Protein AF-0000000083408712 (afdb_homodimer)

Solvent-accessible surface area (backbone atoms only — not comparable to full-atom values): 54453 Å² total; per-residue (Å²): 89,73,58,97,53,36,33,32,52,71,47,79,42,55,39,30,69,48,66,51,70,77,39,43,47,80,83,38,45,68,61,45,51,50,50,53,52,52,72,63,48,86,48,50,69,78,67,67,46,85,71,63,57,48,67,42,69,55,95,88,34,77,70,40,36,35,37,69,48,54,31,82,85,69,43,80,46,49,31,37,39,73,54,79,60,61,79,39,72,50,90,55,66,57,45,41,52,42,33,29,34,48,26,29,40,69,87,51,60,80,82,45,51,28,31,38,38,37,34,31,40,52,69,89,50,79,56,41,66,63,49,42,59,64,50,54,88,44,64,19,44,62,44,67,76,42,36,34,73,68,75,44,45,53,59,72,73,62,50,91,76,60,64,87,44,87,25,57,54,54,27,30,28,31,38,40,31,27,59,53,70,34,55,43,43,79,68,33,84,44,69,65,51,42,53,43,13,51,43,16,27,50,51,22,51,50,46,33,38,72,76,60,32,37,41,53,67,49,50,40,58,81,30,29,21,28,26,46,90,86,44,49,94,51,36,29,2,28,34,46,77,48,68,64,39,43,65,58,75,86,64,58,75,75,67,29,74,78,63,35,83,57,58,55,55,61,25,50,24,67,48,39,34,39,55,74,41,82,89,45,58,46,60,60,82,49,72,65,39,38,52,45,8,51,49,43,43,52,48,48,48,44,52,32,30,53,45,72,78,32,70,48,80,77,67,48,78,91,56,59,39,31,56,37,90,50,49,65,57,14,36,49,44,49,48,43,58,50,71,42,79,77,64,64,64,66,38,33,46,50,52,18,58,41,55,51,50,32,52,52,52,54,46,53,52,47,38,53,50,49,53,52,53,48,52,39,36,68,45,77,48,66,66,60,32,50,52,52,49,51,58,57,56,72,40,46,67,59,54,52,51,53,56,50,47,40,43,50,50,26,51,52,44,34,71,72,68,45,76,48,60,39,76,74,55,69,66,67,77,71,69,83,70,81,80,71,71,85,69,77,82,79,78,87,77,74,88,78,77,78,78,78,72,76,76,80,79,78,74,83,70,87,77,90,85,81,85,85,75,87,80,82,85,83,82,83,79,86,72,88,83,63,63,88,74,58,99,53,35,33,34,51,70,45,78,43,54,33,25,65,48,66,52,71,76,38,44,47,79,83,39,45,68,60,46,51,49,52,52,52,52,73,62,48,86,49,50,67,80,67,66,46,84,71,63,57,47,68,41,70,56,96,88,34,77,70,38,34,35,38,69,46,56,29,80,86,69,42,79,46,48,32,37,38,74,53,79,61,62,78,39,71,50,91,57,68,54,44,42,50,42,33,27,33,49,26,28,40,69,88,50,59,78,83,44,49,28,31,37,38,37,33,30,39,53,70,90,49,80,56,40,67,62,48,42,59,64,50,55,86,45,66,18,46,61,45,67,75,44,38,35,73,66,76,43,44,53,58,72,72,62,50,93,75,61,62,87,44,92,32,57,53,55,29,30,28,32,38,40,30,27,59,54,70,35,54,43,43,77,67,34,84,43,70,65,51,42,52,42,13,52,44,18,27,50,51,21,51,51,46,34,39,74,77,59,33,37,41,53,67,49,49,40,57,81,31,30,21,27,27,46,91,86,44,51,94,50,36,28,2,29,35,47,78,49,68,64,38,42,65,59,74,85,64,58,74,75,64,29,73,77,63,35,83,54,58,56,54,60,25,52,24,66,48,40,34,39,55,74,41,83,92,46,59,47,58,61,82,49,73,65,39,36,52,46,7,50,50,43,42,52,49,48,48,42,53,34,29,56,46,73,78,32,69,48,78,76,68,47,78,90,55,59,40,32,56,37,88,50,50,64,57,14,36,49,44,49,49,42,58,49,71,43,79,78,63,64,63,65,39,34,47,50,53,17,60,42,56,52,50,33,52,52,52,52,46,53,54,48,37,53,52,48,53,52,53,48,53,39,35,68,45,76,48,66,67,60,32,51,52,52,48,51,57,55,56,73,40,46,68,58,52,53,51,53,56,48,48,41,43,51,51,24,51,53,43,35,71,72,70,45,78,47,60,40,75,73,54,68,67,67,77,73,70,82,70,81,80,70,72,85,69,77,80,80,82,82,78,83,81,80,77,79,80,77,72,75,76,79,79,82,76,80,69,82,74,81,80,83,79,69,83,75,76,71,88,76,78,84,77,85,72,84,83,48,66

Structure (mmCIF, N/CA/C/O backbone):
data_AF-0000000083408712-model_v1
#
loop_
_entity.id
_entity.type
_entity.pdbx_description
1 polymer 'Protein kinase domain-containing protein'
#
loop_
_atom_site.group_PDB
_atom_site.id
_atom_site.type_symbol
_atom_site.label_atom_id
_atom_site.label_alt_id
_atom_site.label_comp_id
_atom_site.label_asym_id
_atom_site.label_entity_id
_atom_site.label_seq_id
_atom_site.pdbx_PDB_ins_code
_atom_site.Cartn_x
_atom_site.Cartn_y
_atom_site.Cartn_z
_atom_site.occupancy
_atom_site.B_iso_or_equiv
_atom_site.auth_seq_id
_atom_site.auth_comp_id
_atom_site.auth_asym_id
_atom_site.auth_atom_id
_atom_site.pdbx_PDB_model_num
ATOM 1 N N . MET A 1 1 ? -10.68 27.453 -24.656 1 87.81 1 MET A N 1
ATOM 2 C CA . MET A 1 1 ? -10.352 26.266 -25.453 1 87.81 1 MET A CA 1
ATOM 3 C C . MET A 1 1 ? -10.688 26.5 -26.922 1 87.81 1 MET A C 1
ATOM 5 O O . MET A 1 1 ? -11.789 26.922 -27.25 1 87.81 1 MET A O 1
ATOM 9 N N . ILE A 1 2 ? -9.711 26.312 -27.734 1 86.88 2 ILE A N 1
ATOM 10 C CA . ILE A 1 2 ? -9.891 26.516 -29.172 1 86.88 2 ILE A CA 1
ATOM 11 C C . ILE A 1 2 ? -9.461 25.266 -29.922 1 86.88 2 ILE A C 1
ATOM 13 O O . ILE A 1 2 ? -8.422 24.672 -29.625 1 86.88 2 ILE A O 1
ATOM 17 N N . THR A 1 3 ? -10.383 24.828 -30.656 1 87.44 3 THR A N 1
ATOM 18 C CA . THR A 1 3 ? -10.055 23.781 -31.609 1 87.44 3 THR A CA 1
ATOM 19 C C . THR A 1 3 ? -10.031 24.328 -33.031 1 87.44 3 THR A C 1
ATOM 21 O O . THR A 1 3 ? -10.062 25.547 -33.219 1 87.44 3 THR A O 1
ATOM 24 N N . GLU A 1 4 ? -9.922 23.469 -34.031 1 83.12 4 GLU A N 1
ATOM 25 C CA . GLU A 1 4 ? -9.82 23.906 -35.438 1 83.12 4 GLU A CA 1
ATOM 26 C C . GLU A 1 4 ? -11.055 24.688 -35.844 1 83.12 4 GLU A C 1
ATOM 28 O O . GLU A 1 4 ? -10.953 25.656 -36.625 1 83.12 4 GLU A O 1
ATOM 33 N N . HIS A 1 5 ? -12.188 24.344 -35.312 1 88.88 5 HIS A N 1
ATOM 34 C CA . HIS A 1 5 ? -13.391 24.984 -35.844 1 88.88 5 HIS A CA 1
ATOM 35 C C . HIS A 1 5 ? -14.242 25.562 -34.719 1 88.88 5 HIS A C 1
ATOM 37 O O . HIS A 1 5 ? -15.227 26.25 -34.969 1 88.88 5 HIS A O 1
ATOM 43 N N . GLN A 1 6 ? -13.805 25.172 -33.438 1 91.94 6 GLN A N 1
ATOM 44 C CA . GLN A 1 6 ? -14.68 25.562 -32.344 1 91.94 6 GLN A CA 1
ATOM 45 C C . GLN A 1 6 ? -13.891 26.25 -31.234 1 91.94 6 GLN A C 1
ATOM 47 O O . GLN A 1 6 ? -12.68 26.062 -31.109 1 91.94 6 GLN A O 1
ATOM 52 N N . VAL A 1 7 ? -14.609 27.125 -30.562 1 91.69 7 VAL A N 1
ATOM 53 C CA . VAL A 1 7 ? -14.023 27.781 -29.406 1 91.69 7 VAL A CA 1
ATOM 54 C C . VAL A 1 7 ? -15.039 27.844 -28.266 1 91.69 7 VAL A C 1
ATOM 56 O O . VAL A 1 7 ? -16.25 27.891 -28.516 1 91.69 7 VAL A O 1
ATOM 59 N N . ARG A 1 8 ? -14.562 27.641 -27.078 1 90.31 8 ARG A N 1
ATOM 60 C CA . ARG A 1 8 ? -15.406 27.875 -25.922 1 90.31 8 ARG A CA 1
ATOM 61 C C . ARG A 1 8 ? -14.617 28.547 -24.797 1 90.31 8 ARG A C 1
ATOM 63 O O . ARG A 1 8 ? -13.391 28.422 -24.734 1 90.31 8 ARG A O 1
ATOM 70 N N . LEU A 1 9 ? -15.344 29.203 -23.984 1 86.62 9 LEU A N 1
ATOM 71 C CA . LEU A 1 9 ? -14.766 29.875 -22.828 1 86.62 9 LEU A CA 1
ATOM 72 C C . LEU A 1 9 ? -14.938 29.016 -21.562 1 86.62 9 LEU A C 1
ATOM 74 O O . LEU A 1 9 ? -16.016 28.469 -21.328 1 86.62 9 LEU A O 1
ATOM 78 N N . LEU A 1 10 ? -13.766 28.812 -20.906 1 86.69 10 LEU A N 1
ATOM 79 C CA . LEU A 1 10 ? -13.789 28.141 -19.609 1 86.69 10 LEU A CA 1
ATOM 80 C C . LEU A 1 10 ? -13.414 29.109 -18.5 1 86.69 10 LEU A C 1
ATOM 82 O O . LEU A 1 10 ? -12.438 29.859 -18.625 1 86.69 10 LEU A O 1
ATOM 86 N N . HIS A 1 11 ? -14.25 29.188 -17.5 1 83.56 11 HIS A N 1
ATOM 87 C CA . HIS A 1 11 ? -13.953 29.969 -16.312 1 83.56 11 HIS A CA 1
ATOM 88 C C . HIS A 1 11 ? -13.82 29.062 -15.086 1 83.56 11 HIS A C 1
ATOM 90 O O . HIS A 1 11 ? -14.781 28.391 -14.695 1 83.56 11 HIS A O 1
ATOM 96 N N . PHE A 1 12 ? -12.555 29.125 -14.547 1 84.5 12 PHE A N 1
ATOM 97 C CA . PHE A 1 12 ? -12.305 28.297 -13.367 1 84.5 12 PHE A CA 1
ATOM 98 C C . PHE A 1 12 ? -12.461 29.125 -12.094 1 84.5 12 PHE A C 1
ATOM 100 O O . PHE A 1 12 ? -11.984 30.266 -12.023 1 84.5 12 PHE A O 1
ATOM 107 N N . ASP A 1 13 ? -13.242 28.578 -11.25 1 83.38 13 ASP A N 1
ATOM 108 C CA . ASP A 1 13 ? -13.305 29.141 -9.898 1 83.38 13 ASP A CA 1
ATOM 109 C C . ASP A 1 13 ? -13.117 28.047 -8.852 1 83.38 13 ASP A C 1
ATOM 111 O O . ASP A 1 13 ? -12.711 26.922 -9.18 1 83.38 13 ASP A O 1
ATOM 115 N N . ARG A 1 14 ? -13.281 28.391 -7.582 1 86.75 14 ARG A N 1
ATOM 116 C CA . ARG A 1 14 ? -12.945 27.469 -6.512 1 86.75 14 ARG A CA 1
ATOM 117 C C . ARG A 1 14 ? -14.031 26.406 -6.336 1 86.75 14 ARG A C 1
ATOM 119 O O . ARG A 1 14 ? -13.891 25.5 -5.52 1 86.75 14 ARG A O 1
ATOM 126 N N . SER A 1 15 ? -15.062 26.469 -7.195 1 86.25 15 SER A N 1
ATOM 127 C CA . SER A 1 15 ? -16.125 25.484 -7.16 1 86.25 15 SER A CA 1
ATOM 128 C C . SER A 1 15 ? -16.141 24.641 -8.43 1 86.25 15 SER A C 1
ATOM 130 O O . SER A 1 15 ? -17 23.781 -8.602 1 86.25 15 SER A O 1
ATOM 132 N N . GLY A 1 16 ? -15.219 24.969 -9.32 1 85.38 16 GLY A N 1
ATOM 133 C CA . GLY A 1 16 ? -15.164 24.203 -10.555 1 85.38 16 GLY A CA 1
ATOM 134 C C . GLY A 1 16 ? -15.023 25.062 -11.789 1 85.38 16 GLY A C 1
ATOM 135 O O . GLY A 1 16 ? -14.344 26.094 -11.766 1 85.38 16 GLY A O 1
ATOM 136 N N . VAL A 1 17 ? -15.57 24.516 -12.922 1 86.12 17 VAL A N 1
ATOM 137 C CA . VAL A 1 17 ? -15.398 25.203 -14.195 1 86.12 17 VAL A CA 1
ATOM 138 C C . VAL A 1 17 ? -16.766 25.453 -14.828 1 86.12 17 VAL A C 1
ATOM 140 O O . VAL A 1 17 ? -17.656 24.594 -14.758 1 86.12 17 VAL A O 1
ATOM 143 N N . LYS A 1 18 ? -16.938 26.625 -15.195 1 81.75 18 LYS A N 1
ATOM 144 C CA . LYS A 1 18 ? -18.047 26.984 -16.062 1 81.75 18 LYS A CA 1
ATOM 145 C C . LYS A 1 18 ? -17.594 27.188 -17.5 1 81.75 18 LYS A C 1
ATOM 147 O O . LYS A 1 18 ? -16.5 27.719 -17.75 1 81.75 18 LYS A O 1
ATOM 152 N N . TYR A 1 19 ? -18.328 26.609 -18.375 1 86.5 19 TYR A N 1
ATOM 153 C CA . TYR A 1 19 ? -17.906 26.734 -19.75 1 86.5 19 TYR A CA 1
ATOM 154 C C . TYR A 1 19 ? -19.047 27.188 -20.641 1 86.5 19 TYR A C 1
ATOM 156 O O . TYR A 1 19 ? -20.219 26.891 -20.359 1 86.5 19 TYR A O 1
ATOM 164 N N . SER A 1 20 ? -18.719 27.922 -21.656 1 84.31 20 SER A N 1
ATOM 165 C CA . SER A 1 20 ? -19.688 28.344 -22.656 1 84.31 20 SER A CA 1
ATOM 166 C C . SER A 1 20 ? -19.953 27.234 -23.672 1 84.31 20 SER A C 1
ATOM 168 O O . SER A 1 20 ? -19.188 26.281 -23.781 1 84.31 20 SER A O 1
ATOM 170 N N . PRO A 1 21 ? -21.094 27.391 -24.234 1 86.88 21 PRO A N 1
ATOM 171 C CA . PRO A 1 21 ? -21.25 26.484 -25.375 1 86.88 21 PRO A CA 1
ATOM 172 C C . PRO A 1 21 ? -20.156 26.672 -26.422 1 86.88 21 PRO A C 1
ATOM 174 O O . PRO A 1 21 ? -19.5 27.703 -26.453 1 86.88 21 PRO A O 1
ATOM 177 N N . PHE A 1 22 ? -20.047 25.734 -27.188 1 91.75 22 PHE A N 1
ATOM 178 C CA . PHE A 1 22 ? -19.094 25.844 -28.297 1 91.75 22 PHE A CA 1
ATOM 179 C C . PHE A 1 22 ? -19.594 26.828 -29.328 1 91.75 22 PHE A C 1
ATOM 181 O O . PHE A 1 22 ? -20.781 26.859 -29.641 1 91.75 22 PHE A O 1
ATOM 188 N N . ILE A 1 23 ? -18.703 27.609 -29.75 1 90.94 23 ILE A N 1
ATOM 189 C CA . ILE A 1 23 ? -18.953 28.562 -30.812 1 90.94 23 ILE A CA 1
ATOM 190 C C . ILE A 1 23 ? -18.141 28.188 -32.062 1 90.94 23 ILE A C 1
ATOM 192 O O . ILE A 1 23 ? -16.938 27.953 -31.969 1 90.94 23 ILE A O 1
ATOM 196 N N . ASN A 1 24 ? -18.812 28.094 -33.125 1 92.81 24 ASN A N 1
ATOM 197 C CA . ASN A 1 24 ? -18.094 27.828 -34.375 1 92.81 24 ASN A CA 1
ATOM 198 C C . ASN A 1 24 ? -17.375 29.078 -34.875 1 92.81 24 ASN A C 1
ATOM 200 O O . ASN A 1 24 ? -18.016 30.062 -35.219 1 92.81 24 ASN A O 1
ATOM 204 N N . ILE A 1 25 ? -16.109 29.016 -34.969 1 90.62 25 ILE A N 1
ATOM 205 C CA . ILE A 1 25 ? -15.25 30.156 -35.281 1 90.62 25 ILE A CA 1
ATOM 206 C C . ILE A 1 25 ? -15.555 30.672 -36.688 1 90.62 25 ILE A C 1
ATOM 208 O O . ILE A 1 25 ? -15.445 31.875 -36.938 1 90.62 25 ILE A O 1
ATOM 212 N N . HIS A 1 26 ? -15.992 29.812 -37.594 1 89.75 26 HIS A N 1
ATOM 213 C CA . HIS A 1 26 ? -16.219 30.188 -38.969 1 89.75 26 HIS A CA 1
ATOM 214 C C . HIS A 1 26 ? -17.656 30.656 -39.219 1 89.75 26 HIS A C 1
ATOM 216 O O . HIS A 1 26 ? -17.906 31.562 -40 1 89.75 26 HIS A O 1
ATOM 222 N N . ARG A 1 27 ? -18.547 30.094 -38.531 1 91.88 27 ARG A N 1
ATOM 223 C CA . ARG A 1 27 ? -19.953 30.406 -38.688 1 91.88 27 ARG A CA 1
ATOM 224 C C . ARG A 1 27 ? -20.344 31.672 -37.938 1 91.88 27 ARG A C 1
ATOM 226 O O . ARG A 1 27 ? -21.25 32.375 -38.312 1 91.88 27 ARG A O 1
ATOM 233 N N . ASP A 1 28 ? -19.719 31.859 -36.812 1 91.94 28 ASP A N 1
ATOM 234 C CA . ASP A 1 28 ? -20.016 33.031 -35.969 1 91.94 28 ASP A CA 1
ATOM 235 C C . ASP A 1 28 ? -18.734 33.812 -35.688 1 91.94 28 ASP A C 1
ATOM 237 O O . ASP A 1 28 ? -18.344 33.938 -34.5 1 91.94 28 ASP A O 1
ATOM 241 N N . PRO A 1 29 ? -18.141 34.406 -36.625 1 88.25 29 PRO A N 1
ATOM 242 C CA . PRO A 1 29 ? -16.859 35.094 -36.406 1 88.25 29 PRO A CA 1
ATOM 243 C C . PRO A 1 29 ? -16.984 36.281 -35.5 1 88.25 29 PRO A C 1
ATOM 245 O O . PRO A 1 29 ? -16.031 36.656 -34.812 1 88.25 29 PRO A O 1
ATOM 248 N N . PHE A 1 30 ? -18.203 36.938 -35.5 1 90.06 30 PHE A N 1
ATOM 249 C CA . PHE A 1 30 ? -18.391 38.125 -34.688 1 90.06 30 PHE A CA 1
ATOM 250 C C . PHE A 1 30 ? -18.297 37.75 -33.188 1 90.06 30 PHE A C 1
ATOM 252 O O . PHE A 1 30 ? -17.656 38.469 -32.406 1 90.06 30 PHE A O 1
ATOM 259 N N . THR A 1 31 ? -18.984 36.688 -32.906 1 90.69 31 THR A N 1
ATOM 260 C CA . THR A 1 31 ? -18.938 36.219 -31.531 1 90.69 31 THR A CA 1
ATOM 261 C C . THR A 1 31 ? -17.516 35.844 -31.141 1 90.69 31 THR A C 1
ATOM 263 O O . THR A 1 31 ? -17.078 36.094 -30.016 1 90.69 31 THR A O 1
ATOM 266 N N . PHE A 1 32 ? -16.828 35.25 -32 1 90.25 32 PHE A N 1
ATOM 267 C CA . PHE A 1 32 ? -15.445 34.844 -31.75 1 90.25 32 PHE A CA 1
ATOM 268 C C . PHE A 1 32 ? -14.562 36.031 -31.484 1 90.25 32 PHE A C 1
ATOM 270 O O . PHE A 1 32 ? -13.789 36.062 -30.531 1 90.25 32 PHE A O 1
ATOM 277 N N . VAL A 1 33 ? -14.664 37.031 -32.312 1 88.12 33 VAL A N 1
ATOM 278 C CA . VAL A 1 33 ? -13.859 38.219 -32.156 1 88.12 33 VAL A CA 1
ATOM 279 C C . VAL A 1 33 ? -14.195 38.938 -30.828 1 88.12 33 VAL A C 1
ATOM 281 O O . VAL A 1 33 ? -13.305 39.438 -30.141 1 88.12 33 VAL A O 1
ATOM 284 N N . ARG A 1 34 ? -15.453 38.969 -30.516 1 86.81 34 ARG A N 1
ATOM 285 C CA . ARG A 1 34 ? -15.875 39.531 -29.25 1 86.81 34 ARG A CA 1
ATOM 286 C C . ARG A 1 34 ? -15.25 38.781 -28.078 1 86.81 34 ARG A C 1
ATOM 288 O O . ARG A 1 34 ? -14.867 39.406 -27.078 1 86.81 34 ARG A O 1
ATOM 295 N N . LEU A 1 35 ? -15.25 37.531 -28.141 1 87 35 LEU A N 1
ATOM 296 C CA . LEU A 1 35 ? -14.648 36.719 -27.094 1 87 35 LEU A CA 1
ATOM 297 C C . LEU A 1 35 ? -13.164 37.031 -26.938 1 87 35 LEU A C 1
ATOM 299 O O . LEU A 1 35 ? -12.688 37.188 -25.812 1 87 35 LEU A O 1
ATOM 303 N N . ILE A 1 36 ? -12.469 37.156 -28 1 86.12 36 ILE A N 1
ATOM 304 C CA . ILE A 1 36 ? -11.031 37.406 -27.953 1 86.12 36 ILE A CA 1
ATOM 305 C C . ILE A 1 36 ? -10.789 38.812 -27.375 1 86.12 36 ILE A C 1
ATOM 307 O O . ILE A 1 36 ? -9.867 39 -26.578 1 86.12 36 ILE A O 1
ATOM 311 N N . LEU A 1 37 ? -11.617 39.719 -27.781 1 83.38 37 LEU A N 1
ATOM 312 C CA . LEU A 1 37 ? -11.484 41.094 -27.266 1 83.38 37 LEU A CA 1
ATOM 313 C C . LEU A 1 37 ? -11.797 41.156 -25.781 1 83.38 37 LEU A C 1
ATOM 315 O O . LEU A 1 37 ? -11.148 41.875 -25.031 1 83.38 37 LEU A O 1
ATOM 319 N N . GLY A 1 38 ? -12.789 40.406 -25.422 1 82.75 38 GLY A N 1
ATOM 320 C CA . GLY A 1 38 ? -13.086 40.312 -24 1 82.75 38 GLY A CA 1
ATOM 321 C C . GLY A 1 38 ? -11.938 39.781 -23.188 1 82.75 38 GLY A C 1
ATOM 322 O O . GLY A 1 38 ? -11.594 40.312 -22.141 1 82.75 38 GLY A O 1
ATOM 323 N N . LEU A 1 39 ? -11.328 38.75 -23.672 1 84.75 39 LEU A N 1
ATOM 324 C CA . LEU A 1 39 ? -10.242 38.094 -22.969 1 84.75 39 LEU A CA 1
ATOM 325 C C . LEU A 1 39 ? -8.984 38.938 -22.984 1 84.75 39 LEU A C 1
ATOM 327 O O . LEU A 1 39 ? -8.102 38.781 -22.141 1 84.75 39 LEU A O 1
ATOM 331 N N . SER A 1 40 ? -8.969 39.875 -23.953 1 82.88 40 SER A N 1
ATOM 332 C CA . SER A 1 40 ? -7.793 40.719 -24.078 1 82.88 40 SER A CA 1
ATOM 333 C C . SER A 1 40 ? -7.992 42.062 -23.344 1 82.88 40 SER A C 1
ATOM 335 O O . SER A 1 40 ? -7.211 43 -23.516 1 82.88 40 SER A O 1
ATOM 337 N N . SER A 1 41 ? -9.031 42.125 -22.594 1 81.62 41 SER A N 1
ATOM 338 C CA . SER A 1 41 ? -9.305 43.344 -21.844 1 81.62 41 SER A CA 1
ATOM 339 C C . SER A 1 41 ? -8.188 43.656 -20.859 1 81.62 41 SER A C 1
ATOM 341 O O . SER A 1 41 ? -7.656 42.75 -20.203 1 81.62 41 SER A O 1
ATOM 343 N N . PRO A 1 42 ? -7.738 44.906 -20.75 1 79.38 42 PRO A N 1
ATOM 344 C CA . PRO A 1 42 ? -6.719 45.25 -19.766 1 79.38 42 PRO A CA 1
ATOM 345 C C . PRO A 1 42 ? -7.277 45.375 -18.359 1 79.38 42 PRO A C 1
ATOM 347 O O . PRO A 1 42 ? -6.516 45.438 -17.391 1 79.38 42 PRO A O 1
ATOM 350 N N . LYS A 1 43 ? -8.57 45.438 -18.281 1 79.38 43 LYS A N 1
ATOM 351 C CA . LYS A 1 43 ? -9.203 45.562 -16.969 1 79.38 43 LYS A CA 1
ATOM 352 C C . LYS A 1 43 ? -9.328 44.188 -16.312 1 79.38 43 LYS A C 1
ATOM 354 O O . LYS A 1 43 ? -10.102 43.344 -16.766 1 79.38 43 LYS A O 1
ATOM 359 N N . GLU A 1 44 ? -8.617 44.062 -15.164 1 76.94 44 GLU A N 1
ATOM 360 C CA . GLU A 1 44 ? -8.594 42.812 -14.438 1 76.94 44 GLU A CA 1
ATOM 361 C C . GLU A 1 44 ? -9.984 42.438 -13.953 1 76.94 44 GLU A C 1
ATOM 363 O O . GLU A 1 44 ? -10.336 41.25 -13.914 1 76.94 44 GLU A O 1
ATOM 368 N N . GLU A 1 45 ? -10.766 43.406 -13.688 1 75.81 45 GLU A N 1
ATOM 369 C CA . GLU A 1 45 ? -12.117 43.156 -13.188 1 75.81 45 GLU A CA 1
ATOM 370 C C . GLU A 1 45 ? -12.984 42.469 -14.258 1 75.81 45 GLU A C 1
ATOM 372 O O . GLU A 1 45 ? -13.797 41.594 -13.945 1 75.81 45 GLU A O 1
ATOM 377 N N . VAL A 1 46 ? -12.727 42.938 -15.422 1 74.19 46 VAL A N 1
ATOM 378 C CA . VAL A 1 46 ? -13.508 42.406 -16.531 1 74.19 46 VAL A CA 1
ATOM 379 C C . VAL A 1 46 ? -13.125 40.969 -16.797 1 74.19 46 VAL A C 1
ATOM 381 O O . VAL A 1 46 ? -13.977 40.156 -17.172 1 74.19 46 VAL A O 1
ATOM 384 N N . LEU A 1 47 ? -11.867 40.75 -16.469 1 73 47 LEU A N 1
ATOM 385 C CA . LEU A 1 47 ? -11.367 39.406 -16.703 1 73 47 LEU A CA 1
ATOM 386 C C . LEU A 1 47 ? -11.742 38.469 -15.562 1 73 47 LEU A C 1
ATOM 388 O O . LEU A 1 47 ? -11.625 37.25 -15.688 1 73 47 LEU A O 1
ATOM 392 N N . GLY A 1 48 ? -12.305 39.031 -14.539 1 68.56 48 GLY A N 1
ATOM 393 C CA . GLY A 1 48 ? -12.688 38.25 -13.391 1 68.56 48 GLY A CA 1
ATOM 394 C C . GLY A 1 48 ? -11.516 37.906 -12.492 1 68.56 48 GLY A C 1
ATOM 395 O O . GLY A 1 48 ? -11.578 36.938 -11.711 1 68.56 48 GLY A O 1
ATOM 396 N N . LEU A 1 49 ? -10.477 38.656 -12.617 1 72.12 49 LEU A N 1
ATOM 397 C CA . LEU A 1 49 ? -9.297 38.375 -11.797 1 72.12 49 LEU A CA 1
ATOM 398 C C . LEU A 1 49 ? -9.43 39.062 -10.43 1 72.12 49 LEU A C 1
ATOM 400 O O . LEU A 1 49 ? -10.258 39.938 -10.25 1 72.12 49 LEU A O 1
ATOM 404 N N . ASP A 1 50 ? -8.742 38.469 -9.453 1 71.75 50 ASP A N 1
ATOM 405 C CA . ASP A 1 50 ? -8.781 38.969 -8.078 1 71.75 50 ASP A CA 1
ATOM 406 C C . ASP A 1 50 ? -8.156 40.344 -7.988 1 71.75 50 ASP A C 1
ATOM 408 O O . ASP A 1 50 ? -6.969 40.531 -8.281 1 71.75 50 ASP A O 1
ATOM 412 N N . THR A 1 51 ? -8.984 41.312 -7.684 1 77.62 51 THR A N 1
ATOM 413 C CA . THR A 1 51 ? -8.492 42.688 -7.613 1 77.62 51 THR A CA 1
ATOM 414 C C . THR A 1 51 ? -8.281 43.125 -6.164 1 77.62 51 THR A C 1
ATOM 416 O O . THR A 1 51 ? -8.156 44.312 -5.875 1 77.62 51 THR A O 1
ATOM 419 N N . ASN A 1 52 ? -8.281 42.188 -5.312 1 81.31 52 ASN A N 1
ATOM 420 C CA . ASN A 1 52 ? -8.164 42.5 -3.893 1 81.31 52 ASN A CA 1
ATOM 421 C C . ASN A 1 52 ? -6.77 43 -3.547 1 81.31 52 ASN A C 1
ATOM 423 O O . ASN A 1 52 ? -6.594 43.719 -2.564 1 81.31 52 ASN A O 1
ATOM 427 N N . VAL A 1 53 ? -5.812 42.562 -4.277 1 87.75 53 VAL A N 1
ATOM 428 C CA . VAL A 1 53 ? -4.453 43.062 -4.086 1 87.75 53 VAL A CA 1
ATOM 429 C C . VAL A 1 53 ? -4.16 44.156 -5.098 1 87.75 53 VAL A C 1
ATOM 431 O O . VAL A 1 53 ? -4.301 43.938 -6.309 1 87.75 53 VAL A O 1
ATOM 434 N N . GLN A 1 54 ? -3.787 45.25 -4.645 1 89.25 54 GLN A N 1
ATOM 435 C CA . GLN A 1 54 ? -3.355 46.344 -5.516 1 89.25 54 GLN A CA 1
ATOM 436 C C . GLN A 1 54 ? -1.851 46.281 -5.762 1 89.25 54 GLN A C 1
ATOM 438 O O . GLN A 1 54 ? -1.059 46.625 -4.875 1 89.25 54 GLN A O 1
ATOM 443 N N . TRP A 1 55 ? -1.501 45.969 -6.922 1 90 55 TRP A N 1
ATOM 444 C CA . TRP A 1 55 ? -0.099 45.75 -7.262 1 90 55 TRP A CA 1
ATOM 445 C C . TRP A 1 55 ? 0.532 47.031 -7.801 1 90 55 TRP A C 1
ATOM 447 O O . TRP A 1 55 ? -0.103 47.781 -8.547 1 90 55 TRP A O 1
ATOM 457 N N . LYS A 1 56 ? 1.678 47.281 -7.336 1 90.69 56 LYS A N 1
ATOM 458 C CA . LYS A 1 56 ? 2.533 48.281 -7.988 1 90.69 56 LYS A CA 1
ATOM 459 C C . LYS A 1 56 ? 3.434 47.625 -9.031 1 90.69 56 LYS A C 1
ATOM 461 O O . LYS A 1 56 ? 4.219 46.719 -8.711 1 90.69 56 LYS A O 1
ATOM 466 N N . ILE A 1 57 ? 3.258 47.969 -10.258 1 87.94 57 ILE A N 1
ATOM 467 C CA . ILE A 1 57 ? 3.996 47.375 -11.359 1 87.94 57 ILE A CA 1
ATOM 468 C C . ILE A 1 57 ? 5.031 48.375 -11.891 1 87.94 57 ILE A C 1
ATOM 470 O O . ILE A 1 57 ? 4.703 49.5 -12.195 1 87.94 57 ILE A O 1
ATOM 474 N N . GLU A 1 58 ? 6.281 47.938 -11.828 1 87.88 58 GLU A N 1
ATOM 475 C CA . GLU A 1 58 ? 7.383 48.688 -12.422 1 87.88 58 GLU A CA 1
ATOM 476 C C . GLU A 1 58 ? 8.086 47.875 -13.508 1 87.88 58 GLU A C 1
ATOM 478 O O . GLU A 1 58 ? 8.562 46.781 -13.25 1 87.88 58 GLU A O 1
ATOM 483 N N . ARG A 1 59 ? 8.172 48.438 -14.758 1 89.25 59 ARG A N 1
ATOM 484 C CA . ARG A 1 59 ? 8.82 47.781 -15.898 1 89.25 59 ARG A CA 1
ATOM 485 C C . ARG A 1 59 ? 8.227 46.406 -16.172 1 89.25 59 ARG A C 1
ATOM 487 O O . ARG A 1 59 ? 8.969 45.438 -16.312 1 89.25 59 ARG A O 1
ATOM 494 N N . GLY A 1 60 ? 6.961 46.312 -15.844 1 81.06 60 GLY A N 1
ATOM 495 C CA . GLY A 1 60 ? 6.254 45.094 -16.188 1 81.06 60 GLY A CA 1
ATOM 496 C C . GLY A 1 60 ? 6.297 44.031 -15.094 1 81.06 60 GLY A C 1
ATOM 497 O O . GLY A 1 60 ? 5.773 42.938 -15.266 1 81.06 60 GLY A O 1
ATOM 498 N N . ARG A 1 61 ? 6.949 44.375 -14.023 1 86.81 61 ARG A N 1
ATOM 499 C CA . ARG A 1 61 ? 7.055 43.406 -12.938 1 86.81 61 ARG A CA 1
ATOM 500 C C . ARG A 1 61 ? 6.379 43.938 -11.672 1 86.81 61 ARG A C 1
ATOM 502 O O . ARG A 1 61 ? 6.441 45.125 -11.375 1 86.81 61 ARG A O 1
ATOM 509 N N . LYS A 1 62 ? 5.668 43.031 -11 1 87.94 62 LYS A N 1
ATOM 510 C CA . LYS A 1 62 ? 5.113 43.375 -9.688 1 87.94 62 LYS A CA 1
ATOM 511 C C . LYS A 1 62 ? 6.223 43.625 -8.68 1 87.94 62 LYS A C 1
ATOM 513 O O . LYS A 1 62 ? 7.141 42.844 -8.523 1 87.94 62 LYS A O 1
ATOM 518 N N . VAL A 1 63 ? 6.18 44.75 -8.07 1 90.81 63 VAL A N 1
ATOM 519 C CA . VAL A 1 63 ? 7.238 45.156 -7.145 1 90.81 63 VAL A CA 1
ATOM 520 C C . VAL A 1 63 ? 6.691 45.156 -5.715 1 90.81 63 VAL A C 1
ATOM 522 O O . VAL A 1 63 ? 7.43 44.906 -4.762 1 90.81 63 VAL A O 1
ATOM 525 N N . SER A 1 64 ? 5.473 45.656 -5.594 1 91.38 64 SER A N 1
ATOM 526 C CA . SER A 1 64 ? 4.844 45.656 -4.277 1 91.38 64 SER A CA 1
ATOM 527 C C . SER A 1 64 ? 3.328 45.5 -4.391 1 91.38 64 SER A C 1
ATOM 529 O O . SER A 1 64 ? 2.76 45.719 -5.465 1 91.38 64 SER A O 1
ATOM 531 N N . GLY A 1 65 ? 2.715 45.062 -3.289 1 92.81 65 GLY A N 1
ATOM 532 C CA . GLY A 1 65 ? 1.271 44.875 -3.248 1 92.81 65 GLY A CA 1
ATOM 533 C C . GLY A 1 65 ? 0.649 45.375 -1.958 1 92.81 65 GLY A C 1
ATOM 534 O O . GLY A 1 65 ? 1.296 45.375 -0.909 1 92.81 65 GLY A O 1
ATOM 535 N N . THR A 1 66 ? -0.526 45.906 -2.119 1 93.69 66 THR A N 1
ATOM 536 C CA . THR A 1 66 ? -1.272 46.406 -0.969 1 93.69 66 THR A CA 1
ATOM 537 C C . THR A 1 66 ? -2.656 45.75 -0.904 1 93.69 66 THR A C 1
ATOM 539 O O . THR A 1 66 ? -3.309 45.562 -1.934 1 93.69 66 THR A O 1
ATOM 542 N N . ILE A 1 67 ? -3.061 45.406 0.321 1 93.25 67 ILE A N 1
ATOM 543 C CA . ILE A 1 67 ? -4.391 44.844 0.549 1 93.25 67 ILE A CA 1
ATOM 544 C C . ILE A 1 67 ? -5.176 45.75 1.491 1 93.25 67 ILE A C 1
ATOM 546 O O . ILE A 1 67 ? -4.703 46.062 2.584 1 93.25 67 ILE A O 1
ATOM 550 N N . LYS A 1 68 ? -6.344 46.125 1.029 1 90.88 68 LYS A N 1
ATOM 551 C CA . LYS A 1 68 ? -7.266 46.875 1.86 1 90.88 68 LYS A CA 1
ATOM 552 C C . LYS A 1 68 ? -8.492 46.062 2.24 1 90.88 68 LYS A C 1
ATOM 554 O O . LYS A 1 68 ? -9.031 45.312 1.412 1 90.88 68 LYS A O 1
ATOM 559 N N . MET A 1 69 ? -8.781 46.094 3.531 1 88.69 69 MET A N 1
ATOM 560 C CA . MET A 1 69 ? -9.969 45.344 3.945 1 88.69 69 MET A CA 1
ATOM 561 C C . MET A 1 69 ? -10.695 46.094 5.074 1 88.69 69 MET A C 1
ATOM 563 O O . MET A 1 69 ? -10.125 46.969 5.727 1 88.69 69 MET A O 1
ATOM 567 N N . VAL A 1 70 ? -11.945 45.75 5.156 1 88.25 70 VAL A N 1
ATOM 568 C CA . VAL A 1 70 ? -12.766 46.219 6.277 1 88.25 70 VAL A CA 1
ATOM 569 C C . VAL A 1 70 ? -12.922 45.094 7.293 1 88.25 70 VAL A C 1
ATOM 571 O O . VAL A 1 70 ? -13.422 44 6.961 1 88.25 70 VAL A O 1
ATOM 574 N N . ASP A 1 71 ? -12.445 45.344 8.438 1 82.62 71 ASP A N 1
ATOM 575 C CA . ASP A 1 71 ? -12.438 44.25 9.422 1 82.62 71 ASP A CA 1
ATOM 576 C C . ASP A 1 71 ? -13.812 44.062 10.055 1 82.62 71 ASP A C 1
ATOM 578 O O . ASP A 1 71 ? -14.773 44.719 9.648 1 82.62 71 ASP A O 1
ATOM 582 N N . SER A 1 72 ? -13.953 43.125 10.945 1 80.06 72 SER A N 1
ATOM 583 C CA . SER A 1 72 ? -15.227 42.75 11.555 1 80.06 72 SER A CA 1
ATOM 584 C C . SER A 1 72 ? -15.812 43.938 12.336 1 80.06 72 SER A C 1
ATOM 586 O O . SER A 1 72 ? -17.031 44.031 12.516 1 80.06 72 SER A O 1
ATOM 588 N N . ASN A 1 73 ? -14.977 44.875 12.797 1 82.94 73 ASN A N 1
ATOM 589 C CA . ASN A 1 73 ? -15.438 46.062 13.508 1 82.94 73 ASN A CA 1
ATOM 590 C C . ASN A 1 73 ? -15.766 47.188 12.547 1 82.94 73 ASN A C 1
ATOM 592 O O . ASN A 1 73 ? -15.961 48.344 12.977 1 82.94 73 ASN A O 1
ATOM 596 N N . GLN A 1 74 ? -15.688 46.938 11.297 1 86.19 74 GLN A N 1
ATOM 597 C CA . GLN A 1 74 ? -16.016 47.875 10.242 1 86.19 74 GLN A CA 1
ATOM 598 C C . GLN A 1 74 ? -14.945 48.969 10.117 1 86.19 74 GLN A C 1
ATOM 600 O O . GLN A 1 74 ? -15.242 50.094 9.75 1 86.19 74 GLN A O 1
ATOM 605 N N . GLU A 1 75 ? -13.852 48.625 10.578 1 87.5 75 GLU A N 1
ATOM 606 C CA . GLU A 1 75 ? -12.711 49.531 10.414 1 87.5 75 GLU A CA 1
ATOM 607 C C . GLU A 1 75 ? -11.898 49.156 9.18 1 87.5 75 GLU A C 1
ATOM 609 O O . GLU A 1 75 ? -11.695 47.969 8.883 1 87.5 75 GLU A O 1
ATOM 614 N N . SER A 1 76 ? -11.531 50.156 8.523 1 89.69 76 SER A N 1
ATOM 615 C CA . SER A 1 76 ? -10.711 49.969 7.336 1 89.69 76 SER A CA 1
ATOM 616 C C . SER A 1 76 ? -9.242 49.781 7.707 1 89.69 76 SER A C 1
ATOM 618 O O . SER A 1 76 ? -8.672 50.656 8.398 1 89.69 76 SER A O 1
ATOM 620 N N . VAL A 1 77 ? -8.711 48.719 7.332 1 91 77 VAL A N 1
ATOM 621 C CA . VAL A 1 77 ? -7.305 48.438 7.602 1 91 77 VAL A CA 1
ATOM 622 C C . VAL A 1 77 ? -6.57 48.188 6.289 1 91 77 VAL A C 1
ATOM 624 O O . VAL A 1 77 ? -7.129 47.562 5.375 1 91 77 VAL A O 1
ATOM 627 N N . THR A 1 78 ? -5.32 48.656 6.227 1 92.88 78 THR A N 1
ATOM 628 C CA . THR A 1 78 ? -4.504 48.5 5.031 1 92.88 78 THR A CA 1
ATOM 629 C C . THR A 1 78 ? -3.209 47.75 5.355 1 92.88 78 THR A C 1
ATOM 631 O O . THR A 1 78 ? -2.527 48.094 6.328 1 92.88 78 THR A O 1
ATOM 634 N N . PHE A 1 79 ? -2.908 46.781 4.523 1 94.12 79 PHE A N 1
ATOM 635 C CA . PHE A 1 79 ? -1.701 45.969 4.719 1 94.12 79 PHE A CA 1
ATOM 636 C C . PHE A 1 79 ? -0.779 46.094 3.512 1 94.12 79 PHE A C 1
ATOM 638 O O . PHE A 1 79 ? -1.241 46.094 2.367 1 94.12 79 PHE A O 1
ATOM 645 N N . ASP A 1 80 ? 0.478 46.25 3.805 1 94.06 80 ASP A N 1
ATOM 646 C CA . ASP A 1 80 ? 1.495 46.188 2.758 1 94.06 80 ASP A CA 1
ATOM 647 C C . ASP A 1 80 ? 2.172 44.812 2.707 1 94.06 80 ASP A C 1
ATOM 649 O O . ASP A 1 80 ? 2.748 44.375 3.701 1 94.06 80 ASP A O 1
ATOM 653 N N . LEU A 1 81 ? 2.102 44.219 1.562 1 93.81 81 LEU A N 1
ATOM 654 C CA . LEU A 1 81 ? 2.723 42.906 1.414 1 93.81 81 LEU A CA 1
ATOM 655 C C . LEU A 1 81 ? 4.242 43 1.504 1 93.81 81 LEU A C 1
ATOM 657 O O . LEU A 1 81 ? 4.836 43.938 0.988 1 93.81 81 LEU A O 1
ATOM 661 N N . ILE A 1 82 ? 4.828 42.094 2.178 1 90.5 82 ILE A N 1
ATOM 662 C CA . ILE A 1 82 ? 6.277 42.094 2.348 1 90.5 82 ILE A CA 1
ATOM 663 C C . ILE A 1 82 ? 6.938 41.531 1.088 1 90.5 82 ILE A C 1
ATOM 665 O O . ILE A 1 82 ? 8.023 41.938 0.708 1 90.5 82 ILE A O 1
ATOM 669 N N . ASP A 1 83 ? 6.324 40.531 0.46 1 89.62 83 ASP A N 1
ATOM 670 C CA . ASP A 1 83 ? 6.805 39.906 -0.762 1 89.62 83 ASP A CA 1
ATOM 671 C C . ASP A 1 83 ? 5.691 39.781 -1.802 1 89.62 83 ASP A C 1
ATOM 673 O O . ASP A 1 83 ? 4.512 39.75 -1.452 1 89.62 83 ASP A O 1
ATOM 677 N N . VAL A 1 84 ? 6.137 39.812 -3.01 1 90.56 84 VAL A N 1
ATOM 678 C CA . VAL A 1 84 ? 5.156 39.719 -4.086 1 90.56 84 VAL A CA 1
ATOM 679 C C . VAL A 1 84 ? 4.641 38.281 -4.211 1 90.56 84 VAL A C 1
ATOM 681 O O . VAL A 1 84 ? 3.568 38.062 -4.777 1 90.56 84 VAL A O 1
ATOM 684 N N . HIS A 1 85 ? 5.363 37.375 -3.668 1 90.94 85 HIS A N 1
ATOM 685 C CA . HIS A 1 85 ? 4.941 35.969 -3.697 1 90.94 85 HIS A CA 1
ATOM 686 C C . HIS A 1 85 ? 4.352 35.562 -2.357 1 90.94 85 HIS A C 1
ATOM 688 O O . HIS A 1 85 ? 4.852 35.938 -1.302 1 90.94 85 HIS A O 1
ATOM 694 N N . PRO A 1 86 ? 3.318 34.75 -2.479 1 90.31 86 PRO A N 1
ATOM 695 C CA . PRO A 1 86 ? 2.76 34.25 -1.227 1 90.31 86 PRO A CA 1
ATOM 696 C C . PRO A 1 86 ? 3.682 33.25 -0.538 1 90.31 86 PRO A C 1
ATOM 698 O O . PRO A 1 86 ? 4.484 32.562 -1.2 1 90.31 86 PRO A O 1
ATOM 701 N N . VAL A 1 87 ? 3.557 33.219 0.722 1 85.25 87 VAL A N 1
ATOM 702 C CA . VAL A 1 87 ? 4.367 32.281 1.499 1 85.25 87 VAL A CA 1
ATOM 703 C C . VAL A 1 87 ? 3.822 30.859 1.342 1 85.25 87 VAL A C 1
ATOM 705 O O . VAL A 1 87 ? 4.555 29.875 1.519 1 85.25 87 VAL A O 1
ATOM 708 N N . PHE A 1 88 ? 2.617 30.75 1.154 1 84.69 88 PHE A N 1
ATOM 709 C CA . PHE A 1 88 ? 1.955 29.469 0.926 1 84.69 88 PHE A CA 1
ATOM 710 C C . PHE A 1 88 ? 0.834 29.625 -0.097 1 84.69 88 PHE A C 1
ATOM 712 O O . PHE A 1 88 ? 0.122 30.625 -0.105 1 84.69 88 PHE A O 1
ATOM 719 N N . HIS A 1 89 ? 0.775 28.656 -0.935 1 86.88 89 HIS A N 1
ATOM 720 C CA . HIS A 1 89 ? -0.288 28.625 -1.933 1 86.88 89 HIS A CA 1
ATOM 721 C C . HIS A 1 89 ? -0.663 27.188 -2.289 1 86.88 89 HIS A C 1
ATOM 723 O O . HIS A 1 89 ? 0.19 26.406 -2.715 1 86.88 89 HIS A O 1
ATOM 729 N N . ARG A 1 90 ? -1.841 26.797 -2.049 1 81.31 90 ARG A N 1
ATOM 730 C CA . ARG A 1 90 ? -2.34 25.5 -2.455 1 81.31 90 ARG A CA 1
ATOM 731 C C . ARG A 1 90 ? -2.916 25.531 -3.867 1 81.31 90 ARG A C 1
ATOM 733 O O . ARG A 1 90 ? -4.016 26.047 -4.078 1 81.31 90 ARG A O 1
ATOM 740 N N . ALA A 1 91 ? -2.252 24.875 -4.766 1 77.56 91 ALA A N 1
ATOM 741 C CA . ALA A 1 91 ? -2.674 24.859 -6.16 1 77.56 91 ALA A CA 1
ATOM 742 C C . ALA A 1 91 ? -3.707 23.766 -6.414 1 77.56 91 ALA A C 1
ATOM 744 O O . ALA A 1 91 ? -3.412 22.578 -6.266 1 77.56 91 ALA A O 1
ATOM 745 N N . ALA A 1 92 ? -4.938 24.094 -6.473 1 77.12 92 ALA A N 1
ATOM 746 C CA . ALA A 1 92 ? -6.012 23.172 -6.82 1 77.12 92 ALA A CA 1
ATOM 747 C C . ALA A 1 92 ? -7.086 23.859 -7.652 1 77.12 92 ALA A C 1
ATOM 749 O O . ALA A 1 92 ? -7.328 25.062 -7.492 1 77.12 92 ALA A O 1
ATOM 750 N N . LEU A 1 93 ? -7.672 23.156 -8.531 1 78 93 LEU A N 1
ATOM 751 C CA . LEU A 1 93 ? -8.734 23.719 -9.359 1 78 93 LEU A CA 1
ATOM 752 C C . LEU A 1 93 ? -10 23.953 -8.531 1 78 93 LEU A C 1
ATOM 754 O O . LEU A 1 93 ? -10.633 25 -8.648 1 78 93 LEU A O 1
ATOM 758 N N . ARG A 1 94 ? -10.328 22.938 -7.793 1 83 94 ARG A N 1
ATOM 759 C CA . ARG A 1 94 ? -11.461 23.031 -6.875 1 83 94 ARG A CA 1
ATOM 760 C C . ARG A 1 94 ? -11 22.875 -5.43 1 83 94 ARG A C 1
ATOM 762 O O . ARG A 1 94 ? -10.125 22.047 -5.137 1 83 94 ARG A O 1
ATOM 769 N N . GLY A 1 95 ? -11.5 23.812 -4.609 1 82.81 95 GLY A N 1
ATOM 770 C CA . GLY A 1 95 ? -11.156 23.672 -3.203 1 82.81 95 GLY A CA 1
ATOM 771 C C . GLY A 1 95 ? -11 25 -2.492 1 82.81 95 GLY A C 1
ATOM 772 O O . GLY A 1 95 ? -11.555 26.016 -2.932 1 82.81 95 GLY A O 1
ATOM 773 N N . ARG A 1 96 ? -10.258 24.922 -1.416 1 83.31 96 ARG A N 1
ATOM 774 C CA . ARG A 1 96 ? -10.141 26.094 -0.556 1 83.31 96 ARG A CA 1
ATOM 775 C C . ARG A 1 96 ? -9.164 27.109 -1.142 1 83.31 96 ARG A C 1
ATOM 777 O O . ARG A 1 96 ? -9.258 28.312 -0.865 1 83.31 96 ARG A O 1
ATOM 784 N N . GLY A 1 97 ? -8.266 26.672 -1.931 1 85.06 97 GLY A N 1
ATOM 785 C CA . GLY A 1 97 ? -7.301 27.562 -2.533 1 85.06 97 GLY A CA 1
ATOM 786 C C . GLY A 1 97 ? -6.59 28.438 -1.518 1 85.06 97 GLY A C 1
ATOM 787 O O . GLY A 1 97 ? -6.391 29.641 -1.75 1 85.06 97 GLY A O 1
ATOM 788 N N . THR A 1 98 ? -6.207 27.859 -0.422 1 87.75 98 THR A N 1
ATOM 789 C CA . THR A 1 98 ? -5.598 28.609 0.669 1 87.75 98 THR A CA 1
ATOM 790 C C . THR A 1 98 ? -4.328 29.312 0.198 1 87.75 98 THR A C 1
ATOM 792 O O . THR A 1 98 ? -3.465 28.688 -0.428 1 87.75 98 THR A O 1
ATOM 795 N N . THR A 1 99 ? -4.305 30.672 0.441 1 90.44 99 THR A N 1
ATOM 796 C CA . THR A 1 99 ? -3.143 31.5 0.141 1 90.44 99 THR A CA 1
ATOM 797 C C . THR A 1 99 ? -2.75 32.344 1.352 1 90.44 99 THR A C 1
ATOM 799 O O . THR A 1 99 ? -3.607 32.969 1.99 1 90.44 99 THR A O 1
ATOM 802 N N . CYS A 1 100 ? -1.488 32.344 1.646 1 91.81 100 CYS A N 1
ATOM 803 C CA . CYS A 1 100 ? -1.001 33.094 2.789 1 91.81 100 CYS A CA 1
ATOM 804 C C . CYS A 1 100 ? 0.049 34.094 2.361 1 91.81 100 CYS A C 1
ATOM 806 O O . CYS A 1 100 ? 0.917 33.812 1.541 1 91.81 100 CYS A O 1
ATOM 808 N N . TRP A 1 101 ? -0.089 35.375 2.975 1 92.62 101 TRP A N 1
ATOM 809 C CA . TRP A 1 101 ? 0.827 36.469 2.68 1 92.62 101 TRP A CA 1
ATOM 810 C C . TRP A 1 101 ? 1.449 37 3.959 1 92.62 101 TRP A C 1
ATOM 812 O O . TRP A 1 101 ? 0.762 37.156 4.969 1 92.62 101 TRP A O 1
ATOM 822 N N . HIS A 1 102 ? 2.703 37.25 3.838 1 92.38 102 HIS A N 1
ATOM 823 C CA . HIS A 1 102 ? 3.291 38.094 4.867 1 92.38 102 HIS A CA 1
ATOM 824 C C . HIS A 1 102 ? 3.035 39.562 4.578 1 92.38 102 HIS A C 1
ATOM 826 O O . HIS A 1 102 ? 3.164 40 3.438 1 92.38 102 HIS A O 1
ATOM 832 N N . ALA A 1 103 ? 2.664 40.25 5.617 1 94.31 103 ALA A N 1
ATOM 833 C CA . ALA A 1 103 ? 2.34 41.656 5.418 1 94.31 103 ALA A CA 1
ATOM 834 C C . ALA A 1 103 ? 2.633 42.469 6.672 1 94.31 103 ALA A C 1
ATOM 836 O O . ALA A 1 103 ? 3.031 41.906 7.699 1 94.31 103 ALA A O 1
ATOM 837 N N . ARG A 1 104 ? 2.57 43.781 6.457 1 93.75 104 ARG A N 1
ATOM 838 C CA . ARG A 1 104 ? 2.678 44.719 7.559 1 93.75 104 ARG A CA 1
ATOM 839 C C . ARG A 1 104 ? 1.459 45.656 7.609 1 93.75 104 ARG A C 1
ATOM 841 O O . ARG A 1 104 ? 0.955 46.094 6.574 1 93.75 104 ARG A O 1
ATOM 848 N N . ASP A 1 105 ? 1.014 45.781 8.836 1 89.69 105 ASP A N 1
ATOM 849 C CA . ASP A 1 105 ? -0.057 46.781 9.023 1 89.69 105 ASP A CA 1
ATOM 850 C C . ASP A 1 105 ? 0.449 48.188 8.789 1 89.69 105 ASP A C 1
ATOM 852 O O . ASP A 1 105 ? 1.32 48.688 9.516 1 89.69 105 ASP A O 1
ATOM 856 N N . ARG A 1 106 ? -0.044 48.844 7.801 1 87.44 106 ARG A N 1
ATOM 857 C CA . ARG A 1 106 ? 0.431 50.156 7.43 1 87.44 106 ARG A CA 1
ATOM 858 C C . ARG A 1 106 ? 0.263 51.156 8.586 1 87.44 106 ARG A C 1
ATOM 860 O O . ARG A 1 106 ? 1.099 52.031 8.781 1 87.44 106 ARG A O 1
ATOM 867 N N . ASP A 1 107 ? -0.848 51.031 9.297 1 81.5 107 ASP A N 1
ATOM 868 C CA . ASP A 1 107 ? -1.151 52 10.367 1 81.5 107 ASP A CA 1
ATOM 869 C C . ASP A 1 107 ? -0.69 51.469 11.719 1 81.5 107 ASP A C 1
ATOM 871 O O . ASP A 1 107 ? -0.844 52.125 12.742 1 81.5 107 ASP A O 1
ATOM 875 N N . GLY A 1 108 ? -0.199 50.281 11.742 1 77.56 108 GLY A N 1
ATOM 876 C CA . GLY A 1 108 ? 0.241 49.688 13 1 77.56 108 GLY A CA 1
ATOM 877 C C . GLY A 1 108 ? 1.737 49.812 13.219 1 77.56 108 GLY A C 1
ATOM 878 O O . GLY A 1 108 ? 2.393 50.656 12.633 1 77.56 108 GLY A O 1
ATOM 879 N N . ASN A 1 109 ? 2.182 49.125 14.258 1 77.38 109 ASN A N 1
ATOM 880 C CA . ASN A 1 109 ? 3.615 49.062 14.516 1 77.38 109 ASN A CA 1
ATOM 881 C C . ASN A 1 109 ? 4.367 48.406 13.367 1 77.38 109 ASN A C 1
ATOM 883 O O . ASN A 1 109 ? 4.098 47.25 13.023 1 77.38 109 ASN A O 1
ATOM 887 N N . PRO A 1 110 ? 5.176 49.219 12.805 1 69.25 110 PRO A N 1
ATOM 888 C CA . PRO A 1 110 ? 5.902 48.719 11.633 1 69.25 110 PRO A CA 1
ATOM 889 C C . PRO A 1 110 ? 6.676 47.438 11.906 1 69.25 110 PRO A C 1
ATOM 891 O O . PRO A 1 110 ? 6.988 46.688 10.977 1 69.25 110 PRO A O 1
ATOM 894 N N . LEU A 1 111 ? 6.941 47.219 13.086 1 68.19 111 LEU A N 1
ATOM 895 C CA . LEU A 1 111 ? 7.754 46.062 13.414 1 68.19 111 LEU A CA 1
ATOM 896 C C . LEU A 1 111 ? 6.887 44.812 13.531 1 68.19 111 LEU A C 1
ATOM 898 O O . LEU A 1 111 ? 7.402 43.688 13.492 1 68.19 111 LEU A O 1
ATOM 902 N N . ASP A 1 112 ? 5.691 45.094 13.508 1 80.94 112 ASP A N 1
ATOM 903 C CA . ASP A 1 112 ? 4.801 43.938 13.688 1 80.94 112 ASP A CA 1
ATOM 904 C C . ASP A 1 112 ? 4.355 43.375 12.344 1 80.94 112 ASP A C 1
ATOM 906 O O . ASP A 1 112 ? 3.695 44.062 11.562 1 80.94 112 ASP A O 1
ATOM 910 N N . ALA A 1 113 ? 4.895 42.219 12.086 1 89.25 113 ALA A N 1
ATOM 911 C CA . ALA A 1 113 ? 4.488 41.531 10.859 1 89.25 113 ALA A CA 1
ATOM 912 C C . ALA A 1 113 ? 3.25 40.688 11.102 1 89.25 113 ALA A C 1
ATOM 914 O O . ALA A 1 113 ? 2.982 40.281 12.227 1 89.25 113 ALA A O 1
ATOM 915 N N . VAL A 1 114 ? 2.396 40.594 10.055 1 93.81 114 VAL A N 1
ATOM 916 C CA . VAL A 1 114 ? 1.172 39.812 10.148 1 93.81 114 VAL A CA 1
ATOM 917 C C . VAL A 1 114 ? 1.131 38.781 9.016 1 93.81 114 VAL A C 1
ATOM 919 O O . VAL A 1 114 ? 1.914 38.875 8.062 1 93.81 114 VAL A O 1
ATOM 922 N N . LEU A 1 115 ? 0.341 37.812 9.211 1 94 115 LEU A N 1
ATOM 923 C CA . LEU A 1 115 ? 0.054 36.812 8.172 1 94 115 LEU A CA 1
ATOM 924 C C . LEU A 1 115 ? -1.394 36.938 7.707 1 94 115 LEU A C 1
ATOM 926 O O . LEU A 1 115 ? -2.32 36.844 8.516 1 94 115 LEU A O 1
ATOM 930 N N . ILE A 1 116 ? -1.562 37.156 6.441 1 94.56 116 ILE A N 1
ATOM 931 C CA . ILE A 1 116 ? -2.895 37.188 5.848 1 94.56 116 ILE A CA 1
ATOM 932 C C . ILE A 1 116 ? -3.211 35.844 5.215 1 94.56 116 ILE A C 1
ATOM 934 O O . ILE A 1 116 ? -2.463 35.375 4.359 1 94.56 116 ILE A O 1
ATOM 938 N N . LYS A 1 117 ? -4.277 35.25 5.594 1 94.19 117 LYS A N 1
ATOM 939 C CA . LYS A 1 117 ? -4.711 33.969 5.059 1 94.19 117 LYS A CA 1
ATOM 940 C C . LYS A 1 117 ? -6.035 34.094 4.309 1 94.19 117 LYS A C 1
ATOM 942 O O . LYS A 1 117 ? -7.047 34.5 4.891 1 94.19 117 LYS A O 1
ATOM 947 N N . ASP A 1 118 ? -5.996 33.812 3.068 1 92.75 118 ASP A N 1
ATOM 948 C CA . ASP A 1 118 ? -7.191 33.781 2.229 1 92.75 118 ASP A CA 1
ATOM 949 C C . ASP A 1 118 ? -7.613 32.344 1.945 1 92.75 118 ASP A C 1
ATOM 951 O O . ASP A 1 118 ? -6.781 31.484 1.617 1 92.75 118 ASP A O 1
ATOM 955 N N . ALA A 1 119 ? -8.875 32.031 2.156 1 91.5 119 ALA A N 1
ATOM 956 C CA . ALA A 1 119 ? -9.375 30.703 1.881 1 91.5 119 ALA A CA 1
ATOM 957 C C . ALA A 1 119 ? -10.844 30.75 1.448 1 91.5 119 ALA A C 1
ATOM 959 O O . ALA A 1 119 ? -11.617 31.562 1.944 1 91.5 119 ALA A O 1
ATOM 960 N N . TRP A 1 120 ? -11.211 29.875 0.517 1 89.19 120 TRP A N 1
ATOM 961 C CA . TRP A 1 120 ? -12.594 29.719 0.08 1 89.19 120 TRP A CA 1
ATOM 962 C C . TRP A 1 120 ? -13.258 28.547 0.802 1 89.19 120 TRP A C 1
ATOM 964 O O . TRP A 1 120 ? -13.102 27.391 0.407 1 89.19 120 TRP A O 1
ATOM 974 N N . ARG A 1 121 ? -14.023 28.844 1.793 1 86.56 121 ARG A N 1
ATOM 975 C CA . ARG A 1 121 ? -14.656 27.797 2.602 1 86.56 121 ARG A CA 1
ATOM 976 C C . ARG A 1 121 ? -16.016 27.406 2.021 1 86.56 121 ARG A C 1
ATOM 978 O O . ARG A 1 121 ? -16.656 28.203 1.337 1 86.56 121 ARG A O 1
ATOM 985 N N . GLY A 1 122 ? -16.391 26.188 2.344 1 84.31 122 GLY A N 1
ATOM 986 C CA . GLY A 1 122 ? -17.75 25.812 2.002 1 84.31 122 GLY A CA 1
ATOM 987 C C . GLY A 1 122 ? -18.797 26.594 2.771 1 84.31 122 GLY A C 1
ATOM 988 O O . GLY A 1 122 ? -18.609 26.906 3.945 1 84.31 122 GLY A O 1
ATOM 989 N N . GLU A 1 123 ? -19.875 26.781 2.096 1 82.44 123 GLU A N 1
ATOM 990 C CA . GLU A 1 123 ? -20.938 27.594 2.699 1 82.44 123 GLU A CA 1
ATOM 991 C C . GLU A 1 123 ? -21.5 26.922 3.945 1 82.44 123 GLU A C 1
ATOM 993 O O . GLU A 1 123 ? -21.859 27.594 4.91 1 82.44 123 GLU A O 1
ATOM 998 N N . ASP A 1 124 ? -21.453 25.562 3.988 1 77.12 124 ASP A N 1
ATOM 999 C CA . ASP A 1 124 ? -22.078 24.797 5.07 1 77.12 124 ASP A CA 1
ATOM 1000 C C . ASP A 1 124 ? -21.078 24.516 6.191 1 77.12 124 ASP A C 1
ATOM 1002 O O . ASP A 1 124 ? -21.438 23.953 7.227 1 77.12 124 ASP A O 1
ATOM 1006 N N . ARG A 1 125 ? -19.938 25.016 6.137 1 76 125 ARG A N 1
ATOM 1007 C CA . ARG A 1 125 ? -18.922 24.734 7.141 1 76 125 ARG A CA 1
ATOM 1008 C C . ARG A 1 125 ? -18.75 25.891 8.102 1 76 125 ARG A C 1
ATOM 1010 O O . ARG A 1 125 ? -18.953 27.047 7.727 1 76 125 ARG A O 1
ATOM 1017 N N . VAL A 1 126 ? -18.422 25.484 9.336 1 79.12 126 VAL A N 1
ATOM 1018 C CA . VAL A 1 126 ? -18.062 26.516 10.305 1 79.12 126 VAL A CA 1
ATOM 1019 C C . VAL A 1 126 ? -16.812 27.25 9.852 1 79.12 126 VAL A C 1
ATOM 1021 O O . VAL A 1 126 ? -15.852 26.641 9.383 1 79.12 126 VAL A O 1
ATOM 1024 N N . SER A 1 127 ? -16.906 28.531 9.906 1 86.06 127 SER A N 1
ATOM 1025 C CA . SER A 1 127 ? -15.797 29.359 9.461 1 86.06 127 SER A CA 1
ATOM 1026 C C . SER A 1 127 ? -14.625 29.297 10.43 1 86.06 127 SER A C 1
ATOM 1028 O O . SER A 1 127 ? -14.828 29.203 11.648 1 86.06 127 SER A O 1
ATOM 1030 N N . GLU A 1 128 ? -13.461 29.344 9.914 1 89.69 128 GLU A N 1
ATOM 1031 C CA . GLU A 1 128 ? -12.25 29.312 10.727 1 89.69 128 GLU A CA 1
ATOM 1032 C C . GLU A 1 128 ? -12.195 30.484 11.703 1 89.69 128 GLU A C 1
ATOM 1034 O O . GLU A 1 128 ? -11.68 30.344 12.812 1 89.69 128 GLU A O 1
ATOM 1039 N N . HIS A 1 129 ? -12.711 31.656 11.258 1 91.69 129 HIS A N 1
ATOM 1040 C CA . HIS A 1 129 ? -12.633 32.812 12.125 1 91.69 129 HIS A CA 1
ATOM 1041 C C . HIS A 1 129 ? -13.406 32.594 13.422 1 91.69 129 HIS A C 1
ATOM 1043 O O . HIS A 1 129 ? -13.016 33.094 14.477 1 91.69 129 HIS A O 1
ATOM 1049 N N . ALA A 1 130 ? -14.523 31.812 13.344 1 91.62 130 ALA A N 1
ATOM 1050 C CA . ALA A 1 130 ? -15.312 31.531 14.539 1 91.62 130 ALA A CA 1
ATOM 1051 C C . ALA A 1 130 ? -14.5 30.703 15.539 1 91.62 130 ALA A C 1
ATOM 1053 O O . ALA A 1 130 ? -14.555 30.969 16.75 1 91.62 130 ALA A O 1
ATOM 1054 N N . MET A 1 131 ? -13.742 29.812 15.047 1 91.81 131 MET A N 1
ATOM 1055 C CA . MET A 1 131 ? -12.891 29 15.914 1 91.81 131 MET A CA 1
ATOM 1056 C C . MET A 1 131 ? -11.742 29.828 16.484 1 91.81 131 MET A C 1
ATOM 1058 O O . MET A 1 131 ? -11.391 29.672 17.656 1 91.81 131 MET A O 1
ATOM 1062 N N . LEU A 1 132 ? -11.172 30.672 15.633 1 94.62 132 LEU A N 1
ATOM 1063 C CA . LEU A 1 132 ? -10.062 31.5 16.062 1 94.62 132 LEU A CA 1
ATOM 1064 C C . LEU A 1 132 ? -10.508 32.5 17.141 1 94.62 132 LEU A C 1
ATOM 1066 O O . LEU A 1 132 ? -9.734 32.844 18.031 1 94.62 132 LEU A O 1
ATOM 1070 N N . GLU A 1 133 ? -11.75 32.875 17.031 1 94.25 133 GLU A N 1
ATOM 1071 C CA . GLU A 1 133 ? -12.305 33.75 18.062 1 94.25 133 GLU A CA 1
ATOM 1072 C C . GLU A 1 133 ? -12.477 33 19.375 1 94.25 133 GLU A C 1
ATOM 1074 O O . GLU A 1 133 ? -12.211 33.531 20.453 1 94.25 133 GLU A O 1
ATOM 1079 N N . LYS A 1 134 ? -12.859 31.844 19.266 1 93.31 134 LYS A N 1
ATOM 1080 C CA . LYS A 1 134 ? -13.102 31 20.438 1 93.31 134 LYS A CA 1
ATOM 1081 C C . LYS A 1 134 ? -11.797 30.703 21.172 1 93.31 134 LYS A C 1
ATOM 1083 O O . LYS A 1 134 ? -11.781 30.609 22.406 1 93.31 134 LYS A O 1
ATOM 1088 N N . VAL A 1 135 ? -10.734 30.578 20.422 1 95.5 135 VAL A N 1
ATOM 1089 C CA . VAL A 1 135 ? -9.492 30.141 21.047 1 95.5 135 VAL A CA 1
ATOM 1090 C C . VAL A 1 135 ? -8.617 31.344 21.359 1 95.5 135 VAL A C 1
ATOM 1092 O O . VAL A 1 135 ? -7.453 31.188 21.75 1 95.5 135 VAL A O 1
ATOM 1095 N N . LYS A 1 136 ? -9.148 32.5 21.266 1 95 136 LYS A N 1
ATOM 1096 C CA . LYS A 1 136 ? -8.406 33.719 21.578 1 95 136 LYS A CA 1
ATOM 1097 C C . LYS A 1 136 ? -7.844 33.688 22.984 1 95 136 LYS A C 1
ATOM 1099 O O . LYS A 1 136 ? -8.531 33.281 23.922 1 95 136 LYS A O 1
ATOM 1104 N N . GLY A 1 137 ? -6.555 34.031 23.141 1 94.44 137 GLY A N 1
ATOM 1105 C CA . GLY A 1 137 ? -5.945 34.125 24.453 1 94.44 137 GLY A CA 1
ATOM 1106 C C . GLY A 1 137 ? -5.238 32.875 24.891 1 94.44 137 GLY A C 1
ATOM 1107 O O . GLY A 1 137 ? -4.492 32.875 25.875 1 94.44 137 GLY A O 1
ATOM 1108 N N . VAL A 1 138 ? -5.441 31.75 24.203 1 96 138 VAL A N 1
ATOM 1109 C CA . VAL A 1 138 ? -4.789 30.5 24.578 1 96 138 VAL A CA 1
ATOM 1110 C C . VAL A 1 138 ? -3.307 30.562 24.219 1 96 138 VAL A C 1
ATOM 1112 O O . VAL A 1 138 ? -2.955 30.797 23.062 1 96 138 VAL A O 1
ATOM 1115 N N . ASN A 1 139 ? -2.516 30.344 25.203 1 95.25 139 ASN A N 1
ATOM 1116 C CA . ASN A 1 139 ? -1.07 30.391 25.016 1 95.25 139 ASN A CA 1
ATOM 1117 C C . ASN A 1 139 ? -0.603 29.312 24.031 1 95.25 139 ASN A C 1
ATOM 1119 O O . ASN A 1 139 ? -0.998 28.141 24.156 1 95.25 139 ASN A O 1
ATOM 1123 N N . GLY A 1 140 ? 0.201 29.672 23.062 1 96.19 140 GLY A N 1
ATOM 1124 C CA . GLY A 1 140 ? 0.757 28.719 22.109 1 96.19 140 GLY A CA 1
ATOM 1125 C C . GLY A 1 140 ? -0.11 28.531 20.891 1 96.19 140 GLY A C 1
ATOM 1126 O O . GLY A 1 140 ? 0.162 27.656 20.062 1 96.19 140 GLY A O 1
ATOM 1127 N N . VAL A 1 141 ? -1.164 29.312 20.734 1 96.75 141 VAL A N 1
ATOM 1128 C CA . VAL A 1 141 ? -2.076 29.25 19.609 1 96.75 141 VAL A CA 1
ATOM 1129 C C . VAL A 1 141 ? -2.031 30.578 18.844 1 96.75 141 VAL A C 1
ATOM 1131 O O . VAL A 1 141 ? -1.891 31.641 19.453 1 96.75 141 VAL A O 1
ATOM 1134 N N . ALA A 1 142 ? -2.092 30.484 17.578 1 94.81 142 ALA A N 1
ATOM 1135 C CA . ALA A 1 142 ? -2.076 31.688 16.734 1 94.81 142 ALA A CA 1
ATOM 1136 C C . ALA A 1 142 ? -3.242 32.594 17.078 1 94.81 142 ALA A C 1
ATOM 1138 O O . ALA A 1 142 ? -4.367 32.156 17.297 1 94.81 142 ALA A O 1
ATOM 1139 N N . GLN A 1 143 ? -2.93 33.875 17.125 1 94.5 143 GLN A N 1
ATOM 1140 C CA . GLN A 1 143 ? -3.936 34.875 17.484 1 94.5 143 GLN A CA 1
ATOM 1141 C C . GLN A 1 143 ? -4.41 35.625 16.25 1 94.5 143 GLN A C 1
ATOM 1143 O O . GLN A 1 143 ? -3.596 36.125 15.469 1 94.5 143 GLN A O 1
ATOM 1148 N N . MET A 1 144 ? -5.719 35.719 16.125 1 95.25 144 MET A N 1
ATOM 1149 C CA . MET A 1 144 ? -6.328 36.469 15.016 1 95.25 144 MET A CA 1
ATOM 1150 C C . MET A 1 144 ? -6.469 37.938 15.367 1 95.25 144 MET A C 1
ATOM 1152 O O . MET A 1 144 ? -6.91 38.281 16.469 1 95.25 144 MET A O 1
ATOM 1156 N N . LEU A 1 145 ? -6.098 38.781 14.445 1 92.12 145 LEU A N 1
ATOM 1157 C CA . LEU A 1 145 ? -6.176 40.25 14.633 1 92.12 145 LEU A CA 1
ATOM 1158 C C . LEU A 1 145 ? -7.418 40.812 13.953 1 92.12 145 LEU A C 1
ATOM 1160 O O . LEU A 1 145 ? -8.141 41.594 14.547 1 92.12 145 LEU A O 1
ATOM 1164 N N . HIS A 1 146 ? -7.562 40.438 12.734 1 92.19 146 HIS A N 1
ATOM 1165 C CA . HIS A 1 146 ? -8.688 40.875 11.922 1 92.19 146 HIS A CA 1
ATOM 1166 C C . HIS A 1 146 ? -9.258 39.75 11.078 1 92.19 146 HIS A C 1
ATOM 1168 O O . HIS A 1 146 ? -8.609 38.719 10.898 1 92.19 146 HIS A O 1
ATOM 1174 N N . TYR A 1 147 ? -10.461 39.906 10.703 1 93.88 147 TYR A N 1
ATOM 1175 C CA . TYR A 1 147 ? -11.008 39 9.711 1 93.88 147 TYR A CA 1
ATOM 1176 C C . TYR A 1 147 ? -12.125 39.656 8.914 1 93.88 147 TYR A C 1
ATOM 1178 O O . TYR A 1 147 ? -12.68 40.656 9.328 1 93.88 147 TYR A O 1
ATOM 1186 N N . CYS A 1 148 ? -12.359 39.188 7.758 1 91.88 148 CYS A N 1
ATOM 1187 C CA . CYS A 1 148 ? -13.492 39.531 6.898 1 91.88 148 CYS A CA 1
ATOM 1188 C C . CYS A 1 148 ? -14.086 38.281 6.266 1 91.88 148 CYS A C 1
ATOM 1190 O O . CYS A 1 148 ? -13.414 37.562 5.5 1 91.88 148 CYS A O 1
ATOM 1192 N N . ASP A 1 149 ? -15.211 38 6.691 1 89.81 149 ASP A N 1
ATOM 1193 C CA . ASP A 1 149 ? -15.914 36.875 6.129 1 89.81 149 ASP A CA 1
ATOM 1194 C C . ASP A 1 149 ? -16.812 37.281 4.973 1 89.81 149 ASP A C 1
ATOM 1196 O O . ASP A 1 149 ? -17.219 38.438 4.879 1 89.81 149 ASP A O 1
ATOM 1200 N N . ASN A 1 150 ? -17.016 36.406 3.979 1 87.75 150 ASN A N 1
ATOM 1201 C CA . ASN A 1 150 ? -17.922 36.625 2.857 1 87.75 150 ASN A CA 1
ATOM 1202 C C . ASN A 1 150 ? -17.438 37.75 1.953 1 87.75 150 ASN A C 1
ATOM 1204 O O . ASN A 1 150 ? -18.203 38.656 1.631 1 87.75 150 ASN A O 1
ATOM 1208 N N . LEU A 1 151 ? -16.156 37.812 1.696 1 88.38 151 LEU A N 1
ATOM 1209 C CA . LEU A 1 151 ? -15.594 38.75 0.745 1 88.38 151 LEU A CA 1
ATOM 1210 C C . LEU A 1 151 ? -16.188 38.562 -0.646 1 88.38 151 LEU A C 1
ATOM 1212 O O . LEU A 1 151 ? -16.375 39.531 -1.392 1 88.38 151 LEU A O 1
ATOM 1216 N N . ALA A 1 152 ? -16.328 37.344 -1.014 1 87.06 152 ALA A N 1
ATOM 1217 C CA . ALA A 1 152 ? -16.953 36.938 -2.271 1 87.06 152 ALA A CA 1
ATOM 1218 C C . ALA A 1 152 ? -17.484 35.5 -2.188 1 87.06 152 ALA A C 1
ATOM 1220 O O . ALA A 1 152 ? -17.109 34.75 -1.286 1 87.06 152 ALA A O 1
ATOM 1221 N N . GLN A 1 153 ? -18.391 35.219 -3.062 1 89.25 153 GLN A N 1
ATOM 1222 C CA . GLN A 1 153 ? -18.906 33.875 -3.197 1 89.25 153 GLN A CA 1
ATOM 1223 C C . GLN A 1 153 ? -18.781 33.375 -4.637 1 89.25 153 GLN A C 1
ATOM 1225 O O . GLN A 1 153 ? -18.969 34.156 -5.578 1 89.25 153 GLN A O 1
ATOM 1230 N N . THR A 1 154 ? -18.516 32.125 -4.738 1 87.44 154 THR A N 1
ATOM 1231 C CA . THR A 1 154 ? -18.359 31.562 -6.082 1 87.44 154 THR A CA 1
ATOM 1232 C C . THR A 1 154 ? -19.688 31.656 -6.852 1 87.44 154 THR A C 1
ATOM 1234 O O . THR A 1 154 ? -19.688 31.797 -8.078 1 87.44 154 THR A O 1
ATOM 1237 N N . LYS A 1 155 ? -20.812 31.594 -6.16 1 84.06 155 LYS A N 1
ATOM 1238 C CA . LYS A 1 155 ? -22.109 31.688 -6.82 1 84.06 155 LYS A CA 1
ATOM 1239 C C . LYS A 1 155 ? -22.266 33.031 -7.5 1 84.06 155 LYS A C 1
ATOM 1241 O O . LYS A 1 155 ? -22.969 33.156 -8.508 1 84.06 155 LYS A O 1
ATOM 1246 N N . ASP A 1 156 ? -21.625 34.031 -6.977 1 80.88 156 ASP A N 1
ATOM 1247 C CA . ASP A 1 156 ? -21.734 35.375 -7.516 1 80.88 156 ASP A CA 1
ATOM 1248 C C . ASP A 1 156 ? -21.078 35.469 -8.891 1 80.88 156 ASP A C 1
ATOM 1250 O O . ASP A 1 156 ? -21.391 36.375 -9.672 1 80.88 156 ASP A O 1
ATOM 1254 N N . PHE A 1 157 ? -20.188 34.562 -9.148 1 77.81 157 PHE A N 1
ATOM 1255 C CA . PHE A 1 157 ? -19.484 34.594 -10.43 1 77.81 157 PHE A CA 1
ATOM 1256 C C . PHE A 1 157 ? -20.312 33.906 -11.508 1 77.81 157 PHE A C 1
ATOM 1258 O O . PHE A 1 157 ? -20 34 -12.695 1 77.81 157 PHE A O 1
ATOM 1265 N N . ARG A 1 158 ? -21.219 33.062 -11.211 1 75.31 158 ARG A N 1
ATOM 1266 C CA . ARG A 1 158 ? -21.938 32.25 -12.164 1 75.31 158 ARG A CA 1
ATOM 1267 C C . ARG A 1 158 ? -23.172 32.969 -12.695 1 75.31 158 ARG A C 1
ATOM 1269 O O . ARG A 1 158 ? -23.812 32.469 -13.633 1 75.31 158 ARG A O 1
ATOM 1276 N N . GLY A 1 159 ? -23.344 34.125 -12.531 1 62.78 159 GLY A N 1
ATOM 1277 C CA . GLY A 1 159 ? -24.453 34.906 -13.055 1 62.78 159 GLY A CA 1
ATOM 1278 C C . GLY A 1 159 ? -25.797 34.531 -12.445 1 62.78 159 GLY A C 1
ATOM 1279 O O . GLY A 1 159 ? -25.844 33.656 -11.555 1 62.78 159 GLY A O 1
ATOM 1280 N N . ARG A 1 160 ? -26.891 35.188 -12.805 1 55.28 160 ARG A N 1
ATOM 1281 C CA . ARG A 1 160 ? -28.25 35.156 -12.289 1 55.28 160 ARG A CA 1
ATOM 1282 C C . ARG A 1 160 ? -28.797 33.75 -12.258 1 55.28 160 ARG A C 1
ATOM 1284 O O . ARG A 1 160 ? -29.594 33.406 -11.383 1 55.28 160 ARG A O 1
ATOM 1291 N N . GLN A 1 161 ? -28.609 32.906 -13.312 1 51.75 161 GLN A N 1
ATOM 1292 C CA . GLN A 1 161 ? -29.422 31.703 -13.438 1 51.75 161 GLN A CA 1
ATOM 1293 C C . GLN A 1 161 ? -28.75 30.5 -12.781 1 51.75 161 GLN A C 1
ATOM 1295 O O . GLN A 1 161 ? -28.578 29.453 -13.414 1 51.75 161 GLN A O 1
ATOM 1300 N N . VAL A 1 162 ? -27.984 30.641 -11.859 1 54.09 162 VAL A N 1
ATOM 1301 C CA . VAL A 1 162 ? -27.344 29.406 -11.414 1 54.09 162 VAL A CA 1
ATOM 1302 C C . VAL A 1 162 ? -28.375 28.484 -10.773 1 54.09 162 VAL A C 1
ATOM 1304 O O . VAL A 1 162 ? -28.859 28.766 -9.672 1 54.09 162 VAL A O 1
ATOM 1307 N N . PRO A 1 163 ? -29.156 27.906 -11.547 1 50.84 163 PRO A N 1
ATOM 1308 C CA . PRO A 1 163 ? -29.969 26.859 -10.891 1 50.84 163 PRO A CA 1
ATOM 1309 C C . PRO A 1 163 ? -29.141 26 -9.938 1 50.84 163 PRO A C 1
ATOM 1311 O O . PRO A 1 163 ? -27.922 25.906 -10.086 1 50.84 163 PRO A O 1
ATOM 1314 N N . GLU A 1 164 ? -29.734 25.703 -8.828 1 56.94 164 GLU A N 1
ATOM 1315 C CA . GLU A 1 164 ? -29.328 24.672 -7.879 1 56.94 164 GLU A CA 1
ATOM 1316 C C . GLU A 1 164 ? -28.75 23.453 -8.594 1 56.94 164 GLU A C 1
ATOM 1318 O O . GLU A 1 164 ? -29.5 22.594 -9.062 1 56.94 164 GLU A O 1
ATOM 1323 N N . GLN A 1 165 ? -27.859 23.703 -9.375 1 61.19 165 GLN A N 1
ATOM 1324 C CA . GLN A 1 165 ? -27.297 22.516 -9.992 1 61.19 165 GLN A CA 1
ATOM 1325 C C . GLN A 1 165 ? -26.75 21.547 -8.938 1 61.19 165 GLN A C 1
ATOM 1327 O O . GLN A 1 165 ? -26.125 21.969 -7.973 1 61.19 165 GLN A O 1
ATOM 1332 N N . PRO A 1 166 ? -27.203 20.344 -8.969 1 64.31 166 PRO A N 1
ATOM 1333 C CA . PRO A 1 166 ? -26.875 19.312 -7.988 1 64.31 166 PRO A CA 1
ATOM 1334 C C . PRO A 1 166 ? -25.359 19.172 -7.758 1 64.31 166 PRO A C 1
ATOM 1336 O O . PRO A 1 166 ? -24.938 18.812 -6.66 1 64.31 166 PRO A O 1
ATOM 1339 N N . ASN A 1 167 ? -24.562 19.672 -8.75 1 70.75 167 ASN A N 1
ATOM 1340 C CA . ASN A 1 167 ? -23.125 19.406 -8.57 1 70.75 167 ASN A CA 1
ATOM 1341 C C . ASN A 1 167 ? -22.359 20.688 -8.258 1 70.75 167 ASN A C 1
ATOM 1343 O O . ASN A 1 167 ? -21.125 20.719 -8.32 1 70.75 167 ASN A O 1
ATOM 1347 N N . PHE A 1 168 ? -23.203 21.734 -7.953 1 77.94 168 PHE A N 1
ATOM 1348 C CA . PHE A 1 168 ? -22.516 22.984 -7.637 1 77.94 168 PHE A CA 1
ATOM 1349 C C . PHE A 1 168 ? -22.406 23.172 -6.129 1 77.94 168 PHE A C 1
ATOM 1351 O O . PHE A 1 168 ? -23.406 23.078 -5.406 1 77.94 168 PHE A O 1
ATOM 1358 N N . PHE A 1 169 ? -21.156 23.344 -5.605 1 82.19 169 PHE A N 1
ATOM 1359 C CA . PHE A 1 169 ? -20.875 23.625 -4.203 1 82.19 169 PHE A CA 1
ATOM 1360 C C . PHE A 1 169 ? -20.375 25.062 -4.031 1 82.19 169 PHE A C 1
ATOM 1362 O O . PHE A 1 169 ? -19.234 25.359 -4.406 1 82.19 169 PHE A O 1
ATOM 1369 N N . ASN A 1 170 ? -21.219 25.859 -3.467 1 87.06 170 ASN A N 1
ATOM 1370 C CA . ASN A 1 170 ? -20.844 27.266 -3.275 1 87.06 170 ASN A CA 1
ATOM 1371 C C . ASN A 1 170 ? -19.75 27.406 -2.229 1 87.06 170 ASN A C 1
ATOM 1373 O O . ASN A 1 170 ? -19.719 26.672 -1.239 1 87.06 170 ASN A O 1
ATOM 1377 N N . ARG A 1 171 ? -18.828 28.297 -2.486 1 90.25 171 ARG A N 1
ATOM 1378 C CA . ARG A 1 171 ? -17.75 28.594 -1.536 1 90.25 171 ARG A CA 1
ATOM 1379 C C . ARG A 1 171 ? -17.688 30.094 -1.226 1 90.25 171 ARG A C 1
ATOM 1381 O O . ARG A 1 171 ? -18.031 30.922 -2.072 1 90.25 171 ARG A O 1
ATOM 1388 N N . VAL A 1 172 ? -17.359 30.359 -0.006 1 91.56 172 VAL A N 1
ATOM 1389 C CA . VAL A 1 172 ? -17.328 31.719 0.504 1 91.56 172 VAL A CA 1
ATOM 1390 C C . VAL A 1 172 ? -15.883 32.125 0.828 1 91.56 172 VAL A C 1
ATOM 1392 O O . VAL A 1 172 ? -15.172 31.375 1.513 1 91.56 172 VAL A O 1
ATOM 1395 N N . TRP A 1 173 ? -15.477 33.281 0.344 1 92 173 TRP A N 1
ATOM 1396 C CA . TRP A 1 173 ? -14.117 33.75 0.549 1 92 173 TRP A CA 1
ATOM 1397 C C . TRP A 1 173 ? -13.953 34.344 1.943 1 92 173 TRP A C 1
ATOM 1399 O O . TRP A 1 173 ? -14.633 35.312 2.297 1 92 173 TRP A O 1
ATOM 1409 N N . LEU A 1 174 ? -13.062 33.75 2.656 1 93 174 LEU A N 1
ATOM 1410 C CA . LEU A 1 174 ? -12.711 34.219 3.998 1 93 174 LEU A CA 1
ATOM 1411 C C . LEU A 1 174 ? -11.273 34.719 4.043 1 93 174 LEU A C 1
ATOM 1413 O O . LEU A 1 174 ? -10.367 34.062 3.506 1 93 174 LEU A O 1
ATOM 1417 N N . ARG A 1 175 ? -11.133 35.875 4.625 1 94.5 175 ARG A N 1
ATOM 1418 C CA . ARG A 1 175 ? -9.797 36.406 4.906 1 94.5 175 ARG A CA 1
ATOM 1419 C C . ARG A 1 175 ? -9.586 36.562 6.41 1 94.5 175 ARG A C 1
ATOM 1421 O O . ARG A 1 175 ? -10.383 37.188 7.094 1 94.5 175 ARG A O 1
ATOM 1428 N N . VAL A 1 176 ? -8.5 36 6.836 1 95.06 176 VAL A N 1
ATOM 1429 C CA . VAL A 1 176 ? -8.125 36.156 8.242 1 95.06 176 VAL A CA 1
ATOM 1430 C C . VAL A 1 176 ? -6.719 36.75 8.336 1 95.06 176 VAL A C 1
ATOM 1432 O O . VAL A 1 176 ? -5.84 36.406 7.539 1 95.06 176 VAL A O 1
ATOM 1435 N N . VAL A 1 177 ? -6.547 37.656 9.25 1 94.5 177 VAL A N 1
ATOM 1436 C CA . VAL A 1 177 ? -5.242 38.25 9.531 1 94.5 177 VAL A CA 1
ATOM 1437 C C . VAL A 1 177 ? -4.746 37.781 10.891 1 94.5 177 VAL A C 1
ATOM 1439 O O . VAL A 1 177 ? -5.391 38 11.914 1 94.5 177 VAL A O 1
ATOM 1442 N N . LEU A 1 178 ? -3.613 37.125 10.852 1 94.69 178 LEU A N 1
ATOM 1443 C CA . LEU A 1 178 ? -3.035 36.562 12.062 1 94.69 178 LEU A CA 1
ATOM 1444 C C . LEU A 1 178 ? -1.732 37.281 12.422 1 94.69 178 LEU A C 1
ATOM 1446 O O . LEU A 1 178 ? -1.072 37.844 11.555 1 94.69 178 LEU A O 1
ATOM 1450 N N . LYS A 1 179 ? -1.473 37.219 13.75 1 92.69 179 LYS A N 1
ATOM 1451 C CA . LYS A 1 179 ? -0.12 37.594 14.148 1 92.69 179 LYS A CA 1
ATOM 1452 C C . LYS A 1 179 ? 0.918 36.688 13.516 1 92.69 179 LYS A C 1
ATOM 1454 O O . LYS A 1 179 ? 0.686 35.5 13.367 1 92.69 179 LYS A O 1
ATOM 1459 N N . GLN A 1 180 ? 2 37.25 13.102 1 91.38 180 GLN A N 1
ATOM 1460 C CA . GLN A 1 180 ? 3.051 36.438 12.5 1 91.38 180 GLN A CA 1
ATOM 1461 C C . GLN A 1 180 ? 3.914 35.781 13.57 1 91.38 180 GLN A C 1
ATOM 1463 O O . GLN A 1 180 ? 4.23 36.375 14.586 1 91.38 180 GLN A O 1
ATOM 1468 N N . TYR A 1 181 ? 4.215 34.594 13.344 1 92.38 181 TYR A N 1
ATOM 1469 C CA . TYR A 1 181 ? 5.109 33.812 14.195 1 92.38 181 TYR A CA 1
ATOM 1470 C C . TYR A 1 181 ? 6.289 33.25 13.398 1 92.38 181 TYR A C 1
ATOM 1472 O O . TYR A 1 181 ? 6.738 33.906 12.438 1 92.38 181 TYR A O 1
ATOM 1480 N N . GLY A 1 182 ? 6.969 32.219 13.969 1 91 182 GLY A N 1
ATOM 1481 C CA . GLY A 1 182 ? 8.117 31.656 13.273 1 91 182 GLY A CA 1
ATOM 1482 C C . GLY A 1 182 ? 7.727 30.812 12.07 1 91 182 GLY A C 1
ATOM 1483 O O . GLY A 1 182 ? 6.562 30.797 11.672 1 91 182 GLY A O 1
ATOM 1484 N N . ARG A 1 183 ? 8.703 30.266 11.445 1 91.06 183 ARG A N 1
ATOM 1485 C CA . ARG A 1 183 ? 8.5 29.391 10.297 1 91.06 183 ARG A CA 1
ATOM 1486 C C . ARG A 1 183 ? 7.969 28.031 10.727 1 91.06 183 ARG A C 1
ATOM 1488 O O . ARG A 1 183 ? 7.793 27.781 11.922 1 91.06 183 ARG A O 1
ATOM 1495 N N . SER A 1 184 ? 7.656 27.266 9.695 1 93.06 184 SER A N 1
ATOM 1496 C CA . SER A 1 184 ? 7.145 25.938 9.984 1 93.06 184 SER A CA 1
ATOM 1497 C C . SER A 1 184 ? 8.188 25.094 10.719 1 93.06 184 SER A C 1
ATOM 1499 O O . SER A 1 184 ? 9.383 25.391 10.672 1 93.06 184 SER A O 1
ATOM 1501 N N . LEU A 1 185 ? 7.762 24.062 11.312 1 96.5 185 LEU A N 1
ATOM 1502 C CA . LEU A 1 185 ? 8.578 23.219 12.18 1 96.5 185 LEU A CA 1
ATOM 1503 C C . LEU A 1 185 ? 9.75 22.625 11.398 1 96.5 185 LEU A C 1
ATOM 1505 O O . LEU A 1 185 ? 10.812 22.375 11.969 1 96.5 185 LEU A O 1
ATOM 1509 N N . LYS A 1 186 ? 9.625 22.438 10.125 1 94.38 186 LYS A N 1
ATOM 1510 C CA . LYS A 1 186 ? 10.664 21.781 9.328 1 94.38 186 LYS A CA 1
ATOM 1511 C C . LYS A 1 186 ? 11.914 22.656 9.242 1 94.38 186 LYS A C 1
ATOM 1513 O O . LYS A 1 186 ? 12.992 22.172 8.891 1 94.38 186 LYS A O 1
ATOM 1518 N N . HIS A 1 187 ? 11.789 23.984 9.625 1 95 187 HIS A N 1
ATOM 1519 C CA . HIS A 1 187 ? 12.906 24.922 9.531 1 95 187 HIS A CA 1
ATOM 1520 C C . HIS A 1 187 ? 13.617 25.062 10.875 1 95 187 HIS A C 1
ATOM 1522 O O . HIS A 1 187 ? 14.164 26.125 11.18 1 95 187 HIS A O 1
ATOM 1528 N N . PHE A 1 188 ? 13.555 24.047 11.641 1 96.5 188 PHE A N 1
ATOM 1529 C CA . PHE A 1 188 ? 14.227 24.078 12.93 1 96.5 188 PHE A CA 1
ATOM 1530 C C . PHE A 1 188 ? 15.719 24.359 12.766 1 96.5 188 PHE A C 1
ATOM 1532 O O . PHE A 1 188 ? 16.297 24.062 11.719 1 96.5 188 PHE A O 1
ATOM 1539 N N . THR A 1 189 ? 16.344 24.953 13.805 1 95.75 189 THR A N 1
ATOM 1540 C CA . THR A 1 189 ? 17.75 25.312 13.727 1 95.75 189 THR A CA 1
ATOM 1541 C C . THR A 1 189 ? 18.578 24.547 14.75 1 95.75 189 THR A C 1
ATOM 1543 O O . THR A 1 189 ? 19.797 24.641 14.781 1 95.75 189 THR A O 1
ATOM 1546 N N . SER A 1 190 ? 17.922 23.859 15.602 1 95.56 190 SER A N 1
ATOM 1547 C CA . SER A 1 190 ? 18.562 22.969 16.578 1 95.56 190 SER A CA 1
ATOM 1548 C C . SER A 1 190 ? 17.594 21.875 17.031 1 95.56 190 SER A C 1
ATOM 1550 O O . SER A 1 190 ? 16.375 22 16.859 1 95.56 190 SER A O 1
ATOM 1552 N N . GLN A 1 191 ? 18.156 20.812 17.578 1 96.5 191 GLN A N 1
ATOM 1553 C CA . GLN A 1 191 ? 17.312 19.766 18.125 1 96.5 191 GLN A CA 1
ATOM 1554 C C . GLN A 1 191 ? 16.422 20.312 19.234 1 96.5 191 GLN A C 1
ATOM 1556 O O . GLN A 1 191 ? 15.234 19.984 19.312 1 96.5 191 GLN A O 1
ATOM 1561 N N . ARG A 1 192 ? 17.047 21.141 20.047 1 96.31 192 ARG A N 1
ATOM 1562 C CA . ARG A 1 192 ? 16.328 21.719 21.172 1 96.31 192 ARG A CA 1
ATOM 1563 C C . ARG A 1 192 ? 15.125 22.547 20.688 1 96.31 192 ARG A C 1
ATOM 1565 O O . ARG A 1 192 ? 14.055 22.484 21.297 1 96.31 192 ARG A O 1
ATOM 1572 N N . GLN A 1 193 ? 15.312 23.266 19.656 1 96.88 193 GLN A N 1
ATOM 1573 C CA . GLN A 1 193 ? 14.227 24.078 19.109 1 96.88 193 GLN A CA 1
ATOM 1574 C C . GLN A 1 193 ? 13.086 23.219 18.594 1 96.88 193 GLN A C 1
ATOM 1576 O O . GLN A 1 193 ? 11.914 23.5 18.844 1 96.88 193 GLN A O 1
ATOM 1581 N N . ALA A 1 194 ? 13.398 22.203 17.828 1 97.69 194 ALA A N 1
ATOM 1582 C CA . ALA A 1 194 ? 12.398 21.312 17.25 1 97.69 194 ALA A CA 1
ATOM 1583 C C . ALA A 1 194 ? 11.586 20.609 18.344 1 97.69 194 ALA A C 1
ATOM 1585 O O . ALA A 1 194 ? 10.352 20.641 18.312 1 97.69 194 ALA A O 1
ATOM 1586 N N . ILE A 1 195 ? 12.305 20.031 19.312 1 98.31 195 ILE A N 1
ATOM 1587 C CA . ILE A 1 195 ? 11.672 19.281 20.391 1 98.31 195 ILE A CA 1
ATOM 1588 C C . ILE A 1 195 ? 10.875 20.234 21.281 1 98.31 195 ILE A C 1
ATOM 1590 O O . ILE A 1 195 ? 9.773 19.906 21.719 1 98.31 195 ILE A O 1
ATOM 1594 N N . GLY A 1 196 ? 11.469 21.391 21.516 1 98.12 196 GLY A N 1
ATOM 1595 C CA . GLY A 1 196 ? 10.789 22.391 22.328 1 98.12 196 GLY A CA 1
ATOM 1596 C C . GLY A 1 196 ? 9.508 22.891 21.688 1 98.12 196 GLY A C 1
ATOM 1597 O O . GLY A 1 196 ? 8.508 23.094 22.375 1 98.12 196 GLY A O 1
ATOM 1598 N N . ALA A 1 197 ? 9.547 23.125 20.406 1 98.44 197 ALA A N 1
ATOM 1599 C CA . ALA A 1 197 ? 8.367 23.578 19.688 1 98.44 197 ALA A CA 1
ATOM 1600 C C . ALA A 1 197 ? 7.25 22.531 19.75 1 98.44 197 ALA A C 1
ATOM 1602 O O . ALA A 1 197 ? 6.086 22.875 19.969 1 98.44 197 ALA A O 1
ATOM 1603 N N . LEU A 1 198 ? 7.629 21.266 19.547 1 98.75 198 LEU A N 1
ATOM 1604 C CA . LEU A 1 198 ? 6.648 20.188 19.625 1 98.75 198 LEU A CA 1
ATOM 1605 C C . LEU A 1 198 ? 6.047 20.078 21.016 1 98.75 198 LEU A C 1
ATOM 1607 O O . LEU A 1 198 ? 4.832 19.922 21.156 1 98.75 198 LEU A O 1
ATOM 1611 N N . ARG A 1 199 ? 6.887 20.203 21.984 1 98.69 199 ARG A N 1
ATOM 1612 C CA . ARG A 1 199 ? 6.441 20.141 23.375 1 98.69 199 ARG A CA 1
ATOM 1613 C C . ARG A 1 199 ? 5.43 21.25 23.672 1 98.69 199 ARG A C 1
ATOM 1615 O O . ARG A 1 199 ? 4.383 20.984 24.266 1 98.69 199 ARG A O 1
ATOM 1622 N N . ASP A 1 200 ? 5.746 22.438 23.25 1 98.56 200 ASP A N 1
ATOM 1623 C CA . ASP A 1 200 ? 4.906 23.578 23.578 1 98.56 200 ASP A CA 1
ATOM 1624 C C . ASP A 1 200 ? 3.607 23.547 22.781 1 98.56 200 ASP A C 1
ATOM 1626 O O . ASP A 1 200 ? 2.561 23.984 23.266 1 98.56 200 ASP A O 1
ATOM 1630 N N . THR A 1 201 ? 3.643 23.078 21.547 1 98.62 201 THR A N 1
ATOM 1631 C CA . THR A 1 201 ? 2.412 22.969 20.766 1 98.62 201 THR A CA 1
ATOM 1632 C C . THR A 1 201 ? 1.521 21.859 21.344 1 98.62 201 THR A C 1
ATOM 1634 O O . THR A 1 201 ? 0.293 21.969 21.312 1 98.62 201 THR A O 1
ATOM 1637 N N . LEU A 1 202 ? 2.113 20.812 21.812 1 98.69 202 LEU A N 1
ATOM 1638 C CA . LEU A 1 202 ? 1.347 19.781 22.516 1 98.69 202 LEU A CA 1
ATOM 1639 C C . LEU A 1 202 ? 0.648 20.359 23.734 1 98.69 202 LEU A C 1
ATOM 1641 O O . LEU A 1 202 ? -0.521 20.062 23.984 1 98.69 202 LEU A O 1
ATOM 1645 N N . ALA A 1 203 ? 1.396 21.141 24.484 1 98.5 203 ALA A N 1
ATOM 1646 C CA . ALA A 1 203 ? 0.815 21.812 25.641 1 98.5 203 ALA A CA 1
ATOM 1647 C C . ALA A 1 203 ? -0.328 22.734 25.234 1 98.5 203 ALA A C 1
ATOM 1649 O O . ALA A 1 203 ? -1.346 22.812 25.922 1 98.5 203 ALA A O 1
ATOM 1650 N N . ALA A 1 204 ? -0.127 23.438 24.172 1 98.31 204 ALA A N 1
ATOM 1651 C CA . ALA A 1 204 ? -1.176 24.312 23.656 1 98.31 204 ALA A CA 1
ATOM 1652 C C . ALA A 1 204 ? -2.424 23.516 23.297 1 98.31 204 ALA A C 1
ATOM 1654 O O . ALA A 1 204 ? -3.545 23.938 23.578 1 98.31 204 ALA A O 1
ATOM 1655 N N . HIS A 1 205 ? -2.197 22.391 22.641 1 98.19 205 HIS A N 1
ATOM 1656 C CA . HIS A 1 205 ? -3.303 21.516 22.266 1 98.19 205 HIS A CA 1
ATOM 1657 C C . HIS A 1 205 ? -4.07 21.047 23.5 1 98.19 205 HIS A C 1
ATOM 1659 O O . HIS A 1 205 ? -5.301 21 23.5 1 98.19 205 HIS A O 1
ATOM 1665 N N . SER A 1 206 ? -3.316 20.734 24.516 1 97.81 206 SER A N 1
ATOM 1666 C CA . SER A 1 206 ? -3.932 20.344 25.781 1 97.81 206 SER A CA 1
ATOM 1667 C C . SER A 1 206 ? -4.777 21.469 26.359 1 97.81 206 SER A C 1
ATOM 1669 O O . SER A 1 206 ? -5.902 21.234 26.797 1 97.81 206 SER A O 1
ATOM 1671 N N . ARG A 1 207 ? -4.289 22.656 26.344 1 97.06 207 ARG A N 1
ATOM 1672 C CA . ARG A 1 207 ? -4.996 23.828 26.859 1 97.06 207 ARG A CA 1
ATOM 1673 C C . ARG A 1 207 ? -6.258 24.109 26.047 1 97.06 207 ARG A C 1
ATOM 1675 O O . ARG A 1 207 ? -7.281 24.516 26.609 1 97.06 207 ARG A O 1
ATOM 1682 N N . LEU A 1 208 ? -6.168 23.906 24.75 1 96.44 208 LEU A N 1
ATOM 1683 C CA . LEU A 1 208 ? -7.32 24.094 23.875 1 96.44 208 LEU A CA 1
ATOM 1684 C C . LEU A 1 208 ? -8.492 23.234 24.328 1 96.44 208 LEU A C 1
ATOM 1686 O O . LEU A 1 208 ? -9.633 23.703 24.406 1 96.44 208 LEU A O 1
ATOM 1690 N N . LEU A 1 209 ? -8.148 22.047 24.578 1 94.31 209 LEU A N 1
ATOM 1691 C CA . LEU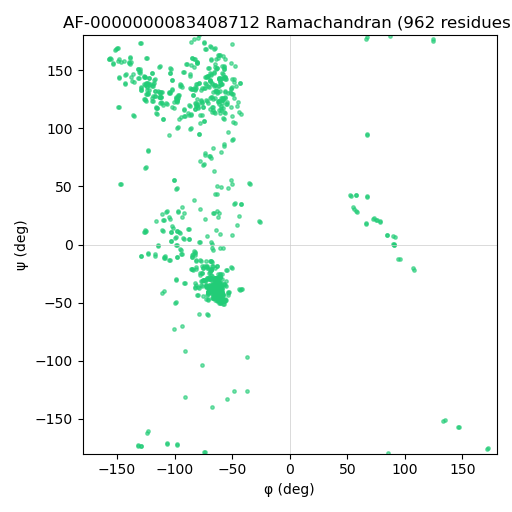 A 1 209 ? -9.188 21.109 24.984 1 94.31 209 LEU A CA 1
ATOM 1692 C C . LEU A 1 209 ? -9.68 21.422 26.391 1 94.31 209 LEU A C 1
ATOM 1694 O O . LEU A 1 209 ? -10.883 21.375 26.656 1 94.31 209 LEU A O 1
ATOM 1698 N N . GLU A 1 210 ? -8.789 21.75 27.281 1 93.62 210 GLU A N 1
ATOM 1699 C CA . GLU A 1 210 ? -9.109 21.953 28.688 1 93.62 210 GLU A CA 1
ATOM 1700 C C . GLU A 1 210 ? -9.898 23.234 28.891 1 93.62 210 GLU A C 1
ATOM 1702 O O . GLU A 1 210 ? -10.883 23.25 29.641 1 93.62 210 GLU A O 1
ATOM 1707 N N . HIS A 1 211 ? -9.5 24.281 28.234 1 94.19 211 HIS A N 1
ATOM 1708 C CA . HIS A 1 211 ? -10.039 25.609 28.547 1 94.19 211 HIS A CA 1
ATOM 1709 C C . HIS A 1 211 ? -11.141 25.984 27.562 1 94.19 211 HIS A C 1
ATOM 1711 O O . HIS A 1 211 ? -12.047 26.75 27.906 1 94.19 211 HIS A O 1
ATOM 1717 N N . LYS A 1 212 ? -11.062 25.484 26.344 1 94.69 212 LYS A N 1
ATOM 1718 C CA . LYS A 1 212 ? -11.984 25.969 25.328 1 94.69 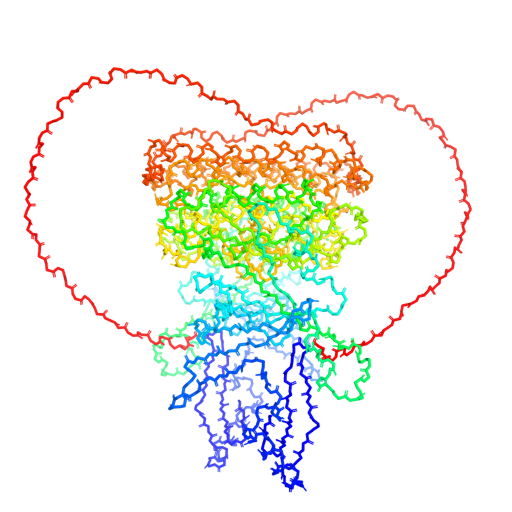212 LYS A CA 1
ATOM 1719 C C . LYS A 1 212 ? -12.797 24.828 24.719 1 94.69 212 LYS A C 1
ATOM 1721 O O . LYS A 1 212 ? -13.711 25.062 23.938 1 94.69 212 LYS A O 1
ATOM 1726 N N . SER A 1 213 ? -12.484 23.547 25.031 1 93.56 213 SER A N 1
ATOM 1727 C CA . SER A 1 213 ? -13.141 22.359 24.5 1 93.56 213 SER A CA 1
ATOM 1728 C C . SER A 1 213 ? -13.07 22.328 22.984 1 93.56 213 SER A C 1
ATOM 1730 O O . SER A 1 213 ? -14.078 22.078 22.312 1 93.56 213 SER A O 1
ATOM 1732 N N . VAL A 1 214 ? -11.961 22.656 22.484 1 93.38 214 VAL A N 1
ATOM 1733 C CA . VAL A 1 214 ? -11.75 22.656 21.047 1 93.38 214 VAL A CA 1
ATOM 1734 C C . VAL A 1 214 ? -10.758 21.562 20.656 1 93.38 214 VAL A C 1
ATOM 1736 O O . VAL A 1 214 ? -9.703 21.422 21.281 1 93.38 214 VAL A O 1
ATOM 1739 N N . LEU A 1 215 ? -11.141 20.734 19.734 1 93.12 215 LEU A N 1
ATOM 1740 C CA . LEU A 1 215 ? -10.266 19.734 19.141 1 93.12 215 LEU A CA 1
ATOM 1741 C C . LEU A 1 215 ? -9.711 20.234 17.797 1 93.12 215 LEU A C 1
ATOM 1743 O O . LEU A 1 215 ? -10.469 20.641 16.922 1 93.12 215 LEU A O 1
ATOM 1747 N N . HIS A 1 216 ? -8.398 20.25 17.594 1 93.62 216 HIS A N 1
ATOM 1748 C CA . HIS A 1 216 ? -7.77 20.812 16.406 1 93.62 216 HIS A CA 1
ATOM 1749 C C . HIS A 1 216 ? -8.023 19.953 15.172 1 93.62 216 HIS A C 1
ATOM 1751 O O . HIS A 1 216 ? -8.523 20.438 14.156 1 93.62 216 HIS A O 1
ATOM 1757 N N . ARG A 1 217 ? -7.574 18.594 15.133 1 92.62 217 ARG A N 1
ATOM 1758 C CA . ARG A 1 217 ? -7.91 17.516 14.203 1 92.62 217 ARG A CA 1
ATOM 1759 C C . ARG A 1 217 ? -7.031 17.578 12.953 1 92.62 217 ARG A C 1
ATOM 1761 O O . ARG A 1 217 ? -7.238 16.828 12.008 1 92.62 217 ARG A O 1
ATOM 1768 N N . ASP A 1 218 ? -6.012 18.453 12.945 1 93.25 218 ASP A N 1
ATOM 1769 C CA . ASP A 1 218 ? -5.117 18.5 11.789 1 93.25 218 ASP A CA 1
ATOM 1770 C C . ASP A 1 218 ? -3.695 18.859 12.219 1 93.25 218 ASP A C 1
ATOM 1772 O O . ASP A 1 218 ? -3.098 19.797 11.672 1 93.25 218 ASP A O 1
ATOM 1776 N N . ILE A 1 219 ? -3.213 18.156 13.141 1 96.88 219 ILE A N 1
ATOM 1777 C CA . ILE A 1 219 ? -1.816 18.312 13.539 1 96.88 219 ILE A CA 1
ATOM 1778 C C . ILE A 1 219 ? -0.907 17.844 12.406 1 96.88 219 ILE A C 1
ATOM 1780 O O . ILE A 1 219 ? -0.985 16.688 11.969 1 96.88 219 ILE A O 1
ATOM 1784 N N . SER A 1 220 ? -0.107 18.719 11.875 1 95.69 220 SER A N 1
ATOM 1785 C CA . SER A 1 220 ? 0.804 18.422 10.773 1 95.69 220 SER A CA 1
ATOM 1786 C C . SER A 1 220 ? 2.037 19.312 10.82 1 95.69 220 SER A C 1
ATOM 1788 O O . SER A 1 220 ? 2.078 20.281 11.594 1 95.69 220 SER A O 1
ATOM 1790 N N . MET A 1 221 ? 3.01 18.984 10.055 1 94 221 MET A N 1
ATOM 1791 C CA . MET A 1 221 ? 4.262 19.734 9.992 1 94 221 MET A CA 1
ATOM 1792 C C . MET A 1 221 ? 4.008 21.188 9.648 1 94 221 MET A C 1
ATOM 1794 O O . MET A 1 221 ? 4.672 22.078 10.18 1 94 221 MET A O 1
ATOM 1798 N N . GLN A 1 222 ? 3.055 21.438 8.844 1 89.81 222 GLN A N 1
ATOM 1799 C CA . GLN A 1 222 ? 2.771 22.781 8.352 1 89.81 222 GLN A CA 1
ATOM 1800 C C . GLN A 1 222 ? 1.963 23.578 9.367 1 89.81 222 GLN A C 1
ATOM 1802 O O . GLN A 1 222 ? 1.979 24.812 9.359 1 89.81 222 GLN A O 1
ATOM 1807 N N . ASN A 1 223 ? 1.305 22.859 10.266 1 94.12 223 ASN A N 1
ATOM 1808 C CA . ASN A 1 223 ? 0.427 23.547 11.219 1 94.12 223 ASN A CA 1
ATOM 1809 C C . ASN A 1 223 ? 1.109 23.75 12.562 1 94.12 223 ASN A C 1
ATOM 1811 O O . ASN A 1 223 ? 0.473 24.172 13.531 1 94.12 223 ASN A O 1
ATOM 1815 N N . LEU A 1 224 ? 2.354 23.422 12.617 1 97.5 224 LEU A N 1
ATOM 1816 C CA . LEU A 1 224 ? 3.201 23.672 13.781 1 97.5 224 LEU A CA 1
ATOM 1817 C C . LEU A 1 224 ? 4.32 24.641 13.438 1 97.5 224 LEU A C 1
ATOM 1819 O O . LEU A 1 224 ? 5.266 24.281 12.727 1 97.5 224 LEU A O 1
ATOM 1823 N N . LEU A 1 225 ? 4.242 25.812 14.039 1 96.44 225 LEU A N 1
ATOM 1824 C CA . LEU A 1 225 ? 5.238 26.844 13.75 1 96.44 225 LEU A CA 1
ATOM 1825 C C . LEU A 1 225 ? 6.25 26.953 14.883 1 96.44 225 LEU A C 1
ATOM 1827 O O . LEU A 1 225 ? 5.922 26.688 16.047 1 96.44 225 LEU A O 1
ATOM 1831 N N . LEU A 1 226 ? 7.402 27.359 14.477 1 96.75 226 LEU A N 1
ATOM 1832 C CA . LEU A 1 226 ? 8.391 27.75 15.477 1 96.75 226 LEU A CA 1
ATOM 1833 C C . LEU A 1 226 ? 8.031 29.094 16.109 1 96.75 226 LEU A C 1
ATOM 1835 O O . LEU A 1 226 ? 7.41 29.938 15.461 1 96.75 226 LEU A O 1
ATOM 1839 N N . GLY A 1 227 ? 8.32 29.219 17.375 1 94.81 227 GLY A N 1
ATOM 1840 C CA . GLY A 1 227 ? 8.164 30.516 18.016 1 94.81 227 GLY A CA 1
ATOM 1841 C C . GLY A 1 227 ? 9.117 31.562 17.484 1 94.81 227 GLY A C 1
ATOM 1842 O O . GLY A 1 227 ? 10 31.25 16.688 1 94.81 227 GLY A O 1
ATOM 1843 N N . LEU A 1 228 ? 8.859 32.781 17.844 1 91.19 228 LEU A N 1
ATOM 1844 C CA . LEU A 1 228 ? 9.773 33.844 17.5 1 91.19 228 LEU A CA 1
ATOM 1845 C C . LEU A 1 228 ? 11.141 33.625 18.156 1 91.19 228 LEU A C 1
ATOM 1847 O O . LEU A 1 228 ? 11.266 32.844 19.078 1 91.19 228 LEU A O 1
ATOM 1851 N N . PRO A 1 229 ? 12.125 34.312 17.562 1 87.56 229 PRO A N 1
ATOM 1852 C CA . PRO A 1 229 ? 13.445 34.156 18.188 1 87.56 229 PRO A CA 1
ATOM 1853 C C . PRO A 1 229 ? 13.43 34.469 19.672 1 87.56 229 PRO A C 1
ATOM 1855 O O . PRO A 1 229 ? 12.758 35.406 20.109 1 87.56 229 PRO A O 1
ATOM 1858 N N . ASP A 1 230 ? 13.906 33.75 20.562 1 85.69 230 ASP A N 1
ATOM 1859 C CA . ASP A 1 230 ? 14.047 33.906 22 1 85.69 230 ASP A CA 1
ATOM 1860 C C . ASP A 1 230 ? 12.711 33.688 22.719 1 85.69 230 ASP A C 1
ATOM 1862 O O . ASP A 1 230 ? 12.461 34.25 23.766 1 85.69 230 ASP A O 1
ATOM 1866 N N . ALA A 1 231 ? 11.867 33 22 1 91.31 231 ALA A N 1
ATOM 1867 C CA . ALA A 1 231 ? 10.578 32.688 22.609 1 91.31 231 ALA A CA 1
ATOM 1868 C C . ALA A 1 231 ? 10.766 31.953 23.922 1 91.31 231 ALA A C 1
ATOM 1870 O O . ALA A 1 231 ? 11.656 31.109 24.047 1 91.31 231 ALA A O 1
ATOM 1871 N N . LEU A 1 232 ? 9.945 32.219 24.938 1 91.19 232 LEU A N 1
ATOM 1872 C CA . LEU A 1 232 ? 9.969 31.594 26.25 1 91.19 232 LEU A CA 1
ATOM 1873 C C . LEU A 1 232 ? 9.266 30.234 26.203 1 91.19 232 LEU A C 1
ATOM 1875 O O . LEU A 1 232 ? 8.469 29.969 25.297 1 91.19 232 LEU A O 1
ATOM 1879 N N . PRO A 1 233 ? 9.688 29.422 27.188 1 91.88 233 PRO A N 1
ATOM 1880 C CA . PRO A 1 233 ? 8.922 28.172 27.266 1 91.88 233 PRO A CA 1
ATOM 1881 C C . PRO A 1 233 ? 7.414 28.391 27.266 1 91.88 233 PRO A C 1
ATOM 1883 O O . PRO A 1 233 ? 6.926 29.312 27.938 1 91.88 233 PRO A O 1
ATOM 1886 N N . GLY A 1 234 ? 6.77 27.703 26.438 1 93.38 234 GLY A N 1
ATOM 1887 C CA . GLY A 1 234 ? 5.344 27.891 26.234 1 93.38 234 GLY A CA 1
ATOM 1888 C C . GLY A 1 234 ? 5.008 28.547 24.906 1 93.38 234 GLY A C 1
ATOM 1889 O O . GLY A 1 234 ? 3.881 28.453 24.422 1 93.38 234 GLY A O 1
ATOM 1890 N N . LEU A 1 235 ? 6.055 29.234 24.406 1 95.62 235 LEU A N 1
ATOM 1891 C CA . LEU A 1 235 ? 5.836 29.953 23.141 1 95.62 235 LEU A CA 1
ATOM 1892 C C . LEU A 1 235 ? 6.863 29.531 22.094 1 95.62 235 LEU A C 1
ATOM 1894 O O . LEU A 1 235 ? 7.016 30.203 21.078 1 95.62 235 LEU A O 1
ATOM 1898 N N . ARG A 1 236 ? 7.59 28.453 22.391 1 96.62 236 ARG A N 1
ATOM 1899 C CA . ARG A 1 236 ? 8.594 27.969 21.453 1 96.62 236 ARG A CA 1
ATOM 1900 C C . ARG A 1 236 ? 7.945 27.375 20.219 1 96.62 236 ARG A C 1
ATOM 1902 O O . ARG A 1 236 ? 8.586 27.234 19.172 1 96.62 236 ARG A O 1
ATOM 1909 N N . GLY A 1 237 ? 6.711 26.922 20.359 1 97.69 237 GLY A N 1
ATOM 1910 C CA . GLY A 1 237 ? 5.879 26.422 19.266 1 97.69 237 GLY A CA 1
ATOM 1911 C C . GLY A 1 237 ? 4.488 27.031 19.25 1 97.69 237 GLY A C 1
ATOM 1912 O O . GLY A 1 237 ? 3.918 27.312 20.312 1 97.69 237 GLY A O 1
ATOM 1913 N N . ILE A 1 238 ? 4.016 27.25 18.062 1 97.75 238 ILE A N 1
ATOM 1914 C CA . ILE A 1 238 ? 2.705 27.859 17.906 1 97.75 238 ILE A CA 1
ATOM 1915 C C . ILE A 1 238 ? 1.823 26.984 17.016 1 97.75 238 ILE A C 1
ATOM 1917 O O . ILE A 1 238 ? 2.221 26.609 15.914 1 97.75 238 ILE A O 1
ATOM 1921 N N . LEU A 1 239 ? 0.683 26.625 17.516 1 97.69 239 LEU A N 1
ATOM 1922 C CA . LEU A 1 239 ? -0.306 25.859 16.766 1 97.69 239 LEU A CA 1
ATOM 1923 C C . LEU A 1 239 ? -1.16 26.781 15.906 1 97.69 239 LEU A C 1
ATOM 1925 O O . LEU A 1 239 ? -1.677 27.781 16.375 1 97.69 239 LEU A O 1
ATOM 1929 N N . VAL A 1 240 ? -1.27 26.438 14.602 1 94.69 240 VAL A N 1
ATOM 1930 C CA . VAL A 1 240 ? -2.01 27.297 13.688 1 94.69 240 VAL A CA 1
ATOM 1931 C C . VAL A 1 240 ? -3.023 26.469 12.898 1 94.69 240 VAL A C 1
ATOM 1933 O O . VAL A 1 240 ? -3.1 25.25 13.07 1 94.69 240 VAL A O 1
ATOM 1936 N N . ASP A 1 241 ? -3.865 27.094 12.125 1 91.56 241 ASP A N 1
ATOM 1937 C CA . ASP A 1 241 ? -4.824 26.547 11.172 1 91.56 241 ASP A CA 1
ATOM 1938 C C . ASP A 1 241 ? -5.93 25.766 11.883 1 91.56 241 ASP A C 1
ATOM 1940 O O . ASP A 1 241 ? -5.84 24.547 12.031 1 91.56 241 ASP A O 1
ATOM 1944 N N . PHE A 1 242 ? -6.973 26.375 12.133 1 91.81 242 PHE A N 1
ATOM 1945 C CA . PHE A 1 242 ? -8.102 25.797 12.859 1 91.81 242 PHE A CA 1
ATOM 1946 C C . PHE A 1 242 ? -9.266 25.516 11.914 1 91.81 242 PHE A C 1
ATOM 1948 O O . PHE A 1 242 ? -10.422 25.5 12.344 1 91.81 242 PHE A O 1
ATOM 1955 N N . ASP A 1 243 ? -8.93 25.281 10.711 1 84.12 243 ASP A N 1
ATOM 1956 C CA . ASP A 1 243 ? -9.945 25.031 9.695 1 84.12 243 ASP A CA 1
ATOM 1957 C C . ASP A 1 243 ? -10.711 23.734 9.984 1 84.12 243 ASP A C 1
ATOM 1959 O O . ASP A 1 243 ? -11.891 23.625 9.648 1 84.12 243 ASP A O 1
ATOM 1963 N N . MET A 1 244 ? -10.016 22.797 10.578 1 86.12 244 MET A N 1
ATOM 1964 C CA . MET A 1 244 ? -10.633 21.484 10.805 1 86.12 244 MET A CA 1
ATOM 1965 C C . MET A 1 244 ? -11.062 21.344 12.266 1 86.12 244 MET A C 1
ATOM 1967 O O . MET A 1 244 ? -11.562 20.297 12.664 1 86.12 244 MET A O 1
ATOM 1971 N N . ALA A 1 245 ? -10.883 22.359 13.016 1 90.19 245 ALA A N 1
ATOM 1972 C CA . ALA A 1 245 ? -11.164 22.312 14.453 1 90.19 245 ALA A CA 1
ATOM 1973 C C . ALA A 1 245 ? -12.664 22.188 14.711 1 90.19 245 ALA A C 1
ATOM 1975 O O . ALA A 1 245 ? -13.477 22.656 13.914 1 90.19 245 ALA A O 1
ATOM 1976 N N . VAL A 1 246 ? -12.977 21.5 15.773 1 87.62 246 VAL A N 1
ATOM 1977 C CA . VAL A 1 246 ? -14.375 21.328 16.156 1 87.62 246 VAL A CA 1
ATOM 1978 C C . VAL A 1 246 ? -14.508 21.469 17.672 1 87.62 246 VAL A C 1
ATOM 1980 O O . VAL A 1 246 ? -13.523 21.328 18.406 1 87.62 246 VAL A O 1
ATOM 1983 N N . GLN A 1 247 ? -15.727 21.734 18.078 1 87.88 247 GLN A N 1
ATOM 1984 C CA . GLN A 1 247 ? -16.031 21.703 19.5 1 87.88 247 GLN A CA 1
ATOM 1985 C C . GLN A 1 247 ? -16.141 20.281 20.016 1 87.88 247 GLN A C 1
ATOM 1987 O O . GLN A 1 247 ? -16.859 19.453 19.438 1 87.88 247 GLN A O 1
ATOM 1992 N N . ALA A 1 248 ? -15.352 19.906 20.984 1 82.38 248 ALA A N 1
ATOM 1993 C CA . ALA A 1 248 ? -15.289 18.531 21.5 1 82.38 248 ALA A CA 1
ATOM 1994 C C . ALA A 1 248 ? -16.562 18.172 22.266 1 82.38 248 ALA A C 1
ATOM 1996 O O . ALA A 1 248 ? -17.031 17.031 22.203 1 82.38 248 ALA A O 1
ATOM 1997 N N . GLU A 1 249 ? -17.203 19.125 23.062 1 69.06 249 GLU A N 1
ATOM 1998 C CA . GLU A 1 249 ? -18.359 18.859 23.906 1 69.06 249 GLU A CA 1
ATOM 1999 C C . GLU A 1 249 ? -19.641 18.766 23.078 1 69.06 249 GLU A C 1
ATOM 2001 O O . GLU A 1 249 ? -19.812 19.5 22.109 1 69.06 249 GLU A O 1
ATOM 2006 N N . GLY A 1 250 ? -20.5 17.75 23.281 1 58.12 250 GLY A N 1
ATOM 2007 C CA . GLY A 1 250 ? -21.828 17.609 22.719 1 58.12 250 GLY A CA 1
ATOM 2008 C C . GLY A 1 250 ? -21.828 16.859 21.406 1 58.12 250 GLY A C 1
ATOM 2009 O O . GLY A 1 250 ? -22.859 16.812 20.703 1 58.12 250 GLY A O 1
ATOM 2010 N N . ARG A 1 251 ? -20.766 16.484 20.984 1 53.47 251 ARG A N 1
ATOM 2011 C CA . ARG A 1 251 ? -20.75 15.859 19.672 1 53.47 251 ARG A CA 1
ATOM 2012 C C . ARG A 1 251 ? -21.328 14.453 19.719 1 53.47 251 ARG A C 1
ATOM 2014 O O . ARG A 1 251 ? -20.953 13.656 20.578 1 53.47 251 ARG A O 1
ATOM 2021 N N . ASP A 1 252 ? -22.531 14.406 19.172 1 46.53 252 ASP A N 1
ATOM 2022 C CA . ASP A 1 252 ? -23.156 13.102 18.953 1 46.53 252 ASP A CA 1
ATOM 2023 C C . ASP A 1 252 ? -22.312 12.25 18 1 46.53 252 ASP A C 1
ATOM 2025 O O . ASP A 1 252 ? -21.594 12.789 17.156 1 46.53 252 ASP A O 1
ATOM 2029 N N . VAL A 1 253 ? -22.219 11 18.219 1 46.69 253 VAL A N 1
ATOM 2030 C CA . VAL A 1 253 ? -21.578 9.93 17.484 1 46.69 253 VAL A CA 1
ATOM 2031 C C . VAL A 1 253 ? -21.828 10.109 15.984 1 46.69 253 VAL A C 1
ATOM 2033 O O . VAL A 1 253 ? -21 9.719 15.156 1 46.69 253 VAL A O 1
ATOM 2036 N N . SER A 1 254 ? -23.016 10.531 15.742 1 43 254 SER A N 1
ATOM 2037 C CA . SER A 1 254 ? -23.484 10.562 14.359 1 43 254 SER A CA 1
ATOM 2038 C C . SER A 1 254 ? -22.656 11.523 13.516 1 43 254 SER A C 1
ATOM 2040 O O . SER A 1 254 ? -22.547 11.352 12.305 1 43 254 SER A O 1
ATOM 2042 N N . ASP A 1 255 ? -22.297 12.555 14.023 1 46.5 255 ASP A N 1
ATOM 2043 C CA . ASP A 1 255 ? -21.578 13.594 13.297 1 46.5 255 ASP A CA 1
ATOM 2044 C C . ASP A 1 255 ? -20.172 13.125 12.93 1 46.5 255 ASP A C 1
ATOM 2046 O O . ASP A 1 255 ? -19.406 13.859 12.305 1 46.5 255 ASP A O 1
ATOM 2050 N N . ILE A 1 256 ? -19.922 11.961 13.273 1 45.06 256 ILE A N 1
ATOM 2051 C CA . ILE A 1 256 ? -18.641 11.258 13.281 1 45.06 256 ILE A CA 1
ATOM 2052 C C . ILE A 1 256 ? -18.25 10.883 11.852 1 45.06 256 ILE A C 1
ATOM 2054 O O . ILE A 1 256 ? -17.062 10.906 11.5 1 45.06 256 ILE A O 1
ATOM 2058 N N . SER A 1 257 ? -19.25 10.375 11.109 1 44.84 257 SER A N 1
ATOM 2059 C CA . SER A 1 257 ? -18.906 9.727 9.844 1 44.84 257 SER A CA 1
ATOM 2060 C C . SER A 1 257 ? -18.234 10.703 8.891 1 44.84 257 SER A C 1
ATOM 2062 O O . SER A 1 257 ? -17.297 10.336 8.164 1 44.84 257 SER A O 1
ATOM 2064 N N . VAL A 1 258 ? -18.906 11.867 8.734 1 46.84 258 VAL A N 1
ATOM 2065 C CA . VAL A 1 258 ? -18.484 12.781 7.672 1 46.84 258 VAL A CA 1
ATOM 2066 C C . VAL A 1 258 ? -17.172 13.461 8.047 1 46.84 258 VAL A C 1
ATOM 2068 O O . VAL A 1 258 ? -16.359 13.773 7.184 1 46.84 258 VAL A O 1
ATOM 2071 N N . ASP A 1 259 ? -17 13.633 9.336 1 48.62 259 ASP A N 1
ATOM 2072 C CA . ASP A 1 259 ? -16.016 14.578 9.859 1 48.62 259 ASP A CA 1
ATOM 2073 C C . ASP A 1 259 ? -14.625 13.961 9.891 1 48.62 259 ASP A C 1
ATOM 2075 O O . ASP A 1 259 ? -13.633 14.664 10.07 1 48.62 259 ASP A O 1
ATOM 2079 N N . CYS A 1 260 ? -14.539 12.664 9.641 1 48.84 260 CYS A N 1
ATOM 2080 C CA . CYS A 1 260 ? -13.281 12.047 10.031 1 48.84 260 CYS A CA 1
ATOM 2081 C C . CYS A 1 260 ? -12.305 12.016 8.867 1 48.84 260 CYS A C 1
ATOM 2083 O O . CYS A 1 260 ? -11.109 11.773 9.055 1 48.84 260 CYS A O 1
ATOM 2085 N N . ARG A 1 261 ? -12.812 12.383 7.707 1 53.62 261 ARG A N 1
ATOM 2086 C CA . ARG A 1 261 ? -11.891 12.125 6.602 1 53.62 261 ARG A CA 1
ATOM 2087 C C . ARG A 1 261 ? -11.133 13.391 6.215 1 53.62 261 ARG A C 1
ATOM 2089 O O . ARG A 1 261 ? -11.281 13.898 5.098 1 53.62 261 ARG A O 1
ATOM 2096 N N . THR A 1 262 ? -10.602 14.055 7.359 1 61.41 262 THR A N 1
ATOM 2097 C CA . THR A 1 262 ? -9.922 15.336 7.168 1 61.41 262 THR A CA 1
ATOM 2098 C C . THR A 1 262 ? -8.477 15.258 7.641 1 61.41 262 THR A C 1
ATOM 2100 O O . THR A 1 262 ? -8.094 14.32 8.344 1 61.41 262 THR A O 1
ATOM 2103 N N . GLY A 1 263 ? -7.648 15.977 7 1 68.5 263 GLY A N 1
ATOM 2104 C CA . GLY A 1 263 ? -6.285 16.172 7.469 1 68.5 263 GLY A CA 1
ATOM 2105 C C . GLY A 1 263 ? -5.238 15.781 6.441 1 68.5 263 GLY A C 1
ATOM 2106 O O . GLY A 1 263 ? -5.578 15.336 5.344 1 68.5 263 GLY A O 1
ATOM 2107 N N . THR A 1 264 ? -4.117 16.016 6.844 1 82.62 264 THR A N 1
ATOM 2108 C CA . THR A 1 264 ? -2.953 15.68 6.027 1 82.62 264 THR A CA 1
ATOM 2109 C C . THR A 1 264 ? -2.65 14.188 6.117 1 82.62 264 THR A C 1
ATOM 2111 O O . THR A 1 264 ? -2.27 13.688 7.18 1 82.62 264 THR A O 1
ATOM 2114 N N . ARG A 1 265 ? -2.838 13.461 5.047 1 89.12 265 ARG A N 1
ATOM 2115 C CA . ARG A 1 265 ? -2.699 12.016 4.992 1 89.12 265 ARG A CA 1
ATOM 2116 C C . ARG A 1 265 ? -1.446 11.555 5.727 1 89.12 265 ARG A C 1
ATOM 2118 O O . ARG A 1 265 ? -1.493 10.602 6.508 1 89.12 265 ARG A O 1
ATOM 2125 N N . MET A 1 266 ? -0.472 12.273 5.598 1 93.88 266 MET A N 1
ATOM 2126 C CA . MET A 1 266 ? 0.829 11.922 6.164 1 93.88 266 MET A CA 1
ATOM 2127 C C . MET A 1 266 ? 0.744 11.789 7.68 1 93.88 266 MET A C 1
ATOM 2129 O O . MET A 1 266 ? 1.472 11 8.281 1 93.88 266 MET A O 1
ATOM 2133 N N . TYR A 1 267 ? -0.236 12.484 8.266 1 96.5 267 TYR A N 1
ATOM 2134 C CA . TYR A 1 267 ? -0.238 12.539 9.727 1 96.5 267 TYR A CA 1
ATOM 2135 C C . TYR A 1 267 ? -1.583 12.094 10.289 1 96.5 267 TYR A C 1
ATOM 2137 O O . TYR A 1 267 ? -1.873 12.305 11.469 1 96.5 267 TYR A O 1
ATOM 2145 N N . GLN A 1 268 ? -2.395 11.539 9.414 1 94.44 268 GLN A N 1
ATOM 2146 C CA . GLN A 1 268 ? -3.67 11.016 9.891 1 94.44 268 GLN A CA 1
ATOM 2147 C C . GLN A 1 268 ? -3.463 9.844 10.836 1 94.44 268 GLN A C 1
ATOM 2149 O O . GLN A 1 268 ? -2.598 8.992 10.609 1 94.44 268 GLN A O 1
ATOM 2154 N N . SER A 1 269 ? -4.215 9.852 11.883 1 94.44 269 SER A N 1
ATOM 2155 C CA . SER A 1 269 ? -4.129 8.781 12.875 1 94.44 269 SER A CA 1
ATOM 2156 C C . SER A 1 269 ? -4.75 7.496 12.352 1 94.44 269 SER A C 1
ATOM 2158 O O . SER A 1 269 ? -5.441 7.5 11.328 1 94.44 269 SER A O 1
ATOM 2160 N N . MET A 1 270 ? -4.496 6.414 13.102 1 92.31 270 MET A N 1
ATOM 2161 C CA . MET A 1 270 ? -5.043 5.102 12.766 1 92.31 270 MET A CA 1
ATOM 2162 C C . MET A 1 270 ? -6.566 5.137 12.742 1 92.31 270 MET A C 1
ATOM 2164 O O . MET A 1 270 ? -7.191 4.602 11.82 1 92.31 270 MET A O 1
ATOM 2168 N N . SER A 1 271 ? -7.152 5.762 13.727 1 89.75 271 SER A N 1
ATOM 2169 C CA . SER A 1 271 ? -8.609 5.801 13.812 1 89.75 271 SER A CA 1
ATOM 2170 C C . SER A 1 271 ? -9.211 6.531 12.617 1 89.75 271 SER A C 1
ATOM 2172 O O . SER A 1 271 ? -10.234 6.109 12.078 1 89.75 271 SER A O 1
ATOM 2174 N N . VAL A 1 272 ? -8.586 7.605 12.289 1 90.12 272 VAL A N 1
ATOM 2175 C CA . VAL A 1 272 ? -9.062 8.383 11.148 1 90.12 272 VAL A CA 1
ATOM 2176 C C . VAL A 1 272 ? -8.938 7.551 9.867 1 90.12 272 VAL A C 1
ATOM 2178 O O . VAL A 1 272 ? -9.867 7.512 9.062 1 90.12 272 VAL A O 1
ATOM 2181 N N . LEU A 1 273 ? -7.855 6.867 9.719 1 91.5 273 LEU A N 1
ATOM 2182 C CA . LEU A 1 273 ? -7.629 6.059 8.523 1 91.5 273 LEU A CA 1
ATOM 2183 C C . LEU A 1 273 ? -8.594 4.879 8.469 1 91.5 273 LEU A C 1
ATOM 2185 O O . LEU A 1 273 ? -9.07 4.504 7.398 1 91.5 273 LEU A O 1
ATOM 2189 N N . TRP A 1 274 ? -8.891 4.297 9.57 1 89.06 274 TRP A N 1
ATOM 2190 C CA . TRP A 1 274 ? -9.844 3.199 9.633 1 89.06 274 TRP A CA 1
ATOM 2191 C C . TRP A 1 274 ? -11.242 3.67 9.227 1 89.06 274 TRP A C 1
ATOM 2193 O O . TRP A 1 274 ? -12.039 2.885 8.711 1 89.06 274 TRP A O 1
ATOM 2203 N N . SER A 1 275 ? -11.531 4.914 9.445 1 86.88 275 SER A N 1
ATOM 2204 C CA . SER A 1 275 ? -12.859 5.445 9.156 1 86.88 275 SER A CA 1
ATOM 2205 C C . SER A 1 275 ? -13.141 5.445 7.66 1 86.88 275 SER A C 1
ATOM 2207 O O . SER A 1 275 ? -14.297 5.523 7.242 1 86.88 275 SER A O 1
ATOM 2209 N N . TYR A 1 276 ? -12.055 5.348 6.871 1 84.69 276 TYR A N 1
ATOM 2210 C CA . TYR A 1 276 ? -12.234 5.289 5.426 1 84.69 276 TYR A CA 1
ATOM 2211 C C . TYR A 1 276 ? -12.727 3.912 4.992 1 84.69 276 TYR A C 1
ATOM 2213 O O . TYR A 1 276 ? -13.188 3.738 3.863 1 84.69 276 TYR A O 1
ATOM 2221 N N . GLU A 1 277 ? -12.531 2.9 5.816 1 80.25 277 GLU A N 1
ATOM 2222 C CA . GLU A 1 277 ? -12.945 1.538 5.492 1 80.25 277 GLU A CA 1
ATOM 2223 C C . GLU A 1 277 ? -14.414 1.304 5.844 1 80.25 277 GLU A C 1
ATOM 2225 O O . GLU A 1 277 ? -14.859 1.687 6.926 1 80.25 277 GLU A O 1
ATOM 2230 N N . PRO A 1 278 ? -15.031 0.69 4.848 1 72.81 278 PRO A N 1
ATOM 2231 C CA . PRO A 1 278 ? -16.438 0.419 5.137 1 72.81 278 PRO A CA 1
ATOM 2232 C C . PRO A 1 278 ? -16.641 -0.508 6.336 1 72.81 278 PRO A C 1
ATOM 2234 O O . PRO A 1 278 ? -15.82 -1.41 6.559 1 72.81 278 PRO A O 1
ATOM 2237 N N . GLU A 1 279 ? -17.562 -0.294 7.043 1 65.81 279 GLU A N 1
ATOM 2238 C CA . GLU A 1 279 ? -18 -1.146 8.141 1 65.81 279 GLU A CA 1
ATOM 2239 C C . GLU A 1 279 ? -16.969 -1.2 9.258 1 65.81 279 GLU A C 1
ATOM 2241 O O . GLU A 1 279 ? -16.906 -2.174 10.008 1 65.81 279 GLU A O 1
ATOM 2246 N N . SER A 1 280 ? -16.094 -0.141 9.109 1 71.06 280 SER A N 1
ATOM 2247 C CA . SER A 1 280 ? -15.156 -0.097 10.219 1 71.06 280 SER A CA 1
ATOM 2248 C C . SER A 1 280 ? -15.781 0.536 11.453 1 71.06 280 SER A C 1
ATOM 2250 O O . SER A 1 280 ? -16.609 1.441 11.344 1 71.06 280 SER A O 1
ATOM 2252 N N . ASN A 1 281 ? -15.93 -0.128 12.594 1 71.31 281 ASN A N 1
ATOM 2253 C CA . ASN A 1 281 ? -16.391 0.431 13.859 1 71.31 281 ASN A CA 1
ATOM 2254 C C . ASN A 1 281 ? -15.422 1.467 14.406 1 71.31 281 ASN A C 1
ATOM 2256 O O . ASN A 1 281 ? -15.133 1.481 15.602 1 71.31 281 ASN A O 1
ATOM 2260 N N . ALA A 1 282 ? -14.953 2.359 13.367 1 71.44 282 ALA A N 1
ATOM 2261 C CA . ALA A 1 282 ? -13.984 3.361 13.805 1 71.44 282 ALA A CA 1
ATOM 2262 C C . ALA A 1 282 ? -14.641 4.422 14.68 1 71.44 282 ALA A C 1
ATOM 2264 O O . ALA A 1 282 ? -15.828 4.73 14.508 1 71.44 282 ALA A O 1
ATOM 2265 N N . THR A 1 283 ? -13.875 4.852 15.617 1 73.75 283 THR A N 1
ATOM 2266 C CA . THR A 1 283 ? -14.352 5.871 16.547 1 73.75 283 THR A CA 1
ATOM 2267 C C . THR A 1 283 ? -14.148 7.27 15.961 1 73.75 283 THR A C 1
ATOM 2269 O O . THR A 1 283 ? -13.375 7.449 15.023 1 73.75 283 THR A O 1
ATOM 2272 N N . ALA A 1 284 ? -14.875 8.141 16.516 1 79.38 284 ALA A N 1
ATOM 2273 C CA . ALA A 1 284 ? -14.719 9.539 16.125 1 79.38 284 ALA A CA 1
ATOM 2274 C C . ALA A 1 284 ? -13.328 10.062 16.469 1 79.38 284 ALA A C 1
ATOM 2276 O O . ALA A 1 284 ? -12.695 9.57 17.406 1 79.38 284 ALA A O 1
ATOM 2277 N N . HIS A 1 285 ? -12.914 11.016 15.688 1 88.31 285 HIS A N 1
ATOM 2278 C CA . HIS A 1 285 ? -11.648 11.688 15.961 1 88.31 285 HIS A CA 1
ATOM 2279 C C . HIS A 1 285 ? -11.617 12.273 17.359 1 88.31 285 HIS A C 1
ATOM 2281 O O . HIS A 1 285 ? -12.539 12.984 17.766 1 88.31 285 HIS A O 1
ATOM 2287 N N . ASP A 1 286 ? -10.656 11.961 18.125 1 90.88 286 ASP A N 1
ATOM 2288 C CA . ASP A 1 286 ? -10.523 12.5 19.469 1 90.88 286 ASP A CA 1
ATOM 2289 C C . ASP A 1 286 ? -9.117 13.023 19.719 1 90.88 286 ASP A C 1
ATOM 2291 O O . ASP A 1 286 ? -8.32 13.156 18.781 1 90.88 286 ASP A O 1
ATOM 2295 N N . TYR A 1 287 ? -8.859 13.406 21.016 1 94.88 287 TYR A N 1
ATOM 2296 C CA . TYR A 1 287 ? -7.598 14.07 21.328 1 94.88 287 TYR A CA 1
ATOM 2297 C C . TYR A 1 287 ? -6.426 13.109 21.172 1 94.88 287 TYR A C 1
ATOM 2299 O O . TYR A 1 287 ? -5.305 13.531 20.891 1 94.88 287 TYR A O 1
ATOM 2307 N N . LEU A 1 288 ? -6.668 11.844 21.328 1 95.75 288 LEU A N 1
ATOM 2308 C CA . LEU A 1 288 ? -5.609 10.852 21.172 1 95.75 288 LEU A CA 1
ATOM 2309 C C . LEU A 1 288 ? -5.168 10.742 19.719 1 95.75 288 LEU A C 1
ATOM 2311 O O . LEU A 1 288 ? -4.008 10.438 19.438 1 95.75 288 LEU A O 1
ATOM 2315 N N . ASP A 1 289 ? -6.109 11.008 18.812 1 94.31 289 ASP A N 1
ATOM 2316 C CA . ASP A 1 289 ? -5.762 11.047 17.391 1 94.31 289 ASP A CA 1
ATOM 2317 C C . ASP A 1 289 ? -4.797 12.195 17.094 1 94.31 289 ASP A C 1
ATOM 2319 O O . ASP A 1 289 ? -3.852 12.039 16.328 1 94.31 289 ASP A O 1
ATOM 2323 N N . ASP A 1 290 ? -5.035 13.297 17.719 1 96.81 290 ASP A N 1
ATOM 2324 C CA . ASP A 1 290 ? -4.125 14.422 17.562 1 96.81 290 ASP A CA 1
ATOM 2325 C C . ASP A 1 290 ? -2.764 14.125 18.188 1 96.81 290 ASP A C 1
ATOM 2327 O O . ASP A 1 290 ? -1.725 14.492 17.625 1 96.81 290 ASP A O 1
ATOM 2331 N N . ILE A 1 291 ? -2.803 13.477 19.344 1 98.38 291 ILE A N 1
ATOM 2332 C CA . ILE A 1 291 ? -1.548 13.094 19.984 1 98.38 291 ILE A CA 1
ATOM 2333 C C . ILE A 1 291 ? -0.764 12.156 19.078 1 98.38 291 ILE A C 1
ATOM 2335 O O . ILE A 1 291 ? 0.458 12.273 18.953 1 98.38 291 ILE A O 1
ATOM 2339 N N . GLU A 1 292 ? -1.474 11.227 18.469 1 97.88 292 GLU A N 1
ATOM 2340 C CA . GLU A 1 292 ? -0.821 10.344 17.516 1 97.88 292 GLU A CA 1
ATOM 2341 C C . GLU A 1 292 ? -0.205 11.133 16.359 1 97.88 292 GLU A C 1
ATOM 2343 O O . GLU A 1 292 ? 0.891 10.812 15.891 1 97.88 292 GLU A O 1
ATOM 2348 N N . SER A 1 293 ? -0.916 12.133 15.859 1 97.75 293 SER A N 1
ATOM 2349 C CA . SER A 1 293 ? -0.388 12.977 14.789 1 97.75 293 SER A CA 1
ATOM 2350 C C . SER A 1 293 ? 0.89 13.688 15.227 1 97.75 293 SER A C 1
ATOM 2352 O O . SER A 1 293 ? 1.809 13.867 14.422 1 97.75 293 SER A O 1
ATOM 2354 N N . PHE A 1 294 ? 0.971 14.109 16.516 1 98.69 294 PHE A N 1
ATOM 2355 C CA . PHE A 1 294 ? 2.201 14.688 17.047 1 98.69 294 PHE A CA 1
ATOM 2356 C C . PHE A 1 294 ? 3.357 13.703 16.922 1 98.69 294 PHE A C 1
ATOM 2358 O O . PHE A 1 294 ? 4.469 14.078 16.547 1 98.69 294 PHE A O 1
ATOM 2365 N N . PHE A 1 295 ? 3.051 12.508 17.266 1 98.62 295 PHE A N 1
ATOM 2366 C CA . PHE A 1 295 ? 4.066 11.469 17.156 1 98.62 295 PHE A CA 1
ATOM 2367 C C . PHE A 1 295 ? 4.512 11.297 15.711 1 98.62 295 PHE A C 1
ATOM 2369 O O . PHE A 1 295 ? 5.707 11.148 15.438 1 98.62 295 PHE A O 1
ATOM 2376 N N . LEU A 1 296 ? 3.557 11.234 14.828 1 97.94 296 LEU A N 1
ATOM 2377 C CA . LEU A 1 296 ? 3.881 11.039 13.422 1 97.94 296 LEU A CA 1
ATOM 2378 C C . L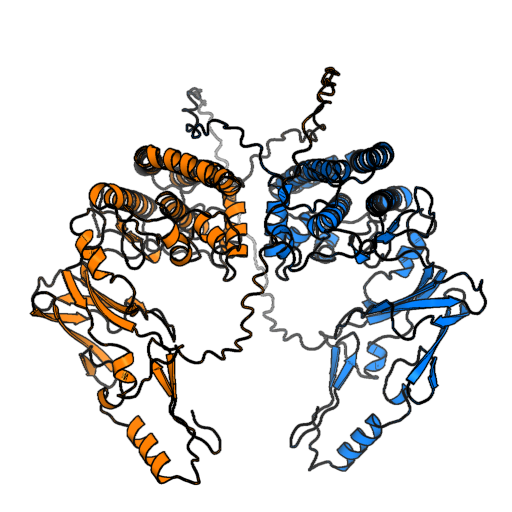EU A 1 296 ? 4.742 12.188 12.906 1 97.94 296 LEU A C 1
ATOM 2380 O O . LEU A 1 296 ? 5.648 11.977 12.094 1 97.94 296 LEU A O 1
ATOM 2384 N N . VAL A 1 297 ? 4.48 13.375 13.312 1 98.19 297 VAL A N 1
ATOM 2385 C CA . VAL A 1 297 ? 5.305 14.523 12.945 1 98.19 297 VAL A CA 1
ATOM 2386 C C . VAL A 1 297 ? 6.723 14.336 13.484 1 98.19 297 VAL A C 1
ATOM 2388 O O . VAL A 1 297 ? 7.699 14.539 12.758 1 98.19 297 VAL A O 1
ATOM 2391 N N . LEU A 1 298 ? 6.816 13.961 14.781 1 98.38 298 LEU A N 1
ATOM 2392 C CA . LEU A 1 298 ? 8.117 13.719 15.391 1 98.38 298 LEU A CA 1
ATOM 2393 C C . LEU A 1 298 ? 8.891 12.648 14.617 1 98.38 298 LEU A C 1
ATOM 2395 O O . LEU A 1 298 ? 10.07 12.836 14.312 1 98.38 298 LEU A O 1
ATOM 2399 N N . ALA A 1 299 ? 8.219 11.562 14.336 1 97.5 299 ALA A N 1
ATOM 2400 C CA . ALA A 1 299 ? 8.836 10.477 13.578 1 97.5 299 ALA A CA 1
ATOM 2401 C C . ALA A 1 299 ? 9.281 10.953 12.195 1 97.5 299 ALA A C 1
ATOM 2403 O O . ALA A 1 299 ? 10.383 10.633 11.742 1 97.5 299 ALA A O 1
ATOM 2404 N N . HIS A 1 300 ? 8.43 11.688 11.539 1 96.75 300 HIS A N 1
ATOM 2405 C CA . HIS A 1 300 ? 8.758 12.234 10.227 1 96.75 300 HIS A CA 1
ATOM 2406 C C . HIS A 1 300 ? 10.016 13.094 10.289 1 96.75 300 HIS A C 1
ATOM 2408 O O . HIS A 1 300 ? 10.883 13 9.422 1 96.75 300 HIS A O 1
ATOM 2414 N N . LEU A 1 301 ? 10.141 13.922 11.281 1 96.38 301 LEU A N 1
ATOM 2415 C CA . LEU A 1 301 ? 11.312 14.773 11.461 1 96.38 301 LEU A CA 1
ATOM 2416 C C . LEU A 1 301 ? 12.57 13.938 11.648 1 96.38 301 LEU A C 1
ATOM 2418 O O . LEU A 1 301 ? 13.586 14.172 10.984 1 96.38 301 LEU A O 1
ATOM 2422 N N . MET A 1 302 ? 12.477 12.984 12.461 1 96.25 302 MET A N 1
ATOM 2423 C CA . MET A 1 302 ? 13.672 12.25 12.875 1 96.25 302 MET A CA 1
ATOM 2424 C C . MET A 1 302 ? 14.117 11.273 11.789 1 96.25 302 MET A C 1
ATOM 2426 O O . MET A 1 302 ? 15.312 11.055 11.602 1 96.25 302 MET A O 1
ATOM 2430 N N . PHE A 1 303 ? 13.172 10.68 11.07 1 95.5 303 PHE A N 1
ATOM 2431 C CA . PHE A 1 303 ? 13.523 9.766 9.984 1 95.5 303 PHE A CA 1
ATOM 2432 C C . PHE A 1 303 ? 13.789 10.539 8.695 1 95.5 303 PHE A C 1
ATOM 2434 O O . PHE A 1 303 ? 14.516 10.062 7.82 1 95.5 303 PHE A O 1
ATOM 2441 N N . GLY A 1 304 ? 13.273 11.742 8.609 1 95.12 304 GLY A N 1
ATOM 2442 C CA . GLY A 1 304 ? 13.266 12.438 7.336 1 95.12 304 GLY A CA 1
ATOM 2443 C C . GLY A 1 304 ? 14.312 13.531 7.246 1 95.12 304 GLY A C 1
ATOM 2444 O O . GLY A 1 304 ? 14.57 14.062 6.164 1 95.12 304 GLY A O 1
ATOM 2445 N N . TRP A 1 305 ? 14.922 13.938 8.344 1 95.56 305 TRP A N 1
ATOM 2446 C CA . TRP A 1 305 ? 15.922 15 8.32 1 95.56 305 TRP A CA 1
ATOM 2447 C C . TRP A 1 305 ? 17.25 14.516 8.914 1 95.56 305 TRP A C 1
ATOM 2449 O O . TRP A 1 305 ? 17.266 13.953 10.008 1 95.56 305 TRP A O 1
ATOM 2459 N N . SER A 1 306 ? 18.328 14.734 8.211 1 94.56 306 SER A N 1
ATOM 2460 C CA . SER A 1 306 ? 19.656 14.336 8.672 1 94.56 306 SER A CA 1
ATOM 2461 C C . SER A 1 306 ? 20.391 15.508 9.312 1 94.56 306 SER A C 1
ATOM 2463 O O . SER A 1 306 ? 21.547 15.367 9.742 1 94.56 306 SER A O 1
ATOM 2465 N N . GLY A 1 307 ? 19.766 16.609 9.336 1 94.56 307 GLY A N 1
ATOM 2466 C CA . GLY A 1 307 ? 20.312 17.828 9.906 1 94.56 307 GLY A CA 1
ATOM 2467 C C . GLY A 1 307 ? 19.453 19.047 9.625 1 94.56 307 GLY A C 1
ATOM 2468 O O . GLY A 1 307 ? 18.312 18.922 9.148 1 94.56 307 GLY A O 1
ATOM 2469 N N . ILE A 1 308 ? 19.984 20.141 10.055 1 94.5 308 ILE A N 1
ATOM 2470 C CA . ILE A 1 308 ? 19.281 21.406 9.844 1 94.5 308 ILE A CA 1
ATOM 2471 C C . ILE A 1 308 ? 19.125 21.656 8.344 1 94.5 308 ILE A C 1
ATOM 2473 O O . ILE A 1 308 ? 20.094 21.609 7.59 1 94.5 308 ILE A O 1
ATOM 2477 N N . GLU A 1 309 ? 17.906 21.844 7.887 1 93.31 309 GLU A N 1
ATOM 2478 C CA . GLU A 1 309 ? 17.547 22.109 6.5 1 93.31 309 GLU A CA 1
ATOM 2479 C C . GLU A 1 309 ? 18.031 21 5.578 1 93.31 309 GLU A C 1
ATOM 2481 O O . GLU A 1 309 ? 18.422 21.266 4.434 1 93.31 309 GLU A O 1
ATOM 2486 N N . GLN A 1 310 ? 18.141 19.781 6.094 1 94.75 310 GLN A N 1
ATOM 2487 C CA . GLN A 1 310 ? 18.625 18.656 5.312 1 94.75 310 GLN A CA 1
ATOM 2488 C C . GLN A 1 310 ? 17.609 17.516 5.301 1 94.75 310 GLN A C 1
ATOM 2490 O O . GLN A 1 310 ? 17.812 16.484 5.953 1 94.75 310 GLN A O 1
ATOM 2495 N N . GLU A 1 311 ? 16.719 17.75 4.434 1 93.88 311 GLU A N 1
ATOM 2496 C CA . GLU A 1 311 ? 15.727 16.703 4.238 1 93.88 311 GLU A CA 1
ATOM 2497 C C . GLU A 1 311 ? 16.312 15.531 3.463 1 93.88 311 GLU A C 1
ATOM 2499 O O . GLU A 1 311 ? 17.047 15.727 2.492 1 93.88 311 GLU A O 1
ATOM 2504 N N . ILE A 1 312 ? 16.062 14.344 3.9 1 92.69 312 ILE A N 1
ATOM 2505 C CA . ILE A 1 312 ? 16.578 13.148 3.254 1 92.69 312 ILE A CA 1
ATOM 2506 C C . ILE A 1 312 ? 15.781 12.844 1.992 1 92.69 312 ILE A C 1
ATOM 2508 O O . ILE A 1 312 ? 14.555 12.742 2.043 1 92.69 312 ILE A O 1
ATOM 2512 N N . LYS A 1 313 ? 16.547 12.758 0.865 1 87.31 313 LYS A N 1
ATOM 2513 C CA . LYS A 1 313 ? 15.953 12.391 -0.417 1 87.31 313 LYS A CA 1
ATOM 2514 C C . LYS A 1 313 ? 16.734 11.258 -1.074 1 87.31 313 LYS A C 1
ATOM 2516 O O . LYS A 1 313 ? 17.969 11.266 -1.076 1 87.31 313 LYS A O 1
ATOM 2521 N N . PRO A 1 314 ? 16 10.195 -1.623 1 84.25 314 PRO A N 1
ATOM 2522 C CA . PRO A 1 314 ? 14.555 10 -1.577 1 84.25 314 PRO A CA 1
ATOM 2523 C C . PRO A 1 314 ? 14.047 9.688 -0.173 1 84.25 314 PRO A C 1
ATOM 2525 O O . PRO A 1 314 ? 14.828 9.297 0.699 1 84.25 314 PRO A O 1
ATOM 2528 N N . LYS A 1 315 ? 12.719 9.93 0.014 1 86.12 315 LYS A N 1
ATOM 2529 C CA . LYS A 1 315 ? 12.078 9.641 1.292 1 86.12 315 LYS A CA 1
ATOM 2530 C C . LYS A 1 315 ? 12.383 8.219 1.752 1 86.12 315 LYS A C 1
ATOM 2532 O O . LYS A 1 315 ? 12.344 7.285 0.952 1 86.12 315 LYS A O 1
ATOM 2537 N N . PRO A 1 316 ? 12.711 8.133 2.996 1 86.38 316 PRO A N 1
ATOM 2538 C CA . PRO A 1 316 ? 12.977 6.789 3.512 1 86.38 316 PRO A CA 1
ATOM 2539 C C . PRO A 1 316 ? 11.789 5.84 3.326 1 86.38 316 PRO A C 1
ATOM 2541 O O . PRO A 1 316 ? 10.633 6.266 3.406 1 86.38 316 PRO A O 1
ATOM 2544 N N . VAL A 1 317 ? 12.055 4.594 3.197 1 80 317 VAL A N 1
ATOM 2545 C CA . VAL A 1 317 ? 11.086 3.551 2.891 1 80 317 VAL A CA 1
ATOM 2546 C C . VAL A 1 317 ? 10.039 3.473 4.004 1 80 317 VAL A C 1
ATOM 2548 O O . VAL A 1 317 ? 8.867 3.207 3.744 1 80 317 VAL A O 1
ATOM 2551 N N . SER A 1 318 ? 10.461 3.77 5.195 1 81.5 318 SER A N 1
ATOM 2552 C CA . SER A 1 318 ? 9.578 3.658 6.355 1 81.5 318 SER A CA 1
ATOM 2553 C C . SER A 1 318 ? 8.477 4.707 6.309 1 81.5 318 SER A C 1
ATOM 2555 O O . SER A 1 318 ? 7.414 4.523 6.914 1 81.5 318 SER A O 1
ATOM 2557 N N . LEU A 1 319 ? 8.695 5.762 5.57 1 89.44 319 LEU A N 1
ATOM 2558 C CA . LEU A 1 319 ? 7.754 6.875 5.555 1 89.44 319 LEU A CA 1
ATOM 2559 C C . LEU A 1 319 ? 7.004 6.93 4.227 1 89.44 319 LEU A C 1
ATOM 2561 O O . LEU A 1 319 ? 5.996 7.629 4.109 1 89.44 319 LEU A O 1
ATOM 2565 N N . LEU A 1 320 ? 7.41 6.199 3.238 1 86.44 320 LEU A N 1
ATOM 2566 C CA . LEU A 1 320 ? 7.016 6.367 1.843 1 86.44 320 LEU A CA 1
ATOM 2567 C C . LEU A 1 320 ? 5.508 6.207 1.68 1 86.44 320 LEU A C 1
ATOM 2569 O O . LEU A 1 320 ? 4.879 6.957 0.928 1 86.44 320 LEU A O 1
ATOM 2573 N N . ASP A 1 321 ? 4.93 5.355 2.443 1 90.94 321 ASP A N 1
ATOM 2574 C CA . ASP A 1 321 ? 3.531 5.043 2.166 1 90.94 321 ASP A CA 1
ATOM 2575 C C . ASP A 1 321 ? 2.605 5.738 3.16 1 90.94 321 ASP A C 1
ATOM 2577 O O . ASP A 1 321 ? 1.389 5.551 3.121 1 90.94 321 ASP A O 1
ATOM 2581 N N . TRP A 1 322 ? 3.066 6.66 3.973 1 94.44 322 TRP A N 1
ATOM 2582 C CA . TRP A 1 322 ? 2.24 7.355 4.953 1 94.44 322 TRP A CA 1
ATOM 2583 C C . TRP A 1 322 ? 1.295 8.336 4.27 1 94.44 322 TRP A C 1
ATOM 2585 O O . TRP A 1 322 ? 0.232 8.664 4.805 1 94.44 322 TRP A O 1
ATOM 2595 N N . ASP A 1 323 ? 1.738 8.852 3.113 1 92.19 323 ASP A N 1
ATOM 2596 C CA . ASP A 1 323 ? 0.918 9.836 2.416 1 92.19 323 ASP A CA 1
ATOM 2597 C C . ASP A 1 323 ? 0.316 9.25 1.142 1 92.19 323 ASP A C 1
ATOM 2599 O O . ASP A 1 323 ? 0.012 9.984 0.197 1 92.19 323 ASP A O 1
ATOM 2603 N N . ASN A 1 324 ? 0.263 7.863 1.139 1 92.62 324 ASN A N 1
ATOM 2604 C CA . ASN A 1 324 ? -0.324 7.215 -0.03 1 92.62 324 ASN A CA 1
ATOM 2605 C C . ASN A 1 324 ? -1.747 7.707 -0.285 1 92.62 324 ASN A C 1
ATOM 2607 O O . ASN A 1 324 ? -2.516 7.914 0.656 1 92.62 324 ASN A O 1
ATOM 2611 N N . ASP A 1 325 ? -2.143 7.828 -1.518 1 89.12 325 ASP A N 1
ATOM 2612 C CA . ASP A 1 325 ? -3.457 8.336 -1.89 1 89.12 325 ASP A CA 1
ATOM 2613 C C . ASP A 1 325 ? -4.562 7.359 -1.495 1 89.12 325 ASP A C 1
ATOM 2615 O O . ASP A 1 325 ? -5.711 7.758 -1.303 1 89.12 325 ASP A O 1
ATOM 2619 N N . VAL A 1 326 ? -4.219 6.148 -1.469 1 90.38 326 VAL A N 1
ATOM 2620 C CA . VAL A 1 326 ? -5.16 5.141 -0.987 1 90.38 326 VAL A CA 1
ATOM 2621 C C . VAL A 1 326 ? -5.062 5.027 0.532 1 90.38 326 VAL A C 1
ATOM 2623 O O . VAL A 1 326 ? -4.07 4.523 1.061 1 90.38 326 VAL A O 1
ATOM 2626 N N . PRO A 1 327 ? -6.117 5.441 1.278 1 90.62 327 PRO A N 1
ATOM 2627 C CA . PRO A 1 327 ? -6.047 5.492 2.74 1 90.62 327 PRO A CA 1
ATOM 2628 C C . PRO A 1 327 ? -5.691 4.145 3.361 1 90.62 327 PRO A C 1
ATOM 2630 O O . PRO A 1 327 ? -4.984 4.094 4.371 1 90.62 327 PRO A O 1
ATOM 2633 N N . ARG A 1 328 ? -6.129 3.096 2.787 1 91.25 328 ARG A N 1
ATOM 2634 C CA . ARG A 1 328 ? -5.859 1.766 3.326 1 91.25 328 ARG A CA 1
ATOM 2635 C C . ARG A 1 328 ? -4.363 1.473 3.336 1 91.25 328 ARG A C 1
ATOM 2637 O O . ARG A 1 328 ? -3.85 0.871 4.281 1 91.25 328 ARG A O 1
ATOM 2644 N N . ILE A 1 329 ? -3.699 1.812 2.254 1 93.5 329 ILE A N 1
ATOM 2645 C CA . ILE A 1 329 ? -2.264 1.573 2.148 1 93.5 329 ILE A CA 1
ATOM 2646 C C . ILE A 1 329 ? -1.525 2.387 3.209 1 93.5 329 ILE A C 1
ATOM 2648 O O . ILE A 1 329 ? -0.614 1.878 3.865 1 93.5 329 ILE A O 1
ATOM 2652 N N . ALA A 1 330 ? -1.962 3.654 3.398 1 94.62 330 ALA A N 1
ATOM 2653 C CA . ALA A 1 330 ? -1.374 4.492 4.441 1 94.62 330 ALA A CA 1
ATOM 2654 C C . ALA A 1 330 ? -1.622 3.896 5.824 1 94.62 330 ALA A C 1
ATOM 2656 O O . ALA A 1 330 ? -0.731 3.898 6.676 1 94.62 330 ALA A O 1
ATOM 2657 N N . ARG A 1 331 ? -2.807 3.416 6.012 1 93.38 331 ARG A N 1
ATOM 2658 C CA . ARG A 1 331 ? -3.176 2.812 7.289 1 93.38 331 ARG A CA 1
ATOM 2659 C C . ARG A 1 331 ? -2.283 1.617 7.609 1 93.38 331 ARG A C 1
ATOM 2661 O O . ARG A 1 331 ? -1.75 1.512 8.711 1 93.38 331 ARG A O 1
ATOM 2668 N N . VAL A 1 332 ? -2.117 0.743 6.637 1 94.19 332 VAL A N 1
ATOM 2669 C CA . VAL A 1 332 ? -1.34 -0.478 6.82 1 94.19 332 VAL A CA 1
ATOM 2670 C C . VAL A 1 332 ? 0.117 -0.123 7.113 1 94.19 332 VAL A C 1
ATOM 2672 O O . VAL A 1 332 ? 0.744 -0.72 7.988 1 94.19 332 VAL A O 1
ATOM 2675 N N . ALA A 1 333 ? 0.62 0.808 6.414 1 95 333 ALA A N 1
ATOM 2676 C CA . ALA A 1 333 ? 2.002 1.24 6.609 1 95 333 ALA A CA 1
ATOM 2677 C C . ALA A 1 333 ? 2.209 1.804 8.008 1 95 333 ALA A C 1
ATOM 2679 O O . ALA A 1 333 ? 3.178 1.454 8.688 1 95 333 ALA A O 1
ATOM 2680 N N . LYS A 1 334 ? 1.334 2.635 8.422 1 95.75 334 LYS A N 1
ATOM 2681 C CA . LYS A 1 334 ? 1.462 3.254 9.734 1 95.75 334 LYS A CA 1
ATOM 2682 C C . LYS A 1 334 ? 1.22 2.236 10.852 1 95.75 334 LYS A C 1
ATOM 2684 O O . LYS A 1 334 ? 1.837 2.314 11.914 1 95.75 334 LYS A O 1
ATOM 2689 N N . GLU A 1 335 ? 0.268 1.376 10.609 1 94.5 335 GLU A N 1
ATOM 2690 C CA . GLU A 1 335 ? 0.005 0.336 11.602 1 94.5 335 GLU A CA 1
ATOM 2691 C C . GLU A 1 335 ? 1.237 -0.535 11.828 1 94.5 335 GLU A C 1
ATOM 2693 O O . GLU A 1 335 ? 1.566 -0.872 12.969 1 94.5 335 GLU A O 1
ATOM 2698 N N . LEU A 1 336 ? 1.83 -0.94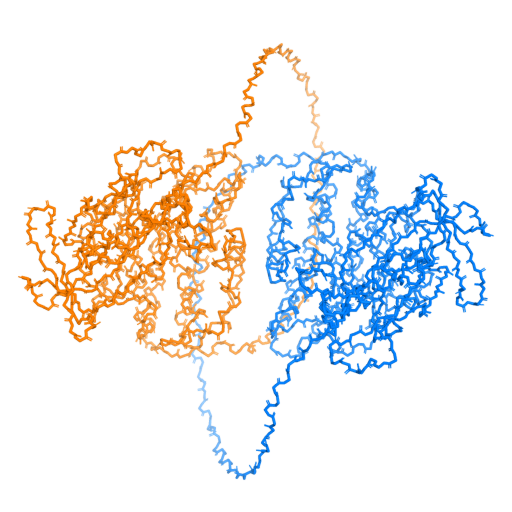5 10.727 1 93.94 336 LEU A N 1
ATOM 2699 C CA . LEU A 1 336 ? 3.053 -1.732 10.844 1 93.94 336 LEU A CA 1
ATOM 2700 C C . LEU A 1 336 ? 4.129 -0.962 11.602 1 93.94 336 LEU A C 1
ATOM 2702 O O . LEU A 1 336 ? 4.832 -1.533 12.438 1 93.94 336 LEU A O 1
ATOM 2706 N N . PHE A 1 337 ? 4.285 0.32 11.375 1 94.5 337 PHE A N 1
ATOM 2707 C CA . PHE A 1 337 ? 5.27 1.175 12.031 1 94.5 337 PHE A CA 1
ATOM 2708 C C . PHE A 1 337 ? 5.027 1.229 13.531 1 94.5 337 PHE A C 1
ATOM 2710 O O . PHE A 1 337 ? 5.977 1.265 14.32 1 94.5 337 PHE A O 1
ATOM 2717 N N . LEU A 1 338 ? 3.777 1.258 13.883 1 93.94 338 LEU A N 1
ATOM 2718 C CA . LEU A 1 338 ? 3.414 1.348 15.297 1 93.94 338 LEU A CA 1
ATOM 2719 C C . LEU A 1 338 ? 3.59 0.001 15.984 1 93.94 338 LEU A C 1
ATOM 2721 O O . LEU A 1 338 ? 3.898 -0.053 17.188 1 93.94 338 LEU A O 1
ATOM 2725 N N . LEU A 1 339 ? 3.393 -1.079 15.258 1 92.44 339 LEU A N 1
ATOM 2726 C CA . LEU A 1 339 ? 3.416 -2.412 15.852 1 92.44 339 LEU A CA 1
ATOM 2727 C C . LEU A 1 339 ? 4.848 -2.916 16 1 92.44 339 LEU A C 1
ATOM 2729 O O . LEU A 1 339 ? 5.188 -3.551 17 1 92.44 339 LEU A O 1
ATOM 2733 N N . LYS A 1 340 ? 5.641 -2.605 15.062 1 90.94 340 LYS A N 1
ATOM 2734 C CA . LYS A 1 340 ? 7.02 -3.092 15.086 1 90.94 340 LYS A CA 1
ATOM 2735 C C . LYS A 1 340 ? 7.902 -2.215 15.969 1 90.94 340 LYS A C 1
ATOM 2737 O O . LYS A 1 340 ? 7.59 -1.044 16.188 1 90.94 340 LYS A O 1
ATOM 2742 N N . ASP A 1 341 ? 8.961 -2.855 16.328 1 88.62 341 ASP A N 1
ATOM 2743 C CA . ASP A 1 341 ? 9.961 -2.041 17 1 88.62 341 ASP A CA 1
ATOM 2744 C C . ASP A 1 341 ? 10.617 -1.057 16.031 1 88.62 341 ASP A C 1
ATOM 2746 O O . ASP A 1 341 ? 10.859 -1.39 14.875 1 88.62 341 ASP A O 1
ATOM 2750 N N . LEU A 1 342 ? 10.836 0.086 16.578 1 90.56 342 LEU A N 1
ATOM 2751 C CA . LEU A 1 342 ? 11.43 1.119 15.742 1 90.56 342 LEU A CA 1
ATOM 2752 C C . LEU A 1 342 ? 12.836 0.716 15.297 1 90.56 342 LEU A C 1
ATOM 2754 O O . LEU A 1 342 ? 13.609 0.172 16.078 1 90.56 342 LEU A O 1
ATOM 2758 N N . ASP A 1 343 ? 13.047 0.879 14.055 1 85.5 343 ASP A N 1
ATOM 2759 C CA . ASP A 1 343 ? 14.406 0.699 13.555 1 85.5 343 ASP A CA 1
ATOM 2760 C C . ASP A 1 343 ? 15.266 1.928 13.844 1 85.5 343 ASP A C 1
ATOM 2762 O O . ASP A 1 343 ? 15.383 2.824 13.008 1 85.5 343 ASP A O 1
ATOM 2766 N N . MET A 1 344 ? 15.945 1.912 14.852 1 87.69 344 MET A N 1
ATOM 2767 C CA . MET A 1 344 ? 16.719 3.061 15.32 1 87.69 344 MET A CA 1
ATOM 2768 C C . MET A 1 344 ? 17.875 3.357 14.375 1 87.69 344 MET A C 1
ATOM 2770 O O . MET A 1 344 ? 18.375 4.484 14.336 1 87.69 344 MET A O 1
ATOM 2774 N N . THR A 1 345 ? 18.297 2.34 13.594 1 84.06 345 THR A N 1
ATOM 2775 C CA . THR A 1 345 ? 19.422 2.521 12.672 1 84.06 345 THR A CA 1
ATOM 2776 C C . THR A 1 345 ? 19.016 3.395 11.492 1 84.06 345 THR A C 1
ATOM 2778 O O . THR A 1 345 ? 19.859 3.961 10.805 1 84.06 345 THR A O 1
ATOM 2781 N N . ALA A 1 346 ? 17.75 3.479 11.336 1 86.19 346 ALA A N 1
ATOM 2782 C CA . ALA A 1 346 ? 17.25 4.258 10.211 1 86.19 346 ALA A CA 1
ATOM 2783 C C . ALA A 1 346 ? 17.156 5.738 10.562 1 86.19 346 ALA A C 1
ATOM 2785 O O . ALA A 1 346 ? 16.984 6.586 9.68 1 86.19 346 ALA A O 1
ATOM 2786 N N . ILE A 1 347 ? 17.312 6.125 11.836 1 92.75 347 ILE A N 1
ATOM 2787 C CA . ILE A 1 347 ? 17.25 7.512 12.281 1 92.75 347 ILE A CA 1
ATOM 2788 C C . ILE A 1 347 ? 18.594 8.188 12.047 1 92.75 347 ILE A C 1
ATOM 2790 O O . ILE A 1 347 ? 19.641 7.613 12.352 1 92.75 347 ILE A O 1
ATOM 2794 N N . ALA A 1 348 ? 18.594 9.344 11.5 1 89.06 348 ALA A N 1
ATOM 2795 C CA . ALA A 1 348 ? 19.812 10.078 11.195 1 89.06 348 ALA A CA 1
ATOM 2796 C C . ALA A 1 348 ? 20.641 10.305 12.461 1 89.06 348 ALA A C 1
ATOM 2798 O O . ALA A 1 348 ? 20.094 10.539 13.539 1 89.06 348 ALA A O 1
ATOM 2799 N N . SER A 1 349 ? 21.938 10.312 12.32 1 90.88 349 SER A N 1
ATOM 2800 C CA . SER A 1 349 ? 22.859 10.477 13.445 1 90.88 349 SER A CA 1
ATOM 2801 C C . SER A 1 349 ? 22.781 11.883 14.023 1 90.88 349 SER A C 1
ATOM 2803 O O . SER A 1 349 ? 23.234 12.125 15.148 1 90.88 349 SER A O 1
ATOM 2805 N N . PHE A 1 350 ? 22.203 12.703 13.32 1 94.44 350 PHE A N 1
ATOM 2806 C CA . PHE A 1 350 ? 22.016 14.078 13.758 1 94.44 350 PHE A CA 1
ATOM 2807 C C . PHE A 1 350 ? 21.234 14.133 15.07 1 94.44 350 PHE A C 1
ATOM 2809 O O . PHE A 1 350 ? 21.516 14.977 15.922 1 94.44 350 PHE A O 1
ATOM 2816 N N . TRP A 1 351 ? 20.281 13.273 15.219 1 96.44 351 TRP A N 1
ATOM 2817 C CA . TRP A 1 351 ? 19.422 13.258 16.391 1 96.44 351 TRP A CA 1
ATOM 2818 C C . TRP A 1 351 ? 20.094 12.539 17.562 1 96.44 351 TRP A C 1
ATOM 2820 O O . TRP A 1 351 ? 20.438 11.359 17.469 1 96.44 351 TRP A O 1
ATOM 2830 N N . SER A 1 352 ? 20.281 13.273 18.609 1 95.75 352 SER A N 1
ATOM 2831 C CA . SER A 1 352 ? 21 12.789 19.781 1 95.75 352 SER A CA 1
ATOM 2832 C C . SER A 1 352 ? 20.219 11.711 20.516 1 95.75 352 SER A C 1
ATOM 2834 O O . SER A 1 352 ? 19.047 11.461 20.203 1 95.75 352 SER A O 1
ATOM 2836 N N . ASP A 1 353 ? 20.812 11.07 21.438 1 95.31 353 ASP A N 1
ATOM 2837 C CA . ASP A 1 353 ? 20.219 9.953 22.172 1 95.31 353 ASP A CA 1
ATOM 2838 C C . ASP A 1 353 ? 18.969 10.391 22.922 1 95.31 353 ASP A C 1
ATOM 2840 O O . ASP A 1 353 ? 17.969 9.664 22.953 1 95.31 353 ASP A O 1
ATOM 2844 N N . PRO A 1 354 ? 19 11.609 23.5 1 96.75 354 PRO A N 1
ATOM 2845 C CA . PRO A 1 354 ? 17.766 12.039 24.172 1 96.75 354 PRO A CA 1
ATOM 2846 C C . PRO A 1 354 ? 16.578 12.117 23.219 1 96.75 354 PRO A C 1
ATOM 2848 O O . PRO A 1 354 ? 15.445 11.781 23.594 1 96.75 354 PRO A O 1
ATOM 2851 N N . CYS A 1 355 ? 16.797 12.578 22.031 1 97.75 355 CYS A N 1
ATOM 2852 C CA . CYS A 1 355 ? 15.727 12.617 21.031 1 97.75 355 CYS A CA 1
ATOM 2853 C C . CYS A 1 355 ? 15.258 11.211 20.672 1 97.75 355 CYS A C 1
ATOM 2855 O O . CYS A 1 355 ? 14.055 10.977 20.547 1 97.75 355 CYS A O 1
ATOM 2857 N N . ARG A 1 356 ? 16.188 10.336 20.547 1 96.69 356 ARG A N 1
ATOM 2858 C CA . ARG A 1 356 ? 15.875 8.953 20.219 1 96.69 356 ARG A CA 1
ATOM 2859 C C . ARG A 1 356 ? 15.07 8.281 21.328 1 96.69 356 ARG A C 1
ATOM 2861 O O . ARG A 1 356 ? 14.125 7.543 21.047 1 96.69 356 ARG A O 1
ATOM 2868 N N . ASP A 1 357 ? 15.484 8.555 22.5 1 97.06 357 ASP A N 1
ATOM 2869 C CA . ASP A 1 357 ? 14.766 8.008 23.656 1 97.06 357 ASP A CA 1
ATOM 2870 C C . ASP A 1 357 ? 13.328 8.531 23.703 1 97.06 357 ASP A C 1
ATOM 2872 O O . ASP A 1 357 ? 12.406 7.797 24.062 1 97.06 357 ASP A O 1
ATOM 2876 N N . LEU A 1 358 ? 13.18 9.789 23.422 1 98.44 358 LEU A N 1
ATOM 2877 C CA . LEU A 1 358 ? 11.852 10.383 23.359 1 98.44 358 LEU A CA 1
ATOM 2878 C C . LEU A 1 358 ? 10.977 9.656 22.344 1 98.44 358 LEU A C 1
ATOM 2880 O O . LEU A 1 358 ? 9.836 9.289 22.641 1 98.44 358 LEU A O 1
ATOM 2884 N N . LEU A 1 359 ? 11.5 9.438 21.156 1 98.25 359 LEU A N 1
ATOM 2885 C CA . LEU A 1 359 ? 10.758 8.758 20.094 1 98.25 359 LEU A CA 1
ATOM 2886 C C . LEU A 1 359 ? 10.359 7.352 20.531 1 98.25 359 LEU A C 1
ATOM 2888 O O . LEU A 1 359 ? 9.234 6.918 20.281 1 98.25 359 LEU A O 1
ATOM 2892 N N . GLU A 1 360 ? 11.281 6.66 21.125 1 97.44 360 GLU A N 1
ATOM 2893 C CA . GLU A 1 360 ? 11.031 5.293 21.562 1 97.44 360 GLU A CA 1
ATOM 2894 C C . GLU A 1 360 ? 9.938 5.258 22.625 1 97.44 360 GLU A C 1
ATOM 2896 O O . GLU A 1 360 ? 9.062 4.395 22.594 1 97.44 360 GLU A O 1
ATOM 2901 N N . SER A 1 361 ? 10.031 6.172 23.594 1 98.19 361 SER A N 1
ATOM 2902 C CA . SER A 1 361 ? 9.031 6.23 24.656 1 98.19 361 SER A CA 1
ATOM 2903 C C . SER A 1 361 ? 7.66 6.609 24.109 1 98.19 361 SER A C 1
ATOM 2905 O O . SER A 1 361 ? 6.645 6.043 24.516 1 98.19 361 SER A O 1
ATOM 2907 N N . PHE A 1 362 ? 7.645 7.586 23.266 1 98.62 362 PHE A N 1
ATOM 2908 C CA . PHE A 1 362 ? 6.402 8.023 22.641 1 98.62 362 PHE A CA 1
ATOM 2909 C C . PHE A 1 362 ? 5.789 6.895 21.828 1 98.62 362 PHE A C 1
ATOM 2911 O O . PHE A 1 362 ? 4.574 6.688 21.859 1 98.62 362 PHE A O 1
ATOM 2918 N N . HIS A 1 363 ? 6.625 6.156 21.094 1 98.31 363 HIS A N 1
ATOM 2919 C CA . HIS A 1 363 ? 6.207 5 20.297 1 98.31 363 HIS A CA 1
ATOM 2920 C C . HIS A 1 363 ? 5.555 3.943 21.188 1 98.31 363 HIS A C 1
ATOM 2922 O O . HIS A 1 363 ? 4.492 3.416 20.844 1 98.31 363 HIS A O 1
ATOM 2928 N N . ALA A 1 364 ? 6.219 3.658 22.266 1 97.69 364 ALA A N 1
ATOM 2929 C CA . ALA A 1 364 ? 5.695 2.662 23.203 1 97.69 364 ALA A CA 1
ATOM 2930 C C . ALA A 1 364 ? 4.332 3.084 23.75 1 97.69 364 ALA A C 1
ATOM 2932 O O . ALA A 1 364 ? 3.43 2.256 23.891 1 97.69 364 ALA A O 1
ATOM 2933 N N . PHE A 1 365 ? 4.223 4.352 24.125 1 98.06 365 PHE A N 1
ATOM 2934 C CA . PHE A 1 365 ? 2.963 4.898 24.625 1 98.06 365 PHE A CA 1
ATOM 2935 C C . PHE A 1 365 ? 1.853 4.695 23.594 1 98.06 365 PHE A C 1
ATOM 2937 O O . PHE A 1 365 ? 0.777 4.195 23.922 1 98.06 365 PHE A O 1
ATOM 2944 N N . LEU A 1 366 ? 2.07 5.031 22.328 1 97.69 366 LEU A N 1
ATOM 2945 C CA . LEU A 1 366 ? 1.05 4.957 21.297 1 97.69 366 LEU A CA 1
ATOM 2946 C C . LEU A 1 366 ? 0.739 3.506 20.938 1 97.69 366 LEU A C 1
ATOM 2948 O O . LEU A 1 366 ? -0.389 3.184 20.562 1 97.69 366 LEU A O 1
ATOM 2952 N N . LYS A 1 367 ? 1.817 2.672 20.953 1 95.94 367 LYS A N 1
ATOM 2953 C CA . LYS A 1 367 ? 1.577 1.246 20.75 1 95.94 367 LYS A CA 1
ATOM 2954 C C . LYS A 1 367 ? 0.527 0.72 21.719 1 95.94 367 LYS A C 1
ATOM 2956 O O . LYS A 1 367 ? -0.362 -0.041 21.344 1 95.94 367 LYS A O 1
ATOM 2961 N N . GLY A 1 368 ? 0.61 1.171 22.969 1 94.62 368 GLY A N 1
ATOM 2962 C CA . GLY A 1 368 ? -0.381 0.806 23.969 1 94.62 368 GLY A CA 1
ATOM 2963 C C . GLY A 1 368 ? -1.762 1.357 23.672 1 94.62 368 GLY A C 1
ATOM 2964 O O . GLY A 1 368 ? -2.758 0.639 23.766 1 94.62 368 GLY A O 1
ATOM 2965 N N . ILE A 1 369 ? -1.826 2.594 23.312 1 94.88 369 ILE A N 1
ATOM 2966 C CA . ILE A 1 369 ? -3.098 3.242 23.016 1 94.88 369 ILE A CA 1
ATOM 2967 C C . ILE A 1 369 ? -3.746 2.566 21.812 1 94.88 369 ILE A C 1
ATOM 2969 O O . ILE A 1 369 ? -4.961 2.348 21.797 1 94.88 369 ILE A O 1
ATOM 2973 N N . SER A 1 370 ? -2.92 2.281 20.828 1 92.5 370 SER A N 1
ATOM 2974 C CA . SER A 1 370 ? -3.416 1.652 19.609 1 92.5 370 SER A CA 1
ATOM 2975 C C . SER A 1 370 ? -4.027 0.287 19.891 1 92.5 370 SER A C 1
ATOM 2977 O O . SER A 1 370 ? -5.023 -0.098 19.281 1 92.5 370 SER A O 1
ATOM 2979 N N . ALA A 1 371 ? -3.414 -0.457 20.766 1 90.75 371 ALA A N 1
ATOM 2980 C CA . ALA A 1 371 ? -3.938 -1.767 21.141 1 90.75 371 ALA A CA 1
ATOM 2981 C C . ALA A 1 371 ? -5.316 -1.642 21.781 1 90.75 371 ALA A C 1
ATOM 2983 O O . ALA A 1 371 ? -6.215 -2.434 21.484 1 90.75 371 ALA A O 1
ATOM 2984 N N . VAL A 1 372 ? -5.461 -0.649 22.578 1 90.62 372 VAL A N 1
ATOM 2985 C CA . VAL A 1 372 ? -6.734 -0.416 23.25 1 90.62 372 VAL A CA 1
ATOM 2986 C C . VAL A 1 372 ? -7.793 -0.022 22.219 1 90.62 372 VAL A C 1
ATOM 2988 O O . VAL A 1 372 ? -8.914 -0.542 22.25 1 90.62 372 VAL A O 1
ATOM 2991 N N . LYS A 1 373 ? -7.48 0.849 21.359 1 89.75 373 LYS A N 1
ATOM 2992 C CA . LYS A 1 373 ? -8.43 1.311 20.359 1 89.75 373 LYS A CA 1
ATOM 2993 C C . LYS A 1 373 ? -8.797 0.185 19.391 1 89.75 373 LYS A C 1
ATOM 2995 O O . LYS A 1 373 ? -9.93 0.125 18.906 1 89.75 373 LYS A O 1
ATOM 3000 N N . GLU A 1 374 ? -7.836 -0.643 19.125 1 87.69 374 GLU A N 1
ATOM 3001 C CA . GLU A 1 374 ? -8.117 -1.785 18.25 1 87.69 374 GLU A CA 1
ATOM 3002 C C . GLU A 1 374 ? -9.133 -2.727 18.891 1 87.69 374 GLU A C 1
ATOM 3004 O O . GLU A 1 374 ? -10.039 -3.225 18.219 1 87.69 374 GLU A O 1
ATOM 3009 N N . LYS A 1 375 ? -8.945 -3.002 20.109 1 85.19 375 LYS A N 1
ATOM 3010 C CA . LYS A 1 375 ? -9.898 -3.838 20.828 1 85.19 375 LYS A CA 1
ATOM 3011 C C . LYS A 1 375 ? -11.297 -3.221 20.812 1 85.19 375 LYS A C 1
ATOM 3013 O O . LYS A 1 375 ? -12.297 -3.932 20.703 1 85.19 375 LYS A O 1
ATOM 3018 N N . MET A 1 376 ? -11.312 -1.956 20.953 1 85.62 376 MET A N 1
ATOM 3019 C CA . MET A 1 376 ? -12.586 -1.244 20.906 1 85.62 376 MET A CA 1
ATOM 3020 C C . MET A 1 376 ? -13.25 -1.4 19.547 1 85.62 376 MET A C 1
ATOM 3022 O O . MET A 1 376 ? -14.453 -1.618 19.469 1 85.62 376 MET A O 1
ATOM 3026 N N . ARG A 1 377 ? -12.531 -1.316 18.562 1 83.75 377 ARG A N 1
ATOM 3027 C CA . ARG A 1 377 ? -13.062 -1.412 17.203 1 83.75 377 ARG A CA 1
ATOM 3028 C C . ARG A 1 377 ? -13.586 -2.814 16.922 1 83.75 377 ARG A C 1
ATOM 3030 O O . ARG A 1 377 ? -14.57 -2.979 16.203 1 83.75 377 ARG A O 1
ATOM 3037 N N . LYS A 1 378 ? -12.938 -3.76 17.484 1 79.81 378 LYS A N 1
ATOM 3038 C CA . LYS A 1 378 ? -13.305 -5.152 17.234 1 79.81 378 LYS A CA 1
ATOM 3039 C C . LYS A 1 378 ? -14.484 -5.574 18.094 1 79.81 378 LYS A C 1
ATOM 3041 O O . LYS A 1 378 ? -15.117 -6.605 17.828 1 79.81 378 LYS A O 1
ATOM 3046 N N . ALA A 1 379 ? -14.758 -4.758 19.047 1 78.5 379 ALA A N 1
ATOM 3047 C CA . ALA A 1 379 ? -15.883 -5.078 19.922 1 78.5 379 ALA A CA 1
ATOM 3048 C C . ALA A 1 379 ? -17.203 -4.969 19.172 1 78.5 379 ALA A C 1
ATOM 3050 O O . ALA A 1 379 ? -17.438 -4.004 18.438 1 78.5 379 ALA A O 1
ATOM 3051 N N . SER A 1 380 ? -18.031 -5.98 19.188 1 73.94 380 SER A N 1
ATOM 3052 C CA . SER A 1 380 ? -19.297 -6.047 18.453 1 73.94 380 SER A CA 1
ATOM 3053 C C . SER A 1 380 ? -20.359 -5.176 19.109 1 73.94 380 SER A C 1
ATOM 3055 O O . SER A 1 380 ? -21.203 -4.602 18.422 1 73.94 380 SER A O 1
ATOM 3057 N N . ASN A 1 381 ? -20.312 -5.02 20.359 1 80.94 381 ASN A N 1
ATOM 3058 C CA . ASN A 1 381 ? -21.328 -4.281 21.109 1 80.94 381 ASN A CA 1
ATOM 3059 C C . ASN A 1 381 ? -21.016 -2.791 21.156 1 80.94 381 ASN A C 1
ATOM 3061 O O . ASN A 1 381 ? -20 -2.385 21.734 1 80.94 381 ASN A O 1
ATOM 3065 N N . PRO A 1 382 ? -21.859 -2.004 20.641 1 80.94 382 PRO A N 1
ATOM 3066 C CA . PRO A 1 382 ? -21.641 -0.557 20.641 1 80.94 382 PRO A CA 1
ATOM 3067 C C . PRO A 1 382 ? -21.578 0.025 22.062 1 80.94 382 PRO A C 1
ATOM 3069 O O . PRO A 1 382 ? -20.828 0.981 22.297 1 80.94 382 PRO A O 1
ATOM 3072 N N . ASN A 1 383 ? -22.344 -0.582 22.906 1 82.25 383 ASN A N 1
ATOM 3073 C CA . ASN A 1 383 ? -22.328 -0.095 24.281 1 82.25 383 ASN A CA 1
ATOM 3074 C C . ASN A 1 383 ? -20.984 -0.365 24.969 1 82.25 383 ASN A C 1
ATOM 3076 O O . ASN A 1 383 ? -20.5 0.457 25.734 1 82.25 383 ASN A O 1
ATOM 3080 N N . SER A 1 384 ? -20.484 -1.493 24.672 1 82.44 384 SER A N 1
ATOM 3081 C CA . SER A 1 384 ? -19.172 -1.83 25.188 1 82.44 384 SER A CA 1
ATOM 3082 C C . SER A 1 384 ? -18.094 -0.888 24.641 1 82.44 384 SER A C 1
ATOM 3084 O O . SER A 1 384 ? -17.188 -0.486 25.359 1 82.44 384 SER A O 1
ATOM 3086 N N . ARG A 1 385 ? -18.25 -0.496 23.484 1 82.81 385 ARG A N 1
ATOM 3087 C CA . ARG A 1 385 ? -17.312 0.43 22.844 1 82.81 385 ARG A CA 1
ATOM 3088 C C . ARG A 1 385 ? -17.375 1.804 23.5 1 82.81 385 ARG A C 1
ATOM 3090 O O . ARG A 1 385 ? -16.328 2.414 23.766 1 82.81 385 ARG A O 1
ATOM 3097 N N . LEU A 1 386 ? -18.578 2.238 23.766 1 82.56 386 LEU A N 1
ATOM 3098 C CA . LEU A 1 386 ? -18.781 3.549 24.375 1 82.56 386 LEU A CA 1
ATOM 3099 C C . LEU A 1 386 ? -18.188 3.58 25.781 1 82.56 386 LEU A C 1
ATOM 3101 O O . LEU A 1 386 ? -17.578 4.57 26.188 1 82.56 386 LEU A O 1
ATOM 3105 N N . LYS A 1 387 ? -18.375 2.48 26.484 1 84.75 387 LYS A N 1
ATOM 3106 C CA . LYS A 1 387 ? -17.859 2.402 27.844 1 84.75 387 LYS A CA 1
ATOM 3107 C C . LYS A 1 387 ? -16.328 2.434 27.859 1 84.75 387 LYS A C 1
ATOM 3109 O O . LYS A 1 387 ? -15.719 3.102 28.688 1 84.75 387 LYS A O 1
ATOM 3114 N N . ARG A 1 388 ? -15.766 1.776 26.938 1 85 388 ARG A N 1
ATOM 3115 C CA . ARG A 1 388 ? -14.312 1.739 26.828 1 85 388 ARG A CA 1
ATOM 3116 C C . ARG A 1 388 ? -13.758 3.1 26.422 1 85 388 ARG A C 1
ATOM 3118 O O . ARG A 1 388 ? -12.695 3.514 26.906 1 85 388 ARG A O 1
ATOM 3125 N N . LEU A 1 389 ? -14.469 3.734 25.641 1 85.81 389 LEU A N 1
ATOM 3126 C CA . LEU A 1 389 ? -14.047 5.059 25.188 1 85.81 389 LEU A CA 1
ATOM 3127 C C . LEU A 1 389 ? -14.109 6.062 26.328 1 85.81 389 LEU A C 1
ATOM 3129 O O . LEU A 1 389 ? -13.219 6.902 26.469 1 85.81 389 LEU A O 1
ATOM 3133 N N . GLN A 1 390 ? -15.133 5.945 27.078 1 86.88 390 GLN A N 1
ATOM 3134 C CA . GLN A 1 390 ? -15.281 6.836 28.219 1 86.88 390 GLN A CA 1
ATOM 3135 C C . GLN A 1 390 ? -14.172 6.609 29.234 1 86.88 390 GLN A C 1
ATOM 3137 O O . GLN A 1 390 ? -13.656 7.562 29.828 1 86.88 390 GLN A O 1
ATOM 3142 N N . LYS A 1 391 ? -13.828 5.375 29.344 1 89.56 391 LYS A N 1
ATOM 3143 C CA . LYS A 1 391 ? -12.742 5.051 30.266 1 89.56 391 LYS A CA 1
ATOM 3144 C C . LYS A 1 391 ? -11.414 5.609 29.766 1 89.56 391 LYS A C 1
ATOM 3146 O O . LYS A 1 391 ? -10.602 6.094 30.562 1 89.56 391 LYS A O 1
ATOM 3151 N N . LEU A 1 392 ? -11.258 5.527 28.562 1 89.81 392 LEU A N 1
ATOM 3152 C CA . LEU A 1 392 ? -10.039 6.051 27.953 1 89.81 392 LEU A CA 1
ATOM 3153 C C . LEU A 1 392 ? -9.969 7.566 28.078 1 89.81 392 LEU A C 1
ATOM 3155 O O . LEU A 1 392 ? -8.914 8.125 28.406 1 89.81 392 LEU A O 1
ATOM 3159 N N . HIS A 1 393 ? -11.07 8.25 27.953 1 89.62 393 HIS A N 1
ATOM 3160 C CA . HIS A 1 393 ? -11.133 9.711 27.984 1 89.62 393 HIS A CA 1
ATOM 3161 C C . HIS A 1 393 ? -11.008 10.242 29.406 1 89.62 393 HIS A C 1
ATOM 3163 O O . HIS A 1 393 ? -10.633 11.398 29.609 1 89.62 393 HIS A O 1
ATOM 3169 N N . ALA A 1 394 ? -11.367 9.398 30.328 1 91.94 394 ALA A N 1
ATOM 3170 C CA . ALA A 1 394 ? -11.227 9.781 31.734 1 91.94 394 ALA A CA 1
ATOM 3171 C C . ALA A 1 394 ? -9.766 10.016 32.094 1 91.94 394 ALA A C 1
ATOM 3173 O O . ALA A 1 394 ? -9.461 10.742 33.031 1 91.94 394 ALA A O 1
ATOM 3174 N N . LYS A 1 395 ? -8.891 9.5 31.266 1 95.25 395 LYS A N 1
ATOM 3175 C CA . LYS A 1 395 ? -7.457 9.602 31.531 1 95.25 395 LYS A CA 1
ATOM 3176 C C . LYS A 1 395 ? -6.809 10.672 30.641 1 95.25 395 LYS A C 1
ATOM 3178 O O . LYS A 1 395 ? -5.598 10.656 30.438 1 95.25 395 LYS A O 1
ATOM 3183 N N . ARG A 1 396 ? -7.539 11.578 30.156 1 95.25 396 ARG A N 1
ATOM 3184 C CA . ARG A 1 396 ? -7.066 12.57 29.203 1 95.25 396 ARG A CA 1
ATOM 3185 C C . ARG A 1 396 ? -5.887 13.359 29.75 1 95.25 396 ARG A C 1
ATOM 3187 O O . ARG A 1 396 ? -4.836 13.453 29.109 1 95.25 396 ARG A O 1
ATOM 3194 N N . GLN A 1 397 ? -6.098 13.875 30.969 1 95.81 397 GLN A N 1
ATOM 3195 C CA . GLN A 1 397 ? -5.051 14.695 31.562 1 95.81 397 GLN A CA 1
ATOM 3196 C C . GLN A 1 397 ? -3.781 13.883 31.797 1 95.81 397 GLN A C 1
ATOM 3198 O O . GLN A 1 397 ? -2.674 14.375 31.578 1 95.81 397 GLN A O 1
ATOM 3203 N N . ALA A 1 398 ? -3.963 12.688 32.25 1 97.25 398 ALA A N 1
ATOM 3204 C CA . ALA A 1 398 ? -2.822 11.805 32.469 1 97.25 398 ALA A CA 1
ATOM 3205 C C . ALA A 1 398 ? -2.076 11.516 31.172 1 97.25 398 ALA A C 1
ATOM 3207 O O . ALA A 1 398 ? -0.848 11.406 31.172 1 97.25 398 ALA A O 1
ATOM 3208 N N . HIS A 1 399 ? -2.809 11.312 30.125 1 97.94 399 HIS A N 1
ATOM 3209 C CA . HIS A 1 399 ? -2.195 11.078 28.828 1 97.94 399 HIS A CA 1
ATOM 3210 C C . HIS A 1 399 ? -1.315 12.25 28.406 1 97.94 399 HIS A C 1
ATOM 3212 O O . HIS A 1 399 ? -0.164 12.062 28 1 97.94 399 HIS A O 1
ATOM 3218 N N . TYR A 1 400 ? -1.846 13.445 28.531 1 98.19 400 TYR A N 1
ATOM 3219 C CA . TYR A 1 400 ? -1.075 14.633 28.172 1 98.19 400 TYR A CA 1
ATOM 3220 C C . TYR A 1 400 ? 0.154 14.773 29.062 1 98.19 400 TYR A C 1
ATOM 3222 O O . TYR A 1 400 ? 1.249 15.062 28.578 1 98.19 400 TYR A O 1
ATOM 3230 N N . ASP A 1 401 ? -0.041 14.547 30.328 1 98.19 401 ASP A N 1
ATOM 3231 C CA . ASP A 1 401 ? 1.058 14.688 31.281 1 98.19 401 ASP A CA 1
ATOM 3232 C C . ASP A 1 401 ? 2.184 13.703 30.969 1 98.19 401 ASP A C 1
ATOM 3234 O O . ASP A 1 401 ? 3.361 14.055 31.047 1 98.19 401 ASP A O 1
ATOM 3238 N N . THR A 1 402 ? 1.792 12.531 30.609 1 98.5 402 THR A N 1
ATOM 3239 C CA . THR A 1 402 ? 2.771 11.5 30.281 1 98.5 402 THR A CA 1
ATOM 3240 C C . THR A 1 402 ? 3.598 11.906 29.062 1 98.5 402 THR A C 1
ATOM 3242 O O . THR A 1 402 ? 4.828 11.836 29.094 1 98.5 402 THR A O 1
ATOM 3245 N N . VAL A 1 403 ? 2.973 12.336 28.031 1 98.75 403 VAL A N 1
ATOM 3246 C CA . VAL A 1 403 ? 3.676 12.664 26.797 1 98.75 403 VAL A CA 1
ATOM 3247 C C . VAL A 1 403 ? 4.504 13.938 27 1 98.75 403 VAL A C 1
ATOM 3249 O O . VAL A 1 403 ? 5.648 14.016 26.547 1 98.75 403 VAL A O 1
ATOM 3252 N N . LYS A 1 404 ? 3.938 14.93 27.719 1 98.5 404 LYS A N 1
ATOM 3253 C CA . LYS A 1 404 ? 4.688 16.141 28.016 1 98.5 404 LYS A CA 1
ATOM 3254 C C . LYS A 1 404 ? 5.945 15.836 28.828 1 98.5 404 LYS A C 1
ATOM 3256 O O . LYS A 1 404 ? 7.004 16.422 28.578 1 98.5 404 LYS A O 1
ATOM 3261 N N . ALA A 1 405 ? 5.797 14.914 29.719 1 98.69 405 ALA A N 1
ATOM 3262 C CA . ALA A 1 405 ? 6.938 14.539 30.547 1 98.69 405 ALA A CA 1
ATOM 3263 C C . ALA A 1 405 ? 8.055 13.93 29.703 1 98.69 405 ALA A C 1
ATOM 3265 O O . ALA A 1 405 ? 9.234 14.125 30 1 98.69 405 ALA A O 1
ATOM 3266 N N . MET A 1 406 ? 7.719 13.18 28.719 1 98.69 406 MET A N 1
ATOM 3267 C CA . MET A 1 406 ? 8.719 12.609 27.812 1 98.69 406 MET A CA 1
ATOM 3268 C C . MET A 1 406 ? 9.508 13.711 27.109 1 98.69 406 MET A C 1
ATOM 3270 O O . MET A 1 406 ? 10.734 13.617 26.984 1 98.69 406 MET A O 1
ATOM 3274 N N . PHE A 1 407 ? 8.781 14.68 26.672 1 98.75 407 PHE A N 1
ATOM 3275 C CA . PHE A 1 407 ? 9.43 15.805 26.016 1 98.75 407 PHE A CA 1
ATOM 3276 C C . PHE A 1 407 ? 10.312 16.578 26.984 1 98.75 407 PHE A C 1
ATOM 3278 O O . PHE A 1 407 ? 11.43 16.969 26.641 1 98.75 407 PHE A O 1
ATOM 3285 N N . ASP A 1 408 ? 9.781 16.797 28.172 1 98.62 408 ASP A N 1
ATOM 3286 C CA . ASP A 1 408 ? 10.539 17.531 29.188 1 98.62 408 ASP A CA 1
ATOM 3287 C C . ASP A 1 408 ? 11.836 16.812 29.531 1 98.62 408 ASP A C 1
ATOM 3289 O O . ASP A 1 408 ? 12.891 17.438 29.672 1 98.62 408 ASP A O 1
ATOM 3293 N N . LYS A 1 409 ? 11.719 15.547 29.656 1 98.44 409 LYS A N 1
ATOM 3294 C CA . LYS A 1 409 ? 12.914 14.758 29.938 1 98.44 409 LYS A CA 1
ATOM 3295 C C . LYS A 1 409 ? 13.945 14.898 28.812 1 98.44 409 LYS A C 1
ATOM 3297 O O . LYS A 1 409 ? 15.141 15.07 29.094 1 98.44 409 LYS A O 1
ATOM 3302 N N . ALA A 1 410 ? 13.562 14.805 27.625 1 98.25 410 ALA A N 1
ATOM 3303 C CA . ALA A 1 410 ? 14.469 14.938 26.469 1 98.25 410 ALA A CA 1
ATOM 3304 C C . ALA A 1 410 ? 15.125 16.312 26.453 1 98.25 410 ALA A C 1
ATOM 3306 O O . ALA A 1 410 ? 16.328 16.438 26.219 1 98.25 410 ALA A O 1
ATOM 3307 N N . LEU A 1 411 ? 14.336 17.359 26.719 1 97.81 411 LEU A N 1
ATOM 3308 C CA . LEU A 1 411 ? 14.852 18.734 26.719 1 97.81 411 LEU A CA 1
ATOM 3309 C C . LEU A 1 411 ? 15.875 18.922 27.828 1 97.81 411 LEU A C 1
ATOM 3311 O O . LEU A 1 411 ? 16.906 19.578 27.625 1 97.81 411 LEU A O 1
ATOM 3315 N N . ASP A 1 412 ? 15.57 18.344 28.953 1 97.81 412 ASP A N 1
ATOM 3316 C CA . ASP A 1 412 ? 16.5 18.422 30.078 1 97.81 412 ASP A CA 1
ATOM 3317 C C . ASP A 1 412 ? 17.828 17.75 29.734 1 97.81 412 ASP A C 1
ATOM 3319 O O . ASP A 1 412 ? 18.891 18.266 30.047 1 97.81 412 ASP A O 1
ATOM 3323 N N . GLU A 1 413 ? 17.766 16.641 29.094 1 97.06 413 GLU A N 1
ATOM 3324 C CA . GLU A 1 413 ? 18.969 15.875 28.734 1 97.06 413 GLU A CA 1
ATOM 3325 C C . GLU A 1 413 ? 19.734 16.562 27.609 1 97.06 413 GLU A C 1
ATOM 3327 O O . GLU A 1 413 ? 20.969 16.531 27.594 1 97.06 413 GLU A O 1
ATOM 3332 N N . ILE A 1 414 ? 19.062 17.141 26.719 1 96.38 414 ILE A N 1
ATOM 3333 C CA . ILE A 1 414 ? 19.719 17.891 25.656 1 96.38 414 ILE A CA 1
ATOM 3334 C C . ILE A 1 414 ? 20.484 19.078 26.266 1 96.38 414 ILE A C 1
ATOM 3336 O O . ILE A 1 414 ? 21.594 19.391 25.828 1 96.38 414 ILE A O 1
ATOM 3340 N N . GLU A 1 415 ? 19.828 19.672 27.219 1 94.25 415 GLU A N 1
ATOM 3341 C CA . GLU A 1 415 ? 20.469 20.812 27.891 1 94.25 415 GLU A CA 1
ATOM 3342 C C . GLU A 1 415 ? 21.688 20.359 28.688 1 94.25 415 GLU A C 1
ATOM 3344 O O . GLU A 1 415 ? 22.703 21.062 28.719 1 94.25 415 GLU A O 1
ATOM 3349 N N . ARG A 1 416 ? 21.625 19.234 29.25 1 93.88 416 ARG A N 1
ATOM 3350 C CA . ARG A 1 416 ? 22.672 18.719 30.125 1 93.88 416 ARG A CA 1
ATOM 3351 C C . ARG A 1 416 ? 23.828 18.156 29.297 1 93.88 416 ARG A C 1
ATOM 3353 O O . ARG A 1 416 ? 25 18.375 29.641 1 93.88 416 ARG A O 1
ATOM 3360 N N . TYR A 1 417 ? 23.547 17.406 28.234 1 90.88 417 TYR A N 1
ATOM 3361 C CA . TYR A 1 417 ? 24.578 16.641 27.531 1 90.88 417 TYR A CA 1
ATOM 3362 C C . TYR A 1 417 ? 24.875 17.25 26.172 1 90.88 417 TYR A C 1
ATOM 3364 O O . TYR A 1 417 ? 25.828 16.859 25.5 1 90.88 417 TYR A O 1
ATOM 3372 N N . GLY A 1 418 ? 24.094 18.141 25.734 1 87.81 418 GLY A N 1
ATOM 3373 C CA . GLY A 1 418 ? 24.297 18.734 24.422 1 87.81 418 GLY A CA 1
ATOM 3374 C C . GLY A 1 418 ? 23.641 17.953 23.312 1 87.81 418 GLY A C 1
ATOM 3375 O O . GLY A 1 418 ? 23 16.922 23.562 1 87.81 418 GLY A O 1
ATOM 3376 N N . GLU A 1 419 ? 23.75 18.391 22.109 1 90.44 419 GLU A N 1
ATOM 3377 C CA . GLU A 1 419 ? 23.141 17.797 20.922 1 90.44 419 GLU A CA 1
ATOM 3378 C C . GLU A 1 419 ? 24.156 16.953 20.141 1 90.44 419 GLU A C 1
ATOM 3380 O O . GLU A 1 419 ? 24.266 17.094 18.922 1 90.44 419 GLU A O 1
ATOM 3385 N N . LYS A 1 420 ? 24.734 16.031 20.812 1 86.62 420 LYS A N 1
ATOM 3386 C CA . LYS A 1 420 ? 25.766 15.211 20.188 1 86.62 420 LYS A CA 1
ATOM 3387 C C . LYS A 1 420 ? 25.141 14.125 19.312 1 86.62 420 LYS A C 1
ATOM 3389 O O . LYS A 1 420 ? 24.125 13.531 19.688 1 86.62 420 LYS A O 1
ATOM 3394 N N . PRO A 1 421 ? 25.75 13.945 18.188 1 84.88 421 PRO A N 1
ATOM 3395 C CA . PRO A 1 421 ? 25.25 12.867 17.344 1 84.88 421 PRO A CA 1
ATOM 3396 C C . PRO A 1 421 ? 25.312 11.5 18.016 1 84.88 421 PRO A C 1
ATOM 3398 O O . PRO A 1 421 ? 26.219 11.242 18.812 1 84.88 421 PRO A O 1
ATOM 3401 N N . SER A 1 422 ? 24.328 10.727 17.766 1 80.38 422 SER A N 1
ATOM 3402 C CA . SER A 1 422 ? 24.203 9.422 18.406 1 80.38 422 SER A CA 1
ATOM 3403 C C . SER A 1 422 ? 25.219 8.438 17.828 1 80.38 422 SER A C 1
ATOM 3405 O O . SER A 1 422 ? 25.5 8.445 16.625 1 80.38 422 SER A O 1
ATOM 3407 N N . THR A 1 423 ? 25.812 7.66 18.703 1 70.75 423 THR A N 1
ATOM 3408 C CA . THR A 1 423 ? 26.719 6.594 18.297 1 70.75 423 THR A CA 1
ATOM 3409 C C . THR A 1 423 ? 26 5.25 18.266 1 70.75 423 THR A C 1
ATOM 3411 O O . THR A 1 423 ? 26.594 4.227 17.906 1 70.75 423 THR A O 1
ATOM 3414 N N . ARG A 1 424 ? 24.844 5.137 18.766 1 62.81 424 ARG A N 1
ATOM 3415 C CA . ARG A 1 424 ? 24.062 3.908 18.875 1 62.81 424 ARG A CA 1
ATOM 3416 C C . ARG A 1 424 ? 23.781 3.316 17.5 1 62.81 424 ARG A C 1
ATOM 3418 O O . ARG A 1 424 ? 23.438 2.137 17.375 1 62.81 424 ARG A O 1
ATOM 3425 N N . GLY A 1 425 ? 23.703 3.826 16.469 1 55.62 425 GLY A N 1
ATOM 3426 C CA . GLY A 1 425 ? 23.281 3.279 15.188 1 55.62 425 GLY A CA 1
ATOM 3427 C C . GLY A 1 425 ? 24.141 2.105 14.742 1 55.62 425 GLY A C 1
ATOM 3428 O O . GLY A 1 425 ? 23.844 1.459 13.742 1 55.62 425 GLY A O 1
ATOM 3429 N N . SER A 1 426 ? 25.438 2.029 15.109 1 46.62 426 SER A N 1
ATOM 3430 C CA . SER A 1 426 ? 26.312 1.019 14.508 1 46.62 426 SER A CA 1
ATOM 3431 C C . SER A 1 426 ? 26 -0.37 15.055 1 46.62 426 SER A C 1
ATOM 3433 O O . SER A 1 426 ? 26.016 -0.583 16.266 1 46.62 426 SER A O 1
ATOM 3435 N N . GLY A 1 427 ? 25.016 -0.933 14.625 1 43.28 427 GLY A N 1
ATOM 3436 C CA . GLY A 1 427 ? 24.375 -2.219 14.867 1 43.28 427 GLY A CA 1
ATOM 3437 C C . GLY A 1 427 ? 25.359 -3.285 15.336 1 43.28 427 GLY A C 1
ATOM 3438 O O . GLY A 1 427 ? 25.328 -4.418 14.844 1 43.28 427 GLY A O 1
ATOM 3439 N N . ASP A 1 428 ? 26.484 -2.955 15.852 1 38.94 428 ASP A N 1
ATOM 3440 C CA . ASP A 1 428 ? 27.391 -4.062 16.141 1 38.94 428 ASP A CA 1
ATOM 3441 C C . ASP A 1 428 ? 26.844 -4.953 17.25 1 38.94 428 ASP A C 1
ATOM 3443 O O . ASP A 1 428 ? 27.594 -5.73 17.844 1 38.94 428 ASP A O 1
ATOM 3447 N N . SER A 1 429 ? 25.766 -4.648 17.859 1 38.94 429 SER A N 1
ATOM 3448 C CA . SER A 1 429 ? 25.688 -5.605 18.969 1 38.94 429 SER A CA 1
ATOM 3449 C C . SER A 1 429 ? 25.281 -6.988 18.469 1 38.94 429 SER A C 1
ATOM 3451 O O . SER A 1 429 ? 24.094 -7.234 18.188 1 38.94 429 SER A O 1
ATOM 3453 N N . ASP A 1 430 ? 26.031 -7.66 17.781 1 40.62 430 ASP A N 1
ATOM 3454 C CA . ASP A 1 430 ? 25.938 -9.078 17.453 1 40.62 430 ASP A CA 1
ATOM 3455 C C . ASP A 1 430 ? 25.672 -9.922 18.688 1 40.62 430 ASP A C 1
ATOM 3457 O O . ASP A 1 430 ? 26.609 -10.453 19.297 1 40.62 430 ASP A O 1
ATOM 3461 N N . SER A 1 431 ? 24.906 -9.508 19.688 1 38.25 431 SER A N 1
ATOM 3462 C CA . SER A 1 431 ? 24.766 -10.547 20.688 1 38.25 431 SER A CA 1
ATOM 3463 C C . SER A 1 431 ? 24.219 -11.836 20.094 1 38.25 431 SER A C 1
ATOM 3465 O O . SER A 1 431 ? 23.297 -11.805 19.281 1 38.25 431 SER A O 1
ATOM 3467 N N . GLU A 1 432 ? 24.953 -12.883 20.047 1 38.81 432 GLU A N 1
ATOM 3468 C CA . GLU A 1 432 ? 24.719 -14.289 19.734 1 38.81 432 GLU A CA 1
ATOM 3469 C C . GLU A 1 432 ? 23.422 -14.789 20.359 1 38.81 432 GLU A C 1
ATOM 3471 O O . GLU A 1 432 ? 23.438 -15.336 21.469 1 38.81 432 GLU A O 1
ATOM 3476 N N . ASP A 1 433 ? 22.391 -14.094 20.5 1 40.03 433 ASP A N 1
ATOM 3477 C CA . ASP A 1 433 ? 21.281 -14.766 21.156 1 40.03 433 ASP A CA 1
ATOM 3478 C C . ASP A 1 433 ? 20.875 -16.031 20.391 1 40.03 433 ASP A C 1
ATOM 3480 O O . ASP A 1 433 ? 20.891 -16.047 19.156 1 40.03 433 ASP A O 1
ATOM 3484 N N . ASP A 1 434 ? 20.859 -17.188 21.062 1 39.41 434 ASP A N 1
ATOM 3485 C CA . ASP A 1 434 ? 20.469 -18.562 20.734 1 39.41 434 ASP A CA 1
ATOM 3486 C C . ASP A 1 434 ? 19.078 -18.594 20.094 1 39.41 434 ASP A C 1
ATOM 3488 O O . ASP A 1 434 ? 18.094 -18.172 20.703 1 39.41 434 ASP A O 1
ATOM 3492 N N . LEU A 1 435 ? 18.969 -18.5 18.906 1 41.25 435 LEU A N 1
ATOM 3493 C CA . LEU A 1 435 ? 17.766 -18.641 18.078 1 41.25 435 LEU A CA 1
ATOM 3494 C C . LEU A 1 435 ? 17.047 -19.938 18.406 1 41.25 435 LEU A C 1
ATOM 3496 O O . LEU A 1 435 ? 17.344 -20.984 17.828 1 41.25 435 LEU A O 1
ATOM 3500 N N . SER A 1 436 ? 16.641 -20.266 19.672 1 37.53 436 SER A N 1
ATOM 3501 C CA . SER A 1 436 ? 15.828 -21.469 19.906 1 37.53 436 SER A CA 1
ATOM 3502 C C . SER A 1 436 ? 14.539 -21.406 19.094 1 37.53 436 SER A C 1
ATOM 3504 O O . SER A 1 436 ? 13.852 -20.391 19.078 1 37.53 436 SER A O 1
ATOM 3506 N N . SER A 1 437 ? 14.398 -22.125 18.156 1 38.78 437 SER A N 1
ATOM 3507 C CA . SER A 1 437 ? 13.203 -22.344 17.344 1 38.78 437 SER A CA 1
ATOM 3508 C C . SER A 1 437 ? 11.961 -22.484 18.219 1 38.78 437 SER A C 1
ATOM 3510 O O . SER A 1 437 ? 11.984 -23.188 19.219 1 38.78 437 SER A O 1
ATOM 3512 N N . PRO A 1 438 ? 11.008 -21.641 18.219 1 36.16 438 PRO A N 1
ATOM 3513 C CA . PRO A 1 438 ? 9.836 -21.781 19.078 1 36.16 438 PRO A CA 1
ATOM 3514 C C . PRO A 1 438 ? 9.211 -23.172 19.016 1 36.16 438 PRO A C 1
ATOM 3516 O O . PRO A 1 438 ? 9.047 -23.734 17.938 1 36.16 438 PRO A O 1
ATOM 3519 N N . THR A 1 439 ? 9.391 -24.016 20.062 1 32.72 439 THR A N 1
ATOM 3520 C CA . THR A 1 439 ? 8.664 -25.266 20.266 1 32.72 439 THR A CA 1
ATOM 3521 C C . THR A 1 439 ? 7.16 -25.016 20.375 1 32.72 439 THR A C 1
ATOM 3523 O O . THR A 1 439 ? 6.734 -24.094 21.062 1 32.72 439 THR A O 1
ATOM 3526 N N . PRO A 1 440 ? 6.391 -25.562 19.5 1 34.34 440 PRO A N 1
ATOM 3527 C CA . PRO A 1 440 ? 4.938 -25.391 19.578 1 34.34 440 PRO A CA 1
ATOM 3528 C C . PRO A 1 440 ? 4.402 -25.594 21 1 34.34 440 PRO A C 1
ATOM 3530 O O . PRO A 1 440 ? 4.965 -26.391 21.766 1 34.34 440 PRO A O 1
ATOM 3533 N N . PRO A 1 441 ? 3.775 -24.641 21.641 1 28.62 441 PRO A N 1
ATOM 3534 C CA . PRO A 1 441 ? 3.293 -24.953 22.984 1 28.62 441 PRO A CA 1
ATOM 3535 C C . PRO A 1 441 ? 2.48 -26.234 23.047 1 28.62 441 PRO A C 1
ATOM 3537 O O . PRO A 1 441 ? 1.867 -26.641 22.062 1 28.62 441 PRO A O 1
ATOM 3540 N N . ALA A 1 442 ? 2.75 -27.156 24.078 1 24.48 442 ALA A N 1
ATOM 3541 C CA . ALA A 1 442 ? 2.104 -28.406 24.469 1 24.48 442 ALA A CA 1
ATOM 3542 C C . ALA A 1 442 ? 0.596 -28.219 24.609 1 24.48 442 ALA A C 1
ATOM 3544 O O . ALA A 1 442 ? 0.114 -27.109 24.812 1 24.48 442 ALA A O 1
ATOM 3545 N N . ARG A 1 443 ? -0.096 -29.375 24.812 1 25.81 443 ARG A N 1
ATOM 3546 C CA . ARG A 1 443 ? -1.457 -29.906 24.844 1 25.81 443 ARG A CA 1
ATOM 3547 C C . ARG A 1 443 ? -2.24 -29.328 26.016 1 25.81 443 ARG A C 1
ATOM 3549 O O . ARG A 1 443 ? -1.839 -29.469 27.172 1 25.81 443 ARG A O 1
ATOM 3556 N N . ILE A 1 444 ? -2.891 -28.125 26.047 1 22.75 444 ILE A N 1
ATOM 3557 C CA . ILE A 1 444 ? -3.76 -27.906 27.203 1 22.75 444 ILE A CA 1
ATOM 3558 C C . ILE A 1 444 ? -4.684 -29.109 27.375 1 22.75 444 ILE A C 1
ATOM 3560 O O . ILE A 1 444 ? -5.383 -29.5 26.453 1 22.75 444 ILE A O 1
ATOM 3564 N N . SER A 1 445 ? -4.43 -29.859 28.453 1 18.61 445 SER A N 1
ATOM 3565 C CA . SER A 1 445 ? -5.109 -31.047 28.984 1 18.61 445 SER A CA 1
ATOM 3566 C C . SER A 1 445 ? -6.617 -30.828 29.047 1 18.61 445 SER A C 1
ATOM 3568 O O . SER A 1 445 ? -7.383 -31.594 28.453 1 18.61 445 SER A O 1
ATOM 3570 N N . LYS A 1 446 ? -7.18 -31.094 30.391 1 21.42 446 LYS A N 1
ATOM 3571 C CA . LYS A 1 446 ? -8.164 -32.031 30.922 1 21.42 446 LYS A CA 1
ATOM 3572 C C . LYS A 1 446 ? -9.555 -31.406 30.953 1 21.42 446 LYS A C 1
ATOM 3574 O O . LYS A 1 446 ? -10.023 -31 32.031 1 21.42 446 LYS A O 1
ATOM 3579 N N . ARG A 1 447 ? -10.164 -30.531 30.203 1 19.94 447 ARG A N 1
ATOM 3580 C CA . ARG A 1 447 ? -11.383 -30.031 30.844 1 19.94 447 ARG A CA 1
ATOM 3581 C C . ARG A 1 447 ? -12.336 -31.188 31.156 1 19.94 447 ARG A C 1
ATOM 3583 O O . ARG A 1 447 ? -12.492 -32.125 30.375 1 19.94 447 ARG A O 1
ATOM 3590 N N . GLY A 1 448 ? -12.664 -31.438 32.5 1 18.86 448 GLY A N 1
ATOM 3591 C CA . GLY A 1 448 ? -13.562 -32.281 33.281 1 18.86 448 GLY A CA 1
ATOM 3592 C C . GLY A 1 448 ? -14.984 -32.281 32.75 1 18.86 448 GLY A C 1
ATOM 3593 O O . GLY A 1 448 ? -15.383 -31.344 32.031 1 18.86 448 GLY A O 1
ATOM 3594 N N . SER A 1 449 ? -15.664 -33.438 32.656 1 18.86 449 SER A N 1
ATOM 3595 C CA . SER A 1 449 ? -16.906 -34.062 32.188 1 18.86 449 SER A CA 1
ATOM 3596 C C . SER A 1 449 ? -18.109 -33.469 32.938 1 18.86 449 SER A C 1
ATOM 3598 O O . SER A 1 449 ? -19.219 -34.031 32.844 1 18.86 449 SER A O 1
ATOM 3600 N N . ASP A 1 450 ? -18.031 -32.219 33.5 1 18.48 450 ASP A N 1
ATOM 3601 C CA . ASP A 1 450 ? -19.156 -32.156 34.438 1 18.48 450 ASP A CA 1
ATOM 3602 C C . ASP A 1 450 ? -20.484 -32.438 33.75 1 18.48 450 ASP A C 1
ATOM 3604 O O . ASP A 1 450 ? -20.609 -32.25 32.531 1 18.48 450 ASP A O 1
ATOM 3608 N N . ASP A 1 451 ? -21.453 -33.125 34.438 1 18.95 451 ASP A N 1
ATOM 3609 C CA . ASP A 1 451 ? -22.734 -33.812 34.469 1 18.95 451 ASP A CA 1
ATOM 3610 C C . ASP A 1 451 ? -23.875 -32.844 34.125 1 18.95 451 ASP A C 1
ATOM 3612 O O . ASP A 1 451 ? -24.25 -32 34.938 1 18.95 451 ASP A O 1
ATOM 3616 N N . VAL A 1 452 ? -23.703 -32.125 33.031 1 18.55 452 VAL A N 1
ATOM 3617 C CA . VAL A 1 452 ? -24.797 -31.188 32.781 1 18.55 452 VAL A CA 1
ATOM 3618 C C . VAL A 1 452 ? -26.125 -31.938 32.781 1 18.55 452 VAL A C 1
ATOM 3620 O O . VAL A 1 452 ? -26.281 -32.906 32.031 1 18.55 452 VAL A O 1
ATOM 3623 N N . GLU A 1 453 ? -26.719 -31.891 33.875 1 17.67 453 GLU A N 1
ATOM 3624 C CA . GLU A 1 453 ? -28.094 -32.312 34.188 1 17.67 453 GLU A CA 1
ATOM 3625 C C . GLU A 1 453 ? -29.078 -31.734 33.156 1 17.67 453 GLU A C 1
ATOM 3627 O O . GLU A 1 453 ? -28.859 -30.641 32.625 1 17.67 453 GLU A O 1
ATOM 3632 N N . GLU A 1 454 ? -30.031 -32.562 32.781 1 17.48 454 GLU A N 1
ATOM 3633 C CA . GLU A 1 454 ? -31.031 -32.781 31.75 1 17.48 454 GLU A CA 1
ATOM 3634 C C . GLU A 1 454 ? -32.094 -31.672 31.75 1 17.48 454 GLU A C 1
ATOM 3636 O O . GLU A 1 454 ? -32.969 -31.656 30.891 1 17.48 454 GLU A O 1
ATOM 3641 N N . THR A 1 455 ? -31.812 -30.531 32.5 1 17.78 455 THR A N 1
ATOM 3642 C CA . THR A 1 455 ? -33.188 -30.203 32.844 1 17.78 455 THR A CA 1
ATOM 3643 C C . THR A 1 455 ? -34 -29.828 31.609 1 17.78 455 THR A C 1
ATOM 3645 O O . THR A 1 455 ? -33.438 -29.25 30.672 1 17.78 455 THR A O 1
ATOM 3648 N N . PRO A 1 456 ? -35.344 -30.031 31.594 1 18.31 456 PRO A N 1
ATOM 3649 C CA . PRO A 1 456 ? -36.469 -30.266 30.672 1 18.31 456 PRO A CA 1
ATOM 3650 C C . PRO A 1 456 ? -36.938 -29 29.984 1 18.31 456 PRO A C 1
ATOM 3652 O O . PRO A 1 456 ? -37.312 -28.031 30.641 1 18.31 456 PRO A O 1
ATOM 3655 N N . SER A 1 457 ? -36.094 -28.547 29.062 1 16.55 457 SER A N 1
ATOM 3656 C CA . SER A 1 457 ? -36.469 -27.25 28.484 1 16.55 457 SER A CA 1
ATOM 3657 C C . SER A 1 457 ? -37.875 -27.281 27.922 1 16.55 457 SER A C 1
ATOM 3659 O O . SER A 1 457 ? -38.281 -28.25 27.266 1 16.55 457 SER A O 1
ATOM 3661 N N . LYS A 1 458 ? -38.719 -26.344 28.453 1 17.28 458 LYS A N 1
ATOM 3662 C CA . LYS A 1 458 ? -40.125 -26.031 28.234 1 17.28 458 LYS A CA 1
ATOM 3663 C C . LYS A 1 458 ? -40.406 -25.641 26.781 1 17.28 458 LYS A C 1
ATOM 3665 O O . LYS A 1 458 ? -39.594 -24.984 26.156 1 17.28 458 LYS A O 1
ATOM 3670 N N . ARG A 1 459 ? -41.469 -26.062 26.125 1 16.5 459 ARG A N 1
ATOM 3671 C CA . ARG A 1 459 ? -42.156 -26.281 24.875 1 16.5 459 ARG A CA 1
ATOM 3672 C C . ARG A 1 459 ? -42.656 -24.969 24.281 1 16.5 459 ARG A C 1
ATOM 3674 O O . ARG A 1 459 ? -43.375 -24.953 23.281 1 16.5 459 ARG A O 1
ATOM 3681 N N . ASN A 1 460 ? -42.062 -23.812 24.672 1 15.09 460 ASN A N 1
ATOM 3682 C CA . ASN A 1 460 ? -43.156 -22.859 24.391 1 15.09 460 ASN A CA 1
ATOM 3683 C C . ASN A 1 460 ? -43.344 -22.672 22.891 1 15.09 460 ASN A C 1
ATOM 3685 O O . ASN A 1 460 ? -42.375 -22.453 22.156 1 15.09 460 ASN A O 1
ATOM 3689 N N . ARG A 1 461 ? -44.562 -22.953 22.312 1 16.25 461 ARG A N 1
ATOM 3690 C CA . ARG A 1 461 ? -45.219 -23.078 21.031 1 16.25 461 ARG A CA 1
ATOM 3691 C C . ARG A 1 461 ? -45.406 -21.703 20.375 1 16.25 461 ARG A C 1
ATOM 3693 O O . ARG A 1 461 ? -45.969 -21.609 19.281 1 16.25 461 ARG A O 1
ATOM 3700 N N . THR A 1 462 ? -44.875 -20.594 20.875 1 15.72 462 THR A N 1
ATOM 3701 C CA . THR A 1 462 ? -45.844 -19.578 20.5 1 15.72 462 THR A CA 1
ATOM 3702 C C . THR A 1 462 ? -45.844 -19.375 18.984 1 15.72 462 THR A C 1
ATOM 3704 O O . THR A 1 462 ? -44.812 -19.5 18.312 1 15.72 462 THR A O 1
ATOM 3707 N N . SER A 1 463 ? -47.062 -19.062 18.375 1 15.93 463 SER A N 1
ATOM 3708 C CA . SER A 1 463 ? -47.906 -19.094 17.172 1 15.93 463 SER A CA 1
ATOM 3709 C C . SER A 1 463 ? -47.5 -18 16.188 1 15.93 463 SER A C 1
ATOM 3711 O O . SER A 1 463 ? -47.406 -18.25 14.984 1 15.93 463 SER A O 1
ATOM 3713 N N . GLU A 1 464 ? -47.531 -16.641 16.5 1 16.14 464 GLU A N 1
ATOM 3714 C CA . GLU A 1 464 ? -48.531 -15.867 15.75 1 16.14 464 GLU A CA 1
ATOM 3715 C C . GLU A 1 464 ? -47.969 -15.422 14.398 1 16.14 464 GLU A C 1
ATOM 3717 O O . GLU A 1 464 ? -46.75 -15.383 14.203 1 16.14 464 GLU A O 1
ATOM 3722 N N . TYR A 1 465 ? -48.844 -14.773 13.523 1 16.05 465 TYR A N 1
ATOM 3723 C CA . TYR A 1 465 ? -49.406 -14.656 12.188 1 16.05 465 TYR A CA 1
ATOM 3724 C C . TYR A 1 465 ? -48.625 -13.688 11.328 1 16.05 465 TYR A C 1
ATOM 3726 O O . TYR A 1 465 ? -48.188 -14.031 10.227 1 16.05 465 TYR A O 1
ATOM 3734 N N . ASN A 1 466 ? -49 -12.359 11.297 1 15.38 466 ASN A N 1
ATOM 3735 C CA . ASN A 1 466 ? -49.75 -11.805 10.164 1 15.38 466 ASN A CA 1
ATOM 3736 C C . ASN A 1 466 ? -48.812 -11.039 9.219 1 15.38 466 ASN A C 1
ATOM 3738 O O . ASN A 1 466 ? -48.875 -11.242 8 1 15.38 466 ASN A O 1
ATOM 3742 N N . GLY A 1 467 ? -48.312 -9.82 9.617 1 15.87 467 GLY A N 1
ATOM 3743 C CA . GLY A 1 467 ? -48.75 -8.656 8.867 1 15.87 467 GLY A CA 1
ATOM 3744 C C . GLY A 1 467 ? -47.969 -8.422 7.605 1 15.87 467 GLY A C 1
ATOM 3745 O O . GLY A 1 467 ? -46.875 -8.984 7.438 1 15.87 467 GLY A O 1
ATOM 3746 N N . THR A 1 468 ? -48.344 -7.398 6.809 1 16.47 468 THR A N 1
ATOM 3747 C CA . THR A 1 468 ? -48.719 -6.938 5.473 1 16.47 468 THR A CA 1
ATOM 3748 C C . THR A 1 468 ? -47.469 -6.465 4.715 1 16.47 468 THR A C 1
ATOM 3750 O O . THR A 1 468 ? -46.406 -6.305 5.305 1 16.47 468 THR A O 1
ATOM 3753 N N . HIS A 1 469 ? -47.531 -5.25 4.102 1 16.73 469 HIS A N 1
ATOM 3754 C CA . HIS A 1 469 ? -47.594 -4.734 2.738 1 16.73 469 HIS A CA 1
ATOM 3755 C C . HIS A 1 469 ? -46.281 -4.012 2.361 1 16.73 469 HIS A C 1
ATOM 3757 O O . HIS A 1 469 ? -46.219 -3.352 1.321 1 16.73 469 HIS A O 1
ATOM 3763 N N . LEU A 1 470 ? -45.125 -4.309 2.939 1 15.69 470 LEU A N 1
ATOM 3764 C CA . LEU A 1 470 ? -44.25 -3.162 2.771 1 15.69 470 LEU A CA 1
ATOM 3765 C C . LEU A 1 470 ? -44 -2.865 1.292 1 15.69 470 LEU A C 1
ATOM 3767 O O . LEU A 1 470 ? -43.781 -3.781 0.499 1 15.69 470 LEU A O 1
ATOM 3771 N N . SER A 1 471 ? -44.156 -1.534 0.977 1 16.38 471 SER A N 1
ATOM 3772 C CA . SER A 1 471 ? -44.25 -0.625 -0.163 1 16.38 471 SER A CA 1
ATOM 3773 C C . SER A 1 471 ? -42.938 -0.65 -0.972 1 16.38 471 SER A C 1
ATOM 3775 O O . SER A 1 471 ? -41.875 -0.996 -0.447 1 16.38 471 SER A O 1
ATOM 3777 N N . GLN A 1 472 ? -42.969 -0.383 -2.311 1 16.56 472 GLN A N 1
ATOM 3778 C CA . GLN A 1 472 ? -42.406 -0.44 -3.656 1 16.56 472 GLN A CA 1
ATOM 3779 C C . GLN A 1 472 ? -41.312 0.583 -3.828 1 16.56 472 GLN A C 1
ATOM 3781 O O . GLN A 1 472 ? -41.531 1.67 -4.363 1 16.56 472 GLN A O 1
ATOM 3786 N N . ALA A 1 473 ? -40.5 1.007 -2.762 1 16.42 473 ALA A N 1
ATOM 3787 C CA . ALA A 1 473 ? -39.875 2.26 -3.15 1 16.42 473 ALA A CA 1
ATOM 3788 C C . ALA A 1 473 ? -39.094 2.096 -4.457 1 16.42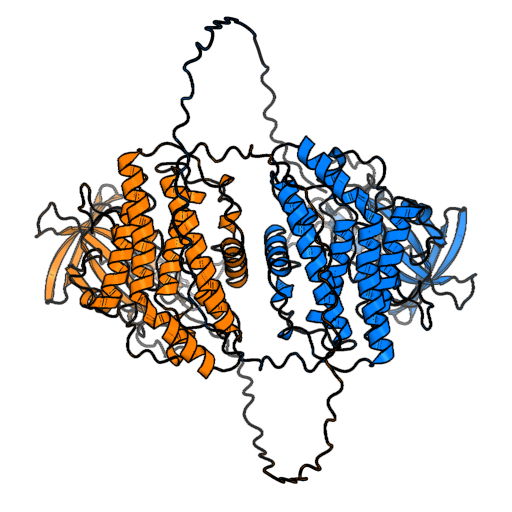 473 ALA A C 1
ATOM 3790 O O . ALA A 1 473 ? -38.656 0.995 -4.789 1 16.42 473 ALA A O 1
ATOM 3791 N N . VAL A 1 474 ? -38.844 3.34 -5.16 1 17.3 474 VAL A N 1
ATOM 3792 C CA . VAL A 1 474 ? -38.594 4.074 -6.391 1 17.3 474 VAL A CA 1
ATOM 3793 C C . VAL A 1 474 ? -37.094 3.934 -6.754 1 17.3 474 VAL A C 1
ATOM 3795 O O . VAL A 1 474 ? -36.219 4.027 -5.887 1 17.3 474 VAL A O 1
ATOM 3798 N N . ASP A 1 475 ? -36.656 3.477 -7.934 1 17.66 475 ASP A N 1
ATOM 3799 C CA . ASP A 1 475 ? -35.531 3.121 -8.797 1 17.66 475 ASP A CA 1
ATOM 3800 C C . ASP A 1 475 ? -34.625 4.332 -9.062 1 17.66 475 ASP A C 1
ATOM 3802 O O . ASP A 1 475 ? -33.656 4.242 -9.828 1 17.66 475 ASP A O 1
ATOM 3806 N N . GLU A 1 476 ? -34.812 5.633 -8.625 1 17.73 476 GLU A N 1
ATOM 3807 C CA . GLU A 1 476 ? -34.375 6.676 -9.547 1 17.73 476 GLU A CA 1
ATOM 3808 C C . GLU A 1 476 ? -32.844 6.637 -9.727 1 17.73 476 GLU A C 1
ATOM 3810 O O . GLU A 1 476 ? -32.125 6.332 -8.781 1 17.73 476 GLU A O 1
ATOM 3815 N N . ASP A 1 477 ? -32.25 6.781 -11.039 1 18.95 477 ASP A N 1
ATOM 3816 C CA . ASP A 1 477 ? -31.125 6.863 -11.961 1 18.95 477 ASP A CA 1
ATOM 3817 C C . ASP A 1 477 ? -30.234 8.055 -11.625 1 18.95 477 ASP A C 1
ATOM 3819 O O . ASP A 1 477 ? -29.312 8.383 -12.391 1 18.95 477 ASP A O 1
ATOM 3823 N N . ASN A 1 478 ? -30.281 8.844 -10.562 1 17.78 478 ASN A N 1
ATOM 3824 C CA . ASN A 1 478 ? -29.734 10.188 -10.742 1 17.78 478 ASN A CA 1
ATOM 3825 C C . ASN A 1 478 ? -28.25 10.156 -11.102 1 17.78 478 ASN A C 1
ATOM 3827 O O . ASN A 1 478 ? -27.469 9.492 -10.422 1 17.78 478 ASN A O 1
ATOM 3831 N N . GLU A 1 479 ? -27.781 10.781 -12.398 1 19.55 479 GLU A N 1
ATOM 3832 C CA . GLU A 1 479 ? -26.719 11.367 -13.203 1 19.55 479 GLU A CA 1
ATOM 3833 C C . GLU A 1 479 ? -25.922 12.391 -12.406 1 19.55 479 GLU A C 1
ATOM 3835 O O . GLU A 1 479 ? -25.094 13.117 -12.961 1 19.55 479 GLU A O 1
ATOM 3840 N N . THR A 1 480 ? -25.859 12.57 -11.172 1 18.31 480 THR A N 1
ATOM 3841 C CA . THR A 1 480 ? -25.406 13.883 -10.742 1 18.31 480 THR A CA 1
ATOM 3842 C C . THR A 1 480 ? -24.047 14.203 -11.367 1 18.31 480 THR A C 1
ATOM 3844 O O . THR A 1 480 ? -23.141 13.375 -11.359 1 18.31 480 THR A O 1
ATOM 3847 N N . LEU A 1 481 ? -23.984 15.469 -12.242 1 18.02 481 LEU A N 1
ATOM 3848 C CA . LEU A 1 481 ? -23.25 16.469 -13.008 1 18.02 481 LEU A CA 1
ATOM 3849 C C . LEU A 1 481 ? -21.922 16.812 -12.344 1 18.02 481 LEU A C 1
ATOM 3851 O O . LEU A 1 481 ? -20.859 16.719 -12.977 1 18.02 481 LEU A O 1
ATOM 3855 N N . ASP A 1 482 ? -21.875 18.375 -12.148 1 17.8 482 ASP A N 1
ATOM 3856 C CA . ASP A 1 482 ? -21.25 19.672 -12.398 1 17.8 482 ASP A CA 1
ATOM 3857 C C . ASP A 1 482 ? -20.266 20.016 -11.289 1 17.8 482 ASP A C 1
ATOM 3859 O O . ASP A 1 482 ? -19.266 20.719 -11.531 1 17.8 482 ASP A O 1
ATOM 3863 N N . ASP A 1 483 ? -20.562 20.344 -9.992 1 18.88 483 ASP A N 1
ATOM 3864 C CA . ASP A 1 483 ? -19.625 21.25 -9.336 1 18.88 483 ASP A CA 1
ATOM 3865 C C . ASP A 1 483 ? -18.328 20.531 -8.969 1 18.88 483 ASP A C 1
ATOM 3867 O O . ASP A 1 483 ? -18.359 19.391 -8.492 1 18.88 483 ASP A O 1
ATOM 3871 N N . MET B 1 1 ? -1.119 -0.333 -38.625 1 87.5 1 MET B N 1
ATOM 3872 C CA . MET B 1 1 ? -1.506 1.004 -38.188 1 87.5 1 MET B CA 1
ATOM 3873 C C . MET B 1 1 ? -1.679 1.941 -39.375 1 87.5 1 MET B C 1
ATOM 3875 O O . MET B 1 1 ? -0.806 2.018 -40.219 1 87.5 1 MET B O 1
ATOM 3879 N N . ILE B 1 2 ? -2.836 2.514 -39.469 1 86.94 2 ILE B N 1
ATOM 3880 C CA . ILE B 1 2 ? -3.141 3.416 -40.562 1 86.94 2 ILE B CA 1
ATOM 3881 C C . ILE B 1 2 ? -3.609 4.762 -40.031 1 86.94 2 ILE B C 1
ATOM 3883 O O . ILE B 1 2 ? -4.418 4.816 -39.094 1 86.94 2 ILE B O 1
ATOM 3887 N N . THR B 1 3 ? -2.895 5.699 -40.469 1 87.12 3 THR B N 1
ATOM 3888 C CA . THR B 1 3 ? -3.365 7.055 -40.219 1 87.12 3 THR B CA 1
ATOM 3889 C C . THR B 1 3 ? -3.914 7.684 -41.5 1 87.12 3 THR B C 1
ATOM 3891 O O . THR B 1 3 ? -4.125 6.988 -42.5 1 87.12 3 THR B O 1
ATOM 3894 N N . GLU B 1 4 ? -4.207 8.969 -41.469 1 82.75 4 GLU B N 1
ATOM 3895 C CA . GLU B 1 4 ? -4.801 9.648 -42.625 1 82.75 4 GLU B CA 1
ATOM 3896 C C . GLU B 1 4 ? -3.887 9.562 -43.844 1 82.75 4 GLU B C 1
ATOM 3898 O O . GLU B 1 4 ? -4.359 9.422 -44.969 1 82.75 4 GLU B O 1
ATOM 3903 N N . HIS B 1 5 ? -2.598 9.57 -43.656 1 88.88 5 HIS B N 1
ATOM 3904 C CA . HIS B 1 5 ? -1.721 9.656 -44.812 1 88.88 5 HIS B CA 1
ATOM 3905 C C . HIS B 1 5 ? -0.646 8.578 -44.781 1 88.88 5 HIS B C 1
ATOM 3907 O O . HIS B 1 5 ? 0.099 8.398 -45.75 1 88.88 5 HIS B O 1
ATOM 3913 N N . GLN B 1 6 ? -0.607 7.891 -43.562 1 91.81 6 GLN B N 1
ATOM 3914 C CA . GLN B 1 6 ? 0.506 6.957 -43.406 1 91.81 6 GLN B CA 1
ATOM 3915 C C . GLN B 1 6 ? 0.018 5.59 -42.938 1 91.81 6 GLN B C 1
ATOM 3917 O O . GLN B 1 6 ? -1.049 5.477 -42.344 1 91.81 6 GLN B O 1
ATOM 3922 N N . VAL B 1 7 ? 0.767 4.617 -43.375 1 91.62 7 VAL B N 1
ATOM 3923 C CA . VAL B 1 7 ? 0.486 3.256 -42.938 1 91.62 7 VAL B CA 1
ATOM 3924 C C . VAL B 1 7 ? 1.791 2.555 -42.562 1 91.62 7 VAL B C 1
ATOM 3926 O O . VAL B 1 7 ? 2.844 2.848 -43.125 1 91.62 7 VAL B O 1
ATOM 3929 N N . ARG B 1 8 ? 1.748 1.788 -41.5 1 90.25 8 ARG B N 1
ATOM 3930 C CA . ARG B 1 8 ? 2.875 0.916 -41.188 1 90.25 8 ARG B CA 1
ATOM 3931 C C . ARG B 1 8 ? 2.396 -0.448 -40.719 1 90.25 8 ARG B C 1
ATOM 3933 O O . ARG B 1 8 ? 1.282 -0.575 -40.219 1 90.25 8 ARG B O 1
ATOM 3940 N N . LEU B 1 9 ? 3.244 -1.391 -40.906 1 86.62 9 LEU B N 1
ATOM 3941 C CA . LEU B 1 9 ? 2.977 -2.752 -40.438 1 86.62 9 LEU B CA 1
ATOM 3942 C C . LEU B 1 9 ? 3.646 -3.021 -39.094 1 86.62 9 LEU B C 1
ATOM 3944 O O . LEU B 1 9 ? 4.805 -2.65 -38.906 1 86.62 9 LEU B O 1
ATOM 3948 N N . LEU B 1 10 ? 2.781 -3.496 -38.188 1 86.81 10 LEU B N 1
ATOM 3949 C CA . LEU B 1 10 ? 3.305 -3.941 -36.906 1 86.81 10 LEU B CA 1
ATOM 3950 C C . LEU B 1 10 ? 3.166 -5.453 -36.75 1 86.81 10 LEU B C 1
ATOM 3952 O O . LEU B 1 10 ? 2.113 -6.02 -37.062 1 86.81 10 LEU B O 1
ATOM 3956 N N . HIS B 1 11 ? 4.254 -6.09 -36.438 1 83.56 11 HIS B N 1
ATOM 3957 C CA . HIS B 1 11 ? 4.242 -7.516 -36.125 1 83.56 11 HIS B CA 1
ATOM 3958 C C . HIS B 1 11 ? 4.633 -7.766 -34.688 1 83.56 11 HIS B C 1
ATOM 3960 O O . HIS B 1 11 ? 5.754 -7.449 -34.281 1 83.56 11 HIS B O 1
ATOM 3966 N N . PHE B 1 12 ? 3.604 -8.352 -33.969 1 84.56 12 PHE B N 1
ATOM 3967 C CA . PHE B 1 12 ? 3.859 -8.648 -32.562 1 84.56 12 PHE B CA 1
ATOM 3968 C C . PHE B 1 12 ? 4.301 -10.102 -32.375 1 84.56 12 PHE B C 1
ATOM 3970 O O . PHE B 1 12 ? 3.732 -11.008 -33 1 84.56 12 PHE B O 1
ATOM 3977 N N . ASP B 1 13 ? 5.371 -10.203 -31.703 1 83.44 13 ASP B N 1
ATOM 3978 C CA . ASP B 1 13 ? 5.777 -11.531 -31.25 1 83.44 13 ASP B CA 1
ATOM 3979 C C . ASP B 1 13 ? 6.082 -11.531 -29.766 1 83.44 13 ASP B C 1
ATOM 3981 O O . ASP B 1 13 ? 5.766 -10.578 -29.062 1 83.44 13 ASP B O 1
ATOM 3985 N N . ARG B 1 14 ? 6.598 -12.656 -29.266 1 86.75 14 ARG B N 1
ATOM 3986 C CA . ARG B 1 14 ? 6.746 -12.812 -27.812 1 86.75 14 ARG B CA 1
ATOM 3987 C C . ARG B 1 14 ? 7.969 -12.055 -27.312 1 86.75 14 ARG B C 1
ATOM 3989 O O . ARG B 1 14 ? 8.219 -12 -26.094 1 86.75 14 ARG B O 1
ATOM 3996 N N . SER B 1 15 ? 8.656 -11.352 -28.234 1 86.12 15 SER B N 1
ATOM 3997 C CA . SER B 1 15 ? 9.805 -10.539 -27.859 1 86.12 15 SER B CA 1
ATOM 3998 C C . SER B 1 15 ? 9.531 -9.055 -28.078 1 86.12 15 SER B C 1
ATOM 4000 O O . SER B 1 15 ? 10.406 -8.219 -27.844 1 86.12 15 SER B O 1
ATOM 4002 N N . GLY B 1 16 ? 8.328 -8.781 -28.562 1 85.31 16 GLY B N 1
ATOM 4003 C CA . GLY B 1 16 ? 7.988 -7.387 -28.797 1 85.31 16 GLY B CA 1
ATOM 4004 C C . GLY B 1 16 ? 7.352 -7.141 -30.156 1 85.31 16 GLY B C 1
ATOM 4005 O O . GLY B 1 16 ? 6.578 -7.965 -30.641 1 85.31 16 GLY B O 1
ATOM 4006 N N . VAL B 1 17 ? 7.586 -5.871 -30.656 1 86.06 17 VAL B N 1
ATOM 4007 C CA . VAL B 1 17 ? 6.934 -5.48 -31.891 1 86.06 17 VAL B CA 1
ATOM 4008 C C . VAL B 1 17 ? 7.984 -5.031 -32.906 1 86.06 17 VAL B C 1
ATOM 4010 O O . VAL B 1 17 ? 8.961 -4.375 -32.562 1 86.06 17 VAL B O 1
ATOM 4013 N N . LYS B 1 18 ? 7.859 -5.586 -34.031 1 81.75 18 LYS B N 1
ATOM 4014 C CA . LYS B 1 18 ? 8.586 -5.078 -35.188 1 81.75 18 LYS B CA 1
ATOM 4015 C C . LYS B 1 18 ? 7.668 -4.262 -36.094 1 81.75 18 LYS B C 1
ATOM 4017 O O . LYS B 1 18 ? 6.496 -4.605 -36.281 1 81.75 18 LYS B O 1
ATOM 4022 N N . TYR B 1 19 ? 8.172 -3.152 -36.469 1 86.56 19 TYR B N 1
ATOM 4023 C CA . TYR B 1 19 ? 7.309 -2.32 -37.312 1 86.56 19 TYR B CA 1
ATOM 4024 C C . TYR B 1 19 ? 8.047 -1.839 -38.562 1 86.56 19 TYR B C 1
ATOM 4026 O O . TYR B 1 19 ? 9.266 -1.671 -38.531 1 86.56 19 TYR B O 1
ATOM 4034 N N . SER B 1 20 ? 7.328 -1.679 -39.594 1 84.75 20 SER B N 1
ATOM 4035 C CA . SER B 1 20 ? 7.855 -1.132 -40.844 1 84.75 20 SER B CA 1
ATOM 4036 C C . SER B 1 20 ? 7.941 0.389 -40.781 1 84.75 20 SER B C 1
ATOM 4038 O O . SER B 1 20 ? 7.324 1.02 -39.938 1 84.75 20 SER B O 1
ATOM 4040 N N . PRO B 1 21 ? 8.805 0.842 -41.625 1 86.75 21 PRO B N 1
ATOM 4041 C CA . PRO B 1 21 ? 8.719 2.299 -41.719 1 86.75 21 PRO B CA 1
ATOM 4042 C C . PRO B 1 21 ? 7.34 2.771 -42.188 1 86.75 21 PRO B C 1
ATOM 4044 O O . PRO B 1 21 ? 6.562 1.982 -42.719 1 86.75 21 PRO B O 1
ATOM 4047 N N . PHE B 1 22 ? 7.125 3.936 -41.969 1 91.69 22 PHE B N 1
ATOM 4048 C CA . PHE B 1 22 ? 5.875 4.516 -42.438 1 91.69 22 PHE B CA 1
ATOM 4049 C C . PHE B 1 22 ? 5.871 4.637 -43.938 1 91.69 22 PHE B C 1
ATOM 4051 O O . PHE B 1 22 ? 6.883 4.996 -44.562 1 91.69 22 PHE B O 1
ATOM 4058 N N . ILE B 1 23 ? 4.785 4.258 -44.469 1 90.75 23 ILE B N 1
ATOM 4059 C CA . ILE B 1 23 ? 4.555 4.379 -45.906 1 90.75 23 ILE B CA 1
ATOM 4060 C C . ILE B 1 23 ? 3.461 5.41 -46.188 1 90.75 23 ILE B C 1
ATOM 4062 O O . ILE B 1 23 ? 2.385 5.348 -45.562 1 90.75 23 ILE B O 1
ATOM 4066 N N . ASN B 1 24 ? 3.789 6.316 -47 1 92.69 24 ASN B N 1
ATOM 4067 C CA . ASN B 1 24 ? 2.764 7.285 -47.375 1 92.69 24 ASN B CA 1
ATOM 4068 C C . ASN B 1 24 ? 1.757 6.684 -48.344 1 92.69 24 ASN B C 1
ATOM 4070 O O . ASN B 1 24 ? 2.111 6.34 -49.469 1 92.69 24 ASN B O 1
ATOM 4074 N N . ILE B 1 25 ? 0.551 6.625 -47.969 1 90.5 25 ILE B N 1
ATOM 4075 C CA . ILE B 1 25 ? -0.508 5.934 -48.719 1 90.5 25 ILE B CA 1
ATOM 4076 C C . ILE B 1 25 ? -0.741 6.617 -50.062 1 90.5 25 ILE B C 1
ATOM 4078 O O . ILE B 1 25 ? -1.089 5.961 -51.031 1 90.5 25 ILE B O 1
ATOM 4082 N N . HIS B 1 26 ? -0.497 7.902 -50.156 1 89.75 26 HIS B N 1
ATOM 4083 C CA . HIS B 1 26 ? -0.777 8.664 -51.375 1 89.75 26 HIS B CA 1
ATOM 4084 C C . HIS B 1 26 ? 0.437 8.703 -52.281 1 89.75 26 HIS B C 1
ATOM 4086 O O . HIS B 1 26 ? 0.292 8.672 -53.5 1 89.75 26 HIS B O 1
ATOM 4092 N N . ARG B 1 27 ? 1.562 8.719 -51.75 1 91.81 27 ARG B N 1
ATOM 4093 C CA . ARG B 1 27 ? 2.791 8.812 -52.531 1 91.81 27 ARG B CA 1
ATOM 4094 C C . ARG B 1 27 ? 3.209 7.449 -53.062 1 91.81 27 ARG B C 1
ATOM 4096 O O . ARG B 1 27 ? 3.812 7.348 -54.125 1 91.81 27 ARG B O 1
ATOM 4103 N N . ASP B 1 28 ? 2.941 6.449 -52.312 1 91.81 28 ASP B N 1
ATOM 4104 C CA . ASP B 1 28 ? 3.307 5.094 -52.688 1 91.81 28 ASP B CA 1
ATOM 4105 C C . ASP B 1 28 ? 2.098 4.164 -52.656 1 91.81 28 ASP B C 1
ATOM 4107 O O . ASP B 1 28 ? 2.076 3.197 -51.875 1 91.81 28 ASP B O 1
ATOM 4111 N N . PRO B 1 29 ? 1.164 4.348 -53.469 1 88.19 29 PRO B N 1
ATOM 4112 C CA . PRO B 1 29 ? -0.07 3.561 -53.438 1 88.19 29 PRO B CA 1
ATOM 4113 C C . PRO B 1 29 ? 0.159 2.084 -53.75 1 88.19 29 PRO B C 1
ATOM 4115 O O . PRO B 1 29 ? -0.57 1.221 -53.25 1 88.19 29 PRO B O 1
ATOM 4118 N N . PHE B 1 30 ? 1.207 1.803 -54.594 1 90 30 PHE B N 1
ATOM 4119 C CA . PHE B 1 30 ? 1.472 0.417 -54.969 1 90 30 PHE B CA 1
ATOM 4120 C C . PHE B 1 30 ? 1.909 -0.393 -53.75 1 90 30 PHE B C 1
ATOM 4122 O O . PHE B 1 30 ? 1.442 -1.516 -53.531 1 90 30 PHE B O 1
ATOM 4129 N N . THR B 1 31 ? 2.785 0.235 -53.031 1 90.56 31 THR B N 1
ATOM 4130 C CA . THR B 1 31 ? 3.238 -0.434 -51.812 1 90.56 31 THR B CA 1
ATOM 4131 C C . THR B 1 31 ? 2.078 -0.627 -50.844 1 90.56 31 THR B C 1
ATOM 4133 O O . THR B 1 31 ? 1.986 -1.662 -50.156 1 90.56 31 THR B O 1
ATOM 4136 N N . PHE B 1 32 ? 1.251 0.283 -50.719 1 90.12 32 PHE B N 1
ATOM 4137 C CA . PHE B 1 32 ? 0.094 0.211 -49.844 1 90.12 32 PHE B CA 1
ATOM 4138 C C . PHE B 1 32 ? -0.827 -0.934 -50.25 1 90.12 32 PHE B C 1
ATOM 4140 O O . PHE B 1 32 ? -1.254 -1.723 -49.406 1 90.12 32 PHE B O 1
ATOM 4147 N N . VAL B 1 33 ? -1.108 -1.004 -51.5 1 88.06 33 VAL B N 1
ATOM 4148 C CA . VAL B 1 33 ? -1.992 -2.053 -52 1 88.06 33 VAL B CA 1
ATOM 4149 C C . VAL B 1 33 ? -1.356 -3.42 -51.75 1 88.06 33 VAL B C 1
ATOM 4151 O O . VAL B 1 33 ? -2.041 -4.375 -51.375 1 88.06 33 VAL B O 1
ATOM 4154 N N . ARG B 1 34 ? -0.09 -3.514 -52 1 86.69 34 ARG B N 1
ATOM 4155 C CA . ARG B 1 34 ? 0.625 -4.758 -51.719 1 86.69 34 ARG B CA 1
ATOM 4156 C C . ARG B 1 34 ? 0.52 -5.16 -50.281 1 86.69 34 ARG B C 1
ATOM 4158 O O . ARG B 1 34 ? 0.379 -6.344 -49.938 1 86.69 34 ARG B O 1
ATOM 4165 N N . LEU B 1 35 ? 0.672 -4.242 -49.406 1 86.94 35 LEU B N 1
ATOM 4166 C CA . LEU B 1 35 ? 0.561 -4.492 -47.969 1 86.94 35 LEU B CA 1
ATOM 4167 C C . LEU B 1 35 ? -0.819 -5.035 -47.625 1 86.94 35 LEU B C 1
ATOM 4169 O O . LEU B 1 35 ? -0.935 -6.008 -46.875 1 86.94 35 LEU B O 1
ATOM 4173 N N . ILE B 1 36 ? -1.834 -4.445 -48.156 1 85.88 36 ILE B N 1
ATOM 4174 C CA . ILE B 1 36 ? -3.203 -4.859 -47.875 1 85.88 36 ILE B CA 1
ATOM 4175 C C . ILE B 1 36 ? -3.445 -6.266 -48.406 1 85.88 36 ILE B C 1
ATOM 4177 O O . ILE B 1 36 ? -4.086 -7.086 -47.75 1 85.88 36 ILE B O 1
ATOM 4181 N N . LEU B 1 37 ? -2.928 -6.516 -49.562 1 83.12 37 LEU B N 1
ATOM 4182 C CA . LEU B 1 37 ? -3.086 -7.84 -50.156 1 83.12 37 LEU B CA 1
ATOM 4183 C C . LEU B 1 37 ? -2.328 -8.891 -49.375 1 83.12 37 LEU B C 1
ATOM 4185 O O . LEU B 1 37 ? -2.807 -10.016 -49.188 1 83.12 37 LEU B O 1
ATOM 4189 N N . GLY B 1 38 ? -1.192 -8.492 -48.938 1 82.44 38 GLY B N 1
ATOM 4190 C CA . GLY B 1 38 ? -0.444 -9.398 -48.062 1 82.44 38 GLY B CA 1
ATOM 4191 C C . GLY B 1 38 ? -1.178 -9.742 -46.781 1 82.44 38 GLY B C 1
ATOM 4192 O O . GLY B 1 38 ? -1.243 -10.914 -46.406 1 82.44 38 GLY B O 1
ATOM 4193 N N . LEU B 1 39 ? -1.761 -8.781 -46.188 1 84.31 39 LEU B N 1
ATOM 4194 C CA . LEU B 1 39 ? -2.463 -8.961 -44.938 1 84.31 39 LEU B CA 1
ATOM 4195 C C . LEU B 1 39 ? -3.764 -9.727 -45.125 1 84.31 39 LEU B C 1
ATOM 4197 O O . LEU B 1 39 ? -4.297 -10.32 -44.188 1 84.31 39 LEU B O 1
ATOM 4201 N N . SER B 1 40 ? -4.215 -9.695 -46.406 1 82.75 40 SER B N 1
ATOM 4202 C CA . SER B 1 40 ? -5.477 -10.359 -46.719 1 82.75 40 SER B CA 1
ATOM 4203 C C . SER B 1 40 ? -5.242 -11.773 -47.25 1 82.75 40 SER B C 1
ATOM 4205 O O . SER B 1 40 ? -6.168 -12.414 -47.75 1 82.75 40 SER B O 1
ATOM 4207 N N . SER B 1 41 ? -4.039 -12.211 -47.156 1 81.62 41 SER B N 1
ATOM 4208 C CA . SER B 1 41 ? -3.715 -13.555 -47.656 1 81.62 41 SER B CA 1
ATOM 4209 C C . SER B 1 41 ? -4.492 -14.617 -46.875 1 81.62 41 SER B C 1
ATOM 4211 O O . SER B 1 41 ? -4.645 -14.523 -45.656 1 81.62 41 SER B O 1
ATOM 4213 N N . PRO B 1 42 ? -5.062 -15.609 -47.5 1 79.31 42 PRO B N 1
ATOM 4214 C CA . PRO B 1 42 ? -5.758 -16.688 -46.812 1 79.31 42 PRO B CA 1
ATOM 4215 C C . PRO B 1 42 ? -4.797 -17.703 -46.188 1 79.31 42 PRO B C 1
ATOM 4217 O O . PRO B 1 42 ? -5.211 -18.531 -45.344 1 79.31 42 PRO B O 1
ATOM 4220 N N . LYS B 1 43 ? -3.572 -17.625 -46.594 1 79.5 43 LYS B N 1
ATOM 4221 C CA . LYS B 1 43 ? -2.582 -18.547 -46.062 1 79.5 43 LYS B CA 1
ATOM 4222 C C . LYS B 1 43 ? -2.061 -18.047 -44.719 1 79.5 43 LYS B C 1
ATOM 4224 O O . LYS B 1 43 ? -1.366 -17.031 -44.656 1 79.5 43 LYS B O 1
ATOM 4229 N N . GLU B 1 44 ? -2.342 -18.875 -43.688 1 77.06 44 GLU B N 1
ATOM 4230 C CA . GLU B 1 44 ? -1.967 -18.516 -42.312 1 77.06 44 GLU B CA 1
ATOM 4231 C C . GLU B 1 44 ? -0.452 -18.406 -42.156 1 77.06 44 GLU B C 1
ATOM 4233 O O . GLU B 1 44 ? 0.048 -17.547 -41.438 1 77.06 44 GLU B O 1
ATOM 4238 N N . GLU B 1 45 ? 0.23 -19.156 -42.938 1 75.69 45 GLU B N 1
ATOM 4239 C CA . GLU B 1 45 ? 1.688 -19.156 -42.844 1 75.69 45 GLU B CA 1
ATOM 4240 C C . GLU B 1 45 ? 2.266 -17.844 -43.344 1 75.69 45 GLU B C 1
ATOM 4242 O O . GLU B 1 45 ? 3.248 -17.344 -42.781 1 75.69 45 GLU B O 1
ATOM 4247 N N . VAL B 1 46 ? 1.593 -17.359 -44.312 1 74.06 46 VAL B N 1
ATOM 4248 C CA . VAL B 1 46 ? 2.057 -16.125 -44.906 1 74.06 46 VAL B CA 1
ATOM 4249 C C . VAL B 1 46 ? 1.819 -14.961 -43.938 1 74.06 46 VAL B C 1
ATOM 4251 O O . VAL B 1 46 ? 2.611 -14.023 -43.906 1 74.06 46 VAL B O 1
ATOM 4254 N N . LEU B 1 47 ? 0.77 -15.219 -43.188 1 73.12 47 LEU B N 1
ATOM 4255 C CA . LEU B 1 47 ? 0.414 -14.172 -42.25 1 73.12 47 LEU B CA 1
ATOM 4256 C C . LEU B 1 47 ? 1.254 -14.281 -40.969 1 73.12 47 LEU B C 1
ATOM 4258 O O . LEU B 1 47 ? 1.262 -13.359 -40.156 1 73.12 47 LEU B O 1
ATOM 4262 N N . GLY B 1 48 ? 2.02 -15.32 -40.906 1 68.69 48 GLY B N 1
ATOM 4263 C CA . GLY B 1 48 ? 2.848 -15.523 -39.719 1 68.69 48 GLY B CA 1
ATOM 4264 C C . GLY B 1 48 ? 2.08 -16.078 -38.531 1 68.69 48 GLY B C 1
ATOM 4265 O O . GLY B 1 48 ? 2.512 -15.945 -37.406 1 68.69 48 GLY B O 1
ATOM 4266 N N . LEU B 1 49 ? 0.959 -16.641 -38.844 1 72.12 49 LEU B N 1
ATOM 4267 C CA . LEU B 1 49 ? 0.145 -17.203 -37.75 1 72.12 49 LEU B CA 1
ATOM 4268 C C . LEU B 1 49 ? 0.613 -18.609 -37.375 1 72.12 49 LEU B C 1
ATOM 4270 O O . LEU B 1 49 ? 1.314 -19.25 -38.156 1 72.12 49 LEU B O 1
ATOM 4274 N N . ASP B 1 50 ? 0.372 -18.984 -36.125 1 71.5 50 ASP B N 1
ATOM 4275 C CA . ASP B 1 50 ? 0.774 -20.297 -35.625 1 71.5 50 ASP B CA 1
ATOM 4276 C C . ASP B 1 50 ? 0.016 -21.422 -36.312 1 71.5 50 ASP B C 1
ATOM 4278 O O . ASP B 1 50 ? -1.213 -21.484 -36.25 1 71.5 50 ASP B O 1
ATOM 4282 N N . THR B 1 51 ? 0.763 -22.203 -37.062 1 77.31 51 THR B N 1
ATOM 4283 C CA . THR B 1 51 ? 0.126 -23.266 -37.812 1 77.31 51 THR B CA 1
ATOM 4284 C C . THR B 1 51 ? 0.337 -24.609 -37.125 1 77.31 51 THR B C 1
ATOM 4286 O O . THR B 1 51 ? 0.147 -25.672 -37.75 1 77.31 51 THR B O 1
ATOM 4289 N N . ASN B 1 52 ? 0.735 -24.562 -35.906 1 80.88 52 ASN B N 1
ATOM 4290 C CA . ASN B 1 52 ? 1.03 -25.781 -35.188 1 80.88 52 ASN B CA 1
ATOM 4291 C C . ASN B 1 52 ? -0.24 -26.578 -34.875 1 80.88 52 ASN B C 1
ATOM 4293 O O . ASN B 1 52 ? -0.2 -27.797 -34.75 1 80.88 52 ASN B O 1
ATOM 4297 N N . VAL B 1 53 ? -1.321 -25.875 -34.75 1 87.56 53 VAL B N 1
ATOM 4298 C CA . VAL B 1 53 ? -2.602 -26.547 -34.531 1 87.56 53 VAL B CA 1
ATOM 4299 C C . VAL B 1 53 ? -3.35 -26.641 -35.875 1 87.56 53 VAL B C 1
ATOM 4301 O O . VAL B 1 53 ? -3.568 -25.641 -36.531 1 87.56 53 VAL B O 1
ATOM 4304 N N . GLN B 1 54 ? -3.717 -27.781 -36.219 1 89.06 54 GLN B N 1
ATOM 4305 C CA . GLN B 1 54 ? -4.547 -27.984 -37.406 1 89.06 54 GLN B CA 1
ATOM 4306 C C . GLN B 1 54 ? -6.027 -27.969 -37.062 1 89.06 54 GLN B C 1
ATOM 4308 O O . GLN B 1 54 ? -6.535 -28.922 -36.438 1 89.06 54 GLN B O 1
ATOM 4313 N N . TRP B 1 55 ? -6.68 -27 -37.469 1 89.94 55 TRP B N 1
ATOM 4314 C CA . TRP B 1 55 ? -8.07 -26.797 -37.062 1 89.94 55 TRP B CA 1
ATOM 4315 C C . TRP B 1 55 ? -9.016 -27.391 -38.125 1 89.94 55 TRP B C 1
ATOM 4317 O O . TRP B 1 55 ? -8.758 -27.297 -39.312 1 89.94 55 TRP B O 1
ATOM 4327 N N . LYS B 1 56 ? -9.969 -28.047 -37.625 1 90.62 56 LYS B N 1
ATOM 4328 C CA . LYS B 1 56 ? -11.109 -28.391 -38.469 1 90.62 56 LYS B CA 1
ATOM 4329 C C . LYS B 1 56 ? -12.195 -27.328 -38.375 1 90.62 56 LYS B C 1
ATOM 4331 O O . LYS B 1 56 ? -12.711 -27.031 -37.312 1 90.62 56 LYS B O 1
ATOM 4336 N N . ILE B 1 57 ? -12.461 -26.688 -39.469 1 87.94 57 ILE B N 1
ATOM 4337 C CA . ILE B 1 57 ? -13.422 -25.594 -39.5 1 87.94 57 ILE B CA 1
ATOM 4338 C C . ILE B 1 57 ? -14.695 -26.047 -40.219 1 87.94 57 ILE B C 1
ATOM 4340 O O . ILE B 1 57 ? -14.641 -26.594 -41.344 1 87.94 57 ILE B O 1
ATOM 4344 N N . GLU B 1 58 ? -15.789 -25.953 -39.5 1 87.81 58 GLU B N 1
ATOM 4345 C CA . GLU B 1 58 ? -17.109 -26.219 -40.062 1 87.81 58 GLU B CA 1
ATOM 4346 C C . GLU B 1 58 ? -18 -24.984 -39.969 1 87.81 58 GLU B C 1
ATOM 4348 O O . GLU B 1 58 ? -18.234 -24.453 -38.875 1 87.81 58 GLU B O 1
ATOM 4353 N N . ARG B 1 59 ? -18.547 -24.5 -41.094 1 89.19 59 ARG B N 1
ATOM 4354 C CA . ARG B 1 59 ? -19.438 -23.344 -41.188 1 89.19 59 ARG B CA 1
ATOM 4355 C C . ARG B 1 59 ? -18.781 -22.109 -40.562 1 89.19 59 ARG B C 1
ATOM 4357 O O . ARG B 1 59 ? -19.391 -21.422 -39.75 1 89.19 59 ARG B O 1
ATOM 4364 N N . GLY B 1 60 ? -17.469 -22.094 -40.688 1 81.19 60 GLY B N 1
ATOM 4365 C CA . GLY B 1 60 ? -16.75 -20.891 -40.25 1 81.19 60 GLY B CA 1
ATOM 4366 C C . GLY B 1 60 ? -16.312 -20.953 -38.812 1 81.19 60 GLY B C 1
ATOM 4367 O O . GLY B 1 60 ? -15.727 -19.984 -38.281 1 81.19 60 GLY B O 1
ATOM 4368 N N . ARG B 1 61 ? -16.625 -22.047 -38.156 1 86.81 61 ARG B N 1
ATOM 4369 C CA . ARG B 1 61 ? -16.25 -22.141 -36.75 1 86.81 61 ARG B CA 1
ATOM 4370 C C . ARG B 1 61 ? -15.289 -23.312 -36.531 1 86.81 61 ARG B C 1
ATOM 4372 O O . ARG B 1 61 ? -15.414 -24.359 -37.156 1 86.81 61 ARG B O 1
ATOM 4379 N N . LYS B 1 62 ? -14.289 -23.047 -35.719 1 87.81 62 LYS B N 1
ATOM 4380 C CA . LYS B 1 62 ? -13.398 -24.125 -35.281 1 87.81 62 LYS B CA 1
ATOM 4381 C C . LYS B 1 62 ? -14.156 -25.188 -34.469 1 87.81 62 LYS B C 1
ATOM 4383 O O . LYS B 1 62 ? -14.859 -24.859 -33.531 1 87.81 62 LYS B O 1
ATOM 4388 N N . VAL B 1 63 ? -14.086 -26.391 -34.906 1 90.75 63 VAL B N 1
ATOM 4389 C CA . VAL B 1 63 ? -14.836 -27.453 -34.25 1 90.75 63 VAL B CA 1
ATOM 4390 C C . VAL B 1 63 ? -13.875 -28.391 -33.5 1 90.75 63 VAL B C 1
ATOM 4392 O O . VAL B 1 63 ? -14.227 -28.984 -32.5 1 90.75 63 VAL B O 1
ATOM 4395 N N . SER B 1 64 ? -12.758 -28.641 -34.156 1 91.25 64 SER B N 1
ATOM 4396 C CA . SER B 1 64 ? -11.75 -29.484 -33.531 1 91.25 64 SER B CA 1
ATOM 4397 C C . SER B 1 64 ? -10.344 -29.109 -33.969 1 91.25 64 SER B C 1
ATOM 4399 O O . SER B 1 64 ? -10.18 -28.406 -34.969 1 91.25 64 SER B O 1
ATOM 4401 N N . GLY B 1 65 ? -9.359 -29.484 -33.156 1 92.69 65 GLY B N 1
ATOM 4402 C CA . GLY B 1 65 ? -7.965 -29.203 -33.469 1 92.69 65 GLY B CA 1
ATOM 4403 C C . GLY B 1 65 ? -7.043 -30.375 -33.219 1 92.69 65 GLY B C 1
ATOM 4404 O O . GLY B 1 65 ? -7.32 -31.203 -32.344 1 92.69 65 GLY B O 1
ATOM 4405 N N . THR B 1 66 ? -6.062 -30.453 -34.031 1 93.56 66 THR B N 1
ATOM 4406 C CA . THR B 1 66 ? -5.066 -31.516 -33.906 1 93.56 66 THR B CA 1
ATOM 4407 C C . THR B 1 66 ? -3.658 -30.922 -33.844 1 93.56 66 THR B C 1
ATOM 4409 O O . THR B 1 66 ? -3.348 -29.969 -34.562 1 93.56 66 THR B O 1
ATOM 4412 N N . ILE B 1 67 ? -2.832 -31.484 -32.938 1 92.88 67 ILE B N 1
ATOM 4413 C CA . ILE B 1 67 ? -1.436 -31.0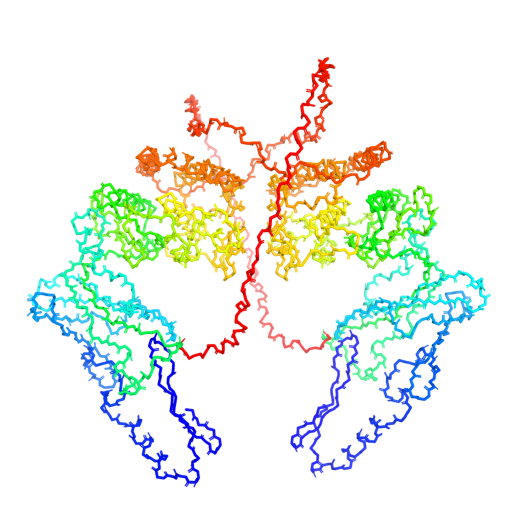78 -32.844 1 92.88 67 ILE B CA 1
ATOM 4414 C C . ILE B 1 67 ? -0.523 -32.25 -33.125 1 92.88 67 ILE B C 1
ATOM 4416 O O . ILE B 1 67 ? -0.662 -33.312 -32.5 1 92.88 67 ILE B O 1
ATOM 4420 N N . LYS B 1 68 ? 0.375 -32.031 -34.031 1 90.62 68 LYS B N 1
ATOM 4421 C CA . LYS B 1 68 ? 1.396 -33.031 -34.344 1 90.62 68 LYS B CA 1
ATOM 4422 C C . LYS B 1 68 ? 2.779 -32.562 -33.906 1 90.62 68 LYS B C 1
ATOM 4424 O O . LYS B 1 68 ? 3.123 -31.375 -34.094 1 90.62 68 LYS B O 1
ATOM 4429 N N . MET B 1 69 ? 3.445 -33.469 -33.219 1 88.44 69 MET B N 1
ATOM 4430 C CA . MET B 1 69 ? 4.793 -33.062 -32.812 1 88.44 69 MET B CA 1
ATOM 4431 C C . MET B 1 69 ? 5.734 -34.281 -32.812 1 88.44 69 MET B C 1
ATOM 4433 O O . MET B 1 69 ? 5.285 -35.406 -32.844 1 88.44 69 MET B O 1
ATOM 4437 N N . VAL B 1 70 ? 6.984 -33.938 -32.938 1 88.06 70 VAL B N 1
ATOM 4438 C CA . VAL B 1 70 ? 8.047 -34.938 -32.812 1 88.06 70 VAL B CA 1
ATOM 4439 C C . VAL B 1 70 ? 8.672 -34.844 -31.438 1 88.06 70 VAL B C 1
ATOM 4441 O O . VAL B 1 70 ? 9.18 -33.781 -31.047 1 88.06 70 VAL B O 1
ATOM 4444 N N . ASP B 1 71 ? 8.555 -35.875 -30.719 1 82.31 71 ASP B N 1
ATOM 4445 C CA . ASP B 1 71 ? 9 -35.812 -29.328 1 82.31 71 ASP B CA 1
ATOM 4446 C C . ASP B 1 71 ? 10.516 -35.969 -29.25 1 82.31 71 ASP B C 1
ATOM 4448 O O . ASP B 1 71 ? 11.203 -36 -30.266 1 82.31 71 ASP B O 1
ATOM 4452 N N . SER B 1 72 ? 11.055 -35.875 -28.047 1 79.69 72 SER B N 1
ATOM 4453 C CA . SER B 1 72 ? 12.492 -35.906 -27.812 1 79.69 72 SER B CA 1
ATOM 4454 C C . SER B 1 72 ? 13.125 -37.188 -28.328 1 79.69 72 SER B C 1
ATOM 4456 O O . SER B 1 72 ? 14.312 -37.219 -28.656 1 79.69 72 SER B O 1
ATOM 4458 N N . ASN B 1 73 ? 12.359 -38.281 -28.422 1 82.75 73 ASN B N 1
ATOM 4459 C CA . ASN B 1 73 ? 12.852 -39.562 -28.953 1 82.75 73 ASN B CA 1
ATOM 4460 C C . ASN B 1 73 ? 12.695 -39.625 -30.469 1 82.75 73 ASN B C 1
ATOM 4462 O O . ASN B 1 73 ? 12.852 -40.688 -31.062 1 82.75 73 ASN B O 1
ATOM 4466 N N . GLN B 1 74 ? 12.266 -38.562 -31.062 1 86 74 GLN B N 1
ATOM 4467 C CA . GLN B 1 74 ? 12.109 -38.438 -32.5 1 86 74 GLN B CA 1
ATOM 4468 C C . GLN B 1 74 ? 10.914 -39.25 -33 1 86 74 GLN B C 1
ATOM 4470 O O . GLN B 1 74 ? 10.922 -39.75 -34.125 1 86 74 GLN B O 1
ATOM 4475 N N . GLU B 1 75 ? 10.086 -39.469 -32.094 1 87.31 75 GLU B N 1
ATOM 4476 C CA . GLU B 1 75 ? 8.836 -40.125 -32.469 1 87.31 75 GLU B CA 1
ATOM 4477 C C . GLU B 1 75 ? 7.73 -39.125 -32.75 1 87.31 75 GLU B C 1
ATOM 4479 O O . GLU B 1 75 ? 7.613 -38.125 -32.062 1 87.31 75 GLU B O 1
ATOM 4484 N N . SER B 1 76 ? 7.051 -39.438 -33.781 1 89.44 76 SER B N 1
ATOM 4485 C CA . SER B 1 76 ? 5.93 -38.562 -34.125 1 89.44 76 SER B CA 1
ATOM 4486 C C . SER B 1 76 ? 4.691 -38.906 -33.312 1 89.44 76 SER B C 1
ATOM 4488 O O . SER B 1 76 ? 4.254 -40.062 -33.281 1 89.44 76 SER B O 1
ATOM 4490 N N . VAL B 1 77 ? 4.238 -37.969 -32.625 1 90.75 77 VAL B N 1
ATOM 4491 C CA . VAL B 1 77 ? 3.035 -38.156 -31.812 1 90.75 77 VAL B CA 1
ATOM 4492 C C . VAL B 1 77 ? 1.969 -37.156 -32.219 1 90.75 77 VAL B C 1
ATOM 4494 O O . VAL B 1 77 ? 2.287 -36 -32.562 1 90.75 77 VAL B O 1
ATOM 4497 N N . THR B 1 78 ? 0.707 -37.594 -32.188 1 92.69 78 THR B N 1
ATOM 4498 C CA . THR B 1 78 ? -0.419 -36.75 -32.594 1 92.69 78 THR B CA 1
ATOM 4499 C C . THR B 1 78 ? -1.43 -36.656 -31.453 1 92.69 78 THR B C 1
ATOM 4501 O O . THR B 1 78 ? -1.804 -37.656 -30.844 1 92.69 78 THR B O 1
ATOM 4504 N N . PHE B 1 79 ? -1.839 -35.438 -31.203 1 94 79 PHE B N 1
ATOM 4505 C CA . PHE B 1 79 ? -2.803 -35.156 -30.141 1 94 79 PHE B CA 1
ATOM 4506 C C . PHE B 1 79 ? -4.062 -34.531 -30.688 1 94 79 PHE B C 1
ATOM 4508 O O . PHE B 1 79 ? -3.988 -33.656 -31.547 1 94 79 PHE B O 1
ATOM 4515 N N . ASP B 1 80 ? -5.176 -35 -30.203 1 93.94 80 ASP B N 1
ATOM 4516 C CA . ASP B 1 80 ? -6.453 -34.375 -30.516 1 93.94 80 ASP B CA 1
ATOM 4517 C C . ASP B 1 80 ? -6.918 -33.469 -29.359 1 93.94 80 ASP B C 1
ATOM 4519 O O . ASP B 1 80 ? -7.09 -33.938 -28.234 1 93.94 80 ASP B O 1
ATOM 4523 N N . LEU B 1 81 ? -7.125 -32.219 -29.688 1 93.69 81 LEU B N 1
ATOM 4524 C CA . LEU B 1 81 ? -7.578 -31.297 -28.656 1 93.69 81 LEU B CA 1
ATOM 4525 C C . LEU B 1 81 ? -8.992 -31.641 -28.203 1 93.69 81 LEU B C 1
ATOM 4527 O O . LEU B 1 81 ? -9.844 -32.031 -29 1 93.69 81 LEU B O 1
ATOM 4531 N N . ILE B 1 82 ? -9.211 -31.562 -26.938 1 90.38 82 ILE B N 1
ATOM 4532 C CA . ILE B 1 82 ? -10.516 -31.859 -26.359 1 90.38 82 ILE B CA 1
ATOM 4533 C C . ILE B 1 82 ? -11.453 -30.672 -26.562 1 90.38 82 ILE B C 1
ATOM 4535 O O . ILE B 1 82 ? -12.656 -30.859 -26.766 1 90.38 82 ILE B O 1
ATOM 4539 N N . ASP B 1 83 ? -10.938 -29.469 -26.453 1 89.56 83 ASP B N 1
ATOM 4540 C CA . ASP B 1 83 ? -11.688 -28.234 -26.625 1 89.56 83 ASP B CA 1
ATOM 4541 C C . ASP B 1 83 ? -10.953 -27.266 -27.562 1 89.56 83 ASP B C 1
ATOM 4543 O O . ASP B 1 83 ? -9.734 -27.344 -27.703 1 89.56 83 ASP B O 1
ATOM 4547 N N . VAL B 1 84 ? -11.75 -26.484 -28.203 1 90.44 84 VAL B N 1
ATOM 4548 C CA . VAL B 1 84 ? -11.156 -25.547 -29.141 1 90.44 84 VAL B CA 1
ATOM 4549 C C . VAL B 1 84 ? -10.516 -24.391 -28.375 1 90.44 84 VAL B C 1
ATOM 4551 O O . VAL B 1 84 ? -9.648 -23.688 -28.906 1 90.44 84 VAL B O 1
ATOM 4554 N N . HIS B 1 85 ? -10.906 -24.234 -27.141 1 90.75 85 HIS B N 1
ATOM 4555 C CA . HIS B 1 85 ? -10.32 -23.172 -26.312 1 90.75 85 HIS B CA 1
ATOM 4556 C C . HIS B 1 85 ? -9.289 -23.75 -25.359 1 90.75 85 HIS B C 1
ATOM 4558 O O . HIS B 1 85 ? -9.477 -24.828 -24.797 1 90.75 85 HIS B O 1
ATOM 4564 N N . PRO B 1 86 ? -8.25 -22.953 -25.219 1 90.06 86 PRO B N 1
ATOM 4565 C CA . PRO B 1 86 ? -7.254 -23.406 -24.234 1 90.06 86 PRO B CA 1
ATOM 4566 C C . PRO B 1 86 ? -7.766 -23.312 -22.797 1 90.06 86 PRO B C 1
ATOM 4568 O O . PRO B 1 86 ? -8.641 -22.5 -22.5 1 90.06 86 PRO B O 1
ATOM 4571 N N . VAL B 1 87 ? -7.246 -24.156 -22.016 1 84.94 87 VAL B N 1
ATOM 4572 C CA . VAL B 1 87 ? -7.633 -24.172 -20.609 1 84.94 87 VAL B CA 1
ATOM 4573 C C . VAL B 1 87 ? -6.977 -23 -19.891 1 84.94 87 VAL B C 1
ATOM 4575 O O . VAL B 1 87 ? -7.484 -22.531 -18.859 1 84.94 87 VAL B O 1
ATOM 4578 N N . PHE B 1 88 ? -5.898 -22.625 -20.312 1 84.25 88 PHE B N 1
ATOM 4579 C CA . PHE B 1 88 ? -5.172 -21.484 -19.766 1 84.25 88 PHE B CA 1
ATOM 4580 C C . PHE B 1 88 ? -4.465 -20.719 -20.859 1 84.25 88 PHE B C 1
ATOM 4582 O O . PHE B 1 88 ? -3.936 -21.312 -21.812 1 84.25 88 PHE B O 1
ATOM 4589 N N . HIS B 1 89 ? -4.539 -19.453 -20.75 1 86.75 89 HIS B N 1
ATOM 4590 C CA . HIS B 1 89 ? -3.852 -18.578 -21.688 1 86.75 89 HIS B CA 1
ATOM 4591 C C . HIS B 1 89 ? -3.414 -17.281 -21.016 1 86.75 89 HIS B C 1
ATOM 4593 O O . HIS B 1 89 ? -4.242 -16.547 -20.469 1 86.75 89 HIS B O 1
ATOM 4599 N N . ARG B 1 90 ? -2.18 -17.016 -20.969 1 81.38 90 ARG B N 1
ATOM 4600 C CA . ARG B 1 90 ? -1.659 -15.75 -20.469 1 81.38 90 ARG B CA 1
ATOM 4601 C C . ARG B 1 90 ? -1.571 -14.711 -21.578 1 81.38 90 ARG B C 1
ATOM 4603 O O . ARG B 1 90 ? -0.676 -14.773 -22.422 1 81.38 90 ARG B O 1
ATOM 4610 N N . ALA B 1 91 ? -2.387 -13.703 -21.453 1 77.69 91 ALA B N 1
ATOM 4611 C CA . ALA B 1 91 ? -2.43 -12.648 -22.469 1 77.69 91 ALA B CA 1
ATOM 4612 C C . ALA B 1 91 ? -1.388 -11.57 -22.188 1 77.69 91 ALA B C 1
ATOM 4614 O O . ALA B 1 91 ? -1.452 -10.891 -21.156 1 77.69 91 ALA B O 1
ATOM 4615 N N . ALA B 1 92 ? -0.296 -11.609 -22.844 1 77 92 ALA B N 1
ATOM 4616 C CA . ALA B 1 92 ? 0.728 -10.57 -22.75 1 77 92 ALA B CA 1
ATOM 4617 C C . ALA B 1 92 ? 1.376 -10.312 -24.094 1 77 92 ALA B C 1
ATOM 4619 O O . ALA B 1 92 ? 1.491 -11.219 -24.922 1 77 92 ALA B O 1
ATOM 4620 N N . LEU B 1 93 ? 1.749 -9.094 -24.344 1 77.94 93 LEU B N 1
ATOM 4621 C CA . LEU B 1 93 ? 2.41 -8.758 -25.594 1 77.94 93 LEU B CA 1
ATOM 4622 C C . LEU B 1 93 ? 3.822 -9.328 -25.641 1 77.94 93 LEU B C 1
ATOM 4624 O O . LEU B 1 93 ? 4.234 -9.891 -26.656 1 77.94 93 LEU B O 1
ATOM 4628 N N . ARG B 1 94 ? 4.512 -9.117 -24.578 1 82.94 94 ARG B N 1
ATOM 4629 C CA . ARG B 1 94 ? 5.848 -9.68 -24.422 1 82.94 94 ARG B CA 1
ATOM 4630 C C . ARG B 1 94 ? 5.898 -10.648 -23.25 1 82.94 94 ARG B C 1
ATOM 4632 O O . ARG B 1 94 ? 5.285 -10.398 -22.203 1 82.94 94 ARG B O 1
ATOM 4639 N N . GLY B 1 95 ? 6.492 -11.812 -23.562 1 82.62 95 GLY B N 1
ATOM 4640 C CA . GLY B 1 95 ? 6.629 -12.758 -22.453 1 82.62 95 GLY B CA 1
ATOM 4641 C C . GLY B 1 95 ? 6.523 -14.203 -22.891 1 82.62 95 GLY B C 1
ATOM 4642 O O . GLY B 1 95 ? 6.754 -14.523 -24.062 1 82.62 95 GLY B O 1
ATOM 4643 N N . ARG B 1 96 ? 6.172 -15.008 -21.922 1 83.25 96 ARG B N 1
ATOM 4644 C CA . ARG B 1 96 ? 6.172 -16.453 -22.156 1 83.25 96 ARG B CA 1
ATOM 4645 C C . ARG B 1 96 ? 4.93 -16.875 -22.938 1 83.25 96 ARG B C 1
ATOM 4647 O O . ARG B 1 96 ? 4.945 -17.891 -23.641 1 83.25 96 ARG B O 1
ATOM 4654 N N . GLY B 1 97 ? 3.904 -16.125 -22.828 1 84.75 97 GLY B N 1
ATOM 4655 C CA . GLY B 1 97 ? 2.682 -16.469 -23.547 1 84.75 97 GLY B CA 1
ATOM 4656 C C . GLY B 1 97 ? 2.215 -17.891 -23.281 1 84.75 97 GLY B C 1
ATOM 4657 O O . GLY B 1 97 ? 1.79 -18.594 -24.203 1 84.75 97 GLY B O 1
ATOM 4658 N N . THR B 1 98 ? 2.289 -18.297 -22.047 1 87.62 98 THR B N 1
ATOM 4659 C CA . THR B 1 98 ? 1.96 -19.672 -21.703 1 87.62 98 THR B CA 1
ATOM 4660 C C . THR B 1 98 ? 0.523 -20 -22.094 1 87.62 98 THR B C 1
ATOM 4662 O O . THR B 1 98 ? -0.401 -19.25 -21.766 1 87.62 98 THR B O 1
ATOM 4665 N N . THR B 1 99 ? 0.392 -21.125 -22.891 1 90.25 99 THR B N 1
ATOM 4666 C CA . THR B 1 99 ? -0.909 -21.641 -23.297 1 90.25 99 THR B CA 1
ATOM 4667 C C . THR B 1 99 ? -1.008 -23.141 -23 1 90.25 99 THR B C 1
ATOM 4669 O O . THR B 1 99 ? -0.088 -23.891 -23.297 1 90.25 99 THR B O 1
ATOM 4672 N N . CYS B 1 100 ? -2.098 -23.516 -22.406 1 91.56 100 CYS B N 1
ATOM 4673 C CA . CYS B 1 100 ? -2.297 -24.922 -22.062 1 91.56 100 CYS B CA 1
ATOM 4674 C C . CYS B 1 100 ? -3.559 -25.469 -22.719 1 91.56 100 CYS B C 1
ATOM 4676 O O . CYS B 1 100 ? -4.59 -24.797 -22.75 1 91.56 100 CYS B O 1
ATOM 4678 N N . TRP B 1 101 ? -3.404 -26.75 -23.25 1 92.56 101 TRP B N 1
ATOM 4679 C CA . TRP B 1 101 ? -4.508 -27.422 -23.922 1 92.56 101 TRP B CA 1
ATOM 4680 C C . TRP B 1 101 ? -4.766 -28.797 -23.297 1 92.56 101 TRP B C 1
ATOM 4682 O O . TRP B 1 101 ? -3.824 -29.531 -22.984 1 92.56 101 TRP B O 1
ATOM 4692 N N . HIS B 1 102 ? -6.02 -29.047 -23.141 1 92.19 102 HIS B N 1
ATOM 4693 C CA . HIS B 1 102 ? -6.367 -30.438 -22.906 1 92.19 102 HIS B CA 1
ATOM 4694 C C . HIS B 1 102 ? -6.422 -31.234 -24.203 1 92.19 102 HIS B C 1
ATOM 4696 O O . HIS B 1 102 ? -6.969 -30.75 -25.203 1 92.19 102 HIS B O 1
ATOM 4702 N N . ALA B 1 103 ? -5.828 -32.375 -24.141 1 94.19 103 ALA B N 1
ATOM 4703 C CA . ALA B 1 103 ? -5.781 -33.188 -25.359 1 94.19 103 ALA B CA 1
ATOM 4704 C C . ALA B 1 103 ? -5.773 -34.688 -25.047 1 94.19 103 ALA B C 1
ATOM 4706 O O . ALA B 1 103 ? -5.746 -35.062 -23.875 1 94.19 103 ALA B O 1
ATOM 4707 N N . ARG B 1 104 ? -5.961 -35.438 -26.141 1 93.5 104 ARG B N 1
ATOM 4708 C CA . ARG B 1 104 ? -5.844 -36.875 -26.062 1 93.5 104 ARG B CA 1
ATOM 4709 C C . ARG B 1 104 ? -4.809 -37.406 -27.062 1 93.5 104 ARG B C 1
ATOM 4711 O O . ARG B 1 104 ? -4.723 -36.906 -28.188 1 93.5 104 ARG B O 1
ATOM 4718 N N . ASP B 1 105 ? -4.031 -38.312 -26.516 1 89.5 105 ASP B N 1
ATOM 4719 C CA . ASP B 1 105 ? -3.1 -38.969 -27.438 1 89.5 105 ASP B CA 1
ATOM 4720 C C . ASP B 1 105 ? -3.842 -39.875 -28.422 1 89.5 105 ASP B C 1
ATOM 4722 O O . ASP B 1 105 ? -4.492 -40.844 -28.016 1 89.5 105 ASP B O 1
ATOM 4726 N N . ARG B 1 106 ? -3.775 -39.562 -29.656 1 87.31 106 ARG B N 1
ATOM 4727 C CA . ARG B 1 106 ? -4.523 -40.281 -30.672 1 87.31 106 ARG B CA 1
ATOM 4728 C C . ARG B 1 106 ? -4.129 -41.75 -30.688 1 87.31 106 ARG B C 1
ATOM 4730 O O . ARG B 1 106 ? -4.973 -42.625 -30.922 1 87.31 106 ARG B O 1
ATOM 4737 N N . ASP B 1 107 ? -2.836 -42.031 -30.516 1 81.25 107 ASP B N 1
ATOM 4738 C CA . ASP B 1 107 ? -2.34 -43.406 -30.609 1 81.25 107 ASP B CA 1
ATOM 4739 C C . ASP B 1 107 ? -2.264 -44.062 -29.234 1 81.25 107 ASP B C 1
ATOM 4741 O O . ASP B 1 107 ? -1.875 -45.219 -29.109 1 81.25 107 ASP B O 1
ATOM 4745 N N . GLY B 1 108 ? -2.551 -43.312 -28.219 1 77.31 108 GLY B N 1
ATOM 4746 C CA . GLY B 1 108 ? -2.482 -43.844 -26.875 1 77.31 108 GLY B CA 1
ATOM 4747 C C . GLY B 1 108 ? -3.832 -44.281 -26.328 1 77.31 108 GLY B C 1
ATOM 4748 O O . GLY B 1 108 ? -4.758 -44.562 -27.094 1 77.31 108 GLY B O 1
ATOM 4749 N N . ASN B 1 109 ? -3.82 -44.625 -25.047 1 77.31 109 ASN B N 1
ATOM 4750 C CA . ASN B 1 109 ? -5.074 -44.938 -24.391 1 77.31 109 ASN B CA 1
ATOM 4751 C C . ASN B 1 109 ? -6.055 -43.781 -24.406 1 77.31 109 ASN B C 1
ATOM 4753 O O . ASN B 1 109 ? -5.75 -42.688 -23.906 1 77.31 109 ASN B O 1
ATOM 4757 N N . PRO B 1 110 ? -7.117 -44.062 -25.094 1 68.56 110 PRO B N 1
ATOM 4758 C CA . PRO B 1 110 ? -8.102 -43 -25.25 1 68.56 110 PRO B CA 1
ATOM 4759 C C . PRO B 1 110 ? -8.562 -42.406 -23.922 1 68.56 110 PRO B C 1
ATOM 4761 O O . PRO B 1 110 ? -9.055 -41.281 -23.891 1 68.56 110 PRO B O 1
ATOM 4764 N N . LEU B 1 111 ? -8.406 -43.125 -22.938 1 67.56 111 LEU B N 1
ATOM 4765 C CA . LEU B 1 111 ? -8.891 -42.656 -21.641 1 67.56 111 LEU B CA 1
ATOM 4766 C C . LEU B 1 111 ? -7.871 -41.75 -20.969 1 67.56 111 LEU B C 1
ATOM 4768 O O . LEU B 1 111 ? -8.211 -41 -20.031 1 67.56 111 LEU B O 1
ATOM 4772 N N . ASP B 1 112 ? -6.801 -41.75 -21.594 1 80.69 112 ASP B N 1
ATOM 4773 C CA . ASP B 1 112 ? -5.75 -40.969 -20.953 1 80.69 112 ASP B CA 1
ATOM 4774 C C . ASP B 1 112 ? -5.688 -39.562 -21.547 1 80.69 112 ASP B C 1
ATOM 4776 O O . ASP B 1 112 ? -5.383 -39.375 -22.719 1 80.69 112 ASP B O 1
ATOM 4780 N N . ALA B 1 113 ? -6.141 -38.625 -20.719 1 89.12 113 ALA B N 1
ATOM 4781 C CA . ALA B 1 113 ? -6.059 -37.25 -21.141 1 89.12 113 ALA B CA 1
ATOM 4782 C C . ALA B 1 113 ? -4.703 -36.625 -20.781 1 89.12 113 ALA B C 1
ATOM 4784 O O . ALA B 1 113 ? -4.039 -37.094 -19.859 1 89.12 113 ALA B O 1
ATOM 4785 N N . VAL B 1 114 ? -4.223 -35.719 -21.672 1 93.56 114 VAL B N 1
ATOM 4786 C CA . VAL B 1 114 ? -2.938 -35.062 -21.438 1 93.56 114 VAL B CA 1
ATOM 4787 C C . VAL B 1 114 ? -3.119 -33.562 -21.453 1 93.56 114 VAL B C 1
ATOM 4789 O O . VAL B 1 114 ? -4.168 -33.062 -21.859 1 93.56 114 VAL B O 1
ATOM 4792 N N . LEU B 1 115 ? -2.172 -32.906 -20.891 1 93.88 115 LEU B N 1
ATOM 4793 C CA . LEU B 1 115 ? -2.098 -31.453 -20.953 1 93.88 115 LEU B CA 1
ATOM 4794 C C . LEU B 1 115 ? -0.904 -31 -21.781 1 93.88 115 LEU B C 1
ATOM 4796 O O . LEU B 1 115 ? 0.236 -31.375 -21.484 1 93.88 115 LEU B O 1
ATOM 4800 N N . ILE B 1 116 ? -1.178 -30.25 -22.797 1 94.44 116 ILE B N 1
ATOM 4801 C CA . ILE B 1 116 ? -0.12 -29.672 -23.609 1 94.44 116 ILE B CA 1
ATOM 4802 C C . ILE B 1 116 ? 0.162 -28.25 -23.156 1 94.44 116 ILE B C 1
ATOM 4804 O O . ILE B 1 116 ? -0.745 -27.406 -23.109 1 94.44 116 ILE B O 1
ATOM 4808 N N . LYS B 1 117 ? 1.364 -27.938 -22.844 1 93.94 117 LYS B N 1
ATOM 4809 C CA . LYS B 1 117 ? 1.785 -26.609 -22.406 1 93.94 117 LYS B CA 1
ATOM 4810 C C . LYS B 1 117 ? 2.77 -26 -23.406 1 93.94 117 LYS B C 1
ATOM 4812 O O . LYS B 1 117 ? 3.848 -26.547 -23.641 1 93.94 117 LYS B O 1
ATOM 4817 N N . ASP B 1 118 ? 2.383 -24.922 -23.969 1 92.62 118 ASP B N 1
ATOM 4818 C CA . ASP B 1 118 ? 3.24 -24.141 -24.859 1 92.62 118 ASP B CA 1
ATOM 4819 C C . ASP B 1 118 ? 3.748 -22.891 -24.156 1 92.62 118 ASP B C 1
ATOM 4821 O O . ASP B 1 118 ? 2.977 -22.172 -23.5 1 92.62 118 ASP B O 1
ATOM 4825 N N . ALA B 1 119 ? 5.027 -22.672 -24.219 1 91.38 119 ALA B N 1
ATOM 4826 C CA . ALA B 1 119 ? 5.598 -21.484 -23.609 1 91.38 119 ALA B CA 1
ATOM 4827 C C . ALA B 1 119 ? 6.828 -21 -24.391 1 91.38 119 ALA B C 1
ATOM 4829 O O . ALA B 1 119 ? 7.605 -21.812 -24.891 1 91.38 119 ALA B O 1
ATOM 4830 N N . TRP B 1 120 ? 6.996 -19.672 -24.484 1 89.06 120 TRP B N 1
ATOM 4831 C CA . TRP B 1 120 ? 8.18 -19.078 -25.078 1 89.06 120 TRP B CA 1
ATOM 4832 C C . TRP B 1 120 ? 9.195 -18.688 -24.016 1 89.06 120 TRP B C 1
ATOM 4834 O O . TRP B 1 120 ? 9.078 -17.625 -23.391 1 89.06 120 TRP B O 1
ATOM 4844 N N . ARG B 1 121 ? 10.195 -19.484 -23.844 1 86.5 121 ARG B N 1
ATOM 4845 C CA . ARG B 1 121 ? 11.188 -19.234 -22.797 1 86.5 121 ARG B CA 1
ATOM 4846 C C . ARG B 1 121 ? 12.328 -18.375 -23.312 1 86.5 121 ARG B C 1
ATOM 4848 O O . ARG B 1 121 ? 12.609 -18.359 -24.516 1 86.5 121 ARG B O 1
ATOM 4855 N N . GLY B 1 122 ? 12.945 -17.703 -22.391 1 84.19 122 GLY B N 1
ATOM 4856 C CA . GLY B 1 122 ? 14.164 -17.016 -22.766 1 84.19 122 GLY B CA 1
ATOM 4857 C C . GLY B 1 122 ? 15.289 -17.969 -23.156 1 84.19 122 GLY B C 1
ATOM 4858 O O . GLY B 1 122 ? 15.43 -19.047 -22.578 1 84.19 122 GLY B O 1
ATOM 4859 N N . GLU B 1 123 ? 16.062 -17.484 -24.062 1 82.38 123 GLU B N 1
ATOM 4860 C CA . GLU B 1 123 ? 17.125 -18.328 -24.594 1 82.38 123 GLU B CA 1
ATOM 4861 C C . GLU B 1 123 ? 18.141 -18.656 -23.5 1 82.38 123 GLU B C 1
ATOM 4863 O O . GLU B 1 123 ? 18.703 -19.766 -23.469 1 82.38 123 GLU B O 1
ATOM 4868 N N . ASP B 1 124 ? 18.297 -17.734 -22.5 1 77 124 ASP B N 1
ATOM 4869 C CA . ASP B 1 124 ? 19.328 -17.891 -21.469 1 77 124 ASP B CA 1
ATOM 4870 C C . ASP B 1 124 ? 18.797 -18.625 -20.25 1 77 124 ASP B C 1
ATOM 4872 O O . ASP B 1 124 ? 19.531 -18.906 -19.312 1 77 124 ASP B O 1
ATOM 4876 N N . ARG B 1 125 ? 17.641 -19.078 -20.266 1 76 125 ARG B N 1
ATOM 4877 C CA . ARG B 1 125 ? 17.047 -19.719 -19.109 1 76 125 ARG B CA 1
ATOM 4878 C C . ARG B 1 125 ? 17.016 -21.234 -19.266 1 76 125 ARG B C 1
ATOM 4880 O O . ARG B 1 125 ? 16.922 -21.75 -20.375 1 76 125 ARG B O 1
ATOM 4887 N N . VAL B 1 126 ? 17.156 -21.859 -18.078 1 79 126 VAL B N 1
ATOM 4888 C CA . VAL B 1 126 ? 17 -23.312 -18.078 1 79 126 VAL B CA 1
ATOM 4889 C C . VAL B 1 126 ? 15.578 -23.672 -18.484 1 79 126 VAL B C 1
ATOM 4891 O O . VAL B 1 126 ? 14.617 -23.047 -18.047 1 79 126 VAL B O 1
ATOM 4894 N N . SER B 1 127 ? 15.508 -24.594 -19.375 1 85.94 127 SER B N 1
ATOM 4895 C CA . SER B 1 127 ? 14.203 -25 -19.891 1 85.94 127 SER B CA 1
ATOM 4896 C C . SER B 1 127 ? 13.422 -25.797 -18.859 1 85.94 127 SER B C 1
ATOM 4898 O O . SER B 1 127 ? 14.008 -26.562 -18.094 1 85.94 127 SER B O 1
ATOM 4900 N N . GLU B 1 128 ? 12.164 -25.625 -18.859 1 89.31 128 GLU B N 1
ATOM 4901 C CA . GLU B 1 128 ? 11.289 -26.344 -17.938 1 89.31 128 GLU B CA 1
ATOM 4902 C C . GLU B 1 128 ? 11.391 -27.844 -18.125 1 89.31 128 GLU B C 1
ATOM 4904 O O . GLU B 1 128 ? 11.273 -28.609 -17.156 1 89.31 128 GLU B O 1
ATOM 4909 N N . HIS B 1 129 ? 11.578 -28.281 -19.391 1 91.62 129 HIS B N 1
ATOM 4910 C CA . HIS B 1 129 ? 11.617 -29.719 -19.641 1 91.62 129 HIS B CA 1
ATOM 4911 C C . HIS B 1 129 ? 12.781 -30.375 -18.906 1 91.62 129 HIS B C 1
ATOM 4913 O O . HIS B 1 129 ? 12.68 -31.516 -18.469 1 91.62 129 HIS B O 1
ATOM 4919 N N . ALA B 1 130 ? 13.906 -29.625 -18.766 1 91.56 130 ALA B N 1
ATOM 4920 C CA . ALA B 1 130 ? 15.062 -30.156 -18.047 1 91.56 130 ALA B CA 1
ATOM 4921 C C . ALA B 1 130 ? 14.734 -30.406 -16.578 1 91.56 130 ALA B C 1
ATOM 4923 O O . ALA B 1 130 ? 15.125 -31.422 -16.016 1 91.56 130 ALA B O 1
ATOM 4924 N N . MET B 1 131 ? 13.992 -29.547 -16.016 1 91.75 131 MET B N 1
ATOM 4925 C CA . MET B 1 131 ? 13.578 -29.703 -14.625 1 91.75 131 MET B CA 1
ATOM 4926 C C . MET B 1 131 ? 12.57 -30.828 -14.484 1 91.75 131 MET B C 1
ATOM 4928 O O . MET B 1 131 ? 12.633 -31.609 -13.523 1 91.75 131 MET B O 1
ATOM 4932 N N . LEU B 1 132 ? 11.648 -30.891 -15.438 1 94.56 132 LEU B N 1
ATOM 4933 C CA . LEU B 1 132 ? 10.625 -31.938 -15.398 1 94.56 132 LEU B CA 1
ATOM 4934 C C . LEU B 1 132 ? 11.25 -33.312 -15.562 1 94.56 132 LEU B C 1
ATOM 4936 O O . LEU B 1 132 ? 10.766 -34.281 -14.984 1 94.56 132 LEU B O 1
ATOM 4940 N N . GLU B 1 133 ? 12.328 -33.344 -16.297 1 94.25 133 GLU B N 1
ATOM 4941 C CA . GLU B 1 133 ? 13.055 -34.625 -16.422 1 94.25 133 GLU B CA 1
ATOM 4942 C C . GLU B 1 133 ? 13.734 -35 -15.117 1 94.25 133 GLU B C 1
ATOM 4944 O O . GLU B 1 133 ? 13.742 -36.156 -14.727 1 94.25 133 GLU B O 1
ATOM 4949 N N . LYS B 1 134 ? 14.227 -34.031 -14.5 1 93.31 134 LYS B N 1
ATOM 4950 C CA . LYS B 1 134 ? 14.93 -34.25 -13.242 1 93.31 134 LYS B CA 1
ATOM 4951 C C . LYS B 1 134 ? 13.984 -34.75 -12.156 1 93.31 134 LYS B C 1
ATOM 4953 O O . LYS B 1 134 ? 14.375 -35.531 -11.289 1 93.31 134 LYS B O 1
ATOM 4958 N N . VAL B 1 135 ? 12.766 -34.281 -12.203 1 95.5 135 VAL B N 1
ATOM 4959 C CA . VAL B 1 135 ? 11.859 -34.594 -11.102 1 95.5 135 VAL B CA 1
ATOM 4960 C C . VAL B 1 135 ? 10.969 -35.781 -11.469 1 95.5 135 VAL B C 1
ATOM 4962 O O . VAL B 1 135 ? 10.016 -36.094 -10.758 1 95.5 135 VAL B O 1
ATOM 4965 N N . LYS B 1 136 ? 11.281 -36.438 -12.516 1 94.94 136 LYS B N 1
ATOM 4966 C CA . LYS B 1 136 ? 10.516 -37.594 -12.953 1 94.94 136 LYS B CA 1
ATOM 4967 C C . LYS B 1 136 ? 10.438 -38.656 -11.859 1 94.94 136 LYS B C 1
ATOM 4969 O O . LYS B 1 136 ? 11.438 -38.938 -11.18 1 94.94 136 LYS B O 1
ATOM 4974 N N . GLY B 1 137 ? 9.227 -39.156 -11.578 1 94.38 137 GLY B N 1
ATOM 4975 C CA . GLY B 1 137 ? 9.055 -40.25 -10.633 1 94.38 137 GLY B CA 1
ATOM 4976 C C . GLY B 1 137 ? 8.711 -39.781 -9.234 1 94.38 137 GLY B C 1
ATOM 4977 O O . GLY B 1 137 ? 8.32 -40.562 -8.375 1 94.38 137 GLY B O 1
ATOM 4978 N N . VAL B 1 138 ? 8.844 -38.5 -8.953 1 95.94 138 VAL B N 1
ATOM 4979 C CA . VAL B 1 138 ? 8.516 -37.969 -7.625 1 95.94 138 VAL B CA 1
ATOM 4980 C C . VAL B 1 138 ? 7.004 -37.969 -7.43 1 95.94 138 VAL B C 1
ATOM 4982 O O . VAL B 1 138 ? 6.273 -37.344 -8.211 1 95.94 138 VAL B O 1
ATOM 4985 N N . ASN B 1 139 ? 6.598 -38.625 -6.395 1 95.25 139 ASN B N 1
ATOM 4986 C CA . ASN B 1 139 ? 5.172 -38.719 -6.098 1 95.25 139 ASN B CA 1
ATOM 4987 C C . ASN B 1 139 ? 4.574 -37.344 -5.801 1 95.25 139 ASN B C 1
ATOM 4989 O O . ASN B 1 139 ? 5.145 -36.562 -5.031 1 95.25 139 ASN B O 1
ATOM 4993 N N . GLY B 1 140 ? 3.467 -37 -6.426 1 96.19 140 GLY B N 1
ATOM 4994 C CA . GLY B 1 140 ? 2.773 -35.75 -6.18 1 96.19 140 GLY B CA 1
ATOM 4995 C C . GLY B 1 140 ? 3.221 -34.656 -7.098 1 96.19 140 GLY B C 1
ATOM 4996 O O . GLY B 1 140 ? 2.82 -33.5 -6.922 1 96.19 140 GLY B O 1
ATOM 4997 N N . VAL B 1 141 ? 4.059 -34.938 -8.07 1 96.69 141 VAL B N 1
ATOM 4998 C CA . VAL B 1 141 ? 4.559 -33.969 -9.039 1 96.69 141 VAL B CA 1
ATOM 4999 C C . VAL B 1 141 ? 4.094 -34.375 -10.445 1 96.69 141 VAL B C 1
ATOM 5001 O O . VAL B 1 141 ? 4.012 -35.562 -10.766 1 96.69 141 VAL B O 1
ATOM 5004 N N . ALA B 1 142 ? 3.766 -33.375 -11.203 1 94.75 142 ALA B N 1
ATOM 5005 C CA . ALA B 1 142 ? 3.322 -33.625 -12.57 1 94.75 142 ALA B CA 1
ATOM 5006 C C . ALA B 1 142 ? 4.402 -34.344 -13.375 1 94.75 142 ALA B C 1
ATOM 5008 O O . ALA B 1 142 ? 5.586 -34.031 -13.273 1 94.75 142 ALA B O 1
ATOM 5009 N N . GLN B 1 143 ? 3.941 -35.312 -14.148 1 94.38 143 GLN B N 1
ATOM 5010 C CA . GLN B 1 143 ? 4.863 -36.094 -14.938 1 94.38 143 GLN B CA 1
ATOM 5011 C C . GLN B 1 143 ? 4.816 -35.719 -16.406 1 94.38 143 GLN B C 1
ATOM 5013 O O . GLN B 1 143 ? 3.736 -35.625 -17 1 94.38 143 GLN B O 1
ATOM 5018 N N . MET B 1 144 ? 5.992 -35.5 -16.969 1 95.12 144 MET B N 1
ATOM 5019 C CA . MET B 1 144 ? 6.117 -35.156 -18.391 1 95.12 144 MET B CA 1
ATOM 5020 C C . MET B 1 144 ? 6.152 -36.406 -19.25 1 95.12 144 MET B C 1
ATOM 5022 O O . MET B 1 144 ? 6.863 -37.375 -18.953 1 95.12 144 MET B O 1
ATOM 5026 N N . LEU B 1 145 ? 5.387 -36.406 -20.312 1 91.94 145 LEU B N 1
ATOM 5027 C CA . LEU B 1 145 ? 5.32 -37.531 -21.234 1 91.94 145 LEU B CA 1
ATOM 5028 C C . LEU B 1 145 ? 6.191 -37.281 -22.453 1 91.94 145 LEU B C 1
ATOM 5030 O O . LEU B 1 145 ? 6.949 -38.156 -22.875 1 91.94 145 LEU B O 1
ATOM 5034 N N . HIS B 1 146 ? 6 -36.125 -23 1 91.94 146 HIS B N 1
ATOM 5035 C CA . HIS B 1 146 ? 6.73 -35.719 -24.203 1 91.94 146 HIS B CA 1
ATOM 5036 C C . HIS B 1 146 ? 7.156 -34.25 -24.109 1 91.94 146 HIS B C 1
ATOM 5038 O O . HIS B 1 146 ? 6.629 -33.5 -23.297 1 91.94 146 HIS B O 1
ATOM 5044 N N . TYR B 1 147 ? 8.148 -33.969 -24.859 1 93.81 147 TYR B N 1
ATOM 5045 C CA . TYR B 1 147 ? 8.477 -32.531 -25 1 93.81 147 TYR B CA 1
ATOM 5046 C C . TYR B 1 147 ? 9.18 -32.281 -26.328 1 93.81 147 TYR B C 1
ATOM 5048 O O . TYR B 1 147 ? 9.695 -33.219 -26.969 1 93.81 147 TYR B O 1
ATOM 5056 N N . CYS B 1 148 ? 9.094 -31.109 -26.812 1 91.69 148 CYS B N 1
ATOM 5057 C CA . CYS B 1 148 ? 9.836 -30.578 -27.938 1 91.69 148 CYS B CA 1
ATOM 5058 C C . CYS B 1 148 ? 10.367 -29.188 -27.656 1 91.69 148 CYS B C 1
ATOM 5060 O O . CYS B 1 148 ? 9.594 -28.25 -27.438 1 91.69 148 CYS B O 1
ATOM 5062 N N . ASP B 1 149 ? 11.594 -29.156 -27.547 1 89.56 149 ASP B N 1
ATOM 5063 C CA . ASP B 1 149 ? 12.227 -27.859 -27.328 1 89.56 149 ASP B CA 1
ATOM 5064 C C . ASP B 1 149 ? 12.656 -27.219 -28.641 1 89.56 149 ASP B C 1
ATOM 5066 O O . ASP B 1 149 ? 12.836 -27.906 -29.641 1 89.56 149 ASP B O 1
ATOM 5070 N N . ASN B 1 150 ? 12.633 -25.891 -28.719 1 87.44 150 ASN B N 1
ATOM 5071 C CA . ASN B 1 150 ? 13.102 -25.125 -29.875 1 87.44 150 ASN B CA 1
ATOM 5072 C C . ASN B 1 150 ? 12.211 -25.344 -31.094 1 87.44 150 ASN B C 1
ATOM 5074 O O . ASN B 1 150 ? 12.695 -25.656 -32.188 1 87.44 150 ASN B O 1
ATOM 5078 N N . LEU B 1 151 ? 10.914 -25.375 -30.891 1 88.12 151 LEU B N 1
ATOM 5079 C CA . LEU B 1 151 ? 9.953 -25.438 -31.984 1 88.12 151 LEU B CA 1
ATOM 5080 C C . LEU B 1 151 ? 10.094 -24.25 -32.906 1 88.12 151 LEU B C 1
ATOM 5082 O O . LEU B 1 151 ? 9.914 -24.359 -34.125 1 88.12 151 LEU B O 1
ATOM 5086 N N . ALA B 1 152 ? 10.297 -23.109 -32.344 1 86.94 152 ALA B N 1
ATOM 5087 C CA . ALA B 1 152 ? 10.539 -21.859 -33.031 1 86.94 152 ALA B CA 1
ATOM 5088 C C . ALA B 1 152 ? 11.266 -20.859 -32.156 1 86.94 152 ALA B C 1
ATOM 5090 O O . ALA B 1 152 ? 11.305 -21.016 -30.938 1 86.94 152 ALA B O 1
ATOM 5091 N N . GLN B 1 153 ? 11.867 -19.922 -32.781 1 89.12 153 GLN B N 1
ATOM 5092 C CA . GLN B 1 153 ? 12.492 -18.812 -32.094 1 89.12 153 GLN B CA 1
ATOM 5093 C C . GLN B 1 153 ? 12 -17.469 -32.625 1 89.12 153 GLN B C 1
ATOM 5095 O O . GLN B 1 153 ? 11.758 -17.328 -33.812 1 89.12 153 GLN B O 1
ATOM 5100 N N . THR B 1 154 ? 11.891 -16.562 -31.719 1 87.31 154 THR B N 1
ATOM 5101 C CA . THR B 1 154 ? 11.398 -15.258 -32.156 1 87.31 154 THR B CA 1
ATOM 5102 C C . THR B 1 154 ? 12.375 -14.602 -33.125 1 87.31 154 THR B C 1
ATOM 5104 O O . THR B 1 154 ? 11.969 -13.844 -34 1 87.31 154 THR B O 1
ATOM 5107 N N . LYS B 1 155 ? 13.656 -14.883 -33 1 83.94 155 LYS B N 1
ATOM 5108 C CA . LYS B 1 155 ? 14.648 -14.312 -33.906 1 83.94 155 LYS B CA 1
ATOM 5109 C C . LYS B 1 155 ? 14.398 -14.766 -35.344 1 83.94 155 LYS B C 1
ATOM 5111 O O . LYS B 1 155 ? 14.734 -14.047 -36.281 1 83.94 155 LYS B O 1
ATOM 5116 N N . ASP B 1 156 ? 13.82 -15.898 -35.469 1 80.75 156 ASP B N 1
ATOM 5117 C CA . ASP B 1 156 ? 13.578 -16.453 -36.812 1 80.75 156 ASP B CA 1
ATOM 5118 C C . ASP B 1 156 ? 12.516 -15.648 -37.531 1 80.75 156 ASP B C 1
ATOM 5120 O O . ASP B 1 156 ? 12.445 -15.688 -38.781 1 80.75 156 ASP B O 1
ATOM 5124 N N . PHE B 1 157 ? 11.719 -14.93 -36.781 1 77.69 157 PHE B N 1
ATOM 5125 C CA . PHE B 1 157 ? 10.656 -14.133 -37.406 1 77.69 157 PHE B CA 1
ATOM 5126 C C . PHE B 1 157 ? 11.188 -12.781 -37.844 1 77.69 157 PHE B C 1
ATOM 5128 O O . PHE B 1 157 ? 10.508 -12.062 -38.594 1 77.69 157 PHE B O 1
ATOM 5135 N N . ARG B 1 158 ? 12.219 -12.305 -37.344 1 75.19 158 ARG B N 1
ATOM 5136 C CA . ARG B 1 158 ? 12.711 -10.953 -37.625 1 75.19 158 ARG B CA 1
ATOM 5137 C C . ARG B 1 158 ? 13.625 -10.922 -38.844 1 75.19 158 ARG B C 1
ATOM 5139 O O . ARG B 1 158 ? 14.016 -9.844 -39.281 1 75.19 158 ARG B O 1
ATOM 5146 N N . GLY B 1 159 ? 13.68 -11.852 -39.594 1 63.03 159 GLY B N 1
ATOM 5147 C CA . GLY B 1 159 ? 14.477 -11.883 -40.812 1 63.03 159 GLY B CA 1
ATOM 5148 C C . GLY B 1 159 ? 15.969 -11.844 -40.562 1 63.03 159 GLY B C 1
ATOM 5149 O O . GLY B 1 159 ? 16.406 -11.836 -39.406 1 63.03 159 GLY B O 1
ATOM 5150 N N . ARG B 1 160 ? 16.812 -11.93 -41.594 1 55.34 160 ARG B N 1
ATOM 5151 C CA . ARG B 1 160 ? 18.266 -12.078 -41.656 1 55.34 160 ARG B CA 1
ATOM 5152 C C . ARG B 1 160 ? 18.969 -11 -40.844 1 55.34 160 ARG B C 1
ATOM 5154 O O . ARG B 1 160 ? 20.062 -11.234 -40.312 1 55.34 160 ARG B O 1
ATOM 5161 N N . GLN B 1 161 ? 18.516 -9.719 -40.875 1 52.41 161 GLN B N 1
ATOM 5162 C CA . GLN B 1 161 ? 19.391 -8.664 -40.406 1 52.41 161 GLN B CA 1
ATOM 5163 C C . GLN B 1 161 ? 19.141 -8.359 -38.906 1 52.41 161 GLN B C 1
ATOM 5165 O O . GLN B 1 161 ? 19.234 -7.211 -38.5 1 52.41 161 GLN B O 1
ATOM 5170 N N . VAL B 1 162 ? 18.656 -9.18 -38.188 1 54 162 VAL B N 1
ATOM 5171 C CA . VAL B 1 162 ? 18.375 -8.688 -36.844 1 54 162 VAL B CA 1
ATOM 5172 C C . VAL B 1 162 ? 19.672 -8.422 -36.094 1 54 162 VAL B C 1
ATOM 5174 O O . VAL B 1 162 ? 20.391 -9.359 -35.719 1 54 162 VAL B O 1
ATOM 5177 N N . PRO B 1 163 ? 20.281 -7.379 -36.406 1 50.91 163 PRO B N 1
ATOM 5178 C CA . PRO B 1 163 ? 21.391 -7.035 -35.531 1 50.91 163 PRO B CA 1
ATOM 5179 C C . PRO B 1 163 ? 21.031 -7.23 -34.031 1 50.91 163 PRO B C 1
ATOM 5181 O O . PRO B 1 163 ? 19.844 -7.219 -33.688 1 50.91 163 PRO B O 1
ATOM 5184 N N . GLU B 1 164 ? 21.953 -7.75 -33.312 1 57 164 GLU B N 1
ATOM 5185 C CA . GLU B 1 164 ? 22.016 -7.762 -31.859 1 57 164 GLU B CA 1
ATOM 5186 C C . GLU B 1 164 ? 21.438 -6.477 -31.281 1 57 164 GLU B C 1
ATOM 5188 O O . GLU B 1 164 ? 22.125 -5.461 -31.188 1 57 164 GLU B O 1
ATOM 5193 N N . GLN B 1 165 ? 20.328 -6.184 -31.672 1 61.34 165 GLN B N 1
ATOM 5194 C CA . GLN B 1 165 ? 19.797 -4.98 -31.031 1 61.34 165 GLN B CA 1
ATOM 5195 C C . GLN B 1 165 ? 19.734 -5.125 -29.516 1 61.34 165 GLN B C 1
ATOM 5197 O O . GLN B 1 165 ? 19.391 -6.188 -29 1 61.34 165 GLN B O 1
ATOM 5202 N N . PRO B 1 166 ? 20.312 -4.207 -28.828 1 64.56 166 PRO B N 1
ATOM 5203 C CA . PRO B 1 166 ? 20.453 -4.23 -27.375 1 64.56 166 PRO B CA 1
ATOM 5204 C C . PRO B 1 166 ? 19.125 -4.496 -26.656 1 64.56 166 PRO B C 1
ATOM 5206 O O . PRO B 1 166 ? 19.125 -5.086 -25.562 1 64.56 166 PRO B O 1
ATOM 5209 N N . ASN B 1 167 ? 18 -4.254 -27.391 1 70.69 167 ASN B N 1
ATOM 5210 C CA . ASN B 1 167 ? 16.75 -4.391 -26.656 1 70.69 167 ASN B CA 1
ATOM 5211 C C . ASN B 1 167 ? 15.953 -5.605 -27.109 1 70.69 167 ASN B C 1
ATOM 5213 O O . ASN B 1 167 ? 14.773 -5.746 -26.781 1 70.69 167 ASN B O 1
ATOM 5217 N N . PHE B 1 168 ? 16.703 -6.426 -27.922 1 77.88 168 PHE B N 1
ATOM 5218 C CA . PHE B 1 168 ? 15.992 -7.609 -28.391 1 77.88 168 PHE B CA 1
ATOM 5219 C C . PHE B 1 168 ? 16.328 -8.82 -27.531 1 77.88 168 PHE B C 1
ATOM 5221 O O . PHE B 1 168 ? 17.5 -9.148 -27.328 1 77.88 168 PHE B O 1
ATOM 5228 N N . PHE B 1 169 ? 15.305 -9.477 -26.922 1 82 169 PHE B N 1
ATOM 5229 C CA . PHE B 1 169 ? 15.445 -10.703 -26.141 1 82 169 PHE B CA 1
ATOM 5230 C C . PHE B 1 169 ? 14.82 -11.883 -26.875 1 82 169 PHE B C 1
ATOM 5232 O O . PHE B 1 169 ? 13.594 -11.984 -26.984 1 82 169 PHE B O 1
ATOM 5239 N N . ASN B 1 170 ? 15.688 -12.727 -27.359 1 86.94 170 ASN B N 1
ATOM 5240 C CA . ASN B 1 170 ? 15.203 -13.883 -28.109 1 86.94 170 ASN B CA 1
ATOM 5241 C C . ASN B 1 170 ? 14.477 -14.875 -27.203 1 86.94 170 ASN B C 1
ATOM 5243 O O . ASN B 1 170 ? 14.867 -15.062 -26.047 1 86.94 170 ASN B O 1
ATOM 5247 N N . ARG B 1 171 ? 13.406 -15.438 -27.719 1 90.19 171 ARG B N 1
ATOM 5248 C CA . ARG B 1 171 ? 12.664 -16.453 -26.969 1 90.19 171 ARG B CA 1
ATOM 5249 C C . ARG B 1 171 ? 12.5 -17.719 -27.812 1 90.19 171 ARG B C 1
ATOM 5251 O O . ARG B 1 171 ? 12.43 -17.656 -29.031 1 90.19 171 ARG B O 1
ATOM 5258 N N . VAL B 1 172 ? 12.547 -18.828 -27.109 1 91.44 172 VAL B N 1
ATOM 5259 C CA . VAL B 1 172 ? 12.484 -20.141 -27.734 1 91.44 172 VAL B CA 1
ATOM 5260 C C . VAL B 1 172 ? 11.18 -20.828 -27.344 1 91.44 172 VAL B C 1
ATOM 5262 O O . VAL B 1 172 ? 10.828 -20.891 -26.172 1 91.44 172 VAL B O 1
ATOM 5265 N N . TRP B 1 173 ? 10.484 -21.359 -28.344 1 91.88 173 TRP B N 1
ATOM 5266 C CA . TRP B 1 173 ? 9.203 -22.016 -28.109 1 91.88 173 TRP B CA 1
ATOM 5267 C C . TRP B 1 173 ? 9.406 -23.438 -27.594 1 91.88 173 TRP B C 1
ATOM 5269 O O . TRP B 1 173 ? 10.016 -24.281 -28.266 1 91.88 173 TRP B O 1
ATOM 5279 N N . LEU B 1 174 ? 8.883 -23.641 -26.438 1 92.75 174 LEU B N 1
ATOM 5280 C CA . LEU B 1 174 ? 8.914 -24.953 -25.797 1 92.75 174 LEU B CA 1
ATOM 5281 C C . LEU B 1 174 ? 7.508 -25.531 -25.672 1 92.75 174 LEU B C 1
ATOM 5283 O O . LEU B 1 174 ? 6.574 -24.828 -25.281 1 92.75 174 LEU B O 1
ATOM 5287 N N . ARG B 1 175 ? 7.398 -26.766 -26.078 1 94.19 175 ARG B N 1
ATOM 5288 C CA . ARG B 1 175 ? 6.168 -27.516 -25.844 1 94.19 175 ARG B CA 1
ATOM 5289 C C . ARG B 1 175 ? 6.414 -28.719 -24.938 1 94.19 175 ARG B C 1
ATOM 5291 O O . ARG B 1 175 ? 7.297 -29.531 -25.219 1 94.19 175 ARG B O 1
ATOM 5298 N N . VAL B 1 176 ? 5.617 -28.766 -23.922 1 94.94 176 VAL B N 1
ATOM 5299 C CA . VAL B 1 176 ? 5.684 -29.922 -23.016 1 94.94 176 VAL B CA 1
ATOM 5300 C C . VAL B 1 176 ? 4.312 -30.578 -22.938 1 94.94 176 VAL B C 1
ATOM 5302 O O . VAL B 1 176 ? 3.283 -29.906 -22.922 1 94.94 176 VAL B O 1
ATOM 5305 N N . VAL B 1 177 ? 4.312 -31.891 -22.938 1 94.19 177 VAL B N 1
ATOM 5306 C CA . VAL B 1 177 ? 3.098 -32.656 -22.766 1 94.19 177 VAL B CA 1
ATOM 5307 C C . VAL B 1 177 ? 3.131 -33.375 -21.406 1 94.19 177 VAL B C 1
ATOM 5309 O O . VAL B 1 177 ? 4.031 -34.156 -21.141 1 94.19 177 VAL B O 1
ATOM 5312 N N . LEU B 1 178 ? 2.143 -33.062 -20.625 1 94.56 178 LEU B N 1
ATOM 5313 C CA . LEU B 1 178 ? 2.061 -33.594 -19.281 1 94.56 178 LEU B CA 1
ATOM 5314 C C . LEU B 1 178 ? 0.857 -34.531 -19.125 1 94.56 178 LEU B C 1
ATOM 5316 O O . LEU B 1 178 ? -0.115 -34.406 -19.875 1 94.56 178 LEU B O 1
ATOM 5320 N N . LYS B 1 179 ? 1.043 -35.469 -18.172 1 92.56 179 LYS B N 1
ATOM 5321 C CA . LYS B 1 179 ? -0.151 -36.188 -17.766 1 92.56 179 LYS B CA 1
ATOM 5322 C C . LYS B 1 179 ? -1.203 -35.25 -17.188 1 92.56 179 LYS B C 1
ATOM 5324 O O . LYS B 1 179 ? -0.868 -34.281 -16.516 1 92.56 179 LYS B O 1
ATOM 5329 N N . GLN B 1 180 ? -2.426 -35.5 -17.516 1 91.38 180 GLN B N 1
ATOM 5330 C CA . GLN B 1 180 ? -3.492 -34.656 -16.984 1 91.38 180 GLN B CA 1
ATOM 5331 C C . GLN B 1 180 ? -3.871 -35.062 -15.562 1 91.38 180 GLN B C 1
ATOM 5333 O O . GLN B 1 180 ? -3.922 -36.25 -15.25 1 91.38 180 GLN B O 1
ATOM 5338 N N . TYR B 1 181 ? -4.062 -34.125 -14.766 1 92.25 181 TYR B N 1
ATOM 5339 C CA . TYR B 1 181 ? -4.523 -34.312 -13.398 1 92.25 181 TYR B CA 1
ATOM 5340 C C . TYR B 1 181 ? -5.809 -33.531 -13.141 1 92.25 181 TYR B C 1
ATOM 5342 O O . TYR B 1 181 ? -6.621 -33.344 -14.047 1 92.25 181 TYR B O 1
ATOM 5350 N N . GLY B 1 182 ? -6.117 -33.281 -11.836 1 90.88 182 GLY B N 1
ATOM 5351 C CA . GLY B 1 182 ? -7.336 -32.562 -11.508 1 90.88 182 GLY B CA 1
ATOM 5352 C C . GLY B 1 182 ? -7.238 -31.078 -11.797 1 90.88 182 GLY B C 1
ATOM 5353 O O . GLY B 1 182 ? -6.27 -30.609 -12.406 1 90.88 182 GLY B O 1
ATOM 5354 N N . ARG B 1 183 ? -8.281 -30.375 -11.5 1 90.88 183 ARG B N 1
ATOM 5355 C CA . ARG B 1 183 ? -8.328 -28.922 -11.672 1 90.88 183 ARG B CA 1
ATOM 5356 C C . ARG B 1 183 ? -7.508 -28.219 -10.602 1 90.88 183 ARG B C 1
ATOM 5358 O O . ARG B 1 183 ? -6.934 -28.859 -9.719 1 90.88 183 ARG B O 1
ATOM 5365 N N . SER B 1 184 ? -7.43 -26.922 -10.828 1 92.94 184 SER B N 1
ATOM 5366 C CA . SER B 1 184 ? -6.676 -26.125 -9.867 1 92.94 184 SER B CA 1
ATOM 5367 C C . SER B 1 184 ? -7.305 -26.203 -8.477 1 92.94 184 SER B C 1
ATOM 5369 O O . SER B 1 184 ? -8.484 -26.531 -8.344 1 92.94 184 SER B O 1
ATOM 5371 N N . LEU B 1 185 ? -6.578 -25.844 -7.508 1 96.44 185 LEU B N 1
ATOM 5372 C CA . LEU B 1 185 ? -6.953 -25.984 -6.102 1 96.44 185 LEU B CA 1
ATOM 5373 C C . LEU B 1 185 ? -8.219 -25.188 -5.801 1 96.44 185 LEU B C 1
ATOM 5375 O O . LEU B 1 185 ? -9.008 -25.562 -4.934 1 96.44 185 LEU B O 1
ATOM 5379 N N . LYS B 1 186 ? -8.484 -24.125 -6.508 1 94.25 186 LYS B N 1
ATOM 5380 C CA . LYS B 1 186 ? -9.625 -23.266 -6.223 1 94.25 186 LYS B CA 1
ATOM 5381 C C . LYS B 1 186 ? -10.945 -23.984 -6.496 1 94.25 186 LYS B C 1
ATOM 5383 O O . LYS B 1 186 ? -12 -23.531 -6.043 1 94.25 186 LYS B O 1
ATOM 5388 N N . HIS B 1 187 ? -10.891 -25.141 -7.234 1 94.94 187 HIS B N 1
ATOM 5389 C CA . HIS B 1 187 ? -12.102 -25.875 -7.598 1 94.94 187 HIS B CA 1
ATOM 5390 C C . HIS B 1 187 ? -12.359 -27.031 -6.633 1 94.94 187 HIS B C 1
ATOM 5392 O O . HIS B 1 187 ? -12.93 -28.047 -7.016 1 94.94 187 HIS B O 1
ATOM 5398 N N . PHE B 1 188 ? -11.922 -26.859 -5.445 1 96.5 188 PHE B N 1
ATOM 5399 C CA . PHE B 1 188 ? -12.148 -27.891 -4.434 1 96.5 188 PHE B CA 1
ATOM 5400 C C . PHE B 1 188 ? -13.633 -28.172 -4.273 1 96.5 188 PHE B C 1
ATOM 5402 O O . PHE B 1 188 ? -14.477 -27.312 -4.535 1 96.5 188 PHE B O 1
ATOM 5409 N N . THR B 1 189 ? -13.969 -29.391 -3.83 1 95.75 189 THR B N 1
ATOM 5410 C CA . THR B 1 189 ? -15.367 -29.797 -3.695 1 95.75 189 THR B CA 1
ATOM 5411 C C . THR B 1 189 ? -15.711 -30.094 -2.238 1 95.75 189 THR B C 1
ATOM 5413 O O . THR B 1 189 ? -16.875 -30.359 -1.905 1 95.75 189 THR B O 1
ATOM 5416 N N . SER B 1 190 ? -14.727 -30.141 -1.418 1 95.5 190 SER B N 1
ATOM 5417 C CA . SER B 1 190 ? -14.883 -30.297 0.023 1 95.5 190 SER B CA 1
ATOM 5418 C C . SER B 1 190 ? -13.688 -29.734 0.779 1 95.5 190 SER B C 1
ATOM 5420 O O . SER B 1 190 ? -12.625 -29.516 0.197 1 95.5 190 SER B O 1
ATOM 5422 N N . GLN B 1 191 ? -13.906 -29.453 2.051 1 96.5 191 GLN B N 1
ATOM 5423 C CA . GLN B 1 191 ? -12.789 -29 2.875 1 96.5 191 GLN B CA 1
ATOM 5424 C C . GLN B 1 191 ? -11.68 -30.047 2.904 1 96.5 191 GLN B C 1
ATOM 5426 O O . GLN B 1 191 ? -10.5 -29.703 2.805 1 96.5 191 GLN B O 1
ATOM 5431 N N . ARG B 1 192 ? -12.117 -31.266 3.031 1 96.25 192 ARG B N 1
ATOM 5432 C CA . ARG B 1 192 ? -11.172 -32.375 3.102 1 96.25 192 ARG B CA 1
ATOM 5433 C C . ARG B 1 192 ? -10.305 -32.438 1.846 1 96.25 192 ARG B C 1
ATOM 5435 O O . ARG B 1 192 ? -9.102 -32.656 1.927 1 96.25 192 ARG B O 1
ATOM 5442 N N . GLN B 1 193 ? -10.906 -32.219 0.731 1 96.81 193 GLN B N 1
ATOM 5443 C CA . GLN B 1 193 ? -10.172 -32.281 -0.528 1 96.81 193 GLN B CA 1
ATOM 5444 C C . GLN B 1 193 ? -9.148 -31.141 -0.609 1 96.81 193 GLN B C 1
ATOM 5446 O O . GLN B 1 193 ? -8.008 -31.359 -1.008 1 96.81 193 GLN B O 1
ATOM 5451 N N . ALA B 1 194 ? -9.547 -29.938 -0.274 1 97.69 194 ALA B N 1
ATOM 5452 C CA . ALA B 1 194 ? -8.664 -28.766 -0.332 1 97.69 194 ALA B CA 1
ATOM 5453 C C . ALA B 1 194 ? -7.465 -28.953 0.595 1 97.69 194 ALA B C 1
ATOM 5455 O O . ALA B 1 194 ? -6.32 -28.781 0.172 1 97.69 194 ALA B O 1
ATOM 5456 N N . ILE B 1 195 ? -7.746 -29.328 1.849 1 98.31 195 ILE B N 1
ATOM 5457 C CA . ILE B 1 195 ? -6.707 -29.484 2.859 1 98.31 195 ILE B CA 1
ATOM 5458 C C . ILE B 1 195 ? -5.812 -30.672 2.504 1 98.31 195 ILE B C 1
ATOM 5460 O O . ILE B 1 195 ? -4.59 -30.594 2.652 1 98.31 195 ILE B O 1
ATOM 5464 N N . GLY B 1 196 ? -6.461 -31.703 2.021 1 98.12 196 GLY B N 1
ATOM 5465 C CA . GLY B 1 196 ? -5.703 -32.875 1.609 1 98.12 196 GLY B CA 1
ATOM 5466 C C . GLY B 1 196 ? -4.773 -32.594 0.44 1 98.12 196 GLY B C 1
ATOM 5467 O O . GLY B 1 196 ? -3.643 -33.094 0.413 1 98.12 196 GLY B O 1
ATOM 5468 N N . ALA B 1 197 ? -5.246 -31.875 -0.515 1 98.44 197 ALA B N 1
ATOM 5469 C CA . ALA B 1 197 ? -4.43 -31.516 -1.672 1 98.44 197 ALA B CA 1
ATOM 5470 C C . ALA B 1 197 ? -3.223 -30.688 -1.256 1 98.44 197 ALA B C 1
ATOM 5472 O O . ALA B 1 197 ? -2.105 -30.922 -1.722 1 98.44 197 ALA B O 1
ATOM 5473 N N . LEU B 1 198 ? -3.457 -29.703 -0.358 1 98.75 198 LEU B N 1
ATOM 5474 C CA . LEU B 1 198 ? -2.369 -28.875 0.133 1 98.75 198 LEU B CA 1
ATOM 5475 C C . LEU B 1 198 ? -1.346 -29.703 0.9 1 98.75 198 LEU B C 1
ATOM 5477 O O . LEU B 1 198 ? -0.138 -29.531 0.719 1 98.75 198 LEU B O 1
ATOM 5481 N N . ARG B 1 199 ? -1.838 -30.594 1.702 1 98.69 199 ARG B N 1
ATOM 5482 C CA . ARG B 1 199 ? -0.971 -31.469 2.48 1 98.69 199 ARG B CA 1
ATOM 5483 C C . ARG B 1 199 ? -0.076 -32.312 1.568 1 98.69 199 ARG B C 1
ATOM 5485 O O . ARG B 1 199 ? 1.131 -32.406 1.797 1 98.69 199 ARG B O 1
ATOM 5492 N N . ASP B 1 200 ? -0.678 -32.875 0.572 1 98.56 200 ASP B N 1
ATOM 5493 C CA . ASP B 1 200 ? 0.059 -33.781 -0.298 1 98.56 200 ASP B CA 1
ATOM 5494 C C . ASP B 1 200 ? 1.024 -33.031 -1.202 1 98.56 200 ASP B C 1
ATOM 5496 O O . ASP B 1 200 ? 2.102 -33.531 -1.532 1 98.56 200 ASP B O 1
ATOM 5500 N N . THR B 1 201 ? 0.663 -31.828 -1.646 1 98.62 201 THR B N 1
ATOM 5501 C CA . THR B 1 201 ? 1.588 -31.031 -2.441 1 98.62 201 THR B CA 1
ATOM 5502 C C . THR B 1 201 ? 2.758 -30.547 -1.589 1 98.62 201 THR B C 1
ATOM 5504 O O . THR B 1 201 ? 3.885 -30.438 -2.078 1 98.62 201 THR B O 1
ATOM 5507 N N . LEU B 1 202 ? 2.496 -30.234 -0.346 1 98.69 202 LEU B N 1
ATOM 5508 C CA . LEU B 1 202 ? 3.578 -29.922 0.576 1 98.69 202 LEU B CA 1
ATOM 5509 C C . LEU B 1 202 ? 4.543 -31.094 0.717 1 98.69 202 LEU B C 1
ATOM 5511 O O . LEU B 1 202 ? 5.762 -30.891 0.715 1 98.69 202 LEU B O 1
ATOM 5515 N N . ALA B 1 203 ? 3.965 -32.25 0.868 1 98.5 203 ALA B N 1
ATOM 5516 C CA . ALA B 1 203 ? 4.789 -33.469 0.952 1 98.5 203 ALA B CA 1
ATOM 5517 C C . ALA B 1 203 ? 5.602 -33.656 -0.323 1 98.5 203 ALA B C 1
ATOM 5519 O O . ALA B 1 203 ? 6.766 -34.062 -0.266 1 98.5 203 ALA B O 1
ATOM 5520 N N . ALA B 1 204 ? 4.98 -33.438 -1.434 1 98.31 204 ALA B N 1
ATOM 5521 C CA . ALA B 1 204 ? 5.68 -33.531 -2.713 1 98.31 204 ALA B CA 1
ATOM 5522 C C . ALA B 1 204 ? 6.844 -32.531 -2.773 1 98.31 204 ALA B C 1
ATOM 5524 O O . ALA B 1 204 ? 7.93 -32.875 -3.244 1 98.31 204 ALA B O 1
ATOM 5525 N N . HIS B 1 205 ? 6.582 -31.328 -2.318 1 98.19 205 HIS B N 1
ATOM 5526 C CA . HIS B 1 205 ? 7.625 -30.312 -2.281 1 98.19 205 HIS B CA 1
ATOM 5527 C C . HIS B 1 205 ? 8.797 -30.75 -1.413 1 98.19 205 HIS B C 1
ATOM 5529 O O . HIS B 1 205 ? 9.961 -30.547 -1.776 1 98.19 205 HIS B O 1
ATOM 5535 N N . SER B 1 206 ? 8.453 -31.344 -0.306 1 97.81 206 SER B N 1
ATOM 5536 C CA . SER B 1 206 ? 9.484 -31.891 0.577 1 97.81 206 SER B CA 1
ATOM 5537 C C . SER B 1 206 ? 10.312 -32.969 -0.124 1 97.81 206 SER B C 1
ATOM 5539 O O . SER B 1 206 ? 11.539 -32.969 -0.035 1 97.81 206 SER B O 1
ATOM 5541 N N . ARG B 1 207 ? 9.68 -33.844 -0.824 1 97.06 207 ARG B N 1
ATOM 5542 C CA . ARG B 1 207 ? 10.352 -34.938 -1.548 1 97.06 207 ARG B CA 1
ATOM 5543 C C . ARG B 1 207 ? 11.242 -34.375 -2.656 1 97.06 207 ARG B C 1
ATOM 5545 O O . ARG B 1 207 ? 12.32 -34.906 -2.916 1 97.06 207 ARG B O 1
ATOM 5552 N N . LEU B 1 208 ? 10.766 -33.344 -3.312 1 96.44 208 LEU B N 1
ATOM 5553 C CA . LEU B 1 208 ? 11.547 -32.688 -4.363 1 96.44 208 LEU B CA 1
ATOM 5554 C C . LEU B 1 208 ? 12.914 -32.25 -3.836 1 96.44 208 LEU B C 1
ATOM 5556 O O . LEU B 1 208 ? 13.938 -32.469 -4.484 1 96.44 208 LEU B O 1
ATOM 5560 N N . LEU B 1 209 ? 12.836 -31.641 -2.748 1 94.25 209 LEU B N 1
ATOM 5561 C CA . LEU B 1 209 ? 14.062 -31.125 -2.162 1 94.25 209 LEU B CA 1
ATOM 5562 C C . LEU B 1 209 ? 14.938 -32.281 -1.637 1 94.25 209 LEU B C 1
ATOM 5564 O O . LEU B 1 209 ? 16.156 -32.25 -1.819 1 94.25 209 LEU B O 1
ATOM 5568 N N . GLU B 1 210 ? 14.328 -33.25 -1.009 1 93.62 210 GLU B N 1
ATOM 5569 C CA . GLU B 1 210 ? 15.047 -34.344 -0.363 1 93.62 210 GLU B CA 1
ATOM 5570 C C . GLU B 1 210 ? 15.68 -35.281 -1.396 1 93.62 210 GLU B C 1
ATOM 5572 O O . GLU B 1 210 ? 16.844 -35.656 -1.249 1 93.62 210 GLU B O 1
ATOM 5577 N N . HIS B 1 211 ? 14.953 -35.594 -2.426 1 94.12 211 HIS B N 1
ATOM 5578 C CA . HIS B 1 211 ? 15.375 -36.656 -3.336 1 94.12 211 HIS B CA 1
ATOM 5579 C C . HIS B 1 211 ? 16.062 -36.062 -4.574 1 94.12 211 HIS B C 1
ATOM 5581 O O . HIS B 1 211 ? 16.906 -36.719 -5.184 1 94.12 211 HIS B O 1
ATOM 5587 N N . LYS B 1 212 ? 15.656 -34.875 -4.961 1 94.69 212 LYS B N 1
ATOM 5588 C CA . LYS B 1 212 ? 16.141 -34.375 -6.242 1 94.69 212 LYS B CA 1
ATOM 5589 C C . LYS B 1 212 ? 16.859 -33.031 -6.07 1 94.69 212 LYS B C 1
ATOM 5591 O O . LYS B 1 212 ? 17.438 -32.5 -7.023 1 94.69 212 LYS B O 1
ATOM 5596 N N . SER B 1 213 ? 16.844 -32.406 -4.879 1 93.5 213 SER B N 1
ATOM 5597 C CA . SER B 1 213 ? 17.453 -31.109 -4.586 1 93.5 213 SER B CA 1
ATOM 5598 C C . SER B 1 213 ? 16.906 -30.016 -5.5 1 93.5 213 SER B C 1
ATOM 5600 O O . SER B 1 213 ? 17.672 -29.25 -6.07 1 93.5 213 SER B O 1
ATOM 5602 N N . VAL B 1 214 ? 15.648 -30.047 -5.699 1 93.31 214 VAL B N 1
ATOM 5603 C CA . VAL B 1 214 ? 14.992 -29.062 -6.551 1 93.31 214 VAL B CA 1
ATOM 5604 C C . VAL B 1 214 ? 14.094 -28.172 -5.703 1 93.31 214 VAL B C 1
ATOM 5606 O O . VAL B 1 214 ? 13.32 -28.656 -4.875 1 93.31 214 VAL B O 1
ATOM 5609 N N . LEU B 1 215 ? 14.281 -26.891 -5.832 1 93.06 215 LEU B N 1
ATOM 5610 C CA . LEU B 1 215 ? 13.406 -25.891 -5.227 1 93.06 215 LEU B CA 1
ATOM 5611 C C . LEU B 1 215 ? 12.391 -25.375 -6.242 1 93.06 215 LEU B C 1
ATOM 5613 O O . LEU B 1 215 ? 12.766 -24.938 -7.332 1 93.06 215 LEU B O 1
ATOM 5617 N N . HIS B 1 216 ? 11.102 -25.406 -5.969 1 93.56 216 HIS B N 1
ATOM 5618 C CA . HIS B 1 216 ? 10.055 -25.047 -6.922 1 93.56 216 HIS B CA 1
ATOM 5619 C C . HIS B 1 216 ? 10.016 -23.547 -7.168 1 93.56 216 HIS B C 1
ATOM 5621 O O . HIS B 1 216 ? 10.094 -23.094 -8.312 1 93.56 216 HIS B O 1
ATOM 5627 N N . ARG B 1 217 ? 9.773 -22.625 -6.094 1 92.56 217 ARG B N 1
ATOM 5628 C CA . ARG B 1 217 ? 9.938 -21.188 -6.031 1 92.56 217 ARG B CA 1
ATOM 5629 C C . ARG B 1 217 ? 8.711 -20.469 -6.586 1 92.56 217 ARG B C 1
ATOM 5631 O O . ARG B 1 217 ? 8.703 -19.234 -6.719 1 92.56 217 ARG B O 1
ATOM 5638 N N . ASP B 1 218 ? 7.629 -21.203 -6.883 1 93.12 218 ASP B N 1
ATOM 5639 C CA . ASP B 1 218 ? 6.418 -20.547 -7.367 1 93.12 218 ASP B CA 1
ATOM 5640 C C . ASP B 1 218 ? 5.168 -21.297 -6.902 1 93.12 218 ASP B C 1
ATOM 5642 O O . ASP B 1 218 ? 4.305 -21.641 -7.715 1 93.12 218 ASP B O 1
ATOM 5646 N N . ILE B 1 219 ? 5.109 -21.531 -5.668 1 96.81 219 ILE B N 1
ATOM 5647 C CA . ILE B 1 219 ? 3.904 -22.109 -5.082 1 96.81 219 ILE B CA 1
ATOM 5648 C C . ILE B 1 219 ? 2.754 -21.109 -5.18 1 96.81 219 ILE B C 1
ATOM 5650 O O . ILE B 1 219 ? 2.852 -19.984 -4.668 1 96.81 219 ILE B O 1
ATOM 5654 N N . SER B 1 220 ? 1.72 -21.453 -5.875 1 95.62 220 SER B N 1
ATOM 5655 C CA . SER B 1 220 ? 0.556 -20.594 -6.074 1 95.62 220 SER B CA 1
ATOM 5656 C C . SER B 1 220 ? -0.708 -21.422 -6.285 1 95.62 220 SER B C 1
ATOM 5658 O O . SER B 1 220 ? -0.639 -22.641 -6.473 1 95.62 220 SER B O 1
ATOM 5660 N N . MET B 1 221 ? -1.819 -20.781 -6.215 1 93.94 221 MET B N 1
ATOM 5661 C CA . MET B 1 221 ? -3.121 -21.422 -6.387 1 93.94 221 MET B CA 1
ATOM 5662 C C . MET B 1 221 ? -3.195 -22.156 -7.715 1 93.94 221 MET B C 1
ATOM 5664 O O . MET B 1 221 ? -3.766 -23.25 -7.793 1 93.94 221 MET B O 1
ATOM 5668 N N . GLN B 1 222 ? -2.586 -21.625 -8.703 1 89.62 222 GLN B N 1
ATOM 5669 C CA . GLN B 1 222 ? -2.668 -22.188 -10.055 1 89.62 222 GLN B CA 1
ATOM 5670 C C . GLN B 1 222 ? -1.696 -23.344 -10.234 1 89.62 222 GLN B C 1
ATOM 5672 O O . GLN B 1 222 ? -1.884 -24.188 -11.117 1 89.62 222 GLN B O 1
ATOM 5677 N N . ASN B 1 223 ? -0.699 -23.406 -9.375 1 94 223 ASN B N 1
ATOM 5678 C CA . ASN B 1 223 ? 0.329 -24.422 -9.531 1 94 223 ASN B CA 1
ATOM 5679 C C . ASN B 1 223 ? 0.09 -25.609 -8.602 1 94 223 ASN B C 1
ATOM 5681 O O . ASN B 1 223 ? 0.935 -26.5 -8.5 1 94 223 ASN B O 1
ATOM 5685 N N . LEU B 1 224 ? -1.006 -25.594 -7.93 1 97.44 224 LEU B N 1
ATOM 5686 C CA . LEU B 1 224 ? -1.466 -26.688 -7.102 1 97.44 224 LEU B CA 1
ATOM 5687 C C . LEU B 1 224 ? -2.764 -27.281 -7.648 1 97.44 224 LEU B C 1
ATOM 5689 O O . LEU B 1 224 ? -3.822 -26.656 -7.547 1 97.44 224 LEU B O 1
ATOM 5693 N N . LEU B 1 225 ? -2.662 -28.516 -8.117 1 96.38 225 LEU B N 1
ATOM 5694 C CA . LEU B 1 225 ? -3.828 -29.156 -8.719 1 96.38 225 LEU B CA 1
ATOM 5695 C C . LEU B 1 225 ? -4.438 -30.172 -7.758 1 96.38 225 LEU B C 1
ATOM 5697 O O . LEU B 1 225 ? -3.729 -30.766 -6.938 1 96.38 225 LEU B O 1
ATOM 5701 N N . LEU B 1 226 ? -5.699 -30.328 -7.934 1 96.69 226 LEU B N 1
ATOM 5702 C CA . LEU B 1 226 ? -6.371 -31.438 -7.266 1 96.69 226 LEU B CA 1
ATOM 5703 C C . LEU B 1 226 ? -6.012 -32.75 -7.926 1 96.69 226 LEU B C 1
ATOM 5705 O O . LEU B 1 226 ? -5.758 -32.812 -9.133 1 96.69 226 LEU B O 1
ATOM 5709 N N . GLY B 1 227 ? -5.898 -33.781 -7.125 1 94.81 227 GLY B N 1
ATOM 5710 C CA . GLY B 1 227 ? -5.723 -35.125 -7.68 1 94.81 227 GLY B CA 1
ATOM 5711 C C . GLY B 1 227 ? -6.93 -35.594 -8.469 1 94.81 227 GLY B C 1
ATOM 5712 O O . GLY B 1 227 ? -7.969 -34.938 -8.477 1 94.81 227 GLY B O 1
ATOM 5713 N N . LEU B 1 228 ? -6.738 -36.656 -9.156 1 91.12 228 LEU B N 1
ATOM 5714 C CA . LEU B 1 228 ? -7.855 -37.281 -9.852 1 91.12 228 LEU B CA 1
ATOM 5715 C C . LEU B 1 228 ? -8.898 -37.781 -8.859 1 91.12 228 LEU B C 1
ATOM 5717 O O . LEU B 1 228 ? -8.617 -37.906 -7.66 1 91.12 228 LEU B O 1
ATOM 5721 N N . PRO B 1 229 ? -10.109 -37.969 -9.383 1 87.56 229 PRO B N 1
ATOM 5722 C CA . PRO B 1 229 ? -11.125 -38.5 -8.469 1 87.56 229 PRO B CA 1
ATOM 5723 C C . PRO B 1 229 ? -10.68 -39.75 -7.754 1 87.56 229 PRO B C 1
ATOM 5725 O O . PRO B 1 229 ? -10.047 -40.625 -8.359 1 87.56 229 PRO B O 1
ATOM 5728 N N . ASP B 1 230 ? -10.75 -39.969 -6.547 1 85.69 230 ASP B N 1
ATOM 5729 C CA . ASP B 1 230 ? -10.445 -41.094 -5.699 1 85.69 230 ASP B CA 1
ATOM 5730 C C . ASP B 1 230 ? -8.938 -41.25 -5.512 1 85.69 230 ASP B C 1
ATOM 5732 O O . ASP B 1 230 ? -8.445 -42.375 -5.32 1 85.69 230 ASP B O 1
ATOM 5736 N N . ALA B 1 231 ? -8.289 -40.188 -5.754 1 91.31 231 ALA B N 1
ATOM 5737 C CA . ALA B 1 231 ? -6.84 -40.219 -5.547 1 91.31 231 ALA B CA 1
ATOM 5738 C C . ALA B 1 231 ? -6.5 -40.656 -4.129 1 91.31 231 ALA B C 1
ATOM 5740 O O . ALA B 1 231 ? -7.184 -40.281 -3.172 1 91.31 231 ALA B O 1
ATOM 5741 N N . LEU B 1 232 ? -5.445 -41.438 -3.949 1 91.19 232 LEU B N 1
ATOM 5742 C CA . LEU B 1 232 ? -4.961 -41.938 -2.662 1 91.19 232 LEU B CA 1
ATOM 5743 C C . LEU B 1 232 ? -4.133 -40.844 -1.956 1 91.19 232 LEU B C 1
ATOM 5745 O O . LEU B 1 232 ? -3.631 -39.938 -2.598 1 91.19 232 LEU B O 1
ATOM 5749 N N . PRO B 1 233 ? -4.098 -41.031 -0.615 1 91.88 233 PRO B N 1
ATOM 5750 C CA . PRO B 1 233 ? -3.182 -40.125 0.077 1 91.88 233 PRO B CA 1
ATOM 5751 C C . PRO B 1 233 ? -1.797 -40.094 -0.563 1 91.88 233 PRO B C 1
ATOM 5753 O O . PRO B 1 233 ? -1.25 -41.125 -0.933 1 91.88 233 PRO B O 1
ATOM 5756 N N . GLY B 1 234 ? -1.361 -38.938 -0.808 1 93.38 234 GLY B N 1
ATOM 5757 C CA . GLY B 1 234 ? -0.111 -38.719 -1.524 1 93.38 234 GLY B CA 1
ATOM 5758 C C . GLY B 1 234 ? -0.307 -38.219 -2.934 1 93.38 234 GLY B C 1
ATOM 5759 O O . GLY B 1 234 ? 0.613 -37.625 -3.523 1 93.38 234 GLY B O 1
ATOM 5760 N N . LEU B 1 235 ? -1.54 -38.469 -3.41 1 95.62 235 LEU B N 1
ATOM 5761 C CA . LEU B 1 235 ? -1.831 -38.031 -4.777 1 95.62 235 LEU B CA 1
ATOM 5762 C C . LEU B 1 235 ? -3.068 -37.156 -4.816 1 95.62 235 LEU B C 1
ATOM 5764 O O . LEU B 1 235 ? -3.629 -36.906 -5.887 1 95.62 235 LEU B O 1
ATOM 5768 N N . ARG B 1 236 ? -3.512 -36.719 -3.641 1 96.5 236 ARG B N 1
ATOM 5769 C CA . ARG B 1 236 ? -4.688 -35.844 -3.578 1 96.5 236 ARG B CA 1
ATOM 5770 C C . ARG B 1 236 ? -4.387 -34.469 -4.141 1 96.5 236 ARG B C 1
ATOM 5772 O O . ARG B 1 236 ? -5.301 -33.719 -4.492 1 96.5 236 ARG B O 1
ATOM 5779 N N . GLY B 1 237 ? -3.119 -34.094 -4.129 1 97.69 237 GLY B N 1
ATOM 5780 C CA . GLY B 1 237 ? -2.613 -32.844 -4.723 1 97.69 237 GLY B CA 1
ATOM 5781 C C . GLY B 1 237 ? -1.398 -33.062 -5.602 1 97.69 237 GLY B C 1
ATOM 5782 O O . GLY B 1 237 ? -0.566 -33.938 -5.316 1 97.69 237 GLY B O 1
ATOM 5783 N N . ILE B 1 238 ? -1.358 -32.312 -6.66 1 97.69 238 ILE B N 1
ATOM 5784 C CA . ILE B 1 238 ? -0.266 -32.469 -7.617 1 97.69 238 ILE B CA 1
ATOM 5785 C C . ILE B 1 238 ? 0.402 -31.094 -7.84 1 97.69 238 ILE B C 1
ATOM 5787 O O . ILE B 1 238 ? -0.271 -30.109 -8.141 1 97.69 238 ILE B O 1
ATOM 5791 N N . LEU B 1 239 ? 1.677 -31.047 -7.633 1 97.62 239 LEU B N 1
ATOM 5792 C CA . LEU B 1 239 ? 2.471 -29.844 -7.879 1 97.62 239 LEU B CA 1
ATOM 5793 C C . LEU B 1 239 ? 2.871 -29.75 -9.352 1 97.62 239 LEU B C 1
ATOM 5795 O O . LEU B 1 239 ? 3.375 -30.719 -9.922 1 97.62 239 LEU B O 1
ATOM 5799 N N . VAL B 1 240 ? 2.607 -28.578 -9.969 1 94.5 240 VAL B N 1
ATOM 5800 C CA . VAL B 1 240 ? 2.893 -28.438 -11.391 1 94.5 240 VAL B CA 1
ATOM 5801 C C . VAL B 1 240 ? 3.713 -27.156 -11.625 1 94.5 240 VAL B C 1
ATOM 5803 O O . VAL B 1 240 ? 3.994 -26.422 -10.688 1 94.5 240 VAL B O 1
ATOM 5806 N N . ASP B 1 241 ? 4.164 -26.938 -12.82 1 91.44 241 ASP B N 1
ATOM 5807 C CA . ASP B 1 241 ? 4.836 -25.75 -13.344 1 91.44 241 ASP B CA 1
ATOM 5808 C C . ASP B 1 241 ? 6.207 -25.562 -12.695 1 91.44 241 ASP B C 1
ATOM 5810 O O . ASP B 1 241 ? 6.336 -24.844 -11.711 1 91.44 241 ASP B O 1
ATOM 5814 N N . PHE B 1 242 ? 7.191 -26.031 -13.297 1 91.75 242 PHE B N 1
ATOM 5815 C CA . PHE B 1 242 ? 8.555 -25.984 -12.789 1 91.75 242 PHE B CA 1
ATOM 5816 C C . PHE B 1 242 ? 9.391 -24.969 -13.555 1 91.75 242 PHE B C 1
ATOM 5818 O O . PHE B 1 242 ? 10.609 -25.094 -13.648 1 91.75 242 PHE B O 1
ATOM 5825 N N . ASP B 1 243 ? 8.734 -23.984 -14.031 1 84.06 243 ASP B N 1
ATOM 5826 C CA . ASP B 1 243 ? 9.391 -22.953 -14.828 1 84.06 243 ASP B CA 1
ATOM 5827 C C . ASP B 1 243 ? 10.375 -22.156 -13.984 1 84.06 243 ASP B C 1
ATOM 5829 O O . ASP B 1 243 ? 11.391 -21.672 -14.484 1 84.06 243 ASP B O 1
ATOM 5833 N N . MET B 1 244 ? 10.039 -22.016 -12.719 1 85.88 244 MET B N 1
ATOM 5834 C CA . MET B 1 244 ? 10.867 -21.188 -11.852 1 85.88 244 MET B CA 1
ATOM 5835 C C . MET B 1 244 ? 11.75 -22.047 -10.961 1 85.88 244 MET B C 1
ATOM 5837 O O . MET B 1 244 ? 12.484 -21.531 -10.117 1 85.88 244 MET B O 1
ATOM 5841 N N . ALA B 1 245 ? 11.68 -23.312 -11.148 1 90.12 245 ALA B N 1
ATOM 5842 C CA . ALA B 1 245 ? 12.406 -24.25 -10.281 1 90.12 245 ALA B CA 1
ATOM 5843 C C . ALA B 1 245 ? 13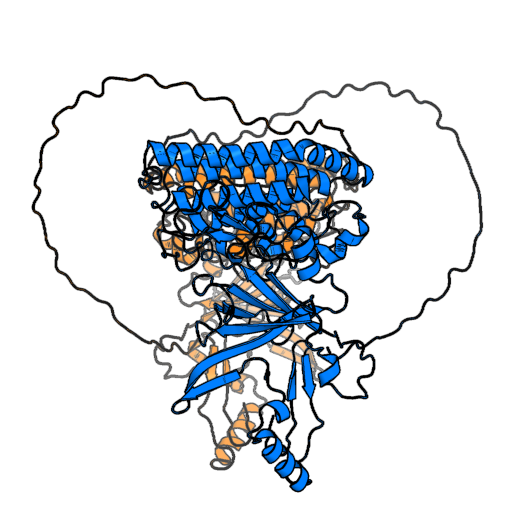.914 -24.141 -10.508 1 90.12 245 ALA B C 1
ATOM 5845 O O . ALA B 1 245 ? 14.359 -23.797 -11.602 1 90.12 245 ALA B O 1
ATOM 5846 N N . VAL B 1 246 ? 14.641 -24.375 -9.453 1 87.5 246 VAL B N 1
ATOM 5847 C CA . VAL B 1 246 ? 16.094 -24.344 -9.531 1 87.5 246 VAL B CA 1
ATOM 5848 C C . VAL B 1 246 ? 16.688 -25.5 -8.719 1 87.5 246 VAL B C 1
ATOM 5850 O O . VAL B 1 246 ? 16.016 -26.047 -7.84 1 87.5 246 VAL B O 1
ATOM 5853 N N . GLN B 1 247 ? 17.922 -25.781 -9.047 1 87.81 247 GLN B N 1
ATOM 5854 C CA . GLN B 1 247 ? 18.672 -26.719 -8.219 1 87.81 247 GLN B CA 1
ATOM 5855 C C . GLN B 1 247 ? 19.125 -26.062 -6.918 1 87.81 247 GLN B C 1
ATOM 5857 O O . GLN B 1 247 ? 19.719 -24.984 -6.93 1 87.81 247 GLN B O 1
ATOM 5862 N N . ALA B 1 248 ? 18.75 -26.609 -5.785 1 82.5 248 ALA B N 1
ATOM 5863 C CA . ALA B 1 248 ? 19.047 -26.031 -4.477 1 82.5 248 ALA B CA 1
ATOM 5864 C C . ALA B 1 248 ? 20.531 -26.141 -4.148 1 82.5 248 ALA B C 1
ATOM 5866 O O . ALA B 1 248 ? 21.109 -25.25 -3.523 1 82.5 248 ALA B O 1
ATOM 5867 N N . GLU B 1 249 ? 21.25 -27.281 -4.512 1 69.38 249 GLU B N 1
ATOM 5868 C CA . GLU B 1 249 ? 22.641 -27.531 -4.148 1 69.38 249 GLU B CA 1
ATOM 5869 C C . GLU B 1 249 ? 23.578 -26.703 -5.012 1 69.38 249 GLU B C 1
ATOM 5871 O O . GLU B 1 249 ? 23.344 -26.516 -6.203 1 69.38 249 GLU B O 1
ATOM 5876 N N . GLY B 1 250 ? 24.609 -26.031 -4.445 1 58.34 250 GLY B N 1
ATOM 5877 C CA . GLY B 1 250 ? 25.703 -25.359 -5.117 1 58.34 250 GLY B CA 1
ATOM 5878 C C . GLY B 1 250 ? 25.406 -23.906 -5.438 1 58.34 250 GLY B C 1
ATOM 5879 O O . GLY B 1 250 ? 26.141 -23.266 -6.184 1 58.34 250 GLY B O 1
ATOM 5880 N N . ARG B 1 251 ? 24.328 -23.5 -5.086 1 53.81 251 ARG B N 1
ATOM 5881 C CA . ARG B 1 251 ? 23.969 -22.141 -5.484 1 53.81 251 ARG B CA 1
ATOM 5882 C C . ARG B 1 251 ? 24.734 -21.125 -4.656 1 53.81 251 ARG B C 1
ATOM 5884 O O . ARG B 1 251 ? 24.797 -21.219 -3.428 1 53.81 251 ARG B O 1
ATOM 5891 N N . ASP B 1 252 ? 25.703 -20.531 -5.359 1 46.81 252 ASP B N 1
ATOM 5892 C CA . ASP B 1 252 ? 26.406 -19.391 -4.797 1 46.81 252 ASP B CA 1
ATOM 5893 C C . ASP B 1 252 ? 25.438 -18.234 -4.523 1 46.81 252 ASP B C 1
ATOM 5895 O O . ASP B 1 252 ? 24.391 -18.109 -5.188 1 46.81 252 ASP B O 1
ATOM 5899 N N . VAL B 1 253 ? 25.609 -17.531 -3.482 1 46.59 253 VAL B N 1
ATOM 5900 C CA . VAL B 1 253 ? 24.906 -16.359 -2.977 1 46.59 253 VAL B CA 1
ATOM 5901 C C . VAL B 1 253 ? 24.625 -15.391 -4.125 1 46.59 253 VAL B C 1
ATOM 5903 O O . VAL B 1 253 ? 23.625 -14.672 -4.105 1 46.59 253 VAL B O 1
ATOM 5906 N N . SER B 1 254 ? 25.594 -15.344 -4.961 1 43 254 SER B N 1
ATOM 5907 C CA . SER B 1 254 ? 25.562 -14.328 -6.012 1 43 254 SER B CA 1
ATOM 5908 C C . SER B 1 254 ? 24.359 -14.523 -6.934 1 43 254 SER B C 1
ATOM 5910 O O . SER B 1 254 ? 23.875 -13.57 -7.547 1 43 254 SER B O 1
ATOM 5912 N N . ASP B 1 255 ? 24.047 -15.648 -7.211 1 46.41 255 ASP B N 1
ATOM 5913 C CA . ASP B 1 255 ? 22.969 -15.969 -8.141 1 46.41 255 ASP B CA 1
ATOM 5914 C C . ASP B 1 255 ? 21.609 -15.57 -7.555 1 46.41 255 ASP B C 1
ATOM 5916 O O . ASP B 1 255 ? 20.578 -15.75 -8.203 1 46.41 255 ASP B O 1
ATOM 5920 N N . ILE B 1 256 ? 21.672 -15.047 -6.438 1 44.94 256 ILE B N 1
ATOM 5921 C CA . ILE B 1 256 ? 20.594 -14.711 -5.516 1 44.94 256 ILE B CA 1
ATOM 5922 C C . ILE B 1 256 ? 19.812 -13.5 -6.043 1 44.94 256 ILE B C 1
ATOM 5924 O O . ILE B 1 256 ? 18.594 -13.438 -5.922 1 44.94 256 ILE B O 1
ATOM 5928 N N . SER B 1 257 ? 20.594 -12.477 -6.453 1 44.78 257 SER B N 1
ATOM 5929 C CA . SER B 1 257 ? 19.969 -11.18 -6.699 1 44.78 257 SER B CA 1
ATOM 5930 C C . SER B 1 257 ? 18.906 -11.281 -7.781 1 44.78 257 SER B C 1
ATOM 5932 O O . SER B 1 257 ? 17.859 -10.633 -7.688 1 44.78 257 SER B O 1
ATOM 5934 N N . VAL B 1 258 ? 19.312 -11.891 -8.898 1 47.09 258 VAL B N 1
ATOM 5935 C CA . VAL B 1 258 ? 18.469 -11.828 -10.094 1 47.09 258 VAL B CA 1
ATOM 5936 C C . VAL B 1 258 ? 17.266 -12.742 -9.914 1 47.09 258 VAL B C 1
ATOM 5938 O O . VAL B 1 258 ? 16.188 -12.453 -10.438 1 47.09 258 VAL B O 1
ATOM 5941 N N . ASP B 1 259 ? 17.484 -13.805 -9.18 1 48.69 259 ASP B N 1
ATOM 5942 C CA . ASP B 1 259 ? 16.578 -14.953 -9.227 1 48.69 259 ASP B CA 1
ATOM 5943 C C . ASP B 1 259 ? 15.359 -14.734 -8.328 1 48.69 259 ASP B C 1
ATOM 5945 O O . ASP B 1 259 ? 14.398 -15.5 -8.383 1 48.69 259 ASP B O 1
ATOM 5949 N N . CYS B 1 260 ? 15.367 -13.672 -7.562 1 49.25 260 CYS B N 1
ATOM 5950 C CA . CYS B 1 260 ? 14.391 -13.688 -6.48 1 49.25 260 CYS B CA 1
ATOM 5951 C C . CYS B 1 260 ? 13.109 -12.984 -6.891 1 49.25 260 CYS B C 1
ATOM 5953 O O . CYS B 1 260 ? 12.078 -13.117 -6.223 1 49.25 260 CYS B O 1
ATOM 5955 N N . ARG B 1 261 ? 13.172 -12.344 -8.055 1 53.84 261 ARG B N 1
ATOM 5956 C CA . ARG B 1 261 ? 11.984 -11.523 -8.289 1 53.84 261 ARG B CA 1
ATOM 5957 C C . ARG B 1 261 ? 10.984 -12.242 -9.188 1 53.84 261 ARG B C 1
ATOM 5959 O O . ARG B 1 261 ? 10.695 -11.789 -10.289 1 53.84 261 ARG B O 1
ATOM 5966 N N . THR B 1 262 ? 10.75 -13.602 -8.742 1 61.28 262 THR B N 1
ATOM 5967 C CA . THR B 1 262 ? 9.875 -14.453 -9.547 1 61.28 262 THR B CA 1
ATOM 5968 C C . THR B 1 262 ? 8.68 -14.922 -8.734 1 61.28 262 THR B C 1
ATOM 5970 O O . THR B 1 262 ? 8.664 -14.805 -7.508 1 61.28 262 THR B O 1
ATOM 5973 N N . GLY B 1 263 ? 7.605 -15.078 -9.391 1 68.56 263 GLY B N 1
ATOM 5974 C CA . GLY B 1 263 ? 6.449 -15.727 -8.789 1 68.56 263 GLY B CA 1
ATOM 5975 C C . GLY B 1 263 ? 5.199 -14.867 -8.836 1 68.56 263 GLY B C 1
ATOM 5976 O O . GLY B 1 263 ? 5.23 -13.742 -9.328 1 68.56 263 GLY B O 1
ATOM 5977 N N . THR B 1 264 ? 4.234 -15.477 -8.414 1 82.25 264 THR B N 1
ATOM 5978 C CA . THR B 1 264 ? 2.934 -14.828 -8.32 1 82.25 264 THR B CA 1
ATOM 5979 C C . THR B 1 264 ? 2.881 -13.891 -7.117 1 82.25 264 THR B C 1
ATOM 5981 O O . THR B 1 264 ? 2.928 -14.344 -5.973 1 82.25 264 THR B O 1
ATOM 5984 N N . ARG B 1 265 ? 2.824 -12.609 -7.355 1 89.12 265 ARG B N 1
ATOM 5985 C CA . ARG B 1 265 ? 2.875 -11.578 -6.324 1 89.12 265 ARG B CA 1
ATOM 5986 C C . ARG B 1 265 ? 1.997 -11.953 -5.133 1 89.12 265 ARG B C 1
ATOM 5988 O O . ARG B 1 265 ? 2.422 -11.836 -3.98 1 89.12 265 ARG B O 1
ATOM 5995 N N . MET B 1 266 ? 0.941 -12.492 -5.414 1 93.88 266 MET B N 1
ATOM 5996 C CA . MET B 1 266 ? -0.05 -12.828 -4.395 1 93.88 266 MET B CA 1
ATOM 5997 C C . MET B 1 266 ? 0.53 -13.797 -3.367 1 93.88 266 MET B C 1
ATOM 5999 O O . MET B 1 266 ? 0.154 -13.758 -2.193 1 93.88 266 MET B O 1
ATOM 6003 N N . TYR B 1 267 ? 1.534 -14.555 -3.803 1 96.5 267 TYR B N 1
ATOM 6004 C CA . TYR B 1 267 ? 1.993 -15.625 -2.92 1 96.5 267 TYR B CA 1
ATOM 6005 C C . TYR B 1 267 ? 3.494 -15.523 -2.678 1 96.5 267 TYR B C 1
ATOM 6007 O O . TYR B 1 267 ? 4.113 -16.469 -2.184 1 96.5 267 TYR B O 1
ATOM 6015 N N . GLN B 1 268 ? 4.059 -14.414 -3.092 1 94.44 268 GLN B N 1
ATOM 6016 C CA . GLN B 1 268 ? 5.48 -14.211 -2.826 1 94.44 268 GLN B CA 1
ATOM 6017 C C . GLN B 1 268 ? 5.75 -14.094 -1.328 1 94.44 268 GLN B C 1
ATOM 6019 O O . GLN B 1 268 ? 4.98 -13.461 -0.602 1 94.44 268 GLN B O 1
ATOM 6024 N N . SER B 1 269 ? 6.789 -14.734 -0.916 1 94.31 269 SER B N 1
ATOM 6025 C CA . SER B 1 269 ? 7.168 -14.703 0.493 1 94.31 269 SER B CA 1
ATOM 6026 C C . SER B 1 269 ? 7.766 -13.359 0.877 1 94.31 269 SER B C 1
ATOM 6028 O O . SER B 1 269 ? 8.086 -12.539 0.007 1 94.31 269 SER B O 1
ATOM 6030 N N . MET B 1 270 ? 7.914 -13.172 2.197 1 92.25 270 MET B N 1
ATOM 6031 C CA . MET B 1 270 ? 8.492 -11.945 2.736 1 92.25 270 MET B CA 1
ATOM 6032 C C . MET B 1 270 ? 9.914 -11.742 2.217 1 92.25 270 MET B C 1
ATOM 6034 O O . MET B 1 270 ? 10.273 -10.633 1.812 1 92.25 270 MET B O 1
ATOM 6038 N N . SER B 1 271 ? 10.695 -12.781 2.217 1 89.62 271 SER B N 1
ATOM 6039 C CA . SER B 1 271 ? 12.086 -12.672 1.78 1 89.62 271 SER B CA 1
ATOM 6040 C C . SER B 1 271 ? 12.172 -12.25 0.316 1 89.62 271 SER B C 1
ATOM 6042 O O . SER B 1 271 ? 13.016 -11.43 -0.053 1 89.62 271 SER B O 1
ATOM 6044 N N . VAL B 1 272 ? 11.32 -12.852 -0.461 1 90.12 272 VAL B N 1
ATOM 6045 C CA . VAL B 1 272 ? 11.297 -12.516 -1.882 1 90.12 272 VAL B CA 1
ATOM 6046 C C . VAL B 1 272 ? 10.891 -11.055 -2.064 1 90.12 272 VAL B C 1
ATOM 6048 O O . VAL B 1 272 ? 11.508 -10.32 -2.84 1 90.12 272 VAL B O 1
ATOM 6051 N N . LEU B 1 273 ? 9.914 -10.625 -1.322 1 91.5 273 LEU B N 1
ATOM 6052 C CA . LEU B 1 273 ? 9.43 -9.258 -1.432 1 91.5 273 LEU B CA 1
ATOM 6053 C C . LEU B 1 273 ? 10.484 -8.266 -0.939 1 91.5 273 LEU B C 1
ATOM 6055 O O . LEU B 1 273 ? 10.633 -7.18 -1.503 1 91.5 273 LEU B O 1
ATOM 6059 N N . TRP B 1 274 ? 11.195 -8.586 0.059 1 88.94 274 TRP B N 1
ATOM 6060 C CA . TRP B 1 274 ? 12.266 -7.742 0.571 1 88.94 274 TRP B CA 1
ATOM 6061 C C . TRP B 1 274 ? 13.375 -7.586 -0.462 1 88.94 274 TRP B C 1
ATOM 6063 O O . TRP B 1 274 ? 14.078 -6.57 -0.481 1 88.94 274 TRP B O 1
ATOM 6073 N N . SER B 1 275 ? 13.539 -8.562 -1.301 1 86.88 275 SER B N 1
ATOM 6074 C CA . SER B 1 275 ? 14.617 -8.539 -2.281 1 86.88 275 SER B CA 1
ATOM 6075 C C . SER B 1 275 ? 14.406 -7.441 -3.314 1 86.88 275 SER B C 1
ATOM 6077 O O . SER B 1 275 ? 15.352 -7.043 -4.004 1 86.88 275 SER B O 1
ATOM 6079 N N . TYR B 1 276 ? 13.148 -6.965 -3.402 1 84.69 276 TYR B N 1
ATOM 6080 C CA . TYR B 1 276 ? 12.867 -5.875 -4.328 1 84.69 276 TYR B CA 1
ATOM 6081 C C . TYR B 1 276 ? 13.383 -4.547 -3.787 1 84.69 276 TYR B C 1
ATOM 6083 O O . TYR B 1 276 ? 13.484 -3.566 -4.523 1 84.69 276 TYR B O 1
ATOM 6091 N N . GLU B 1 277 ? 13.609 -4.457 -2.482 1 80.12 277 GLU B N 1
ATOM 6092 C CA . GLU B 1 277 ? 14.086 -3.229 -1.855 1 80.12 277 GLU B CA 1
ATOM 6093 C C . GLU B 1 277 ? 15.602 -3.121 -1.932 1 80.12 277 GLU B C 1
ATOM 6095 O O . GLU B 1 277 ? 16.312 -4.09 -1.656 1 80.12 277 GLU B O 1
ATOM 6100 N N . PRO B 1 278 ? 15.953 -1.904 -2.334 1 72.75 278 PRO B N 1
ATOM 6101 C CA . PRO B 1 278 ? 17.406 -1.733 -2.408 1 72.75 278 PRO B CA 1
ATOM 6102 C C . PRO B 1 278 ? 18.094 -1.904 -1.055 1 72.75 278 PRO B C 1
ATOM 6104 O O . PRO B 1 278 ? 17.531 -1.543 -0.021 1 72.75 278 PRO B O 1
ATOM 6107 N N . GLU B 1 279 ? 19.156 -2.428 -1.044 1 65.88 279 GLU B N 1
ATOM 6108 C CA . GLU B 1 279 ? 20.047 -2.549 0.112 1 65.88 279 GLU B CA 1
ATOM 6109 C C . GLU B 1 279 ? 19.422 -3.443 1.186 1 65.88 279 GLU B C 1
ATOM 6111 O O . GLU B 1 279 ? 19.75 -3.307 2.369 1 65.88 279 GLU B O 1
ATOM 6116 N N . SER B 1 280 ? 18.422 -4.191 0.606 1 71.38 280 SER B N 1
ATOM 6117 C CA . SER B 1 280 ? 17.875 -5.137 1.577 1 71.38 280 SER B CA 1
ATOM 6118 C C . SER B 1 280 ? 18.766 -6.363 1.715 1 71.38 280 SER B C 1
ATOM 6120 O O . SER B 1 280 ? 19.391 -6.801 0.743 1 71.38 280 SER B O 1
ATOM 6122 N N . ASN B 1 281 ? 19.375 -6.684 2.865 1 71.25 281 ASN B N 1
ATOM 6123 C CA . ASN B 1 281 ? 20.125 -7.902 3.129 1 71.25 281 ASN B CA 1
ATOM 6124 C C . ASN B 1 281 ? 19.25 -9.141 3.053 1 71.25 281 ASN B C 1
ATOM 6126 O O . ASN B 1 281 ? 19.344 -10.039 3.895 1 71.25 281 ASN B O 1
ATOM 6130 N N . ALA B 1 282 ? 18.359 -9.094 1.896 1 71.62 282 ALA B N 1
ATOM 6131 C CA . ALA B 1 282 ? 17.438 -10.234 1.772 1 71.62 282 ALA B CA 1
ATOM 6132 C C . ALA B 1 282 ? 18.203 -11.492 1.37 1 71.62 282 ALA B C 1
ATOM 6134 O O . ALA B 1 282 ? 19.219 -11.422 0.674 1 71.62 282 ALA B O 1
ATOM 6135 N N . THR B 1 283 ? 17.719 -12.562 1.904 1 73.75 283 THR B N 1
ATOM 6136 C CA . THR B 1 283 ? 18.312 -13.859 1.621 1 73.75 283 THR B CA 1
ATOM 6137 C C . THR B 1 283 ? 17.75 -14.453 0.333 1 73.75 283 THR B C 1
ATOM 6139 O O . THR B 1 283 ? 16.703 -14.023 -0.142 1 73.75 283 THR B O 1
ATOM 6142 N N . ALA B 1 284 ? 18.484 -15.359 -0.164 1 79.31 284 ALA B N 1
ATOM 6143 C CA . ALA B 1 284 ? 18.031 -16.078 -1.353 1 79.31 284 ALA B CA 1
ATOM 6144 C C . ALA B 1 284 ? 16.766 -16.875 -1.057 1 79.31 284 ALA B C 1
ATOM 6146 O O . ALA B 1 284 ? 16.531 -17.281 0.084 1 79.31 284 ALA B O 1
ATOM 6147 N N . HIS B 1 285 ? 15.992 -17.031 -2.098 1 88.12 285 HIS B N 1
ATOM 6148 C CA . HIS B 1 285 ? 14.797 -17.859 -1.989 1 88.12 285 HIS B CA 1
ATOM 6149 C C . HIS B 1 285 ? 15.141 -19.266 -1.507 1 88.12 285 HIS B C 1
ATOM 6151 O O . HIS B 1 285 ? 16.031 -19.906 -2.049 1 88.12 285 HIS B O 1
ATOM 6157 N N . ASP B 1 286 ? 14.516 -19.719 -0.501 1 90.81 286 ASP B N 1
ATOM 6158 C CA . ASP B 1 286 ? 14.75 -21.062 0.017 1 90.81 286 ASP B CA 1
ATOM 6159 C C . ASP B 1 286 ? 13.43 -21.797 0.25 1 90.81 286 ASP B C 1
ATOM 6161 O O . ASP B 1 286 ? 12.375 -21.344 -0.179 1 90.81 286 ASP B O 1
ATOM 6165 N N . TYR B 1 287 ? 13.555 -23.016 0.877 1 94.81 287 TYR B N 1
ATOM 6166 C CA . TYR B 1 287 ? 12.383 -23.875 1.014 1 94.81 287 TYR B CA 1
ATOM 6167 C C . TYR B 1 287 ? 11.367 -23.25 1.963 1 94.81 287 TYR B C 1
ATOM 6169 O O . TYR B 1 287 ? 10.164 -23.5 1.844 1 94.81 287 TYR B O 1
ATOM 6177 N N . LEU B 1 288 ? 11.812 -22.453 2.875 1 95.62 288 LEU B N 1
ATOM 6178 C CA . LEU B 1 288 ? 10.906 -21.797 3.814 1 95.62 288 LEU B CA 1
ATOM 6179 C C . LEU B 1 288 ? 10.039 -20.766 3.105 1 95.62 288 LEU B C 1
ATOM 6181 O O . LEU B 1 288 ? 8.906 -20.516 3.512 1 95.62 288 LEU B O 1
ATOM 6185 N N . ASP B 1 289 ? 10.602 -20.172 2.045 1 94.19 289 ASP B N 1
ATOM 6186 C CA . ASP B 1 289 ? 9.812 -19.25 1.23 1 94.19 289 ASP B CA 1
ATOM 6187 C C . ASP B 1 289 ? 8.664 -19.969 0.539 1 94.19 289 ASP B C 1
ATOM 6189 O O . ASP B 1 289 ? 7.547 -19.453 0.463 1 94.19 289 ASP B O 1
ATOM 6193 N N . ASP B 1 290 ? 8.938 -21.141 0.083 1 96.81 290 ASP B N 1
ATOM 6194 C CA . ASP B 1 290 ? 7.879 -21.938 -0.523 1 96.81 290 ASP B CA 1
ATOM 6195 C C . ASP B 1 290 ? 6.844 -22.359 0.518 1 96.81 290 ASP B C 1
ATOM 6197 O O . ASP B 1 290 ? 5.641 -22.359 0.238 1 96.81 290 ASP B O 1
ATOM 6201 N N . ILE B 1 291 ? 7.336 -22.719 1.694 1 98.31 291 ILE B N 1
ATOM 6202 C CA . ILE B 1 291 ? 6.418 -23.078 2.766 1 98.31 291 ILE B CA 1
ATOM 6203 C C . ILE B 1 291 ? 5.52 -21.891 3.104 1 98.31 291 ILE B C 1
ATOM 6205 O O . ILE B 1 291 ? 4.32 -22.062 3.33 1 98.31 291 ILE B O 1
ATOM 6209 N N . GLU B 1 292 ? 6.117 -20.719 3.146 1 97.81 292 GLU B N 1
ATOM 6210 C CA . GLU B 1 292 ? 5.32 -19.516 3.373 1 97.81 292 GLU B CA 1
ATOM 6211 C C . GLU B 1 292 ? 4.27 -19.344 2.281 1 97.81 292 GLU B C 1
ATOM 6213 O O . GLU B 1 292 ? 3.137 -18.938 2.562 1 97.81 292 GLU B O 1
ATOM 6218 N N . SER B 1 293 ? 4.645 -19.594 1.035 1 97.75 293 SER B N 1
ATOM 6219 C CA . SER B 1 293 ? 3.693 -19.484 -0.066 1 97.75 293 SER B CA 1
ATOM 6220 C C . SER B 1 293 ? 2.535 -20.469 0.112 1 97.75 293 SER B C 1
ATOM 6222 O O . SER B 1 293 ? 1.392 -20.141 -0.224 1 97.75 293 SER B O 1
ATOM 6224 N N . PHE B 1 294 ? 2.818 -21.672 0.67 1 98.69 294 PHE B N 1
ATOM 6225 C CA . PHE B 1 294 ? 1.753 -22.625 0.986 1 98.69 294 PHE B CA 1
ATOM 6226 C C . PHE B 1 294 ? 0.765 -22.016 1.975 1 98.69 294 PHE B C 1
ATOM 6228 O O . PHE B 1 294 ? -0.449 -22.156 1.818 1 98.69 294 PHE B O 1
ATOM 6235 N N . PHE B 1 295 ? 1.306 -21.375 2.955 1 98.62 295 PHE B N 1
ATOM 6236 C CA . PHE B 1 295 ? 0.458 -20.703 3.939 1 98.62 295 PHE B CA 1
ATOM 6237 C C . PHE B 1 295 ? -0.398 -19.625 3.285 1 98.62 295 PHE B C 1
ATOM 6239 O O . PHE B 1 295 ? -1.585 -19.5 3.592 1 98.62 295 PHE B O 1
ATOM 6246 N N . LEU B 1 296 ? 0.234 -18.844 2.426 1 98.12 296 LEU B N 1
ATOM 6247 C CA . LEU B 1 296 ? -0.49 -17.766 1.771 1 98.12 296 LEU B CA 1
ATOM 6248 C C . LEU B 1 296 ? -1.621 -18.312 0.906 1 98.12 296 LEU B C 1
ATOM 6250 O O . LEU B 1 296 ? -2.695 -17.719 0.828 1 98.12 296 LEU B O 1
ATOM 6254 N N . VAL B 1 297 ? -1.399 -19.391 0.255 1 98.19 297 VAL B N 1
ATOM 6255 C CA . VAL B 1 297 ? -2.447 -20.031 -0.528 1 98.19 297 VAL B CA 1
ATOM 6256 C C . VAL B 1 297 ? -3.58 -20.469 0.393 1 98.19 297 VAL B C 1
ATOM 6258 O O . VAL B 1 297 ? -4.754 -20.25 0.099 1 98.19 297 VAL B O 1
ATOM 6261 N N . LEU B 1 298 ? -3.203 -21.141 1.518 1 98.38 298 LEU B N 1
ATOM 6262 C CA . LEU B 1 298 ? -4.199 -21.594 2.486 1 98.38 298 LEU B CA 1
ATOM 6263 C C . LEU B 1 298 ? -5.02 -20.406 3 1 98.38 298 LEU B C 1
ATOM 6265 O O . LEU B 1 298 ? -6.25 -20.484 3.047 1 98.38 298 LEU B O 1
ATOM 6269 N N . ALA B 1 299 ? -4.336 -19.359 3.373 1 97.44 299 ALA B N 1
ATOM 6270 C CA . ALA B 1 299 ? -5.012 -18.156 3.857 1 97.44 299 ALA B CA 1
ATOM 6271 C C . ALA B 1 299 ? -5.93 -17.578 2.787 1 97.44 299 ALA B C 1
ATOM 6273 O O . ALA B 1 299 ? -7.062 -17.188 3.076 1 97.44 299 ALA B O 1
ATOM 6274 N N . HIS B 1 300 ? -5.438 -17.516 1.591 1 96.75 300 HIS B N 1
ATOM 6275 C CA . HIS B 1 300 ? -6.238 -17 0.483 1 96.75 300 HIS B CA 1
ATOM 6276 C C . HIS B 1 300 ? -7.516 -17.812 0.31 1 96.75 300 HIS B C 1
ATOM 6278 O O . HIS B 1 300 ? -8.594 -17.25 0.109 1 96.75 300 HIS B O 1
ATOM 6284 N N . LEU B 1 301 ? -7.43 -19.109 0.409 1 96.31 301 LEU B N 1
ATOM 6285 C CA . LEU B 1 301 ? -8.586 -20 0.292 1 96.31 301 LEU B CA 1
ATOM 6286 C C . LEU B 1 301 ? -9.594 -19.719 1.403 1 96.31 301 LEU B C 1
ATOM 6288 O O . LEU B 1 301 ? -10.789 -19.547 1.139 1 96.31 301 LEU B O 1
ATOM 6292 N N . MET B 1 302 ? -9.117 -19.625 2.553 1 96.19 302 MET B N 1
ATOM 6293 C CA . MET B 1 302 ? -10 -19.562 3.713 1 96.19 302 MET B CA 1
ATOM 6294 C C . MET B 1 302 ? -10.633 -18.188 3.854 1 96.19 302 MET B C 1
ATOM 6296 O O . MET B 1 302 ? -11.789 -18.062 4.27 1 96.19 302 MET B O 1
ATOM 6300 N N . PHE B 1 303 ? -9.898 -17.141 3.518 1 95.44 303 PHE B N 1
ATOM 6301 C CA . PHE B 1 303 ? -10.445 -15.781 3.584 1 95.44 303 PHE B CA 1
ATOM 6302 C C . PHE B 1 303 ? -11.203 -15.445 2.309 1 95.44 303 PHE B C 1
ATOM 6304 O O . PHE B 1 303 ? -12.102 -14.602 2.32 1 95.44 303 PHE B O 1
ATOM 6311 N N . GLY B 1 304 ? -10.914 -16.156 1.247 1 95.12 304 GLY B N 1
ATOM 6312 C CA . GLY B 1 304 ? -11.406 -15.727 -0.053 1 95.12 304 GLY B CA 1
ATOM 6313 C C . GLY B 1 304 ? -12.57 -16.562 -0.551 1 95.12 304 GLY B C 1
ATOM 6314 O O . GLY B 1 304 ? -13.234 -16.203 -1.524 1 95.12 304 GLY B O 1
ATOM 6315 N N . TRP B 1 305 ? -12.844 -17.703 0.055 1 95.56 305 TRP B N 1
ATOM 6316 C CA . TRP B 1 305 ? -13.938 -18.562 -0.387 1 95.56 305 TRP B CA 1
ATOM 6317 C C . TRP B 1 305 ? -14.922 -18.828 0.75 1 95.56 305 TRP B C 1
ATOM 6319 O O . TRP B 1 305 ? -14.523 -19.219 1.847 1 95.56 305 TRP B O 1
ATOM 6329 N N . SER B 1 306 ? -16.203 -18.641 0.49 1 94.44 306 SER B N 1
ATOM 6330 C CA . SER B 1 306 ? -17.234 -18.859 1.483 1 94.44 306 SER B CA 1
ATOM 6331 C C . SER B 1 306 ? -17.891 -20.234 1.3 1 94.44 306 SER B C 1
ATOM 6333 O O . SER B 1 306 ? -18.828 -20.594 2.021 1 94.44 306 SER B O 1
ATOM 6335 N N . GLY B 1 307 ? -17.453 -20.922 0.338 1 94.44 307 GLY B N 1
ATOM 6336 C CA . GLY B 1 307 ? -17.938 -22.25 0.006 1 94.44 307 GLY B CA 1
ATOM 6337 C C . GLY B 1 307 ? -17.391 -22.781 -1.306 1 94.44 307 GLY B C 1
ATOM 6338 O O . GLY B 1 307 ? -16.453 -22.203 -1.868 1 94.44 307 GLY B O 1
ATOM 6339 N N . ILE B 1 308 ? -17.906 -23.922 -1.649 1 94.5 308 ILE B N 1
ATOM 6340 C CA . ILE B 1 308 ? -17.5 -24.547 -2.898 1 94.5 308 ILE B CA 1
ATOM 6341 C C . ILE B 1 308 ? -17.859 -23.641 -4.074 1 94.5 308 ILE B C 1
ATOM 6343 O O . ILE B 1 308 ? -19 -23.219 -4.207 1 94.5 308 ILE B O 1
ATOM 6347 N N . GLU B 1 309 ? -16.891 -23.281 -4.875 1 93.19 309 GLU B N 1
ATOM 6348 C CA . GLU B 1 309 ? -17.031 -22.438 -6.059 1 93.19 309 GLU B CA 1
ATOM 6349 C C . GLU B 1 309 ? -17.625 -21.078 -5.695 1 93.19 309 GLU B C 1
ATOM 6351 O O . GLU B 1 309 ? -18.391 -20.5 -6.477 1 93.19 309 GLU B O 1
ATOM 6356 N N . GLN B 1 310 ? -17.406 -20.609 -4.477 1 94.69 310 GLN B N 1
ATOM 6357 C CA . GLN B 1 310 ? -17.953 -19.344 -4.012 1 94.69 310 GLN B CA 1
ATOM 6358 C C . GLN B 1 310 ? -16.844 -18.406 -3.545 1 94.69 310 GLN B C 1
ATOM 6360 O O . GLN B 1 310 ? -16.672 -18.188 -2.344 1 94.69 310 GLN B O 1
ATOM 6365 N N . GLU B 1 311 ? -16.312 -17.844 -4.543 1 93.81 311 GLU B N 1
ATOM 6366 C CA . GLU B 1 311 ? -15.297 -16.828 -4.242 1 93.81 311 GLU B CA 1
ATOM 6367 C C . GLU B 1 311 ? -15.93 -15.555 -3.707 1 93.81 311 GLU B C 1
ATOM 6369 O O . GLU B 1 311 ? -16.953 -15.102 -4.219 1 93.81 311 GLU B O 1
ATOM 6374 N N . ILE B 1 312 ? -15.398 -15.008 -2.674 1 92.62 312 ILE B N 1
ATOM 6375 C CA . ILE B 1 312 ? -15.93 -13.789 -2.07 1 92.62 312 ILE B CA 1
ATOM 6376 C C . ILE B 1 312 ? -15.531 -12.578 -2.912 1 92.62 312 ILE B C 1
ATOM 6378 O O . ILE B 1 312 ? -14.344 -12.375 -3.195 1 92.62 312 ILE B O 1
ATOM 6382 N N . LYS B 1 313 ? -16.578 -11.82 -3.328 1 87.31 313 LYS B N 1
ATOM 6383 C CA . LYS B 1 313 ? -16.375 -10.57 -4.059 1 87.31 313 LYS B CA 1
ATOM 6384 C C . LYS B 1 313 ? -17.172 -9.43 -3.424 1 87.31 313 LYS B C 1
ATOM 6386 O O . LYS B 1 313 ? -18.328 -9.609 -3.033 1 87.31 313 LYS B O 1
ATOM 6391 N N . PRO B 1 314 ? -16.516 -8.203 -3.258 1 84.06 314 PRO B N 1
ATOM 6392 C CA . PRO B 1 314 ? -15.117 -7.902 -3.551 1 84.06 314 PRO B CA 1
ATOM 6393 C C . PRO B 1 314 ? -14.156 -8.602 -2.6 1 84.06 314 PRO B C 1
ATOM 6395 O O . PRO B 1 314 ? -14.555 -9.055 -1.526 1 84.06 314 PRO B O 1
ATOM 6398 N N . LYS B 1 315 ? -12.883 -8.734 -3.078 1 86 315 LYS B N 1
ATOM 6399 C CA . LYS B 1 315 ? -11.836 -9.352 -2.268 1 86 315 LYS B CA 1
ATOM 6400 C C . LYS B 1 315 ? -11.781 -8.734 -0.875 1 86 315 LYS B C 1
ATOM 6402 O O . LYS B 1 315 ? -11.875 -7.512 -0.729 1 86 315 LYS B O 1
ATOM 6407 N N . PRO B 1 316 ? -11.672 -9.602 0.075 1 86.25 316 PRO B N 1
ATOM 6408 C CA . PRO B 1 316 ? -11.57 -9.07 1.436 1 86.25 316 PRO B CA 1
ATOM 6409 C C . PRO B 1 316 ? -10.398 -8.117 1.612 1 86.25 316 PRO B C 1
ATOM 6411 O O . PRO B 1 316 ? -9.344 -8.297 0.989 1 86.25 316 PRO B O 1
ATOM 6414 N N . VAL B 1 317 ? -10.531 -7.203 2.504 1 79.94 317 VAL B N 1
ATOM 6415 C CA . VAL B 1 317 ? -9.57 -6.125 2.736 1 79.94 317 VAL B CA 1
ATOM 6416 C C . VAL B 1 317 ? -8.227 -6.715 3.164 1 79.94 317 VAL B C 1
ATOM 6418 O O . VAL B 1 317 ? -7.172 -6.18 2.818 1 79.94 317 VAL B O 1
ATOM 6421 N N . SER B 1 318 ? -8.281 -7.824 3.838 1 81.31 318 SER B N 1
ATOM 6422 C CA . SER B 1 318 ? -7.07 -8.445 4.367 1 81.31 318 SER B CA 1
ATOM 6423 C C . SER B 1 318 ? -6.188 -8.984 3.246 1 81.31 318 SER B C 1
ATOM 6425 O O . SER B 1 318 ? -4.977 -9.141 3.422 1 81.31 318 SER B O 1
ATOM 6427 N N . LEU B 1 319 ? -6.77 -9.219 2.107 1 89.44 319 LEU B N 1
ATOM 6428 C CA . LEU B 1 319 ? -6.039 -9.844 1.009 1 89.44 319 LEU B CA 1
ATOM 6429 C C . LEU B 1 319 ? -5.77 -8.836 -0.106 1 89.44 319 LEU B C 1
ATOM 6431 O O . LEU B 1 319 ? -4.969 -9.102 -1.004 1 89.44 319 LEU B O 1
ATOM 6435 N N . LEU B 1 320 ? -6.359 -7.695 -0.076 1 86.38 320 LEU B N 1
ATOM 6436 C CA . LEU B 1 320 ? -6.461 -6.766 -1.196 1 86.38 320 LEU B CA 1
ATOM 6437 C C . LEU B 1 320 ? -5.078 -6.332 -1.672 1 86.38 320 LEU B C 1
ATOM 6439 O O . LEU B 1 320 ? -4.832 -6.234 -2.877 1 86.38 320 LEU B O 1
ATOM 6443 N N . ASP B 1 321 ? -4.176 -6.203 -0.78 1 90.94 321 ASP B N 1
ATOM 6444 C CA . ASP B 1 321 ? -2.912 -5.598 -1.181 1 90.94 321 ASP B CA 1
ATOM 6445 C C . ASP B 1 321 ? -1.823 -6.656 -1.343 1 90.94 321 ASP B C 1
ATOM 6447 O O . ASP B 1 321 ? -0.668 -6.328 -1.621 1 90.94 321 ASP B O 1
ATOM 6451 N N . TRP B 1 322 ? -2.129 -7.938 -1.335 1 94.44 322 TRP B N 1
ATOM 6452 C CA . TRP B 1 322 ? -1.139 -9 -1.469 1 94.44 322 TRP B CA 1
ATOM 6453 C C . TRP B 1 322 ? -0.602 -9.07 -2.895 1 94.44 322 TRP B C 1
ATOM 6455 O O . TRP B 1 322 ? 0.522 -9.523 -3.121 1 94.44 322 TRP B O 1
ATOM 6465 N N . ASP B 1 323 ? -1.449 -8.656 -3.846 1 92.25 323 ASP B N 1
ATOM 6466 C CA . ASP B 1 323 ? -1.037 -8.734 -5.246 1 92.25 323 ASP B CA 1
ATOM 6467 C C . ASP B 1 323 ? -0.796 -7.344 -5.824 1 92.25 323 ASP B C 1
ATOM 6469 O O . ASP B 1 323 ? -0.906 -7.145 -7.035 1 92.25 323 ASP B O 1
ATOM 6473 N N . ASN B 1 324 ? -0.55 -6.375 -4.867 1 92.69 324 ASN B N 1
ATOM 6474 C CA . ASN B 1 324 ? -0.286 -5.02 -5.336 1 92.69 324 ASN B CA 1
ATOM 6475 C C . ASN B 1 324 ? 0.899 -4.977 -6.297 1 92.69 324 ASN B C 1
ATOM 6477 O O . ASN B 1 324 ? 1.894 -5.676 -6.094 1 92.69 324 ASN B O 1
ATOM 6481 N N . ASP B 1 325 ? 0.855 -4.137 -7.285 1 89.12 325 ASP B N 1
ATOM 6482 C CA . ASP B 1 325 ? 1.897 -4.043 -8.305 1 89.12 325 ASP B CA 1
ATOM 6483 C C . ASP B 1 325 ? 3.193 -3.49 -7.715 1 89.12 325 ASP B C 1
ATOM 6485 O O . ASP B 1 325 ? 4.277 -3.742 -8.242 1 89.12 325 ASP B O 1
ATOM 6489 N N . VAL B 1 326 ? 3.053 -2.717 -6.738 1 90.38 326 VAL B N 1
ATOM 6490 C CA . VAL B 1 326 ? 4.227 -2.227 -6.02 1 90.38 326 VAL B CA 1
ATOM 6491 C C . VAL B 1 326 ? 4.637 -3.234 -4.949 1 90.38 326 VAL B C 1
ATOM 6493 O O . VAL B 1 326 ? 3.943 -3.393 -3.941 1 90.38 326 VAL B O 1
ATOM 6496 N N . PRO B 1 327 ? 5.805 -3.906 -5.105 1 90.69 327 PRO B N 1
ATOM 6497 C CA . PRO B 1 327 ? 6.195 -4.984 -4.195 1 90.69 327 PRO B CA 1
ATOM 6498 C C . PRO B 1 327 ? 6.246 -4.535 -2.736 1 90.69 327 PRO B C 1
ATOM 6500 O O . PRO B 1 327 ? 5.918 -5.312 -1.836 1 90.69 327 PRO B O 1
ATOM 6503 N N . ARG B 1 328 ? 6.617 -3.342 -2.5 1 91.25 328 ARG B N 1
ATOM 6504 C CA . ARG B 1 328 ? 6.723 -2.838 -1.135 1 91.25 328 ARG B CA 1
ATOM 6505 C C . ARG B 1 328 ? 5.363 -2.848 -0.443 1 91.25 328 ARG B C 1
ATOM 6507 O O . ARG B 1 328 ? 5.266 -3.174 0.742 1 91.25 328 ARG B O 1
ATOM 6514 N N . ILE B 1 329 ? 4.348 -2.41 -1.157 1 93.5 329 ILE B N 1
ATOM 6515 C CA . ILE B 1 329 ? 3 -2.369 -0.595 1 93.5 329 ILE B CA 1
ATOM 6516 C C . ILE B 1 329 ? 2.533 -3.785 -0.267 1 93.5 329 ILE B C 1
ATOM 6518 O O . ILE B 1 329 ? 1.96 -4.027 0.798 1 93.5 329 ILE B O 1
ATOM 6522 N N . ALA B 1 330 ? 2.824 -4.746 -1.18 1 94.69 330 ALA B N 1
ATOM 6523 C CA . ALA B 1 330 ? 2.492 -6.145 -0.924 1 94.69 330 ALA B CA 1
ATOM 6524 C C . ALA B 1 330 ? 3.246 -6.676 0.292 1 94.69 330 ALA B C 1
ATOM 6526 O O . ALA B 1 330 ? 2.68 -7.398 1.112 1 94.69 330 ALA B O 1
ATOM 6527 N N . ARG B 1 331 ? 4.484 -6.309 0.374 1 93.38 331 ARG B N 1
ATOM 6528 C CA . ARG B 1 331 ? 5.32 -6.742 1.491 1 93.38 331 ARG B CA 1
ATOM 6529 C C . ARG B 1 331 ? 4.746 -6.258 2.82 1 93.38 331 ARG B C 1
ATOM 6531 O O . ARG B 1 331 ? 4.617 -7.039 3.766 1 93.38 331 ARG B O 1
ATOM 6538 N N . VAL B 1 332 ? 4.41 -4.988 2.873 1 94.12 332 VAL B N 1
ATOM 6539 C CA . VAL B 1 332 ? 3.904 -4.379 4.098 1 94.12 332 VAL B CA 1
ATOM 6540 C C . VAL B 1 332 ? 2.582 -5.031 4.496 1 94.12 332 VAL B C 1
ATOM 6542 O O . VAL B 1 332 ? 2.357 -5.328 5.672 1 94.12 332 VAL B O 1
ATOM 6545 N N . ALA B 1 333 ? 1.757 -5.258 3.557 1 94.94 333 ALA B N 1
ATOM 6546 C CA . ALA B 1 333 ? 0.464 -5.891 3.814 1 94.94 333 ALA B CA 1
ATOM 6547 C C . ALA B 1 333 ? 0.642 -7.301 4.367 1 94.94 333 ALA B C 1
ATOM 6549 O O . ALA B 1 333 ? 0.002 -7.672 5.355 1 94.94 333 ALA B O 1
ATOM 6550 N N . LYS B 1 334 ? 1.478 -8.047 3.76 1 95.69 334 LYS B N 1
ATOM 6551 C CA . LYS B 1 334 ? 1.693 -9.422 4.195 1 95.69 334 LYS B CA 1
ATOM 6552 C C . LYS B 1 334 ? 2.414 -9.469 5.539 1 95.69 334 LYS B C 1
ATOM 6554 O O . LYS B 1 334 ? 2.166 -10.359 6.355 1 95.69 334 LYS B O 1
ATOM 6559 N N . GLU B 1 335 ? 3.352 -8.57 5.699 1 94.5 335 GLU B N 1
ATOM 6560 C CA . GLU B 1 335 ? 4.055 -8.516 6.977 1 94.5 335 GLU B CA 1
ATOM 6561 C C . GLU B 1 335 ? 3.092 -8.242 8.125 1 94.5 335 GLU B C 1
ATOM 6563 O O . GLU B 1 335 ? 3.191 -8.859 9.188 1 94.5 335 GLU B O 1
ATOM 6568 N N . LEU B 1 336 ? 2.236 -7.258 7.906 1 93.94 336 LEU B N 1
ATOM 6569 C CA . LEU B 1 336 ? 1.234 -6.961 8.93 1 93.94 336 LEU B CA 1
ATOM 6570 C C . LEU B 1 336 ? 0.364 -8.188 9.203 1 93.94 336 LEU B C 1
ATOM 6572 O O . LEU B 1 336 ? 0.049 -8.477 10.359 1 93.94 336 LEU B O 1
ATOM 6576 N N . PHE B 1 337 ? -0.031 -8.945 8.203 1 94.56 337 PHE B N 1
ATOM 6577 C CA . PHE B 1 337 ? -0.862 -10.133 8.328 1 94.56 337 PHE B CA 1
ATOM 6578 C C . PHE B 1 337 ? -0.162 -11.195 9.164 1 94.56 337 PHE B C 1
ATOM 6580 O O . PHE B 1 337 ? -0.806 -11.906 9.938 1 94.56 337 PHE B O 1
ATOM 6587 N N . LEU B 1 338 ? 1.119 -11.289 8.969 1 93.94 338 LEU B N 1
ATOM 6588 C CA . LEU B 1 338 ? 1.897 -12.297 9.68 1 93.94 338 LEU B CA 1
ATOM 6589 C C . LEU B 1 338 ? 2.139 -11.883 11.125 1 93.94 338 LEU B C 1
ATOM 6591 O O . LEU B 1 338 ? 2.229 -12.727 12.016 1 93.94 338 LEU B O 1
ATOM 6595 N N . LEU B 1 339 ? 2.242 -10.594 11.367 1 92.44 339 LEU B N 1
ATOM 6596 C CA . LEU B 1 339 ? 2.594 -10.094 12.695 1 92.44 339 LEU B CA 1
ATOM 6597 C C . LEU B 1 339 ? 1.366 -10.039 13.602 1 92.44 339 LEU B C 1
ATOM 6599 O O . LEU B 1 339 ? 1.452 -10.352 14.789 1 92.44 339 LEU B O 1
ATOM 6603 N N . LYS B 1 340 ? 0.279 -9.711 13.031 1 90.94 340 LYS B N 1
ATOM 6604 C CA . LYS B 1 340 ? -0.939 -9.57 13.828 1 90.94 340 LYS B CA 1
ATOM 6605 C C . LYS B 1 340 ? -1.608 -10.922 14.047 1 90.94 340 LYS B C 1
ATOM 6607 O O . LYS B 1 340 ? -1.41 -11.852 13.258 1 90.94 340 LYS B O 1
ATOM 6612 N N . ASP B 1 341 ? -2.4 -10.875 15.062 1 88.62 341 ASP B N 1
ATOM 6613 C CA . ASP B 1 341 ? -3.242 -12.055 15.234 1 88.62 341 ASP B CA 1
ATOM 6614 C C . ASP B 1 341 ? -4.297 -12.141 14.133 1 88.62 341 ASP B C 1
ATOM 6616 O O . ASP B 1 341 ? -4.844 -11.125 13.711 1 88.62 341 ASP B O 1
ATOM 6620 N N . LEU B 1 342 ? -4.496 -13.344 13.75 1 90.56 342 LEU B N 1
ATOM 6621 C CA . LEU B 1 342 ? -5.465 -13.555 12.672 1 90.56 342 LEU B CA 1
ATOM 6622 C C . LEU B 1 342 ? -6.867 -13.148 13.125 1 90.56 342 LEU B C 1
ATOM 6624 O O . LEU B 1 342 ? -7.27 -13.438 14.25 1 90.56 342 LEU B O 1
ATOM 6628 N N . ASP B 1 343 ? -7.48 -12.414 12.289 1 85.5 343 ASP B N 1
ATOM 6629 C CA . ASP B 1 343 ? -8.891 -12.125 12.531 1 85.5 343 ASP B CA 1
ATOM 6630 C C . ASP B 1 343 ? -9.773 -13.297 12.117 1 85.5 343 ASP B C 1
ATOM 6632 O O . ASP B 1 343 ? -10.273 -13.344 10.992 1 85.5 343 ASP B O 1
ATOM 6636 N N . MET B 1 344 ? -10.094 -14.102 12.977 1 87.69 344 MET B N 1
ATOM 6637 C CA . MET B 1 344 ? -10.828 -15.336 12.703 1 87.69 344 MET B CA 1
ATOM 6638 C C . MET B 1 344 ? -12.25 -15.031 12.266 1 87.69 344 MET B C 1
ATOM 6640 O O . MET B 1 344 ? -12.891 -15.852 11.602 1 87.69 344 MET B O 1
ATOM 6644 N N . THR B 1 345 ? -12.75 -13.828 12.625 1 83.94 345 THR B N 1
ATOM 6645 C CA . THR B 1 345 ? -14.117 -13.461 12.273 1 83.94 345 THR B CA 1
ATOM 6646 C C . THR B 1 345 ? -14.227 -13.172 10.781 1 83.94 345 THR B C 1
ATOM 6648 O O . THR B 1 345 ? -15.328 -13.188 10.219 1 83.94 345 THR B O 1
ATOM 6651 N N . ALA B 1 346 ? -13.117 -12.945 10.219 1 86.19 346 ALA B N 1
ATOM 6652 C CA . ALA B 1 346 ? -13.117 -12.617 8.797 1 86.19 346 ALA B CA 1
ATOM 6653 C C . ALA B 1 346 ? -13.117 -13.883 7.945 1 86.19 346 ALA B C 1
ATOM 6655 O O . ALA B 1 346 ? -13.352 -13.828 6.734 1 86.19 346 ALA B O 1
ATOM 6656 N N . ILE B 1 347 ? -12.906 -15.07 8.523 1 92.75 347 ILE B N 1
ATOM 6657 C CA . ILE B 1 347 ? -12.898 -16.344 7.812 1 92.75 347 ILE B CA 1
ATOM 6658 C C . ILE B 1 347 ? -14.336 -16.828 7.621 1 92.75 347 ILE B C 1
ATOM 6660 O O . ILE B 1 347 ? -15.141 -16.797 8.555 1 92.75 347 ILE B O 1
ATOM 6664 N N . ALA B 1 348 ? -14.664 -17.25 6.469 1 89.12 348 ALA B N 1
ATOM 6665 C CA . ALA B 1 348 ? -16.016 -17.719 6.152 1 89.12 348 ALA B CA 1
ATOM 6666 C C . ALA B 1 348 ? -16.406 -18.875 7.051 1 89.12 348 ALA B C 1
ATOM 6668 O O . ALA B 1 348 ? -15.586 -19.734 7.379 1 89.12 348 ALA B O 1
ATOM 6669 N N . SER B 1 349 ? -17.672 -18.984 7.371 1 90.88 349 SER B N 1
ATOM 6670 C CA . SER B 1 349 ? -18.188 -20.016 8.258 1 90.88 349 SER B CA 1
ATOM 6671 C C . SER B 1 349 ? -18.125 -21.391 7.605 1 90.88 349 SER B C 1
ATOM 6673 O O . SER B 1 349 ? -18.219 -22.422 8.289 1 90.88 349 SER B O 1
ATOM 6675 N N . PHE B 1 350 ? -17.922 -21.391 6.379 1 94.31 350 PHE B N 1
ATOM 6676 C CA . PHE B 1 350 ? -17.797 -22.625 5.621 1 94.31 350 PHE B CA 1
ATOM 6677 C C . PHE B 1 350 ? -16.656 -23.469 6.168 1 94.31 350 PHE B C 1
ATOM 6679 O O . PHE B 1 350 ? -16.75 -24.703 6.188 1 94.31 350 PHE B O 1
ATOM 6686 N N . TRP B 1 351 ? -15.609 -22.844 6.566 1 96.44 351 TRP B N 1
ATOM 6687 C CA . TRP B 1 351 ? -14.422 -23.547 7.047 1 96.44 351 TRP B CA 1
ATOM 6688 C C . TRP B 1 351 ? -14.594 -23.969 8.5 1 96.44 351 TRP B C 1
ATOM 6690 O O . TRP B 1 351 ? -14.789 -23.125 9.383 1 96.44 351 TRP B O 1
ATOM 6700 N N . SER B 1 352 ? -14.523 -25.234 8.703 1 95.75 352 SER B N 1
ATOM 6701 C CA . SER B 1 352 ? -14.766 -25.828 10.016 1 95.75 352 SER B CA 1
ATOM 6702 C C . SER B 1 352 ? -13.648 -25.484 10.992 1 95.75 352 SER B C 1
ATOM 6704 O O . SER B 1 352 ? -12.617 -24.938 10.602 1 95.75 352 SER B O 1
ATOM 6706 N N . ASP B 1 353 ? -13.828 -25.797 12.219 1 95.19 353 ASP B N 1
ATOM 6707 C CA . ASP B 1 353 ? -12.891 -25.453 13.281 1 95.19 353 ASP B CA 1
ATOM 6708 C C . ASP B 1 353 ? -11.531 -26.125 13.055 1 95.19 353 ASP B C 1
ATOM 6710 O O . ASP B 1 353 ? -10.484 -25.5 13.266 1 95.19 353 ASP B O 1
ATOM 6714 N N . PRO B 1 354 ? -11.539 -27.375 12.562 1 96.75 354 PRO B N 1
ATOM 6715 C CA . PRO B 1 354 ? -10.227 -27.969 12.289 1 96.75 354 PRO B CA 1
ATOM 6716 C C . PRO B 1 354 ? -9.43 -27.188 11.25 1 96.75 354 PRO B C 1
ATOM 6718 O O . PRO B 1 354 ? -8.203 -27.078 11.367 1 96.75 354 PRO B O 1
ATOM 6721 N N . CYS B 1 355 ? -10.086 -26.688 10.242 1 97.69 355 CYS B N 1
ATOM 6722 C CA . CYS B 1 355 ? -9.414 -25.875 9.242 1 97.69 355 CYS B CA 1
ATOM 6723 C C . CYS B 1 355 ? -8.883 -24.578 9.867 1 97.69 355 CYS B C 1
ATOM 6725 O O . CYS B 1 355 ? -7.762 -24.156 9.57 1 97.69 355 CYS B O 1
ATOM 6727 N N . ARG B 1 356 ? -9.672 -24.016 10.695 1 96.62 356 ARG B N 1
ATOM 6728 C CA . ARG B 1 356 ? -9.297 -22.766 11.367 1 96.62 356 ARG B CA 1
ATOM 6729 C C . ARG B 1 356 ? -8.102 -22.984 12.289 1 96.62 356 ARG B C 1
ATOM 6731 O O . ARG B 1 356 ? -7.195 -22.141 12.336 1 96.62 356 ARG B O 1
ATOM 6738 N N . ASP B 1 357 ? -8.141 -24.062 12.969 1 97 357 ASP B N 1
ATOM 6739 C CA . ASP B 1 357 ? -7.031 -24.406 13.852 1 97 357 ASP B CA 1
ATOM 6740 C C . ASP B 1 357 ? -5.742 -24.594 13.062 1 97 357 ASP B C 1
ATOM 6742 O O . ASP B 1 357 ? -4.664 -24.203 13.508 1 97 357 ASP B O 1
ATOM 6746 N N . LEU B 1 358 ? -5.863 -25.25 11.953 1 98.44 358 LEU B N 1
ATOM 6747 C CA . LEU B 1 358 ? -4.715 -25.422 11.07 1 98.44 358 LEU B CA 1
ATOM 6748 C C . LEU B 1 358 ? -4.121 -24.078 10.664 1 98.44 358 LEU B C 1
ATOM 6750 O O . LEU B 1 358 ? -2.906 -23.891 10.75 1 98.44 358 LEU B O 1
ATOM 6754 N N . LEU B 1 359 ? -4.969 -23.172 10.227 1 98.25 359 LEU B N 1
ATOM 6755 C CA . LEU B 1 359 ? -4.516 -21.844 9.805 1 98.25 359 LEU B CA 1
ATOM 6756 C C . LEU B 1 359 ? -3.807 -21.125 10.945 1 98.25 359 LEU B C 1
ATOM 6758 O O . LEU B 1 359 ? -2.768 -20.5 10.742 1 98.25 359 LEU B O 1
ATOM 6762 N N . GLU B 1 360 ? -4.387 -21.188 12.094 1 97.44 360 GLU B N 1
ATOM 6763 C CA . GLU B 1 360 ? -3.82 -20.516 13.266 1 97.44 360 GLU B CA 1
ATOM 6764 C C . GLU B 1 360 ? -2.453 -21.094 13.617 1 97.44 360 GLU B C 1
ATOM 6766 O O . GLU B 1 360 ? -1.521 -20.359 13.93 1 97.44 360 GLU B O 1
ATOM 6771 N N . SER B 1 361 ? -2.359 -22.422 13.602 1 98.19 361 SER B N 1
ATOM 6772 C CA . SER B 1 361 ? -1.095 -23.078 13.922 1 98.19 361 SER B CA 1
ATOM 6773 C C . SER B 1 361 ? -0.031 -22.766 12.875 1 98.19 361 SER B C 1
ATOM 6775 O O . SER B 1 361 ? 1.129 -22.531 13.211 1 98.19 361 SER B O 1
ATOM 6777 N N . PHE B 1 362 ? -0.422 -22.844 11.648 1 98.62 362 PHE B N 1
ATOM 6778 C CA . PHE B 1 362 ? 0.492 -22.547 10.555 1 98.62 362 PHE B CA 1
ATOM 6779 C C . PHE B 1 362 ? 0.959 -21.094 10.633 1 98.62 362 PHE B C 1
ATOM 6781 O O . PHE B 1 362 ? 2.139 -20.797 10.422 1 98.62 362 PHE B O 1
ATOM 6788 N N . HIS B 1 363 ? 0.039 -20.172 10.961 1 98.31 363 HIS B N 1
ATOM 6789 C CA . HIS B 1 363 ? 0.341 -18.75 11.148 1 98.31 363 HIS B CA 1
ATOM 6790 C C . HIS B 1 363 ? 1.38 -18.562 12.242 1 98.31 363 HIS B C 1
ATOM 6792 O O . HIS B 1 363 ? 2.34 -17.797 12.062 1 98.31 363 HIS B O 1
ATOM 6798 N N . ALA B 1 364 ? 1.154 -19.219 13.336 1 97.62 364 ALA B N 1
ATOM 6799 C CA . ALA B 1 364 ? 2.078 -19.109 14.461 1 97.62 364 ALA B CA 1
ATOM 6800 C C . ALA B 1 364 ? 3.471 -19.609 14.078 1 97.62 364 ALA B C 1
ATOM 6802 O O . ALA B 1 364 ? 4.477 -19 14.461 1 97.62 364 ALA B O 1
ATOM 6803 N N . PHE B 1 365 ? 3.518 -20.734 13.391 1 98.06 365 PHE B N 1
ATOM 6804 C CA . PHE B 1 365 ? 4.781 -21.297 12.914 1 98.06 365 PHE B CA 1
ATOM 6805 C C . PHE B 1 365 ? 5.527 -20.281 12.055 1 98.06 365 PHE B C 1
ATOM 6807 O O . PHE B 1 365 ? 6.711 -20.016 12.281 1 98.06 365 PHE B O 1
ATOM 6814 N N . LEU B 1 366 ? 4.871 -19.641 11.094 1 97.62 366 LEU B N 1
ATOM 6815 C CA . LEU B 1 366 ? 5.508 -18.719 10.164 1 97.62 366 LEU B CA 1
ATOM 6816 C C . LEU B 1 366 ? 5.887 -17.422 10.867 1 97.62 366 LEU B C 1
ATOM 6818 O O . LEU B 1 366 ? 6.871 -16.781 10.5 1 97.62 366 LEU B O 1
ATOM 6822 N N . LYS B 1 367 ? 5 -17 11.805 1 95.81 367 LYS B N 1
ATOM 6823 C CA . LYS B 1 367 ? 5.355 -15.828 12.602 1 95.81 367 LYS B CA 1
ATOM 6824 C C . LYS B 1 367 ? 6.723 -16 13.258 1 95.81 367 LYS B C 1
ATOM 6826 O O . LYS B 1 367 ? 7.539 -15.078 13.266 1 95.81 367 LYS B O 1
ATOM 6831 N N . GLY B 1 368 ? 6.965 -17.203 13.758 1 94.56 368 GLY B N 1
ATOM 6832 C CA . GLY B 1 368 ? 8.266 -17.531 14.336 1 94.56 368 GLY B CA 1
ATOM 6833 C C . GLY B 1 368 ? 9.391 -17.516 13.32 1 94.56 368 GLY B C 1
ATOM 6834 O O . GLY B 1 368 ? 10.453 -16.938 13.578 1 94.56 368 GLY B O 1
ATOM 6835 N N . ILE B 1 369 ? 9.172 -18.109 12.203 1 94.81 369 ILE B N 1
ATOM 6836 C CA . ILE B 1 369 ? 10.18 -18.172 11.156 1 94.81 369 ILE B CA 1
ATOM 6837 C C . ILE B 1 369 ? 10.5 -16.75 10.664 1 94.81 369 ILE B C 1
ATOM 6839 O O . ILE B 1 369 ? 11.664 -16.422 10.422 1 94.81 369 ILE B O 1
ATOM 6843 N N . SER B 1 370 ? 9.445 -15.977 10.508 1 92.38 370 SER B N 1
ATOM 6844 C CA . SER B 1 370 ? 9.609 -14.609 10.023 1 92.38 370 SER B CA 1
ATOM 6845 C C . SER B 1 370 ? 10.461 -13.781 10.977 1 92.38 370 SER B C 1
ATOM 6847 O O . SER B 1 370 ? 11.25 -12.938 10.539 1 92.38 370 SER B O 1
ATOM 6849 N N . ALA B 1 371 ? 10.281 -13.961 12.234 1 90.62 371 ALA B N 1
ATOM 6850 C CA . ALA B 1 371 ? 11.07 -13.258 13.234 1 90.62 371 ALA B CA 1
ATOM 6851 C C . ALA B 1 371 ? 12.547 -13.609 13.109 1 90.62 371 ALA B C 1
ATOM 6853 O O . ALA B 1 371 ? 13.414 -12.727 13.195 1 90.62 371 ALA B O 1
ATOM 6854 N N . VAL B 1 372 ? 12.797 -14.852 12.875 1 90.56 372 VAL B N 1
ATOM 6855 C CA . VAL B 1 372 ? 14.18 -15.312 12.727 1 90.56 372 VAL B CA 1
ATOM 6856 C C . VAL B 1 372 ? 14.789 -14.711 11.461 1 90.56 372 VAL B C 1
ATOM 6858 O O . VAL B 1 372 ? 15.914 -14.211 11.484 1 90.56 372 VAL B O 1
ATOM 6861 N N . LYS B 1 373 ? 14.094 -14.742 10.406 1 89.69 373 LYS B N 1
ATOM 6862 C CA . LYS B 1 373 ? 14.594 -14.219 9.141 1 89.69 373 LYS B CA 1
ATOM 6863 C C . LYS B 1 373 ? 14.797 -12.703 9.211 1 89.69 373 LYS B C 1
ATOM 6865 O O . LYS B 1 373 ? 15.703 -12.164 8.586 1 89.69 373 LYS B O 1
ATOM 6870 N N . GLU B 1 374 ? 13.922 -12.07 9.93 1 87.5 374 GLU B N 1
ATOM 6871 C CA . GLU B 1 374 ? 14.07 -10.625 10.102 1 87.5 374 GLU B CA 1
ATOM 6872 C C . GLU B 1 374 ? 15.352 -10.289 10.844 1 87.5 374 GLU B C 1
ATOM 6874 O O . GLU B 1 374 ? 16.062 -9.336 10.484 1 87.5 374 GLU B O 1
ATOM 6879 N N . LYS B 1 375 ? 15.609 -10.984 11.859 1 85.19 375 LYS B N 1
ATOM 6880 C CA . LYS B 1 375 ? 16.844 -10.789 12.609 1 85.19 375 LYS B CA 1
ATOM 6881 C C . LYS B 1 375 ? 18.062 -11.016 11.719 1 85.19 375 LYS B C 1
ATOM 6883 O O . LYS B 1 375 ? 19.062 -10.305 11.828 1 85.19 375 LYS B O 1
ATOM 6888 N N . MET B 1 376 ? 17.953 -11.984 10.914 1 85.75 376 MET B N 1
ATOM 6889 C CA . MET B 1 376 ? 19.031 -12.273 9.977 1 85.75 376 MET B CA 1
ATOM 6890 C C . MET B 1 376 ? 19.234 -11.109 9.016 1 85.75 376 MET B C 1
ATOM 6892 O O . MET B 1 376 ? 20.375 -10.727 8.727 1 85.75 376 MET B O 1
ATOM 6896 N N . ARG B 1 377 ? 18.234 -10.562 8.57 1 83.75 377 ARG B N 1
ATOM 6897 C CA . ARG B 1 377 ? 18.312 -9.461 7.609 1 83.75 377 ARG B CA 1
ATOM 6898 C C . ARG B 1 377 ? 18.906 -8.211 8.258 1 83.75 377 ARG B C 1
ATOM 6900 O O . ARG B 1 377 ? 19.641 -7.457 7.602 1 83.75 377 ARG B O 1
ATOM 6907 N N . LYS B 1 378 ? 18.609 -8.039 9.469 1 79.62 378 LYS B N 1
ATOM 6908 C CA . LYS B 1 378 ? 19.062 -6.848 10.18 1 79.62 378 LYS B CA 1
ATOM 6909 C C . LYS B 1 378 ? 20.5 -7 10.648 1 79.62 378 LYS B C 1
ATOM 6911 O O . LYS B 1 378 ? 21.156 -6.016 11.008 1 79.62 378 LYS B O 1
ATOM 6916 N N . ALA B 1 379 ? 20.953 -8.211 10.594 1 78.62 379 ALA B N 1
ATOM 6917 C CA . ALA B 1 379 ? 22.328 -8.453 11.008 1 78.62 379 ALA B CA 1
ATOM 6918 C C . ALA B 1 379 ? 23.312 -7.812 10.039 1 78.62 379 ALA B C 1
ATOM 6920 O O . ALA B 1 379 ? 23.156 -7.926 8.82 1 78.62 379 ALA B O 1
ATOM 6921 N N . SER B 1 380 ? 24.234 -7.004 10.5 1 74.06 380 SER B N 1
ATOM 6922 C CA . SER B 1 380 ? 25.188 -6.262 9.68 1 74.06 380 SER B CA 1
ATOM 6923 C C . SER B 1 380 ? 26.281 -7.176 9.133 1 74.06 380 SER B C 1
ATOM 6925 O O . SER B 1 380 ? 26.781 -6.969 8.031 1 74.06 380 SER B O 1
ATOM 6927 N N . ASN B 1 381 ? 26.625 -8.188 9.836 1 81.25 381 ASN B N 1
ATOM 6928 C CA . ASN B 1 381 ? 27.719 -9.07 9.453 1 81.25 381 ASN B CA 1
ATOM 6929 C C . ASN B 1 381 ? 27.234 -10.195 8.531 1 81.25 381 ASN B C 1
ATOM 6931 O O . ASN B 1 381 ? 26.422 -11.023 8.93 1 81.25 381 ASN B O 1
ATOM 6935 N N . PRO B 1 382 ? 27.75 -10.258 7.379 1 80.81 382 PRO B N 1
ATOM 6936 C CA . PRO B 1 382 ? 27.344 -11.297 6.43 1 80.81 382 PRO B CA 1
ATOM 6937 C C . PRO B 1 382 ? 27.641 -12.711 6.93 1 80.81 382 PRO B C 1
ATOM 6939 O O . PRO B 1 382 ? 26.906 -13.648 6.645 1 80.81 382 PRO B O 1
ATOM 6942 N N . ASN B 1 383 ? 28.719 -12.773 7.66 1 82.38 383 ASN B N 1
ATOM 6943 C CA . ASN B 1 383 ? 29.078 -14.086 8.195 1 82.38 383 ASN B CA 1
ATOM 6944 C C . ASN B 1 383 ? 28.078 -14.562 9.234 1 82.38 383 ASN B C 1
ATOM 6946 O O . ASN B 1 383 ? 27.75 -15.75 9.289 1 82.38 383 ASN B O 1
ATOM 6950 N N . SER B 1 384 ? 27.656 -13.641 10.008 1 82.44 384 SER B N 1
ATOM 6951 C CA . SER B 1 384 ? 26.625 -13.961 10.984 1 82.44 384 SER B CA 1
ATOM 6952 C C . SER B 1 384 ? 25.328 -14.375 10.312 1 82.44 384 SER B C 1
ATOM 6954 O O . SER B 1 384 ? 24.641 -15.297 10.773 1 82.44 384 SER B O 1
ATOM 6956 N N . ARG B 1 385 ? 25.031 -13.812 9.25 1 82.62 385 ARG B N 1
ATOM 6957 C CA . ARG B 1 385 ? 23.844 -14.133 8.484 1 82.62 385 ARG B CA 1
ATOM 6958 C C . ARG B 1 385 ? 23.906 -15.547 7.918 1 82.62 385 ARG B C 1
ATOM 6960 O O . ARG B 1 385 ? 22.938 -16.297 7.98 1 82.62 385 ARG B O 1
ATOM 6967 N N . LEU B 1 386 ? 25.078 -15.867 7.41 1 82.56 386 LEU B N 1
ATOM 6968 C CA . LEU B 1 386 ? 25.281 -17.188 6.812 1 82.56 386 LEU B CA 1
ATOM 6969 C C . LEU B 1 386 ? 25.172 -18.281 7.867 1 82.56 386 LEU B C 1
ATOM 6971 O O . LEU B 1 386 ? 24.578 -19.344 7.613 1 82.56 386 LEU B O 1
ATOM 6975 N N . LYS B 1 387 ? 25.719 -17.984 9.031 1 84.81 387 LYS B N 1
ATOM 6976 C CA . LYS B 1 387 ? 25.672 -18.969 10.117 1 84.81 387 LYS B CA 1
ATOM 6977 C C . LYS B 1 387 ? 24.25 -19.203 10.578 1 84.81 387 LYS B C 1
ATOM 6979 O O . LYS B 1 387 ? 23.844 -20.344 10.82 1 84.81 387 LYS B O 1
ATOM 6984 N N . ARG B 1 388 ? 23.516 -18.172 10.633 1 84.88 388 ARG B N 1
ATOM 6985 C CA . ARG B 1 388 ? 22.125 -18.281 11.055 1 84.88 388 ARG B CA 1
ATOM 6986 C C . ARG B 1 388 ? 21.281 -19.016 10.008 1 84.88 388 ARG B C 1
ATOM 6988 O O . ARG B 1 388 ? 20.391 -19.781 10.359 1 84.88 388 ARG B O 1
ATOM 6995 N N . LEU B 1 389 ? 21.609 -18.797 8.836 1 85.75 389 LEU B N 1
ATOM 6996 C CA . LEU B 1 389 ? 20.906 -19.469 7.746 1 85.75 389 LEU B CA 1
ATOM 6997 C C . LEU B 1 389 ? 21.188 -20.969 7.742 1 85.75 389 LEU B C 1
ATOM 6999 O O . LEU B 1 389 ? 20.281 -21.766 7.523 1 85.75 389 LEU B O 1
ATOM 7003 N N . GLN B 1 390 ? 22.391 -21.25 7.984 1 86.81 390 GLN B N 1
ATOM 7004 C CA . GLN B 1 390 ? 22.781 -22.656 8.031 1 86.81 390 GLN B CA 1
ATOM 7005 C C . GLN B 1 390 ? 22.094 -23.375 9.188 1 86.81 390 GLN B C 1
ATOM 7007 O O . GLN B 1 390 ? 21.656 -24.531 9.047 1 86.81 390 GLN B O 1
ATOM 7012 N N . LYS B 1 391 ? 21.969 -22.656 10.234 1 89.44 391 LYS B N 1
ATOM 7013 C CA . LYS B 1 391 ? 21.281 -23.234 11.391 1 89.44 391 LYS B CA 1
ATOM 7014 C C . LYS B 1 391 ? 19.797 -23.453 11.094 1 89.44 391 LYS B C 1
ATOM 7016 O O . LYS B 1 391 ? 19.219 -24.469 11.508 1 89.44 391 LYS B O 1
ATOM 7021 N N . LEU B 1 392 ? 19.281 -22.562 10.438 1 89.62 392 LEU B N 1
ATOM 7022 C CA . LEU B 1 392 ? 17.875 -22.656 10.062 1 89.62 392 LEU B CA 1
ATOM 7023 C C . LEU B 1 392 ? 17.656 -23.812 9.102 1 89.62 392 LEU B C 1
ATOM 7025 O O . LEU B 1 392 ? 16.688 -24.578 9.25 1 89.62 392 LEU B O 1
ATOM 7029 N N . HIS B 1 393 ? 18.547 -24.047 8.188 1 89.56 393 HIS B N 1
ATOM 7030 C CA . HIS B 1 393 ? 18.422 -25.062 7.156 1 89.56 393 HIS B CA 1
ATOM 7031 C C . HIS B 1 393 ? 18.688 -26.453 7.719 1 89.56 393 HIS B C 1
ATOM 7033 O O . HIS B 1 393 ? 18.234 -27.453 7.152 1 89.56 393 HIS B O 1
ATOM 7039 N N . ALA B 1 394 ? 19.422 -26.484 8.789 1 91.88 394 ALA B N 1
ATOM 7040 C CA . ALA B 1 394 ? 19.688 -27.75 9.453 1 91.88 394 ALA B CA 1
ATOM 7041 C C . ALA B 1 394 ? 18.406 -28.375 9.984 1 91.88 394 ALA B C 1
ATOM 7043 O O . ALA B 1 394 ? 18.312 -29.594 10.172 1 91.88 394 ALA B O 1
ATOM 7044 N N . LYS B 1 395 ? 17.375 -27.547 10.102 1 95.06 395 LYS B N 1
ATOM 7045 C CA . LYS B 1 395 ? 16.109 -28.016 10.656 1 95.06 395 LYS B CA 1
ATOM 7046 C C . LYS B 1 395 ? 15.07 -28.203 9.555 1 95.06 395 LYS B C 1
ATOM 7048 O O . LYS B 1 395 ? 13.867 -28.219 9.812 1 95.06 395 LYS B O 1
ATOM 7053 N N . ARG B 1 396 ? 15.484 -28.391 8.367 1 95.19 396 ARG B N 1
ATOM 7054 C CA . ARG B 1 396 ? 14.594 -28.453 7.215 1 95.19 396 ARG B CA 1
ATOM 7055 C C . ARG B 1 396 ? 13.555 -29.562 7.387 1 95.19 396 ARG B C 1
ATOM 7057 O O . ARG B 1 396 ? 12.352 -29.328 7.258 1 95.19 396 ARG B O 1
ATOM 7064 N N . GLN B 1 397 ? 14.062 -30.75 7.711 1 95.81 397 GLN B N 1
ATOM 7065 C CA . GLN B 1 397 ? 13.156 -31.891 7.836 1 95.81 397 GLN B CA 1
ATOM 7066 C C . GLN B 1 397 ? 12.156 -31.672 8.961 1 95.81 397 GLN B C 1
ATOM 7068 O O . GLN B 1 397 ? 10.977 -32 8.828 1 95.81 397 GLN B O 1
ATOM 7073 N N . ALA B 1 398 ? 12.625 -31.125 10.031 1 97.19 398 ALA B N 1
ATOM 7074 C CA . ALA B 1 398 ? 11.75 -30.844 11.164 1 97.19 398 ALA B CA 1
ATOM 7075 C C . ALA B 1 398 ? 10.68 -29.828 10.789 1 97.19 398 ALA B C 1
ATOM 7077 O O . ALA B 1 398 ? 9.539 -29.922 11.258 1 97.19 398 ALA B O 1
ATOM 7078 N N . HIS B 1 399 ? 11.062 -28.844 10.039 1 97.94 399 HIS B N 1
ATOM 7079 C CA . HIS B 1 399 ? 10.102 -27.844 9.586 1 97.94 399 HIS B CA 1
ATOM 7080 C C . HIS B 1 399 ? 8.984 -28.484 8.766 1 97.94 399 HIS B C 1
ATOM 7082 O O . HIS B 1 399 ? 7.801 -28.234 9.023 1 97.94 399 HIS B O 1
ATOM 7088 N N . TYR B 1 400 ? 9.359 -29.312 7.828 1 98.12 400 TYR B N 1
ATOM 7089 C CA . TYR B 1 400 ? 8.359 -30 7.008 1 98.12 400 TYR B CA 1
ATOM 7090 C C . TYR B 1 400 ? 7.469 -30.891 7.863 1 98.12 400 TYR B C 1
ATOM 7092 O O . TYR B 1 400 ? 6.246 -30.906 7.699 1 98.12 400 TYR B O 1
ATOM 7100 N N . ASP B 1 401 ? 8.086 -31.609 8.758 1 98.19 401 ASP B N 1
ATOM 7101 C CA . ASP B 1 401 ? 7.336 -32.531 9.609 1 98.19 401 ASP B CA 1
ATOM 7102 C C . ASP B 1 401 ? 6.32 -31.781 10.469 1 98.19 401 ASP B C 1
ATOM 7104 O O . ASP B 1 401 ? 5.191 -32.25 10.648 1 98.19 401 ASP B O 1
ATOM 7108 N N . THR B 1 402 ? 6.734 -30.672 10.945 1 98.5 402 THR B N 1
ATOM 7109 C CA . THR B 1 402 ? 5.852 -29.859 11.781 1 98.5 402 THR B CA 1
ATOM 7110 C C . THR B 1 402 ? 4.633 -29.391 10.992 1 98.5 402 THR B C 1
ATOM 7112 O O . THR B 1 402 ? 3.498 -29.531 11.445 1 98.5 402 THR B O 1
ATOM 7115 N N . VAL B 1 403 ? 4.832 -28.875 9.836 1 98.75 403 VAL B N 1
ATOM 7116 C CA . VAL B 1 403 ? 3.734 -28.328 9.039 1 98.75 403 VAL B CA 1
ATOM 7117 C C . VAL B 1 403 ? 2.848 -29.469 8.539 1 98.75 403 VAL B C 1
ATOM 7119 O O . VAL B 1 403 ? 1.62 -29.359 8.562 1 98.75 403 VAL B O 1
ATOM 7122 N N . LYS B 1 404 ? 3.48 -30.578 8.109 1 98.5 404 LYS B N 1
ATOM 7123 C CA . LYS B 1 404 ? 2.705 -31.734 7.668 1 98.5 404 LYS B CA 1
ATOM 7124 C C . LYS B 1 404 ? 1.821 -32.25 8.797 1 98.5 404 LYS B C 1
ATOM 7126 O O . LYS B 1 404 ? 0.674 -32.656 8.562 1 98.5 404 LYS B O 1
ATOM 7131 N N . ALA B 1 405 ? 2.363 -32.25 9.969 1 98.69 405 ALA B N 1
ATOM 7132 C CA . ALA B 1 405 ? 1.612 -32.719 11.125 1 98.69 405 ALA B CA 1
ATOM 7133 C C . ALA B 1 405 ? 0.38 -31.875 11.383 1 98.69 405 ALA B C 1
ATOM 7135 O O . ALA B 1 405 ? -0.66 -32.375 11.812 1 98.69 405 ALA B O 1
ATOM 7136 N N . MET B 1 406 ? 0.475 -30.594 11.172 1 98.69 406 MET B N 1
ATOM 7137 C CA . MET B 1 406 ? -0.673 -29.703 11.328 1 98.69 406 MET B CA 1
ATOM 7138 C C . MET B 1 406 ? -1.787 -30.078 10.359 1 98.69 406 MET B C 1
ATOM 7140 O O . MET B 1 406 ? -2.961 -30.094 10.734 1 98.69 406 MET B O 1
ATOM 7144 N N . PHE B 1 407 ? -1.373 -30.344 9.172 1 98.75 407 PHE B N 1
ATOM 7145 C CA . PHE B 1 407 ? -2.35 -30.734 8.164 1 98.75 407 PHE B CA 1
ATOM 7146 C C . PHE B 1 407 ? -2.973 -32.094 8.516 1 98.75 407 PHE B C 1
ATOM 7148 O O . PHE B 1 407 ? -4.184 -32.25 8.375 1 98.75 407 PHE B O 1
ATOM 7155 N N . ASP B 1 408 ? -2.123 -33 8.938 1 98.62 408 ASP B N 1
ATOM 7156 C CA . ASP B 1 408 ? -2.611 -34.344 9.297 1 98.62 408 ASP B CA 1
ATOM 7157 C C . ASP B 1 408 ? -3.621 -34.25 10.438 1 98.62 408 ASP B C 1
ATOM 7159 O O . ASP B 1 408 ? -4.648 -34.938 10.414 1 98.62 408 ASP B O 1
ATOM 7163 N N . LYS B 1 409 ? -3.305 -33.438 11.375 1 98.44 409 LYS B N 1
ATOM 7164 C CA . LYS B 1 409 ? -4.227 -33.25 12.492 1 98.44 409 LYS B CA 1
ATOM 7165 C C . LYS B 1 409 ? -5.57 -32.719 12.008 1 98.44 409 LYS B C 1
ATOM 7167 O O . LYS B 1 409 ? -6.625 -33.188 12.438 1 98.44 409 LYS B O 1
ATOM 7172 N N . ALA B 1 410 ? -5.578 -31.75 11.195 1 98.25 410 ALA B N 1
ATOM 7173 C CA . ALA B 1 410 ? -6.805 -31.156 10.656 1 98.25 410 ALA B CA 1
ATOM 7174 C C . ALA B 1 410 ? -7.613 -32.188 9.883 1 98.25 410 ALA B C 1
ATOM 7176 O O . ALA B 1 410 ? -8.836 -32.281 10.047 1 98.25 410 ALA B O 1
ATOM 7177 N N . LEU B 1 411 ? -6.934 -33 9.055 1 97.81 411 LEU B N 1
ATOM 7178 C CA . LEU B 1 411 ? -7.605 -34 8.25 1 97.81 411 LEU B CA 1
ATOM 7179 C C . LEU B 1 411 ? -8.242 -35.094 9.133 1 97.81 411 LEU B C 1
ATOM 7181 O O . LEU B 1 411 ? -9.352 -35.531 8.867 1 97.81 411 LEU B O 1
ATOM 7185 N N . ASP B 1 412 ? -7.508 -35.438 10.172 1 97.81 412 ASP B N 1
ATOM 7186 C CA . ASP B 1 412 ? -8.039 -36.406 11.125 1 97.81 412 ASP B CA 1
ATOM 7187 C C . ASP B 1 412 ? -9.297 -35.875 11.812 1 97.81 412 ASP B C 1
ATOM 7189 O O . ASP B 1 412 ? -10.281 -36.594 11.969 1 97.81 412 ASP B O 1
ATOM 7193 N N . GLU B 1 413 ? -9.305 -34.656 12.164 1 97 413 GLU B N 1
ATOM 7194 C CA . GLU B 1 413 ? -10.438 -34.031 12.852 1 97 413 GLU B CA 1
ATOM 7195 C C . GLU B 1 413 ? -11.617 -33.812 11.906 1 97 413 GLU B C 1
ATOM 7197 O O . GLU B 1 413 ? -12.773 -33.969 12.312 1 97 413 GLU B O 1
ATOM 7202 N N . ILE B 1 414 ? -11.336 -33.5 10.719 1 96.38 414 ILE B N 1
ATOM 7203 C CA . ILE B 1 414 ? -12.391 -33.375 9.719 1 96.38 414 ILE B CA 1
ATOM 7204 C C . ILE B 1 414 ? -13.078 -34.719 9.508 1 96.38 414 ILE B C 1
ATOM 7206 O O . ILE B 1 414 ? -14.305 -34.781 9.367 1 96.38 414 ILE B O 1
ATOM 7210 N N . GLU B 1 415 ? -12.242 -35.719 9.477 1 94.25 415 GLU B N 1
ATOM 7211 C CA . GLU B 1 415 ? -12.781 -37.062 9.297 1 94.25 415 GLU B CA 1
ATOM 7212 C C . GLU B 1 415 ? -13.609 -37.5 10.5 1 94.25 415 GLU B C 1
ATOM 7214 O O . GLU B 1 415 ? -14.656 -38.125 10.352 1 94.25 415 GLU B O 1
ATOM 7219 N N . ARG B 1 416 ? -13.219 -37.094 11.633 1 93.88 416 ARG B N 1
ATOM 7220 C CA . ARG B 1 416 ? -13.859 -37.5 12.883 1 93.88 416 ARG B CA 1
ATOM 7221 C C . ARG B 1 416 ? -15.133 -36.688 13.133 1 93.88 416 ARG B C 1
ATOM 7223 O O . ARG B 1 416 ? -16.141 -37.25 13.562 1 93.88 416 ARG B O 1
ATOM 7230 N N . TYR B 1 417 ? -15.094 -35.375 12.906 1 90.62 417 TYR B N 1
ATOM 7231 C CA . TYR B 1 417 ? -16.188 -34.5 13.328 1 90.62 417 TYR B CA 1
ATOM 7232 C C . TYR B 1 417 ? -16.984 -34 12.125 1 90.62 417 TYR B C 1
ATOM 7234 O O . TYR B 1 417 ? -18.031 -33.375 12.289 1 90.62 417 TYR B O 1
ATOM 7242 N N . GLY B 1 418 ? -16.516 -34.219 10.977 1 87.69 418 GLY B N 1
ATOM 7243 C CA . GLY B 1 418 ? -17.188 -33.719 9.789 1 87.69 418 GLY B CA 1
ATOM 7244 C C . GLY B 1 418 ? -16.812 -32.281 9.438 1 87.69 418 GLY B C 1
ATOM 7245 O O . GLY B 1 418 ? -16 -31.656 10.125 1 87.69 418 GLY B O 1
ATOM 7246 N N . GLU B 1 419 ? -17.375 -31.75 8.391 1 90.25 419 GLU B N 1
ATOM 7247 C CA . GLU B 1 419 ? -17.094 -30.422 7.883 1 90.25 419 GLU B CA 1
ATOM 7248 C C . GLU B 1 419 ? -18.172 -29.422 8.305 1 90.25 419 GLU B C 1
ATOM 7250 O O . GLU B 1 419 ? -18.688 -28.672 7.48 1 90.25 419 GLU B O 1
ATOM 7255 N N . LYS B 1 420 ? -18.375 -29.344 9.555 1 86.5 420 LYS B N 1
ATOM 7256 C CA . LYS B 1 420 ? -19.422 -28.469 10.062 1 86.5 420 LYS B CA 1
ATOM 7257 C C . LYS B 1 420 ? -18.953 -27.016 10.086 1 86.5 420 LYS B C 1
ATOM 7259 O O . LYS B 1 420 ? -17.812 -26.719 10.422 1 86.5 420 LYS B O 1
ATOM 7264 N N . PRO B 1 421 ? -19.875 -26.172 9.688 1 84.88 421 PRO B N 1
ATOM 7265 C CA . PRO B 1 421 ? -19.531 -24.75 9.758 1 84.88 421 PRO B CA 1
ATOM 7266 C C . PRO B 1 421 ? -19.188 -24.297 11.172 1 84.88 421 PRO B C 1
ATOM 7268 O O . PRO B 1 421 ? -19.766 -24.797 12.141 1 84.88 421 PRO B O 1
ATOM 7271 N N . SER B 1 422 ? -18.234 -23.422 11.25 1 80.25 422 SER B N 1
ATOM 7272 C CA . SER B 1 422 ? -17.75 -22.953 12.539 1 80.25 422 SER B CA 1
ATOM 7273 C C . SER B 1 422 ? -18.75 -22.016 13.203 1 80.25 422 SER B C 1
ATOM 7275 O O . SER B 1 422 ? -19.406 -21.219 12.523 1 80.25 422 SER B O 1
ATOM 7277 N N . THR B 1 423 ? -18.922 -22.172 14.477 1 70.94 423 THR B N 1
ATOM 7278 C CA . THR B 1 423 ? -19.766 -21.281 15.258 1 70.94 423 THR B CA 1
ATOM 7279 C C . THR B 1 423 ? -18.906 -20.219 15.969 1 70.94 423 THR B C 1
ATOM 7281 O O . THR B 1 423 ? -19.453 -19.344 16.641 1 70.94 423 THR B O 1
ATOM 7284 N N . ARG B 1 424 ? -17.656 -20.328 16 1 62.62 424 ARG B N 1
ATOM 7285 C CA . ARG B 1 424 ? -16.734 -19.438 16.688 1 62.62 424 ARG B CA 1
ATOM 7286 C C . ARG B 1 424 ? -16.828 -18.016 16.156 1 62.62 424 ARG B C 1
ATOM 7288 O O . ARG B 1 424 ? -16.391 -17.062 16.812 1 62.62 424 ARG B O 1
ATOM 7295 N N . GLY B 1 425 ? -17.125 -17.641 15.109 1 55.66 425 GLY B N 1
ATOM 7296 C CA . GLY B 1 425 ? -17.078 -16.297 14.562 1 55.66 425 GLY B CA 1
ATOM 7297 C C . GLY B 1 425 ? -17.844 -15.281 15.398 1 55.66 425 GLY B C 1
ATOM 7298 O O . GLY B 1 425 ? -17.797 -14.086 15.125 1 55.66 425 GLY B O 1
ATOM 7299 N N . SER B 1 426 ? -18.953 -15.664 16.109 1 46.53 426 SER B N 1
ATOM 7300 C CA . SER B 1 426 ? -19.812 -14.656 16.719 1 46.53 426 SER B CA 1
ATOM 7301 C C . SER B 1 426 ? -19.156 -14.039 17.938 1 46.53 426 SER B C 1
ATOM 7303 O O . SER B 1 426 ? -18.766 -14.75 18.859 1 46.53 426 SER B O 1
ATOM 7305 N N . GLY B 1 427 ? -18.297 -13.188 17.75 1 43.12 427 GLY B N 1
ATOM 7306 C CA . GLY B 1 427 ? -17.469 -12.367 18.609 1 43.12 427 GLY B CA 1
ATOM 7307 C C . GLY B 1 427 ? -18.062 -12.117 19.969 1 43.12 427 GLY B C 1
ATOM 7308 O O . GLY B 1 427 ? -18.031 -10.992 20.484 1 43.12 427 GLY B O 1
ATOM 7309 N N . ASP B 1 428 ? -18.984 -12.875 20.438 1 38.62 428 ASP B N 1
ATOM 7310 C CA . ASP B 1 428 ? -19.594 -12.453 21.688 1 38.62 428 ASP B CA 1
ATOM 7311 C C . ASP B 1 428 ? -18.594 -12.539 22.844 1 38.62 428 ASP B C 1
ATOM 7313 O O . ASP B 1 428 ? -18.984 -12.547 24.016 1 38.62 428 ASP B O 1
ATOM 7317 N N . SER B 1 429 ? -17.422 -12.992 22.641 1 38.75 429 SER B N 1
ATOM 7318 C CA . SER B 1 429 ? -16.844 -13.102 23.969 1 38.75 429 SER B CA 1
ATOM 7319 C C . SER B 1 429 ? -16.453 -11.734 24.516 1 38.75 429 SER B C 1
ATOM 7321 O O . SER B 1 429 ? -15.414 -11.18 24.156 1 38.75 429 SER B O 1
ATOM 7323 N N . ASP B 1 430 ? -17.312 -10.906 24.812 1 40.12 430 ASP B N 1
ATOM 7324 C CA . ASP B 1 430 ? -17.156 -9.68 25.594 1 40.12 430 ASP B CA 1
ATOM 7325 C C . ASP B 1 430 ? -16.391 -9.945 26.891 1 40.12 430 ASP B C 1
ATOM 7327 O O . ASP B 1 430 ? -17 -10.141 27.938 1 40.12 430 ASP B O 1
ATOM 7331 N N . SER B 1 431 ? -15.414 -10.828 26.969 1 37.91 431 SER B N 1
ATOM 7332 C CA . SER B 1 431 ? -14.836 -10.812 28.312 1 37.91 431 SER B CA 1
ATOM 7333 C C . SER B 1 431 ? -14.328 -9.422 28.672 1 37.91 431 SER B C 1
ATOM 7335 O O . SER B 1 431 ? -13.734 -8.727 27.844 1 37.91 431 SER B O 1
ATOM 7337 N N . GLU B 1 432 ? -14.883 -8.773 29.609 1 38.62 432 GLU B N 1
ATOM 7338 C CA . GLU B 1 432 ? -14.578 -7.547 30.344 1 38.62 432 GLU B CA 1
ATOM 7339 C C . GLU B 1 432 ? -13.094 -7.465 30.703 1 38.62 432 GLU B C 1
ATOM 7341 O O . GLU B 1 432 ? -12.695 -7.859 31.797 1 38.62 432 GLU B O 1
ATOM 7346 N N . ASP B 1 433 ? -12.18 -7.898 29.969 1 40 433 ASP B N 1
ATOM 7347 C CA . ASP B 1 433 ? -10.844 -7.738 30.516 1 40 433 ASP B CA 1
ATOM 7348 C C . ASP B 1 433 ? -10.531 -6.266 30.781 1 40 433 ASP B C 1
ATOM 7350 O O . ASP B 1 433 ? -10.93 -5.391 30.016 1 40 433 ASP B O 1
ATOM 7354 N N . ASP B 1 434 ? -10.148 -5.926 32.031 1 39.09 434 ASP B N 1
ATOM 7355 C CA . ASP B 1 434 ? -9.695 -4.691 32.656 1 39.09 434 ASP B CA 1
ATOM 7356 C C . ASP B 1 434 ? -8.594 -4.023 31.844 1 39.09 434 ASP B C 1
ATOM 7358 O O . ASP B 1 434 ? -7.539 -4.613 31.609 1 39.09 434 ASP B O 1
ATOM 7362 N N . LEU B 1 435 ? -8.875 -3.217 31 1 41 435 LEU B N 1
ATOM 7363 C CA . LEU B 1 435 ? -8.008 -2.35 30.203 1 41 435 LEU B CA 1
ATOM 7364 C C . LEU B 1 435 ? -7.023 -1.602 31.109 1 41 435 LEU B C 1
ATOM 7366 O O . LEU B 1 435 ? -7.309 -0.493 31.562 1 41 435 LEU B O 1
ATOM 7370 N N . SER B 1 436 ? -6.211 -2.236 32.031 1 36.75 436 SER B N 1
ATOM 7371 C CA . SER B 1 436 ? -5.207 -1.471 32.75 1 36.75 436 SER B CA 1
ATOM 7372 C C . SER B 1 436 ? -4.238 -0.775 31.797 1 36.75 436 SER B C 1
ATOM 7374 O O . SER B 1 436 ? -3.746 -1.389 30.844 1 36.75 436 SER B O 1
ATOM 7376 N N . SER B 1 437 ? -4.289 0.392 31.656 1 37.78 437 SER B N 1
ATOM 7377 C CA . SER B 1 437 ? -3.383 1.271 30.922 1 37.78 437 SER B CA 1
ATOM 7378 C C . SER B 1 437 ? -1.927 0.901 31.172 1 37.78 437 SER B C 1
ATOM 7380 O O . SER B 1 437 ? -1.532 0.667 32.312 1 37.78 437 SER B O 1
ATOM 7382 N N . PRO B 1 438 ? -1.148 0.419 30.281 1 35.53 438 PRO B N 1
ATOM 7383 C CA . PRO B 1 438 ? 0.243 0.045 30.547 1 35.53 438 PRO B CA 1
ATOM 7384 C C . PRO B 1 438 ? 1.012 1.128 31.312 1 35.53 438 PRO B C 1
ATOM 7386 O O . PRO B 1 438 ? 0.921 2.309 30.969 1 35.53 438 PRO B O 1
ATOM 7389 N N . THR B 1 439 ? 1.282 0.961 32.625 1 32.34 439 THR B N 1
ATOM 7390 C CA . THR B 1 439 ? 2.207 1.774 33.406 1 32.34 439 THR B CA 1
ATOM 7391 C C . THR B 1 439 ? 3.613 1.707 32.812 1 32.34 439 THR B C 1
ATOM 7393 O O . THR B 1 439 ? 4.086 0.632 32.438 1 32.34 439 THR B O 1
ATOM 7396 N N . PRO B 1 440 ? 4.195 2.801 32.438 1 34.47 440 PRO B N 1
ATOM 7397 C CA . PRO B 1 440 ? 5.559 2.801 31.922 1 34.47 440 PRO B CA 1
ATOM 7398 C C . PRO B 1 440 ? 6.512 1.934 32.75 1 34.47 440 PRO B C 1
ATOM 7400 O O . PRO B 1 440 ? 6.332 1.786 33.938 1 34.47 440 PRO B O 1
ATOM 7403 N N . PRO B 1 441 ? 7.16 0.972 32.188 1 30.58 441 PRO B N 1
ATOM 7404 C CA . PRO B 1 441 ? 8.055 0.144 32.969 1 30.58 441 PRO B CA 1
ATOM 7405 C C . PRO B 1 441 ? 9.008 0.972 33.844 1 30.58 441 PRO B C 1
ATOM 7407 O O . PRO B 1 441 ? 9.289 2.127 33.531 1 30.58 441 PRO B O 1
ATOM 7410 N N . ALA B 1 442 ? 9.336 0.477 35.156 1 25.08 442 ALA B N 1
ATOM 7411 C CA . ALA B 1 442 ? 10.195 0.952 36.219 1 25.08 442 ALA B CA 1
ATOM 7412 C C . ALA B 1 442 ? 11.594 1.271 35.688 1 25.08 442 ALA B C 1
ATOM 7414 O O . ALA B 1 442 ? 12.047 0.692 34.719 1 25.08 442 ALA B O 1
ATOM 7415 N N . ARG B 1 443 ? 12.398 2.193 36.406 1 23.98 443 ARG B N 1
ATOM 7416 C CA . ARG B 1 443 ? 13.703 2.846 36.406 1 23.98 443 ARG B CA 1
ATOM 7417 C C . ARG B 1 443 ? 14.828 1.817 36.406 1 23.98 443 ARG B C 1
ATOM 7419 O O . ARG B 1 443 ? 14.93 0.983 37.281 1 23.98 443 ARG B O 1
ATOM 7426 N N . ILE B 1 444 ? 15.32 1.231 35.312 1 23.11 444 ILE B N 1
ATOM 7427 C CA . ILE B 1 444 ? 16.531 0.435 35.469 1 23.11 444 ILE B CA 1
ATOM 7428 C C . ILE B 1 444 ? 17.594 1.264 36.219 1 23.11 444 ILE B C 1
ATOM 7430 O O . ILE B 1 444 ? 17.812 2.428 35.875 1 23.11 444 ILE B O 1
ATOM 7434 N N . SER B 1 445 ? 18.031 0.769 37.438 1 20.36 445 SER B N 1
ATOM 7435 C CA . SER B 1 445 ? 19.031 1.217 38.406 1 20.36 445 SER B CA 1
ATOM 7436 C C . SER B 1 445 ? 20.344 1.573 37.719 1 20.36 445 SER B C 1
ATOM 7438 O O . SER B 1 445 ? 20.625 1.076 36.625 1 20.36 445 SER B O 1
ATOM 7440 N N . LYS B 1 446 ? 21.078 2.51 38.438 1 22.53 446 LYS B N 1
ATOM 7441 C CA . LYS B 1 446 ? 22.297 3.312 38.344 1 22.53 446 LYS B CA 1
ATOM 7442 C C . LYS B 1 446 ? 23.531 2.428 38.188 1 22.53 446 LYS B C 1
ATOM 7444 O O . LYS B 1 446 ? 23.859 1.655 39.094 1 22.53 446 LYS B O 1
ATOM 7449 N N . ARG B 1 447 ? 23.875 1.893 37 1 20.19 447 ARG B N 1
ATOM 7450 C CA . ARG B 1 447 ? 25.156 1.211 36.875 1 20.19 447 ARG B CA 1
ATOM 7451 C C . ARG B 1 447 ? 26.281 2.066 37.469 1 20.19 447 ARG B C 1
ATOM 7453 O O . ARG B 1 447 ? 26.25 3.295 37.375 1 20.19 447 ARG B O 1
ATOM 7460 N N . GLY B 1 448 ? 27.094 1.53 38.406 1 19.14 448 GLY B N 1
ATOM 7461 C CA . GLY B 1 448 ? 28.297 1.897 39.156 1 19.14 448 GLY B CA 1
ATOM 7462 C C . GLY B 1 448 ? 29.406 2.418 38.281 1 19.14 448 GLY B C 1
ATOM 7463 O O . GLY B 1 448 ? 29.406 2.176 37.062 1 19.14 448 GLY B O 1
ATOM 7464 N N . SER B 1 449 ? 30.203 3.42 38.688 1 19.09 449 SER B N 1
ATOM 7465 C CA . SER B 1 449 ? 31.25 4.379 38.375 1 19.09 449 SER B CA 1
ATOM 7466 C C . SER B 1 449 ? 32.531 3.672 37.969 1 19.09 449 SER B C 1
ATOM 7468 O O . SER B 1 449 ? 33.594 4.297 37.875 1 19.09 449 SER B O 1
ATOM 7470 N N . ASP B 1 450 ? 32.531 2.445 37.406 1 18.92 450 ASP B N 1
ATOM 7471 C CA . ASP B 1 450 ? 33.906 1.978 37.469 1 18.92 450 ASP B CA 1
ATOM 7472 C C . ASP B 1 450 ? 34.875 2.936 36.75 1 18.92 450 ASP B C 1
ATOM 7474 O O . ASP B 1 450 ? 34.438 3.635 35.812 1 18.92 450 ASP B O 1
ATOM 7478 N N . ASP B 1 451 ? 36.156 3.137 37.281 1 19.91 451 ASP B N 1
ATOM 7479 C CA . ASP B 1 451 ? 37.375 3.9 37.219 1 19.91 451 ASP B CA 1
ATOM 7480 C C . ASP B 1 451 ? 38.125 3.668 35.906 1 19.91 451 ASP B C 1
ATOM 7482 O O . ASP B 1 451 ? 38.625 2.572 35.656 1 19.91 451 ASP B O 1
ATOM 7486 N N . VAL B 1 452 ? 37.5 4.051 34.844 1 18.92 452 VAL B N 1
ATOM 7487 C CA . VAL B 1 452 ? 38.125 3.836 33.531 1 18.92 452 VAL B CA 1
ATOM 7488 C C . VAL B 1 452 ? 39.5 4.527 33.5 1 18.92 452 VAL B C 1
ATOM 7490 O O . VAL B 1 452 ? 39.594 5.738 33.719 1 18.92 452 VAL B O 1
ATOM 7493 N N . GLU B 1 453 ? 40.469 3.76 33.969 1 18.25 453 GLU B N 1
ATOM 7494 C CA . GLU B 1 453 ? 41.875 4.129 33.844 1 18.25 453 GLU B CA 1
ATOM 7495 C C . GLU B 1 453 ? 42.219 4.488 32.406 1 18.25 453 GLU B C 1
ATOM 7497 O O . GLU B 1 453 ? 41.719 3.891 31.469 1 18.25 453 GLU B O 1
ATOM 7502 N N . GLU B 1 454 ? 42.844 5.602 32.219 1 18.27 454 GLU B N 1
ATOM 7503 C CA . GLU B 1 454 ? 43.219 6.551 31.172 1 18.27 454 GLU B CA 1
ATOM 7504 C C . GLU B 1 454 ? 44.219 5.918 30.188 1 18.27 454 GLU B C 1
ATOM 7506 O O . GLU B 1 454 ? 44.688 6.582 29.266 1 18.27 454 GLU B O 1
ATOM 7511 N N . THR B 1 455 ? 44.156 4.52 30.047 1 17.86 455 THR B N 1
ATOM 7512 C CA . THR B 1 455 ? 45.531 4.309 29.547 1 17.86 455 THR B CA 1
ATOM 7513 C C . THR B 1 455 ? 45.719 4.961 28.188 1 17.86 455 THR B C 1
ATOM 7515 O O . THR B 1 455 ? 44.75 5.133 27.438 1 17.86 455 THR B O 1
ATOM 7518 N N . PRO B 1 456 ? 46.938 5.348 27.75 1 18.97 456 PRO B N 1
ATOM 7519 C CA . PRO B 1 456 ? 47.656 6.305 26.891 1 18.97 456 PRO B CA 1
ATOM 7520 C C . PRO B 1 456 ? 47.688 5.875 25.438 1 18.97 456 PRO B C 1
ATOM 7522 O O . PRO B 1 456 ? 48.344 6.535 24.609 1 18.97 456 PRO B O 1
ATOM 7525 N N . SER B 1 457 ? 46.594 5.293 24.922 1 16.19 457 SER B N 1
ATOM 7526 C CA . SER B 1 457 ? 47 4.547 23.734 1 16.19 457 SER B CA 1
ATOM 7527 C C . SER B 1 457 ? 47.656 5.461 22.703 1 16.19 457 SER B C 1
ATOM 7529 O O . SER B 1 457 ? 47.344 6.66 22.656 1 16.19 457 SER B O 1
ATOM 7531 N N . LYS B 1 458 ? 48.594 4.785 21.812 1 17.92 458 LYS B N 1
ATOM 7532 C CA . LYS B 1 458 ? 49.656 4.945 20.844 1 17.92 458 LYS B CA 1
ATOM 7533 C C . LYS B 1 458 ? 49.156 5.551 19.547 1 17.92 458 LYS B C 1
ATOM 7535 O O . LYS B 1 458 ? 48.094 5.156 19.047 1 17.92 458 LYS B O 1
ATOM 7540 N N . ARG B 1 459 ? 49.688 6.617 19.031 1 17.17 459 ARG B N 1
ATOM 7541 C CA . ARG B 1 459 ? 49.656 7.664 18.016 1 17.17 459 ARG B CA 1
ATOM 7542 C C . ARG B 1 459 ? 49.812 7.086 16.609 1 17.17 459 ARG B C 1
ATOM 7544 O O . ARG B 1 459 ? 50 7.828 15.648 1 17.17 459 ARG B O 1
ATOM 7551 N N . ASN B 1 460 ? 49.375 5.797 16.359 1 15.7 460 ASN B N 1
ATOM 7552 C CA . ASN B 1 460 ? 50.094 5.418 15.141 1 15.7 460 ASN B CA 1
ATOM 7553 C C . ASN B 1 460 ? 49.625 6.223 13.938 1 15.7 460 ASN B C 1
ATOM 7555 O O . ASN B 1 460 ? 48.406 6.367 13.727 1 15.7 460 ASN B O 1
ATOM 7559 N N . ARG B 1 461 ? 50.438 7.055 13.359 1 17.17 461 ARG B N 1
ATOM 7560 C CA . ARG B 1 461 ? 50.5 8.062 12.305 1 17.17 461 ARG B CA 1
ATOM 7561 C C . ARG B 1 461 ? 50.281 7.426 10.93 1 17.17 461 ARG B C 1
ATOM 7563 O O . ARG B 1 461 ? 50.5 8.07 9.906 1 17.17 461 ARG B O 1
ATOM 7570 N N . THR B 1 462 ? 49.531 6.27 10.836 1 16.14 462 THR B N 1
ATOM 7571 C CA . THR B 1 462 ? 49.938 5.73 9.539 1 16.14 462 THR B CA 1
ATOM 7572 C C . THR B 1 462 ? 49.469 6.656 8.414 1 16.14 462 THR B C 1
ATOM 7574 O O . THR B 1 462 ? 48.375 7.211 8.461 1 16.14 462 THR B O 1
ATOM 7577 N N . SER B 1 463 ? 50.344 7.027 7.453 1 16.83 463 SER B N 1
ATOM 7578 C CA . SER B 1 463 ? 50.625 7.938 6.348 1 16.83 463 SER B CA 1
ATOM 7579 C C . SER B 1 463 ? 49.781 7.594 5.117 1 16.83 463 SER B C 1
ATOM 7581 O O . SER B 1 463 ? 49.719 8.367 4.164 1 16.83 463 SER B O 1
ATOM 7583 N N . GLU B 1 464 ? 49.125 6.363 5.07 1 16.02 464 GLU B N 1
ATOM 7584 C CA . GLU B 1 464 ? 49.344 5.898 3.701 1 16.02 464 GLU B CA 1
ATOM 7585 C C . GLU B 1 464 ? 48.594 6.785 2.699 1 16.02 464 GLU B C 1
ATOM 7587 O O . GLU B 1 464 ? 47.812 7.637 3.086 1 16.02 464 GLU B O 1
ATOM 7592 N N . TYR B 1 465 ? 47.969 6.078 1.605 1 17 465 TYR B N 1
ATOM 7593 C CA . TYR B 1 465 ? 48.094 5.945 0.158 1 17 465 TYR B CA 1
ATOM 7594 C C . TYR B 1 465 ? 47 6.695 -0.559 1 17 465 TYR B C 1
ATOM 7596 O O . TYR B 1 465 ? 45.812 6.496 -0.264 1 17 465 TYR B O 1
ATOM 7604 N N . ASN B 1 466 ? 47.25 7.906 -0.943 1 16.91 466 ASN B N 1
ATOM 7605 C CA . ASN B 1 466 ? 46.469 8.883 -1.695 1 16.91 466 ASN B CA 1
ATOM 7606 C C . ASN B 1 466 ? 45.969 8.305 -3.021 1 16.91 466 ASN B C 1
ATOM 7608 O O . ASN B 1 466 ? 46.688 8.312 -4.012 1 16.91 466 ASN B O 1
ATOM 7612 N N . GLY B 1 467 ? 45.344 7.051 -2.982 1 16.45 467 GLY B N 1
ATOM 7613 C CA . GLY B 1 467 ? 45.031 6.57 -4.32 1 16.45 467 GLY B CA 1
ATOM 7614 C C . GLY B 1 467 ? 44.094 7.488 -5.074 1 16.45 467 GLY B C 1
ATOM 7615 O O . GLY B 1 467 ? 43.125 7.996 -4.508 1 16.45 467 GLY B O 1
ATOM 7616 N N . THR B 1 468 ? 44.469 8.141 -6.125 1 16.98 468 THR B N 1
ATOM 7617 C CA . THR B 1 468 ? 44.062 9.148 -7.078 1 16.98 468 THR B CA 1
ATOM 7618 C C . THR B 1 468 ? 42.875 8.656 -7.898 1 16.98 468 THR B C 1
ATOM 7620 O O . THR B 1 468 ? 42.094 9.453 -8.453 1 16.98 468 THR B O 1
ATOM 7623 N N . HIS B 1 469 ? 42.5 7.32 -8.062 1 17.12 469 HIS B N 1
ATOM 7624 C CA . HIS B 1 469 ? 42.094 7.152 -9.453 1 17.12 469 HIS B CA 1
ATOM 7625 C C . HIS B 1 469 ? 40.688 7.711 -9.688 1 17.12 469 HIS B C 1
ATOM 7627 O O . HIS B 1 469 ? 39.781 7.434 -8.922 1 17.12 469 HIS B O 1
ATOM 7633 N N . LEU B 1 470 ? 40.5 8.812 -10.289 1 16.77 470 LEU B N 1
ATOM 7634 C CA . LEU B 1 470 ? 39.375 9.609 -10.758 1 16.77 470 LEU B CA 1
ATOM 7635 C C . LEU B 1 470 ? 38.531 8.828 -11.758 1 16.77 470 LEU B C 1
ATOM 7637 O O . LEU B 1 470 ? 38.938 8.664 -12.914 1 16.77 470 LEU B O 1
ATOM 7641 N N . SER B 1 471 ? 38.156 7.547 -11.383 1 15.62 471 SER B N 1
ATOM 7642 C CA . SER B 1 471 ? 37.594 6.91 -12.57 1 15.62 471 SER B CA 1
ATOM 7643 C C . SER B 1 471 ? 36.469 7.738 -13.164 1 15.62 471 SER B C 1
ATOM 7645 O O . SER B 1 471 ? 36.031 8.734 -12.57 1 15.62 471 SER B O 1
ATOM 7647 N N . GLN B 1 472 ? 35.219 6.996 -13.508 1 15.86 472 GLN B N 1
ATOM 7648 C CA . GLN B 1 472 ? 34.562 6.465 -14.68 1 15.86 472 GLN B CA 1
ATOM 7649 C C . GLN B 1 472 ? 33.219 7.176 -14.914 1 15.86 472 GLN B C 1
ATOM 7651 O O . GLN B 1 472 ? 32.469 6.816 -15.828 1 15.86 472 GLN B O 1
ATOM 7656 N N . ALA B 1 473 ? 32.781 8.289 -14.508 1 17.55 473 ALA B N 1
ATOM 7657 C CA . ALA B 1 473 ? 31.312 8.391 -14.539 1 17.55 473 ALA B CA 1
ATOM 7658 C C . ALA B 1 473 ? 30.797 8.453 -15.969 1 17.55 473 ALA B C 1
ATOM 7660 O O . ALA B 1 473 ? 31.031 9.43 -16.672 1 17.55 473 ALA B O 1
ATOM 7661 N N . VAL B 1 474 ? 30.75 7.324 -16.719 1 16.77 474 VAL B N 1
ATOM 7662 C CA . VAL B 1 474 ? 30.172 7.285 -18.062 1 16.77 474 VAL B CA 1
ATOM 7663 C C . VAL B 1 474 ? 28.703 7.707 -18 1 16.77 474 VAL B C 1
ATOM 7665 O O . VAL B 1 474 ? 27.953 7.234 -17.141 1 16.77 474 VAL B O 1
ATOM 7668 N N . ASP B 1 475 ? 28.219 8.773 -18.609 1 18.14 475 ASP B N 1
ATOM 7669 C CA . ASP B 1 475 ? 27.031 9.539 -18.953 1 18.14 475 ASP B CA 1
ATOM 7670 C C . ASP B 1 475 ? 26.031 8.688 -19.734 1 18.14 475 ASP B C 1
ATOM 7672 O O . ASP B 1 475 ? 24.969 9.164 -20.125 1 18.14 475 ASP B O 1
ATOM 7676 N N . GLU B 1 476 ? 26.172 7.359 -20.172 1 17.44 476 GLU B N 1
ATOM 7677 C CA . GLU B 1 476 ? 25.438 7.039 -21.391 1 17.44 476 GLU B CA 1
ATOM 7678 C C . GLU B 1 476 ? 23.938 7.094 -21.156 1 17.44 476 GLU B C 1
ATOM 7680 O O . GLU B 1 476 ? 23.438 6.648 -20.109 1 17.44 476 GLU B O 1
ATOM 7685 N N . ASP B 1 477 ? 23.078 7.895 -21.953 1 18.97 477 ASP B N 1
ATOM 7686 C CA . ASP B 1 477 ? 21.75 8.258 -22.438 1 18.97 477 ASP B CA 1
ATOM 7687 C C . ASP B 1 477 ? 20.984 7.031 -22.938 1 18.97 477 ASP B C 1
ATOM 7689 O O . ASP B 1 477 ? 19.922 7.16 -23.516 1 18.97 477 ASP B O 1
ATOM 7693 N N . ASN B 1 478 ? 21.344 5.711 -22.828 1 17.58 478 ASN B N 1
ATOM 7694 C CA . ASN B 1 478 ? 20.719 4.809 -23.797 1 17.58 478 ASN B CA 1
ATOM 7695 C C . ASN B 1 478 ? 19.203 4.785 -23.625 1 17.58 478 ASN B C 1
ATOM 7697 O O . ASN B 1 478 ? 18.703 4.652 -22.5 1 17.58 478 ASN B O 1
ATOM 7701 N N . GLU B 1 479 ? 18.344 5.137 -24.766 1 19.52 479 GLU B N 1
ATOM 7702 C CA . GLU B 1 479 ? 17.078 4.996 -25.469 1 19.52 479 GLU B CA 1
ATOM 7703 C C . GLU B 1 479 ? 16.641 3.537 -25.531 1 19.52 479 GLU B C 1
ATOM 7705 O O . GLU B 1 479 ? 15.695 3.195 -26.25 1 19.52 479 GLU B O 1
ATOM 7710 N N . THR B 1 480 ? 16.953 2.562 -24.75 1 18.08 480 THR B N 1
ATOM 7711 C CA . THR B 1 480 ? 16.609 1.233 -25.25 1 18.08 480 THR B CA 1
ATOM 7712 C C . THR B 1 480 ? 15.133 1.146 -25.609 1 18.08 480 THR B C 1
ATOM 7714 O O . THR B 1 480 ? 14.281 1.609 -24.844 1 18.08 480 THR B O 1
ATOM 7717 N N . LEU B 1 481 ? 14.82 0.798 -27.016 1 18.5 481 LEU B N 1
ATOM 7718 C CA . LEU B 1 481 ? 13.852 0.318 -27.984 1 18.5 481 LEU B CA 1
ATOM 7719 C C . LEU B 1 481 ? 12.977 -0.779 -27.391 1 18.5 481 LEU B C 1
ATOM 7721 O O . LEU B 1 481 ? 11.75 -0.71 -27.469 1 18.5 481 LEU B O 1
ATOM 7725 N N . ASP B 1 482 ? 13.523 -2.143 -27.766 1 17.64 482 ASP B N 1
ATOM 7726 C CA . ASP B 1 482 ? 12.961 -3.32 -28.422 1 17.64 482 ASP B CA 1
ATOM 7727 C C . ASP B 1 482 ? 12.055 -4.102 -27.469 1 17.64 482 ASP B C 1
ATOM 7729 O O . ASP B 1 482 ? 10.922 -4.438 -27.828 1 17.64 482 ASP B O 1
ATOM 7733 N N . ASP B 1 483 ? 12.586 -5.297 -26.906 1 19.12 483 ASP B N 1
ATOM 7734 C CA . ASP B 1 483 ? 11.781 -6.504 -26.75 1 19.12 483 ASP B CA 1
ATOM 7735 C C . ASP B 1 483 ? 10.789 -6.352 -25.594 1 19.12 483 ASP B C 1
ATOM 7737 O O . ASP B 1 483 ? 11.133 -5.82 -24.547 1 19.12 483 ASP B O 1
#

pLDDT: mean 80.14, std 23.41, range [15.09, 98.75]

Radius of gyration: 35.37 Å; Cα contacts (8 Å, |Δi|>4): 1524; chains: 2; bounding box: 100×97×94 Å

Foldseek 3Di:
DDDPFWDKDWDFDQFGIDMDDIDGCVVCVVVVVVVVVQCVDPDCVSNVHDPQWDFDDDPRDTDWIKGWDQFPVRDIWIKTFPDPAFPDFDDDRYAFRKTKTWIATPPDDRVWIKIKIKTWAFPPADDLVVVLVLLAPQQQAWHWDTKDWQPDKPVVVVDDPPPPQVSTTMTGMIMIMIGDFAAFLLQDAAPLLNLQQLLLNLVSQVCCCVPRQKHQLADDRRQKGAGHPPDDRNRRIHGYDSRLMDRNPPDDQVVQLVSLCDYQLLQFALLSLQSVDPPFLRGGDDNVRNLSSSLSNLVCSFLQAQHRVRGDPPRDPLRVQSRPPNSVSNNVSVVVCLQDQDLLLSTHLQAEPLSVQLSRQSSVLVNVVVVLSVVLRPDPDPVVSVVSVVVVVVCVVVSSVSNSVSSVSSSVVCVVPNRGGYPPNPPPPPPPPDPPPDDDDDDPDDPDPPDPDDPDDDDPPDDDDDDDDDDDDDPDPDPRDDD/DDDPFWDKDWDFDQFFIDMDDIDGCVVCVVVVVVVVVQCVDPDCVSNVHDPQWDFDDDPRDTDWIKGWDQFPVRDIWIKTFPDPAFPDFDDDRHAFRKTKTWIATPPDDRVWIKIKIKTWAFPPADDLVVVLVLLAPQQQAWHWDTKDWQPDKPVVVVDDPPPVQVSTTMTGMIMIMIGDFAAFLLQDAAPLLNLQQLLLNLVSQVCCCVPRQKHQLADARRQKGAGHPPDDRNRRIHGYDSRLMDRNPPDDQVVQLVSLCDYQLLQFALLSLQSVDPPFLRGGDDNVRNLSSSLSNLVCSFLQAQHRVRGDPPRDPLRVQSRPPNSVSNNVSVVVCLQDQDLLLSGHLQAEPLSVQLSRQSSVLVNVVVVLSVVLRPDPDPVVSVVSVVVVVVCVVVSSVSNSVSSVSSSVVCVVPNRGGYPPNPPPPPPVPDPPPDDPDDDPDDPDDPDPDPDDDDDPPDDDDPPPDPDDPDPDPDPRDID

Secondary structure (DSSP, 8-state):
-B-SSEE--EEEETTEEEEPPPEETTT-HHHHHHHHHHHT-S-HHHHT---SEEEEEETTEEEEEEEEEE-TTS-EEEEEES-SS-SEE---SSS---EEEEEEETTS-TT-EEEEEEEEEETTSPPHHHHHHHTTT-TTB--EEEEE--S-BGGGGS-TT----TT---EEEEEEEEE----BGGG-SSHHHHHHHHHHHHHHHHHIIIII-EE-----GGGEEEPPTTPPTTSSEEE---TT-EE-TT--GGGHHHHTS-S-GGG--HHHHHTTSTT--PPPP-HHHHHHHHHHHHHHHHHHBSSTT-B-SSPPHHHHGGG-SSHHHHHHHHHHHHHSPP-GGGS-TTS-HHHHHHHHHHHHHHHHHHHHHHHHHH-S-HHHHHHHHHHHHTTHHHHHHHHHHHHHHHHHHHHHH-SPPP-TTS---------------------------------------------------------/-B-SSEE--EEEETTEEEEPPPEETTT-HHHHHHHHHHHT-S-HHHHT---SEEEEEETTEEEEEEEEEE-TTS-EEEEEES-SS-SEE---SSS---EEEEEEETTS-TT-EEEEEEEEEETTSPPHHHHHHHTTT-TTB--EEEEE--S-BGGGGS-TT----TT---EEEEEEEEE----BGGG-SSHHHHHHHHHHHHHHHHHIIIII-EE-----GGGEEEPPTTPPTTSSEEE---TT-EE-TT--GGGHHHHTS-S-GGG--HHHHHTTSTT--PPPP-HHHHHHHHHHHHHHHHHHBSSTT-B-SSPPHHHHGGG-SSHHHHHHHHHHHHHSPP-GGGS-TTS-HHHHHHHHHHHHHHHHHHHHHHHHHH-S-HHHHHHHHHHHHTTHHHHHHHHHHHHHHHHHHHHHH-SPPP-TTS---------------------------------------------------------

InterPro domains:
  IPR000719 Protein kinase domain [PS50011] (53-400)
  IPR008266 Tyrosine-protein kinase, active site [PS00109] (214-226)
  IPR011009 Protein kinase-like domain superfamily [SSF56112] (115-306)
  IPR040976 Fungal-type protein kinase [PF17667] (2-149)
  IPR040976 Fungal-type protein kinase [PF17667] (164-300)

Nearest PDB structures (foldseek):
  1csn-assembly1_A  TM=6.729E-01  e=2.726E-11  Schizosaccharomyces pombe
  2c47-assembly4_D  TM=6.398E-01  e=2.601E-09  Homo sapiens
  4hgs-assembly1_A  TM=6.215E-01  e=8.705E-09  Homo sapiens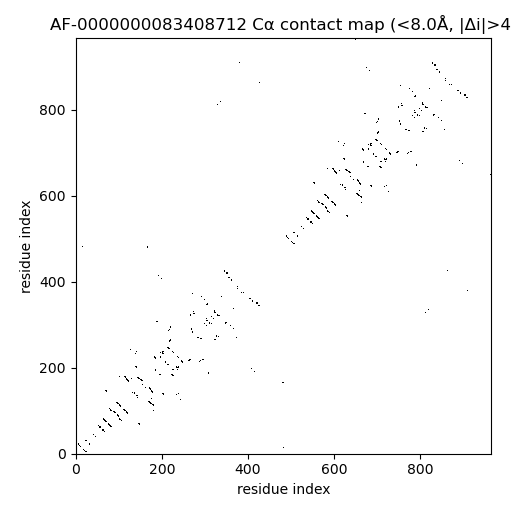
  6xdf-assembly2_A  TM=6.597E-01  e=1.689E-07  Homo sapiens
  7bmk-assembly1_B  TM=6.547E-01  e=1.220E-06  Homo sapiens

Organism: Coprinellus micaceus (NCBI:txid71717)

Sequence (966 aa):
MITEHQVRLLHFDRSGVKYSPFINIHRDPFTFVRLILGLSSPKEEVLGLDTNVQWKIERGRKVSGTIKMVDSNQESVTFDLIDVHPVFHRAALRGRGTTCWHARDRDGNPLDAVLIKDAWRGEDRVSEHAMLEKVKGVNGVAQMLHYCDNLAQTKDFRGRQVPEQPNFFNRVWLRVVLKQYGRSLKHFTSQRQAIGALRDTLAAHSRLLEHKSVLHRDISMQNLLLGLPDALPGLRGILVDFDMAVQAEGRDVSDISVDCRTGTRMYQSMSVLWSYEPESNATAHDYLDDIESFFLVLAHLMFGWSGIEQEIKPKPVSLLDWDNDVPRIARVAKELFLLKDLDMTAIASFWSDPCRDLLESFHAFLKGISAVKEKMRKASNPNSRLKRLQKLHAKRQAHYDTVKAMFDKALDEIERYGEKPSTRGSGDSDSEDDLSSPTPPARISKRGSDDVEETPSKRNRTSEYNGTHLSQAVDEDNETLDDMITEHQVRLLHFDRSGVKYSPFINIHRDPFTFVRLILGLSSPKEEVLGLDTNVQWKIERGRKVSGTIKMVDSNQESVTFDLIDVHPVFHRAALRGRGTTCWHARDRDGNPLDAVLIKDAWRGEDRVSEHAMLEKVKGVNGVAQMLHYCDNLAQTKDFRGRQVPEQPNFFNRVWLRVVLKQYGRSLKHFTSQRQAIGALRDTLAAHSRLLEHKSVLHRDISMQNLLLGLPDALPGLRGILVDFDMAVQAEGRDVSDISVDCRTGTRMYQSMSVLWSYEPESNATAHDYLDDIESFFLVLAHLMFGWSGIEQEIKPKPVSLLDWDNDVPRIARVAKELFLLKDLDMTAIASFWSDPCRDLLESFHAFLKGISAVKEKMRKASNPNSRLKRLQKLHAKRQAHYDTVKAMFDKALDEIERYGEKPSTRGSGDSDSEDDLSSPTPPARISKRGSDDVEETPSKRNRTSEYNGTHLSQAVDEDNETLDD